Protein 7YQO (pdb70)

Organism: Xanthomonas campestris pv. campestris (strain 8004) (NCBI:txid314565)

Structure (mmCIF, N/CA/C/O backbone):
data_7YQO
#
_entry.id   7YQO
#
_cell.length_a   91.610
_cell.length_b   151.480
_cell.length_c   70.810
_cell.angle_alpha   90.000
_cell.angle_beta   90.000
_cell.angle_gamma   90.000
#
_symmetry.space_group_name_H-M   'P 21 21 2'
#
loop_
_entity.id
_entity.type
_entity.pdbx_description
1 polymer 'Pre-B cell enhancing factor related protein'
2 non-polymer GLYCEROL
3 water water
#
loop_
_atom_site.group_PDB
_atom_site.id
_atom_site.type_symbol
_atom_site.label_atom_id
_atom_site.label_alt_id
_atom_site.label_comp_id
_atom_site.label_asym_id
_atom_site.label_entity_id
_atom_site.label_seq_id
_atom_site.pdbx_PDB_ins_code
_atom_site.Cartn_x
_atom_site.Cartn_y
_atom_site.Cartn_z
_atom_site.occupancy
_atom_site.B_iso_or_equiv
_atom_site.auth_seq_id
_atom_site.auth_comp_id
_atom_site.auth_asym_id
_atom_site.auth_atom_id
_atom_site.pdbx_PDB_model_num
ATOM 1 N N . MET A 1 15 ? 10.820 38.928 11.944 1.00 39.84 1 MET A N 1
ATOM 2 C CA . MET A 1 15 ? 11.649 40.101 12.219 1.00 39.58 1 MET A CA 1
ATOM 3 C C . MET A 1 15 ? 13.119 39.729 12.151 1.00 38.29 1 MET A C 1
ATOM 4 O O . MET A 1 15 ? 13.987 40.540 12.503 1.00 35.15 1 MET A O 1
ATOM 9 N N . HIS A 1 16 ? 13.401 38.502 11.685 1.00 35.96 2 HIS A N 1
ATOM 10 C CA . HIS A 1 16 ? 14.775 38.017 11.677 1.00 35.71 2 HIS A CA 1
ATOM 11 C C . HIS A 1 16 ? 15.690 38.908 10.842 1.00 28.78 2 HIS A C 1
ATOM 12 O O . HIS A 1 16 ? 16.883 38.991 11.132 1.00 25.83 2 HIS A O 1
ATOM 19 N N . TYR A 1 17 ? 15.161 39.597 9.821 1.00 26.20 3 TYR A N 1
ATOM 20 C CA . TYR A 1 17 ? 16.016 40.504 9.051 1.00 28.40 3 TYR A CA 1
ATOM 21 C C . TYR A 1 17 ? 16.580 41.642 9.900 1.00 26.34 3 TYR A C 1
ATOM 22 O O . TYR A 1 17 ? 17.581 42.257 9.514 1.00 26.38 3 TYR A O 1
ATOM 31 N N . LEU A 1 18 ? 15.964 41.941 11.039 1.00 21.95 4 LEU A N 1
ATOM 32 C CA . LEU A 1 18 ? 16.430 42.995 11.929 1.00 23.84 4 LEU A CA 1
ATOM 33 C C . LEU A 1 18 ? 17.218 42.443 13.116 1.00 24.11 4 LEU A C 1
ATOM 34 O O . LEU A 1 18 ? 17.521 43.187 14.053 1.00 22.79 4 LEU A O 1
ATOM 39 N N . ASP A 1 19 ? 17.553 41.154 13.093 1.00 21.51 5 ASP A N 1
ATOM 40 C CA . ASP A 1 19 ? 18.200 40.478 14.229 1.00 25.38 5 ASP A CA 1
ATOM 41 C C . ASP A 1 19 ? 19.718 40.636 14.127 1.00 28.20 5 ASP A C 1
ATOM 42 O O . ASP A 1 19 ? 20.469 39.691 13.863 1.00 29.66 5 ASP A O 1
ATOM 47 N N . ASN A 1 20 ? 20.163 41.879 14.308 1.00 25.21 6 ASN A N 1
ATOM 48 C CA . ASN A 1 20 ? 21.594 42.184 14.404 1.00 22.08 6 ASN A CA 1
ATOM 49 C C . ASN A 1 20 ? 21.695 43.470 15.209 1.00 18.49 6 ASN A C 1
ATOM 50 O O . ASN A 1 20 ? 21.458 44.554 14.674 1.00 19.86 6 ASN A O 1
ATOM 55 N N . LEU A 1 21 ? 22.063 43.340 16.482 1.00 20.33 7 LEU A N 1
ATOM 56 C CA . LEU A 1 21 ? 22.173 44.507 17.355 1.00 22.64 7 LEU A CA 1
ATOM 57 C C . LEU A 1 21 ? 23.176 45.534 16.835 1.00 23.87 7 LEU A C 1
ATOM 58 O O . LEU A 1 21 ? 22.996 46.733 17.065 1.00 22.25 7 LEU A O 1
ATOM 63 N N . LEU A 1 22 ? 24.237 45.103 16.135 1.00 20.48 8 LEU A N 1
ATOM 64 C CA . LEU A 1 22 ? 25.222 46.070 15.657 1.00 20.75 8 LEU A CA 1
ATOM 65 C C . LEU A 1 22 ? 24.642 47.028 14.624 1.00 22.83 8 LEU A C 1
ATOM 66 O O . LEU A 1 22 ? 25.237 48.083 14.371 1.00 22.78 8 LEU A O 1
ATOM 71 N N . LEU A 1 23 ? 23.505 46.692 14.014 1.00 20.65 9 LEU A N 1
ATOM 72 C CA . LEU A 1 23 ? 22.907 47.568 13.016 1.00 18.06 9 LEU A CA 1
ATOM 73 C C . LEU A 1 23 ? 21.691 48.299 13.561 1.00 20.95 9 LEU A C 1
ATOM 74 O O . LEU A 1 23 ? 21.020 49.022 12.819 1.00 20.96 9 LEU A O 1
ATOM 79 N N . ASN A 1 24 ? 21.411 48.144 14.851 1.00 21.02 10 ASN A N 1
ATOM 80 C CA . ASN A 1 24 ? 20.309 48.837 15.502 1.00 19.64 10 ASN A CA 1
ATOM 81 C C . ASN A 1 24 ? 20.832 50.129 16.126 1.00 21.95 10 ASN A C 1
ATOM 82 O O . ASN A 1 24 ? 20.868 50.309 17.346 1.00 22.51 10 ASN A O 1
ATOM 87 N N . THR A 1 25 ? 21.238 51.042 15.247 1.00 21.74 11 THR A N 1
ATOM 88 C CA . THR A 1 25 ? 21.876 52.288 15.660 1.00 22.73 11 THR A CA 1
ATOM 89 C C . THR A 1 25 ? 21.882 53.217 14.454 1.00 23.39 11 THR A C 1
ATOM 90 O O . THR A 1 25 ? 21.543 52.811 13.340 1.00 21.89 11 THR A O 1
ATOM 94 N N . ASP A 1 26 ? 22.242 54.479 14.694 1.00 22.05 12 ASP A N 1
ATOM 95 C CA . ASP A 1 26 ? 22.481 55.433 13.617 1.00 27.97 12 ASP A CA 1
ATOM 96 C C . ASP A 1 26 ? 23.822 55.161 12.958 1.00 24.82 12 ASP A C 1
ATOM 97 O O . ASP A 1 26 ? 24.788 54.769 13.620 1.00 26.60 12 ASP A O 1
ATOM 102 N N . SER A 1 27 ? 23.892 55.441 11.653 1.00 22.67 13 SER A N 1
ATOM 103 C CA . SER A 1 27 ? 25.097 55.136 10.882 1.00 26.99 13 SER A CA 1
ATOM 104 C C . SER A 1 27 ? 26.342 55.741 11.512 1.00 32.33 13 SER A C 1
ATOM 105 O O . SER A 1 27 ? 27.378 55.074 11.630 1.00 31.67 13 SER A O 1
ATOM 108 N N . TYR A 1 28 ? 26.269 57.010 11.910 1.00 26.84 14 TYR A N 1
ATOM 109 C CA . TYR A 1 28 ? 27.503 57.649 12.362 1.00 33.64 14 TYR A CA 1
ATOM 110 C C . TYR A 1 28 ? 28.035 57.061 13.667 1.00 36.18 14 TYR A C 1
ATOM 111 O O . TYR A 1 28 ? 29.201 57.312 14.008 1.00 34.91 14 TYR A O 1
ATOM 120 N N . LYS A 1 29 ? 27.236 56.271 14.390 1.00 32.56 15 LYS A N 1
ATOM 121 C CA . LYS A 1 29 ? 27.746 55.615 15.589 1.00 30.38 15 LYS A CA 1
ATOM 122 C C . LYS A 1 29 ? 28.737 54.504 15.265 1.00 34.15 15 LYS A C 1
ATOM 123 O O . LYS A 1 29 ? 29.552 54.152 16.124 1.00 32.83 15 LYS A O 1
ATOM 129 N N . ALA A 1 30 ? 28.695 53.958 14.047 1.00 31.10 16 ALA A N 1
ATOM 130 C CA . ALA A 1 30 ? 29.639 52.907 13.671 1.00 35.42 16 ALA A CA 1
ATOM 131 C C . ALA A 1 30 ? 31.080 53.395 13.726 1.00 38.56 16 ALA A C 1
ATOM 132 O O . ALA A 1 30 ? 31.996 52.603 13.993 1.00 38.65 16 ALA A O 1
ATOM 134 N N . SER A 1 31 ? 31.307 54.686 13.478 1.00 35.80 17 SER A N 1
ATOM 135 C CA . SER A 1 31 ? 32.651 55.251 13.488 1.00 36.90 17 SER A CA 1
ATOM 136 C C . SER A 1 31 ? 32.868 56.228 14.638 1.00 35.98 17 SER A C 1
ATOM 137 O O . SER A 1 31 ? 33.861 56.961 14.639 1.00 36.52 17 SER A O 1
ATOM 140 N N . HIS A 1 32 ? 31.981 56.228 15.632 1.00 33.44 18 HIS A N 1
ATOM 141 C CA . HIS A 1 32 ? 32.006 57.247 16.674 1.00 33.54 18 HIS A CA 1
ATOM 142 C C . HIS A 1 32 ? 33.125 57.045 17.695 1.00 35.95 18 HIS A C 1
ATOM 143 O O . HIS A 1 32 ? 33.585 58.023 18.299 1.00 34.62 18 HIS A O 1
ATOM 150 N N . TRP A 1 33 ? 33.559 55.801 17.925 1.00 30.42 19 TRP A N 1
ATOM 151 C CA . TRP A 1 33 ? 34.548 55.553 18.969 1.00 34.24 19 TRP A CA 1
ATOM 152 C C . TRP A 1 33 ? 35.840 56.318 18.712 1.00 35.37 19 TRP A C 1
ATOM 153 O O . TRP A 1 33 ? 36.527 56.705 19.664 1.00 35.25 19 TRP A O 1
ATOM 164 N N . LEU A 1 34 ? 36.162 56.581 17.442 1.00 34.06 20 LEU A N 1
ATOM 165 C CA . LEU A 1 34 ? 37.388 57.290 17.080 1.00 37.34 20 LEU A CA 1
ATOM 166 C C . LEU A 1 34 ? 37.377 58.759 17.486 1.00 41.28 20 LEU A C 1
ATOM 167 O O . LEU A 1 34 ? 38.405 59.433 17.339 1.00 37.92 20 LEU A O 1
ATOM 172 N N . GLN A 1 35 ? 36.256 59.264 17.997 1.00 35.08 21 GLN A N 1
ATOM 173 C CA . GLN A 1 35 ? 36.109 60.676 18.306 1.00 37.99 21 GLN A CA 1
ATOM 174 C C . GLN A 1 35 ? 36.434 61.011 19.757 1.00 41.49 21 GLN A C 1
ATOM 175 O O . GLN A 1 35 ? 36.512 62.198 20.098 1.00 41.97 21 GLN A O 1
ATOM 181 N N . TYR A 1 36 ? 36.627 60.002 20.619 1.00 35.25 22 TYR A N 1
ATOM 182 C CA . TYR A 1 36 ? 36.889 60.243 22.028 1.00 37.57 22 TYR A CA 1
ATOM 183 C C . TYR A 1 36 ? 38.330 60.709 22.231 1.00 37.28 22 TYR A C 1
ATOM 184 O O . TYR A 1 36 ? 39.208 60.387 21.428 1.00 36.79 22 TYR A O 1
ATOM 193 N N . PRO A 1 37 ? 38.593 61.459 23.301 1.00 37.02 23 PRO A N 1
ATOM 194 C CA . PRO A 1 37 ? 39.968 61.881 23.577 1.00 43.53 23 PRO A CA 1
ATOM 195 C C . PRO A 1 37 ? 40.881 60.681 23.737 1.00 44.22 23 PRO A C 1
ATOM 196 O O . PRO A 1 37 ? 40.436 59.589 24.139 1.00 37.74 23 PRO A O 1
ATOM 200 N N . PRO A 1 38 ? 42.174 60.839 23.443 1.00 46.12 24 PRO A N 1
ATOM 201 C CA . PRO A 1 38 ? 43.131 59.766 23.758 1.00 41.82 24 PRO A CA 1
ATOM 202 C C . PRO A 1 38 ? 43.117 59.466 25.249 1.00 38.58 24 PRO A C 1
ATOM 203 O O . PRO A 1 38 ? 42.968 60.363 26.082 1.00 36.27 24 PRO A O 1
ATOM 207 N N . GLY A 1 39 ? 43.225 58.185 25.580 1.00 37.82 25 GLY A N 1
ATOM 208 C CA . GLY A 1 39 ? 43.212 57.780 26.968 1.00 36.56 25 GLY A CA 1
ATOM 209 C C . GLY A 1 39 ? 41.847 57.690 27.608 1.00 38.35 25 GLY A C 1
ATOM 210 O O . GLY A 1 39 ? 41.766 57.538 28.831 1.00 36.92 25 GLY A O 1
ATOM 211 N N . THR A 1 40 ? 40.768 57.783 26.837 1.00 36.16 26 THR A N 1
ATOM 212 C CA . THR A 1 40 ? 39.449 57.621 27.430 1.00 34.79 26 THR A CA 1
ATOM 213 C C . THR A 1 40 ? 39.234 56.171 27.841 1.00 32.68 26 THR A C 1
ATOM 214 O O . THR A 1 40 ? 39.521 55.244 27.076 1.00 33.14 26 THR A O 1
ATOM 218 N N . ASP A 1 41 ? 38.685 56.002 29.052 1.00 34.37 27 ASP A N 1
ATOM 219 C CA . ASP A 1 41 ? 38.603 54.760 29.813 1.00 40.06 27 ASP A CA 1
ATOM 220 C C . ASP A 1 41 ? 37.187 54.344 30.184 1.00 32.77 27 ASP A C 1
ATOM 221 O O . ASP A 1 41 ? 36.979 53.183 30.565 1.00 29.65 27 ASP A O 1
ATOM 226 N N . ALA A 1 42 ? 36.241 55.270 30.182 1.00 33.70 28 ALA A N 1
ATOM 227 C CA . ALA A 1 42 ? 34.896 55.007 30.669 1.00 30.03 28 ALA A CA 1
ATOM 228 C C . ALA A 1 42 ? 34.009 56.145 30.202 1.00 29.94 28 ALA A C 1
ATOM 229 O O . ALA A 1 42 ? 34.495 57.216 29.823 1.00 28.66 28 ALA A O 1
ATOM 231 N N . SER A 1 43 ? 32.700 55.900 30.231 1.00 25.69 29 SER A N 1
ATOM 232 C CA . SER A 1 43 ? 31.732 56.916 29.843 1.00 28.34 29 SER A CA 1
ATOM 233 C C . SER A 1 43 ? 30.461 56.709 30.656 1.00 27.76 29 SER A C 1
ATOM 234 O O . SER A 1 43 ? 30.148 55.586 31.060 1.00 26.44 29 SER A O 1
ATOM 237 N N . PHE A 1 44 ? 29.741 57.807 30.895 1.00 27.77 30 PHE A N 1
ATOM 238 C CA . PHE A 1 44 ? 28.550 57.820 31.741 1.00 26.06 30 PHE A CA 1
ATOM 239 C C . PHE A 1 44 ? 27.499 58.687 31.071 1.00 28.11 30 PHE A C 1
ATOM 240 O O . PHE A 1 44 ? 27.798 59.815 30.665 1.00 28.12 30 PHE A O 1
ATOM 248 N N . PHE A 1 45 ? 26.270 58.164 30.969 1.00 27.66 31 PHE A N 1
ATOM 249 C CA . PHE A 1 45 ? 25.167 58.837 30.300 1.00 27.14 31 PHE A CA 1
ATOM 250 C C . PHE A 1 45 ? 23.935 58.811 31.195 1.00 23.63 31 PHE A C 1
ATOM 251 O O . PHE A 1 45 ? 23.774 57.911 32.019 1.00 25.96 31 PHE A O 1
ATOM 259 N N . TYR A 1 46 ? 23.045 59.783 31.000 1.00 26.40 32 TYR A N 1
ATOM 260 C CA . TYR A 1 46 ? 21.752 59.769 31.678 1.00 24.61 32 TYR A CA 1
ATOM 261 C C . TYR A 1 46 ? 20.651 60.154 30.700 1.00 26.18 32 TYR A C 1
ATOM 262 O O . TYR A 1 46 ? 20.892 60.823 29.691 1.00 26.37 32 TYR A O 1
ATOM 271 N N . VAL A 1 47 ? 19.433 59.720 31.022 1.00 23.80 33 VAL A N 1
ATOM 272 C CA . VAL A 1 47 ? 18.225 60.053 30.270 1.00 23.22 33 VAL A CA 1
ATOM 273 C C . VAL A 1 47 ? 17.345 60.934 31.146 1.00 25.52 33 VAL A C 1
ATOM 274 O O . VAL A 1 47 ? 17.209 60.682 32.349 1.00 25.84 33 VAL A O 1
ATOM 278 N N . GLU A 1 48 ? 16.739 61.956 30.544 1.00 24.08 34 GLU A N 1
ATOM 279 C CA . GLU A 1 48 ? 15.795 62.802 31.259 1.00 25.88 34 GLU A CA 1
ATOM 280 C C . GLU A 1 48 ? 14.784 63.381 30.280 1.00 27.89 34 GLU A C 1
ATOM 281 O O . GLU A 1 48 ? 15.031 63.457 29.073 1.00 25.84 34 GLU A O 1
ATOM 287 N N . SER A 1 49 ? 13.644 63.810 30.822 1.00 27.87 35 SER A N 1
ATOM 288 C CA . SER A 1 49 ? 12.728 64.692 30.110 1.00 24.24 35 SER A CA 1
ATOM 289 C C . SER A 1 49 ? 13.127 66.131 30.423 1.00 28.93 35 SER A C 1
ATOM 290 O O . SER A 1 49 ? 13.281 66.491 31.595 1.00 29.18 35 SER A O 1
ATOM 293 N N . ARG A 1 50 ? 13.333 66.944 29.382 1.00 27.23 36 ARG A N 1
ATOM 294 C CA . ARG A 1 50 ? 13.697 68.344 29.588 1.00 26.89 36 ARG A CA 1
ATOM 295 C C . ARG A 1 50 ? 12.491 69.279 29.551 1.00 30.06 36 ARG A C 1
ATOM 296 O O . ARG A 1 50 ? 12.627 70.467 29.220 1.00 32.64 36 ARG A O 1
ATOM 304 N N . GLY A 1 51 ? 11.314 68.786 29.930 1.00 27.36 37 GLY A N 1
ATOM 305 C CA . GLY A 1 51 ? 10.100 69.571 29.910 1.00 31.25 37 GLY A CA 1
ATOM 306 C C . GLY A 1 51 ? 9.131 69.030 28.879 1.00 30.25 37 GLY A C 1
ATOM 307 O O . GLY A 1 51 ? 9.184 67.849 28.519 1.00 32.75 37 GLY A O 1
ATOM 308 N N . GLY A 1 52 ? 8.272 69.914 28.381 1.00 30.79 38 GLY A N 1
ATOM 309 C CA . GLY A 1 52 ? 7.319 69.552 27.352 1.00 27.33 38 GLY A CA 1
ATOM 310 C C . GLY A 1 52 ? 5.891 69.776 27.810 1.00 32.79 38 GLY A C 1
ATOM 311 O O . GLY A 1 52 ? 5.598 70.726 28.545 1.00 31.71 38 GLY A O 1
ATOM 312 N N . VAL A 1 53 ? 4.997 68.888 27.369 1.00 25.12 39 VAL A N 1
ATOM 313 C CA . VAL A 1 53 ? 3.572 69.130 27.574 1.00 29.48 39 VAL A CA 1
ATOM 314 C C . VAL A 1 53 ? 3.207 68.997 29.048 1.00 30.43 39 VAL A C 1
ATOM 315 O O . VAL A 1 53 ? 2.485 69.835 29.605 1.00 32.56 39 VAL A O 1
ATOM 319 N N . TYR A 1 54 ? 3.682 67.944 29.698 1.00 27.13 40 TYR A N 1
ATOM 320 C CA . TYR A 1 54 ? 3.312 67.656 31.075 1.00 29.60 40 TYR A CA 1
ATOM 321 C C . TYR A 1 54 ? 4.486 67.868 32.021 1.00 32.75 40 TYR A C 1
ATOM 322 O O . TYR A 1 54 ? 5.654 67.762 31.632 1.00 25.31 40 TYR A O 1
ATOM 331 N N . ASP A 1 55 ? 4.151 68.150 33.282 1.00 31.76 41 ASP A N 1
ATOM 332 C CA . ASP A 1 55 ? 5.138 68.451 34.308 1.00 31.12 41 ASP A CA 1
ATOM 333 C C . ASP A 1 55 ? 5.801 67.214 34.882 1.00 28.77 41 ASP A C 1
ATOM 334 O O . ASP A 1 55 ? 6.791 67.345 35.606 1.00 29.43 41 ASP A O 1
ATOM 339 N N . GLN A 1 56 ? 5.278 66.027 34.594 1.00 28.52 42 GLN A N 1
ATOM 340 C CA . GLN A 1 56 ? 5.807 64.787 35.141 1.00 26.12 42 GLN A CA 1
ATOM 341 C C . GLN A 1 56 ? 5.561 63.672 34.132 1.00 29.47 42 GLN A C 1
ATOM 342 O O . GLN A 1 56 ? 4.617 63.741 33.338 1.00 28.42 42 GLN A O 1
ATOM 348 N N . THR A 1 57 ? 6.419 62.650 34.163 1.00 25.17 43 THR A N 1
ATOM 349 C CA . THR A 1 57 ? 6.317 61.512 33.254 1.00 24.22 43 THR A CA 1
ATOM 350 C C . THR A 1 57 ? 6.225 60.195 34.015 1.00 26.87 43 THR A C 1
ATOM 351 O O . THR A 1 57 ? 6.915 59.995 35.017 1.00 26.48 43 THR A O 1
ATOM 355 N N . ALA A 1 58 ? 5.393 59.284 33.509 1.00 24.02 44 ALA A N 1
ATOM 356 C CA . ALA A 1 58 ? 5.318 57.910 34.006 1.00 25.14 44 ALA A CA 1
ATOM 357 C C . ALA A 1 58 ? 6.362 57.059 33.285 1.00 29.07 44 ALA A C 1
ATOM 358 O O . ALA A 1 58 ? 6.238 56.801 32.082 1.00 25.17 44 ALA A O 1
ATOM 360 N N . PHE A 1 59 ? 7.386 56.611 34.015 1.00 23.62 45 PHE A N 1
ATOM 361 C CA . PHE A 1 59 ? 8.484 55.875 33.395 1.00 23.03 45 PHE A CA 1
ATOM 362 C C . PHE A 1 59 ? 8.074 54.431 33.108 1.00 27.26 45 PHE A C 1
ATOM 363 O O . PHE A 1 59 ? 7.748 53.674 34.030 1.00 28.03 45 PHE A O 1
ATOM 371 N N . PHE A 1 60 ? 8.124 54.030 31.837 1.00 22.63 46 PHE A N 1
ATOM 372 C CA . PHE A 1 60 ? 7.722 52.676 31.461 1.00 20.91 46 PHE A CA 1
ATOM 373 C C . PHE A 1 60 ? 8.403 52.281 30.159 1.00 22.11 46 PHE A C 1
ATOM 374 O O . PHE A 1 60 ? 8.659 53.133 29.302 1.00 25.16 46 PHE A O 1
ATOM 382 N N . GLY A 1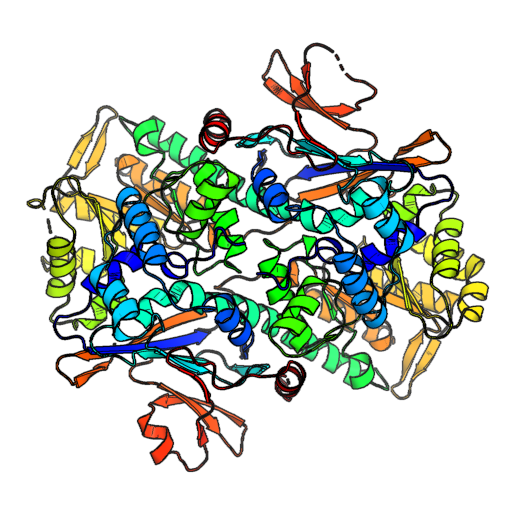 61 ? 8.694 50.979 30.021 1.00 21.79 47 GLY A N 1
ATOM 383 C CA . GLY A 1 61 ? 9.012 50.367 28.740 1.00 20.66 47 GLY A CA 1
ATOM 384 C C . GLY A 1 61 ? 10.445 49.937 28.572 1.00 23.11 47 GLY A C 1
ATOM 385 O O . GLY A 1 61 ? 10.747 49.192 27.630 1.00 21.43 47 GLY A O 1
ATOM 386 N N . LEU A 1 62 ? 11.342 50.378 29.453 1.00 23.81 48 LEU A N 1
ATOM 387 C CA . LEU A 1 62 ? 12.749 50.021 29.307 1.00 23.17 48 LEU A CA 1
ATOM 388 C C . LEU A 1 62 ? 12.961 48.507 29.384 1.00 20.79 48 LEU A C 1
ATOM 389 O O . LEU A 1 62 ? 13.784 47.952 28.651 1.00 22.31 48 LEU A O 1
ATOM 394 N N . GLN A 1 63 ? 12.202 47.819 30.244 1.00 22.61 49 GLN A N 1
ATOM 395 C CA . GLN A 1 63 ? 12.327 46.368 30.374 1.00 22.61 49 GLN A CA 1
ATOM 396 C C . GLN A 1 63 ? 12.023 45.667 29.060 1.00 22.17 49 GLN A C 1
ATOM 397 O O . GLN A 1 63 ? 12.752 44.762 28.639 1.00 21.34 49 GLN A O 1
ATOM 403 N N . SER A 1 64 ? 10.971 46.103 28.373 1.00 23.13 50 SER A N 1
ATOM 404 C CA . SER A 1 64 ? 10.640 45.488 27.094 1.00 19.96 50 SER A CA 1
ATOM 405 C C . SER A 1 64 ? 11.713 45.801 26.049 1.00 19.38 50 SER A C 1
ATOM 406 O O . SER A 1 64 ? 12.120 44.920 25.284 1.00 20.89 50 SER A O 1
ATOM 409 N N . ILE A 1 65 ? 12.199 47.048 26.023 1.00 19.79 51 ILE A N 1
ATOM 410 C CA . ILE A 1 65 ? 13.247 47.432 25.077 1.00 21.21 51 ILE A CA 1
ATOM 411 C C . ILE A 1 65 ? 14.475 46.558 25.260 1.00 22.05 51 ILE A C 1
ATOM 412 O O . ILE A 1 65 ? 15.053 46.051 24.290 1.00 21.68 51 ILE A O 1
ATOM 417 N N . LEU A 1 66 ? 14.912 46.386 26.509 1.00 20.92 52 LEU A N 1
ATOM 418 C CA . LEU A 1 66 ? 16.128 45.608 26.743 1.00 23.07 52 LEU A CA 1
ATOM 419 C C . LEU A 1 66 ? 15.928 44.142 26.370 1.00 23.15 52 LEU A C 1
ATOM 420 O O . LEU A 1 66 ? 16.798 43.534 25.732 1.00 24.21 52 LEU A O 1
ATOM 425 N N . LYS A 1 67 ? 14.779 43.564 26.736 1.00 22.98 53 LYS A N 1
ATOM 426 C CA . LYS A 1 67 ? 14.525 42.159 26.418 1.00 22.65 53 LYS A CA 1
ATOM 427 C C . LYS A 1 67 ? 14.498 41.919 24.920 1.00 26.38 53 LYS A C 1
ATOM 428 O O . LYS A 1 67 ? 14.994 40.895 24.435 1.00 27.16 53 LYS A O 1
ATOM 434 N N . GLU A 1 68 ? 13.900 42.836 24.172 1.00 23.55 54 GLU A N 1
ATOM 435 C CA . GLU A 1 68 ? 13.770 42.613 22.743 1.00 23.89 54 GLU A CA 1
ATOM 436 C C . GLU A 1 68 ? 15.010 43.030 21.957 1.00 23.61 54 GLU A C 1
ATOM 437 O O . GLU A 1 68 ? 15.394 42.333 21.015 1.00 25.18 54 GLU A O 1
ATOM 443 N N . ALA A 1 69 ? 15.665 44.136 22.325 1.00 22.59 55 ALA A N 1
ATOM 444 C CA . ALA A 1 69 ? 16.771 44.630 21.503 1.00 23.35 55 ALA A CA 1
ATOM 445 C C . ALA A 1 69 ? 18.105 43.956 21.827 1.00 28.73 55 ALA A C 1
ATOM 446 O O . ALA A 1 69 ? 18.972 43.840 20.944 1.00 25.52 55 ALA A O 1
ATOM 448 N N . ILE A 1 70 ? 18.302 43.528 23.073 1.00 24.71 56 ILE A N 1
ATOM 449 C CA . ILE A 1 70 ? 19.534 42.847 23.464 1.00 26.15 56 ILE A CA 1
ATOM 450 C C . ILE A 1 70 ? 19.161 41.443 23.917 1.00 28.21 56 ILE A C 1
ATOM 451 O O . ILE A 1 70 ? 19.055 41.165 25.118 1.00 25.92 56 ILE A O 1
ATOM 456 N N . ASN A 1 71 ? 18.923 40.549 22.964 1.00 25.27 57 ASN A N 1
ATOM 457 C CA . ASN A 1 71 ? 18.302 39.280 23.298 1.00 27.29 57 ASN A CA 1
ATOM 458 C C . ASN A 1 71 ? 19.247 38.102 23.160 1.00 29.33 57 ASN A C 1
ATOM 459 O O . ASN A 1 71 ? 18.834 36.970 23.425 1.00 29.37 57 ASN A O 1
ATOM 464 N N . ARG A 1 72 ? 20.493 38.333 22.758 1.00 27.55 58 ARG A N 1
ATOM 465 C CA . ARG A 1 72 ? 21.450 37.256 22.564 1.00 26.88 58 ARG A CA 1
ATOM 466 C C . ARG A 1 72 ? 22.843 37.859 22.499 1.00 28.26 58 ARG A C 1
ATOM 467 O O . ARG A 1 72 ? 22.995 39.070 22.284 1.00 27.03 58 ARG A O 1
ATOM 475 N N . PRO A 1 73 ? 23.877 37.052 22.697 1.00 27.31 59 PRO A N 1
ATOM 476 C CA . PRO A 1 73 ? 25.235 37.543 22.471 1.00 26.14 59 PRO A CA 1
ATOM 477 C C . PRO A 1 73 ? 25.447 37.967 21.023 1.00 26.28 59 PRO A C 1
ATOM 478 O O . PRO A 1 73 ? 24.881 37.390 20.094 1.00 25.55 59 PRO A O 1
ATOM 482 N N . VAL A 1 74 ? 26.298 38.978 20.850 1.00 24.14 60 VAL A N 1
ATOM 483 C CA . VAL A 1 74 ? 26.815 39.339 19.536 1.00 25.39 60 VAL A CA 1
ATOM 484 C C . VAL A 1 74 ? 27.733 38.231 19.035 1.00 26.68 60 VAL A C 1
ATOM 485 O O . VAL A 1 74 ? 28.446 37.588 19.819 1.00 26.07 60 VAL A O 1
ATOM 489 N N . THR A 1 75 ? 27.720 38.001 17.720 1.00 26.16 61 THR A N 1
ATOM 490 C CA . THR A 1 75 ? 28.481 36.928 17.090 1.00 28.43 61 THR A CA 1
ATOM 491 C C . THR A 1 75 ? 29.420 37.467 16.021 1.00 25.57 61 THR A C 1
ATOM 492 O O . THR A 1 75 ? 29.266 38.587 15.531 1.00 21.66 61 THR A O 1
ATOM 496 N N . HIS A 1 76 ? 30.374 36.624 15.617 1.00 24.89 62 HIS A N 1
ATOM 497 C CA . HIS A 1 76 ? 31.240 36.984 14.499 1.00 25.59 62 HIS A CA 1
ATOM 498 C C . HIS A 1 76 ? 30.464 37.158 13.200 1.00 26.62 62 HIS A C 1
ATOM 499 O O . HIS A 1 76 ? 30.845 37.986 12.361 1.00 25.03 62 HIS A O 1
ATOM 506 N N . ALA A 1 77 ? 29.391 36.391 13.000 1.00 24.83 63 ALA A N 1
ATOM 507 C CA . ALA A 1 77 ? 28.590 36.584 11.792 1.00 25.43 63 ALA A CA 1
ATOM 508 C C . ALA A 1 77 ? 27.899 37.947 11.803 1.00 23.75 63 ALA A C 1
ATOM 509 O O . ALA A 1 77 ? 27.812 38.607 10.758 1.00 27.71 63 ALA A O 1
ATOM 511 N N . ASP A 1 78 ? 27.410 38.385 12.973 1.00 25.31 64 ASP A N 1
ATOM 512 C CA . ASP A 1 78 ? 26.893 39.754 13.126 1.00 25.41 64 ASP A CA 1
ATOM 513 C C . ASP A 1 78 ? 27.912 40.789 12.655 1.00 23.99 64 ASP A C 1
ATOM 514 O O . ASP A 1 78 ? 27.572 41.776 11.982 1.00 21.98 64 ASP A O 1
ATOM 519 N N . ILE A 1 79 ? 29.168 40.611 13.071 1.00 23.63 65 ILE A N 1
ATOM 520 C CA . ILE A 1 79 ? 30.209 41.571 12.733 1.00 19.17 65 ILE A CA 1
ATOM 521 C C . ILE A 1 79 ? 30.503 41.543 11.244 1.00 20.88 65 ILE A C 1
ATOM 522 O O . ILE A 1 79 ? 30.684 42.593 10.618 1.00 22.48 65 ILE A O 1
ATOM 527 N N . ASP A 1 80 ? 30.579 40.344 10.657 1.00 23.23 66 ASP A N 1
ATOM 528 C CA . ASP A 1 80 ? 30.839 40.225 9.224 1.00 25.75 66 ASP A CA 1
ATOM 529 C C . ASP A 1 80 ? 29.809 40.993 8.413 1.00 24.52 66 ASP A C 1
ATOM 530 O O . ASP A 1 80 ? 30.153 41.736 7.479 1.00 24.45 66 ASP A O 1
ATOM 535 N N . ASP A 1 81 ? 28.531 40.783 8.726 1.00 23.29 67 ASP A N 1
ATOM 536 C CA . ASP A 1 81 ? 27.470 41.431 7.965 1.00 24.74 67 ASP A CA 1
ATOM 537 C C . ASP A 1 81 ? 27.516 42.937 8.174 1.00 22.74 67 ASP A C 1
ATOM 538 O O . ASP A 1 81 ? 27.464 43.713 7.215 1.00 23.90 67 ASP A O 1
ATOM 543 N N . ALA A 1 82 ? 27.670 43.369 9.429 1.00 22.03 68 ALA A N 1
ATOM 544 C CA . ALA A 1 82 ? 27.713 44.802 9.701 1.00 23.45 68 ALA A CA 1
ATOM 545 C C . ALA A 1 82 ? 28.927 45.459 9.051 1.00 24.89 68 ALA A C 1
ATOM 546 O O . ALA A 1 82 ? 28.826 46.564 8.506 1.00 24.87 68 ALA A O 1
ATOM 548 N N . LYS A 1 83 ? 30.091 44.809 9.105 1.00 24.52 69 LYS A N 1
ATOM 549 C CA . LYS A 1 83 ? 31.277 45.432 8.521 1.00 26.05 69 LYS A CA 1
ATOM 550 C C . LYS A 1 83 ? 31.088 45.650 7.029 1.00 27.93 69 LYS A C 1
ATOM 551 O O . LYS A 1 83 ? 31.363 46.741 6.511 1.00 31.35 69 LYS A O 1
ATOM 557 N N . ALA A 1 84 ? 30.577 44.629 6.327 1.00 27.78 70 ALA A N 1
ATOM 558 C CA . ALA A 1 84 ? 30.389 44.732 4.885 1.00 31.89 70 ALA A CA 1
ATOM 559 C C . ALA A 1 84 ? 29.344 45.786 4.540 1.00 29.28 70 ALA A C 1
ATOM 560 O O . ALA A 1 84 ? 29.552 46.619 3.647 1.00 30.23 70 ALA A O 1
ATOM 562 N N . LEU A 1 85 ? 28.210 45.779 5.243 1.00 25.70 71 LEU A N 1
ATOM 563 C CA . LEU A 1 85 ? 27.166 46.748 4.924 1.00 26.56 71 LEU A CA 1
ATOM 564 C C . LEU A 1 85 ? 27.635 48.177 5.197 1.00 26.12 71 LEU A C 1
ATOM 565 O O . LEU A 1 85 ? 27.463 49.069 4.364 1.00 26.71 71 LEU A O 1
ATOM 570 N N . LEU A 1 86 ? 28.256 48.406 6.353 1.00 24.82 72 LEU A N 1
ATOM 571 C CA . LEU A 1 86 ? 28.702 49.755 6.697 1.00 28.74 72 LEU A CA 1
ATOM 572 C C . LEU A 1 86 ? 29.773 50.259 5.735 1.00 29.82 72 LEU A C 1
ATOM 573 O O . LEU A 1 86 ? 29.810 51.454 5.408 1.00 28.86 72 LEU A O 1
ATOM 578 N N . ALA A 1 87 ? 30.649 49.368 5.266 1.00 28.24 73 ALA A N 1
ATOM 579 C CA . ALA A 1 87 ? 31.686 49.785 4.323 1.00 30.99 73 ALA A CA 1
ATOM 580 C C . ALA A 1 87 ? 31.075 50.301 3.026 1.00 30.59 73 ALA A C 1
ATOM 581 O O . ALA A 1 87 ? 31.446 51.376 2.534 1.00 29.99 73 ALA A O 1
ATOM 583 N N . ALA A 1 88 ? 30.128 49.548 2.456 1.00 27.68 74 ALA A N 1
ATOM 584 C CA . ALA A 1 88 ? 29.488 49.994 1.221 1.00 28.43 74 ALA A CA 1
ATOM 585 C C . ALA A 1 88 ? 28.588 51.195 1.471 1.00 27.23 74 ALA A C 1
ATOM 586 O O . ALA A 1 88 ? 28.437 52.052 0.596 1.00 25.46 74 ALA A O 1
ATOM 588 N N . HIS A 1 89 ? 28.023 51.283 2.673 1.00 25.81 75 HIS A N 1
ATOM 589 C CA . HIS A 1 89 ? 27.172 52.406 3.066 1.00 25.62 75 HIS A CA 1
ATOM 590 C C . HIS A 1 89 ? 27.986 53.678 3.285 1.00 28.02 75 HIS A C 1
ATOM 591 O O . HIS A 1 89 ? 27.464 54.787 3.103 1.00 26.31 75 HIS A O 1
ATOM 598 N N . GLY A 1 90 ? 29.262 53.545 3.635 1.00 28.71 76 GLY A N 1
ATOM 599 C CA . GLY A 1 90 ? 30.145 54.678 3.784 1.00 27.86 76 GLY A CA 1
ATOM 600 C C . GLY A 1 90 ? 30.653 54.961 5.186 1.00 35.77 76 GLY A C 1
ATOM 601 O O . GLY A 1 90 ? 31.174 56.066 5.423 1.00 34.93 76 GLY A O 1
ATOM 602 N N . GLU A 1 91 ? 30.533 54.015 6.115 1.00 29.10 77 GLU A N 1
ATOM 603 C CA . GLU A 1 91 ? 30.959 54.234 7.485 1.00 32.39 77 GLU A CA 1
ATOM 604 C C . GLU A 1 91 ? 32.118 53.318 7.847 1.00 33.26 77 GLU A C 1
ATOM 605 O O . GLU A 1 91 ? 32.055 52.102 7.591 1.00 33.37 77 GLU A O 1
ATOM 611 N N . PRO A 1 92 ? 33.174 53.845 8.458 1.00 36.27 78 PRO A N 1
ATOM 612 C CA . PRO A 1 92 ? 34.125 52.978 9.154 1.00 34.89 78 PRO A CA 1
ATOM 613 C C . PRO A 1 92 ? 33.445 52.273 10.320 1.00 33.49 78 PRO A C 1
ATOM 614 O O . PRO A 1 92 ? 32.403 52.695 10.822 1.00 36.84 78 PRO A O 1
ATOM 618 N N . PHE A 1 93 ? 34.072 51.196 10.770 1.00 32.65 79 PHE A N 1
ATOM 619 C CA . PHE A 1 93 ? 33.448 50.299 11.727 1.00 30.29 79 PHE A CA 1
ATOM 620 C C . PHE A 1 93 ? 34.544 49.682 12.580 1.00 32.33 79 PHE A C 1
ATOM 621 O O . PHE A 1 93 ? 35.613 49.338 12.074 1.00 30.29 79 PHE A O 1
ATOM 629 N N . ASN A 1 94 ? 34.282 49.560 13.877 1.00 31.63 80 ASN A N 1
ATOM 630 C CA . ASN A 1 94 ? 35.293 49.080 14.815 1.00 28.37 80 ASN A CA 1
ATOM 631 C C . ASN A 1 94 ? 35.252 47.554 14.862 1.00 29.37 80 ASN A C 1
ATOM 632 O O . ASN A 1 94 ? 34.841 46.932 15.845 1.00 29.93 80 ASN A O 1
ATOM 637 N N . GLU A 1 95 ? 35.708 46.948 13.760 1.00 28.47 81 GLU A N 1
ATOM 638 C CA . GLU A 1 95 ? 35.693 45.495 13.680 1.00 27.46 81 GLU A CA 1
ATOM 639 C C . GLU A 1 95 ? 36.496 44.883 14.816 1.00 30.53 81 GLU A C 1
ATOM 640 O O . GLU A 1 95 ? 36.022 43.970 15.499 1.00 28.72 81 GLU A O 1
ATOM 646 N N . ALA A 1 96 ? 37.705 45.404 15.062 1.00 27.73 82 ALA A N 1
ATOM 647 C CA . ALA A 1 96 ? 38.549 44.817 16.099 1.00 32.23 82 ALA A CA 1
ATOM 648 C C . ALA A 1 96 ? 37.914 44.966 17.476 1.00 28.86 82 ALA A C 1
ATOM 649 O O . ALA A 1 96 ? 37.972 44.043 18.299 1.00 29.49 82 ALA A O 1
ATOM 651 N N . GLY A 1 97 ? 37.319 46.126 17.748 1.00 27.38 83 GLY A N 1
ATOM 652 C CA . GLY A 1 97 ? 36.648 46.320 19.022 1.00 28.49 83 GLY A CA 1
ATOM 653 C C . GLY A 1 97 ? 35.491 45.358 19.226 1.00 28.29 83 GLY A C 1
ATOM 654 O O . GLY A 1 97 ? 35.307 44.809 20.317 1.00 24.48 83 GLY A O 1
ATOM 655 N N . TRP A 1 98 ? 34.679 45.148 18.189 1.00 23.51 84 TRP A N 1
ATOM 656 C CA . TRP A 1 98 ? 33.560 44.225 18.356 1.00 23.19 84 TRP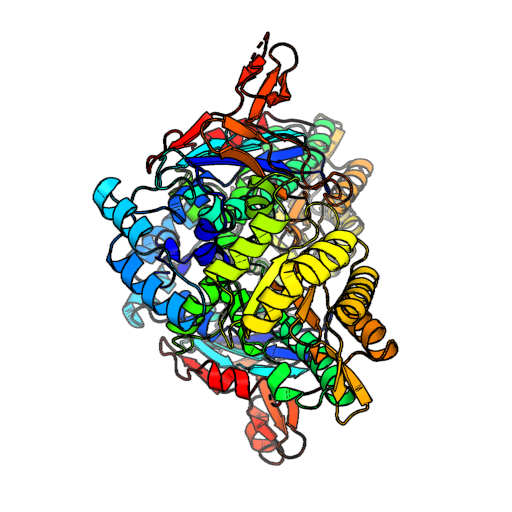 A CA 1
ATOM 657 C C . TRP A 1 98 ? 34.044 42.777 18.451 1.00 24.27 84 TRP A C 1
ATOM 658 O O . TRP A 1 98 ? 33.496 41.992 19.235 1.00 25.49 84 TRP A O 1
ATOM 669 N N . ARG A 1 99 ? 35.064 42.401 17.666 1.00 26.81 85 ARG A N 1
ATOM 670 C CA . ARG A 1 99 ? 35.595 41.040 17.770 1.00 27.96 85 ARG A CA 1
ATOM 671 C C . ARG A 1 99 ? 36.113 40.771 19.175 1.00 27.30 85 ARG A C 1
ATOM 672 O O . ARG A 1 99 ? 35.927 39.675 19.717 1.00 25.64 85 ARG A O 1
ATOM 680 N N . ASP A 1 100 ? 36.741 41.779 19.785 1.00 28.56 86 ASP A N 1
ATOM 681 C CA . ASP A 1 100 ? 37.195 41.657 21.163 1.00 25.99 86 ASP A CA 1
ATOM 682 C C . ASP A 1 100 ? 36.024 41.439 22.113 1.00 28.09 86 ASP A C 1
ATOM 683 O O . ASP A 1 100 ? 36.116 40.632 23.049 1.00 28.12 86 ASP A O 1
ATOM 688 N N . ILE A 1 101 ? 34.903 42.135 21.887 1.00 26.53 87 ILE A N 1
ATOM 689 C CA . ILE A 1 101 ? 33.724 41.904 22.720 1.00 24.86 87 ILE A CA 1
ATOM 690 C C . ILE A 1 101 ? 33.228 40.470 22.548 1.00 24.94 87 ILE A C 1
ATOM 691 O O . ILE A 1 101 ? 32.859 39.805 23.523 1.00 27.62 87 ILE A O 1
ATOM 696 N N . VAL A 1 102 ? 33.242 39.954 21.316 1.00 25.71 88 VAL A N 1
ATOM 697 C CA . VAL A 1 102 ? 32.814 38.572 21.105 1.00 26.57 88 VAL A CA 1
ATOM 698 C C . VAL A 1 102 ? 33.807 37.599 21.734 1.00 29.84 88 VAL A C 1
ATOM 699 O O . VAL A 1 102 ? 33.417 36.661 22.440 1.00 31.09 88 VAL A O 1
ATOM 703 N N . ASP A 1 103 ? 35.101 37.802 21.480 1.00 27.41 89 ASP A N 1
ATOM 704 C CA . ASP A 1 103 ? 36.107 36.805 21.857 1.00 32.03 89 ASP A CA 1
ATOM 705 C C . ASP A 1 103 ? 36.415 36.839 23.349 1.00 35.22 89 ASP A C 1
ATOM 706 O O . ASP A 1 103 ? 36.601 35.788 23.973 1.00 34.78 89 ASP A O 1
ATOM 711 N N . ARG A 1 104 ? 36.455 38.027 23.942 1.00 28.91 90 ARG A N 1
ATOM 712 C CA . ARG A 1 104 ? 36.860 38.172 25.337 1.00 30.64 90 ARG A CA 1
ATOM 713 C C . ARG A 1 104 ? 35.692 38.313 26.301 1.00 34.94 90 ARG A C 1
ATOM 714 O O . ARG A 1 104 ? 35.789 37.845 27.440 1.00 31.44 90 ARG A O 1
ATOM 722 N N . LEU A 1 105 ? 34.578 38.925 25.885 1.00 29.78 91 LEU A N 1
ATOM 723 C CA . LEU A 1 105 ? 33.465 39.169 26.797 1.00 29.40 91 LEU A CA 1
ATOM 724 C C . LEU A 1 105 ? 32.234 38.334 26.449 1.00 28.65 91 LEU A C 1
ATOM 725 O O . LEU A 1 105 ? 31.127 38.631 26.923 1.00 30.19 91 LEU A O 1
ATOM 730 N N . GLY A 1 106 ? 32.400 37.300 25.627 1.00 27.14 92 GLY A N 1
ATOM 731 C CA . GLY A 1 106 ? 31.303 36.399 25.325 1.00 27.83 92 GLY A CA 1
ATOM 732 C C . GLY A 1 106 ? 30.208 37.008 24.480 1.00 27.84 92 GLY A C 1
ATOM 733 O O . GLY A 1 106 ? 29.098 36.471 24.433 1.00 29.79 92 GLY A O 1
ATOM 734 N N . GLY A 1 107 ? 30.496 38.107 23.793 1.00 27.04 93 GLY A N 1
ATOM 735 C CA . GLY A 1 107 ? 29.454 38.794 23.051 1.00 28.63 93 GLY A CA 1
ATOM 736 C C . GLY A 1 107 ? 28.449 39.523 23.907 1.00 27.18 93 GLY A C 1
ATOM 737 O O . GLY A 1 107 ? 27.426 39.966 23.381 1.00 27.41 93 GLY A O 1
ATOM 738 N N . GLN A 1 108 ? 28.701 39.651 25.213 1.00 24.75 94 GLN A N 1
ATOM 739 C CA . GLN A 1 108 ? 27.830 40.399 26.109 1.00 25.42 94 GLN A CA 1
ATOM 740 C C . GLN A 1 108 ? 28.306 41.841 26.214 1.00 31.28 94 GLN A C 1
ATOM 741 O O . GLN A 1 108 ? 29.512 42.101 26.265 1.00 29.95 94 GLN A O 1
ATOM 747 N N . LEU A 1 109 ? 27.354 42.780 26.245 1.00 25.79 95 LEU A N 1
ATOM 748 C CA . LEU A 1 109 ? 27.695 44.202 26.219 1.00 26.58 95 LEU A CA 1
ATOM 749 C C . LEU A 1 109 ? 28.166 44.661 27.593 1.00 27.17 95 LEU A C 1
ATOM 750 O O . LEU A 1 109 ? 27.427 44.505 28.573 1.00 26.15 95 LEU A O 1
ATOM 755 N N . PRO A 1 110 ? 29.373 45.232 27.712 1.00 27.51 96 PRO A N 1
ATOM 756 C CA . PRO A 1 110 ? 29.865 45.729 29.021 1.00 26.31 96 PRO A CA 1
ATOM 757 C C . PRO A 1 110 ? 29.263 47.079 29.415 1.00 28.12 96 PRO A C 1
ATOM 758 O O . PRO A 1 110 ? 29.867 48.154 29.328 1.00 27.67 96 PRO A O 1
ATOM 762 N N . ILE A 1 111 ? 28.007 47.049 29.865 1.00 24.74 97 ILE A N 1
ATOM 763 C CA . ILE A 1 111 ? 27.319 48.252 30.314 1.00 25.20 97 ILE A CA 1
ATOM 764 C C . ILE A 1 111 ? 26.527 47.927 31.572 1.00 24.75 97 ILE A C 1
ATOM 765 O O . ILE A 1 111 ? 26.173 46.775 31.832 1.00 25.99 97 ILE A O 1
ATOM 770 N N . ARG A 1 112 ? 26.274 48.966 32.363 1.00 24.75 98 ARG A N 1
ATOM 771 C CA . ARG A 1 112 ? 25.403 48.903 33.533 1.00 25.62 98 ARG A CA 1
ATOM 772 C C . ARG A 1 112 ? 24.295 49.923 33.343 1.00 22.98 98 ARG A C 1
ATOM 773 O O . ARG A 1 112 ? 24.578 51.104 33.133 1.00 24.02 98 ARG A O 1
ATOM 781 N N . ILE A 1 113 ? 23.039 49.480 33.422 1.00 24.94 99 ILE A N 1
ATOM 782 C CA . ILE A 1 113 ? 21.892 50.375 33.291 1.00 21.71 99 ILE A CA 1
ATOM 783 C C . ILE A 1 113 ? 21.141 50.425 34.612 1.00 21.02 99 ILE A C 1
ATOM 784 O O . ILE A 1 113 ? 20.815 49.382 35.197 1.00 24.23 99 ILE A O 1
ATOM 789 N N . ARG A 1 114 ? 20.875 51.632 35.078 1.00 22.76 100 ARG A N 1
ATOM 790 C CA . ARG A 1 114 ? 20.094 51.864 36.279 1.00 23.88 100 ARG A CA 1
ATOM 791 C C . ARG A 1 114 ? 18.891 52.720 35.907 1.00 22.30 100 ARG A C 1
ATOM 792 O O . ARG A 1 114 ? 18.968 53.545 34.997 1.00 26.75 100 ARG A O 1
ATOM 800 N N . ALA A 1 115 ? 17.769 52.504 36.586 1.00 24.03 101 ALA A N 1
ATOM 801 C CA . ALA A 1 115 ? 16.542 53.179 36.188 1.00 23.20 101 ALA A CA 1
ATOM 802 C C . ALA A 1 115 ? 15.602 53.275 37.377 1.00 26.52 101 ALA A C 1
ATOM 803 O O . ALA A 1 115 ? 15.682 52.474 38.308 1.00 27.47 101 ALA A O 1
ATOM 805 N N . VAL A 1 116 ? 14.724 54.274 37.340 1.00 23.79 102 VAL A N 1
ATOM 806 C CA . VAL A 1 116 ? 13.644 54.358 38.333 1.00 25.05 102 VAL A CA 1
ATOM 807 C C . VAL A 1 116 ? 12.686 53.191 38.116 1.00 29.13 102 VAL A C 1
ATOM 808 O O . VAL A 1 116 ? 12.518 52.742 36.968 1.00 25.96 102 VAL A O 1
ATOM 812 N N . PRO A 1 117 ? 12.112 52.604 39.165 1.00 31.80 103 PRO A N 1
ATOM 813 C CA . PRO A 1 117 ? 11.175 51.488 38.961 1.00 28.65 103 PRO A CA 1
ATOM 814 C C . PRO A 1 117 ? 10.041 51.861 38.015 1.00 26.93 103 PRO A C 1
ATOM 815 O O . PRO A 1 117 ? 9.438 52.931 38.126 1.00 25.18 103 PRO A O 1
ATOM 819 N N . GLU A 1 118 ? 9.765 50.969 37.063 1.00 29.04 104 GLU A N 1
ATOM 820 C CA . GLU A 1 118 ? 8.767 51.276 36.047 1.00 28.19 104 GLU A CA 1
ATOM 821 C C . GLU A 1 118 ? 7.414 51.487 36.704 1.00 27.80 104 GLU A C 1
ATOM 822 O O . GLU A 1 118 ? 7.051 50.784 37.655 1.00 27.01 104 GLU A O 1
ATOM 828 N N . GLY A 1 119 ? 6.688 52.492 36.219 1.00 24.33 105 GLY A N 1
ATOM 829 C CA . GLY A 1 119 ? 5.432 52.902 36.805 1.00 29.14 105 GLY A CA 1
ATOM 830 C C . GLY A 1 119 ? 5.537 54.107 37.712 1.00 28.75 105 GLY A C 1
ATOM 831 O O . GLY A 1 119 ? 4.527 54.784 37.942 1.00 29.76 105 GLY A O 1
ATOM 832 N N . CYS A 1 120 ? 6.734 54.399 38.223 1.00 26.19 106 CYS A N 1
ATOM 833 C CA . CYS A 1 120 ? 6.939 55.616 38.994 1.00 28.60 106 CYS A CA 1
ATOM 834 C C . CYS A 1 120 ? 6.706 56.833 38.113 1.00 28.91 106 CYS A C 1
ATOM 835 O O . CYS A 1 120 ? 7.089 56.852 36.941 1.00 28.34 106 CYS A O 1
ATOM 838 N N . VAL A 1 121 ? 6.097 57.865 38.684 1.00 25.53 107 VAL A N 1
ATOM 839 C CA . VAL A 1 121 ? 5.847 59.114 37.978 1.00 26.90 107 VAL A CA 1
ATOM 840 C C . VAL A 1 121 ? 6.775 60.164 38.569 1.00 32.67 107 VAL A C 1
ATOM 841 O O . VAL A 1 121 ? 6.745 60.419 39.778 1.00 30.15 107 VAL A O 1
ATOM 845 N N . VAL A 1 122 ? 7.605 60.769 37.726 1.00 25.94 108 VAL A N 1
ATOM 846 C CA . VAL A 1 122 ? 8.733 61.586 38.162 1.00 27.77 108 VAL A CA 1
ATOM 847 C C . VAL A 1 122 ? 8.626 62.949 37.496 1.00 28.59 108 VAL A C 1
ATOM 848 O O . VAL A 1 122 ? 8.403 63.019 36.285 1.00 27.76 108 VAL A O 1
ATOM 852 N N . PRO A 1 123 ? 8.795 64.055 38.231 1.00 28.27 109 PRO A N 1
ATOM 853 C CA . PRO A 1 123 ? 8.767 65.378 37.594 1.00 27.81 109 PRO A CA 1
ATOM 854 C C . PRO A 1 123 ? 9.856 65.507 36.537 1.00 28.01 109 PRO A C 1
ATOM 855 O O . PRO A 1 123 ? 10.907 64.868 36.611 1.00 29.48 109 PRO A O 1
ATOM 859 N N . THR A 1 124 ? 9.602 66.363 35.553 1.00 28.33 110 THR A N 1
ATOM 860 C CA . THR A 1 124 ? 10.568 66.561 34.481 1.00 24.45 110 THR A CA 1
ATOM 861 C C . THR A 1 124 ? 11.860 67.192 35.013 1.00 29.97 110 THR A C 1
ATOM 862 O O . THR A 1 124 ? 11.930 67.672 36.145 1.00 27.81 110 THR A O 1
ATOM 866 N N . HIS A 1 125 ? 12.888 67.183 34.157 1.00 26.84 111 HIS A N 1
ATOM 867 C CA . HIS A 1 125 ? 14.238 67.689 34.446 1.00 32.50 111 HIS A CA 1
ATOM 868 C C . HIS A 1 125 ? 14.983 66.834 35.468 1.00 32.90 111 HIS A C 1
ATOM 869 O O . HIS A 1 125 ? 15.843 67.340 36.196 1.00 32.37 111 HIS A O 1
ATOM 876 N N . ASN A 1 126 ? 14.700 65.524 35.485 1.00 27.46 112 ASN A N 1
ATOM 877 C CA . ASN A 1 126 ? 15.238 64.587 36.462 1.00 28.24 112 ASN A CA 1
ATOM 878 C C . ASN A 1 126 ? 15.822 63.360 35.770 1.00 31.57 112 ASN A C 1
ATOM 879 O O . ASN A 1 126 ? 15.283 62.886 34.761 1.00 27.84 112 ASN A O 1
ATOM 884 N N . VAL A 1 127 ? 16.922 62.846 36.324 1.00 24.43 113 VAL A N 1
ATOM 885 C CA . VAL A 1 127 ? 17.521 61.606 35.839 1.00 28.76 113 VAL A CA 1
ATOM 886 C C . VAL A 1 127 ? 16.517 60.469 35.975 1.00 32.10 113 VAL A C 1
ATOM 887 O O . VAL A 1 127 ? 16.035 60.178 37.077 1.00 29.62 113 VAL A O 1
ATOM 891 N N . LEU A 1 128 ? 16.204 59.804 34.853 1.00 26.79 114 LEU A N 1
ATOM 892 C CA . LEU A 1 128 ? 15.321 58.643 34.869 1.00 25.48 114 LEU A CA 1
ATOM 893 C C . LEU A 1 128 ? 16.059 57.324 34.674 1.00 28.08 114 LEU A C 1
ATOM 894 O O . LEU A 1 128 ? 15.577 56.279 35.135 1.00 26.24 114 LEU A O 1
ATOM 899 N N . MET A 1 129 ? 17.209 57.356 33.997 1.00 25.77 115 MET A N 1
ATOM 900 C CA . MET A 1 129 ? 18.052 56.207 33.705 1.00 25.57 115 MET A CA 1
ATOM 901 C C . MET A 1 129 ? 19.491 56.685 33.648 1.00 23.13 115 MET A C 1
ATOM 902 O O . MET A 1 129 ? 19.753 57.831 33.280 1.00 24.95 115 MET A O 1
ATOM 907 N N . THR A 1 130 ? 20.422 55.801 33.992 1.00 22.56 116 THR A N 1
ATOM 908 C CA . THR A 1 130 ? 21.830 56.036 33.696 1.00 23.48 116 THR A CA 1
ATOM 909 C C . THR A 1 130 ? 22.414 54.809 33.009 1.00 25.25 116 THR A C 1
ATOM 910 O O . THR A 1 130 ? 21.964 53.679 33.219 1.00 24.72 116 THR A O 1
ATOM 914 N N . ILE A 1 131 ? 23.401 55.042 32.148 1.00 24.74 117 ILE A N 1
ATOM 915 C CA . ILE A 1 131 ? 24.106 53.967 31.463 1.00 25.11 117 ILE A CA 1
ATOM 916 C C . ILE A 1 131 ? 25.593 54.234 31.618 1.00 23.26 117 ILE A C 1
ATOM 917 O O . ILE A 1 131 ? 26.048 55.347 31.337 1.00 27.01 117 ILE A O 1
ATOM 922 N N . GLU A 1 132 ? 26.335 53.231 32.062 1.00 24.63 118 GLU A N 1
ATOM 923 C CA . GLU A 1 132 ? 27.766 53.381 32.323 1.00 26.85 118 GLU A CA 1
ATOM 924 C C . GLU A 1 132 ? 28.541 52.212 31.732 1.00 25.54 118 GLU A C 1
ATOM 925 O O . GLU A 1 132 ? 28.066 51.076 31.756 1.00 27.70 118 GLU A O 1
ATOM 931 N N . SER A 1 133 ? 29.738 52.498 31.211 1.00 25.36 119 SER A N 1
ATOM 932 C CA . SER A 1 133 ? 30.635 51.454 30.734 1.00 25.13 119 SER A CA 1
ATOM 933 C C . SER A 1 133 ? 31.173 50.637 31.910 1.00 29.54 119 SER A C 1
ATOM 934 O O . SER A 1 133 ? 31.395 51.156 33.005 1.00 29.58 119 SER A O 1
ATOM 937 N N . THR A 1 134 ? 31.381 49.344 31.676 1.00 27.59 120 THR A N 1
ATOM 938 C CA . THR A 1 134 ? 31.984 48.489 32.689 1.00 29.74 120 THR A CA 1
ATOM 939 C C . THR A 1 134 ? 33.298 47.857 32.246 1.00 30.78 120 THR A C 1
ATOM 940 O O . THR A 1 134 ? 33.877 47.074 33.009 1.00 32.86 120 THR A O 1
ATOM 944 N N . ASP A 1 135 ? 33.786 48.151 31.045 1.00 28.62 121 ASP A N 1
ATOM 945 C CA . ASP A 1 135 ? 35.036 47.581 30.554 1.00 30.89 121 ASP A CA 1
ATOM 946 C C . ASP A 1 135 ? 35.882 48.689 29.941 1.00 32.64 121 ASP A C 1
ATOM 947 O O . ASP A 1 135 ? 35.376 49.499 29.157 1.00 29.75 121 ASP A O 1
ATOM 952 N N . ALA A 1 136 ? 37.172 48.718 30.298 1.00 30.85 122 ALA A N 1
ATOM 953 C CA . ALA A 1 136 ? 38.030 49.838 29.909 1.00 29.27 122 ALA A CA 1
ATOM 954 C C . ALA A 1 136 ? 38.294 49.859 28.409 1.00 32.03 122 ALA A C 1
ATOM 955 O O . ALA A 1 136 ? 38.313 50.929 27.791 1.00 33.12 122 ALA A O 1
ATOM 957 N N . LYS A 1 137 ? 38.534 48.696 27.807 1.00 29.99 123 LYS A N 1
ATOM 958 C CA . LYS A 1 137 ? 38.843 48.683 26.383 1.00 33.00 123 LYS A CA 1
ATOM 959 C C . LYS A 1 137 ? 37.603 48.970 25.546 1.00 35.02 123 LYS A C 1
ATOM 960 O O . LYS A 1 137 ? 37.688 49.636 24.504 1.00 34.07 123 LYS A O 1
ATOM 966 N N . ALA A 1 138 ? 36.449 48.469 25.980 1.00 31.46 124 ALA A N 1
ATOM 967 C CA . ALA A 1 138 ? 35.177 48.655 25.278 1.00 31.94 124 ALA A CA 1
ATOM 968 C C . ALA A 1 138 ? 34.328 49.755 25.909 1.00 31.85 124 ALA A C 1
ATOM 969 O O . ALA A 1 138 ? 33.110 49.607 26.041 1.00 31.43 124 ALA A O 1
ATOM 971 N N . PHE A 1 139 ? 34.943 50.881 26.280 1.00 27.74 125 PHE A N 1
ATOM 972 C CA . PHE A 1 139 ? 34.256 51.949 27.011 1.00 27.49 125 PHE A CA 1
ATOM 973 C C . PHE A 1 139 ? 33.206 52.673 26.170 1.00 28.29 125 PHE A C 1
ATOM 974 O O . PHE A 1 139 ? 32.371 53.394 26.727 1.00 31.08 125 PHE A O 1
ATOM 982 N N . TRP A 1 140 ? 33.275 52.549 24.848 1.00 25.70 126 TRP A N 1
ATOM 983 C CA . TRP A 1 140 ? 32.442 53.288 23.906 1.00 24.44 126 TRP A CA 1
ATOM 984 C C . TRP A 1 140 ? 31.068 52.658 23.675 1.00 28.60 126 TRP A C 1
ATOM 985 O O . TRP A 1 140 ? 30.262 53.235 22.932 1.00 26.11 126 TRP A O 1
ATOM 996 N N . VAL A 1 141 ? 30.773 51.498 24.273 1.00 27.20 127 VAL A N 1
ATOM 997 C CA . VAL A 1 141 ? 29.517 50.798 23.965 1.00 27.95 127 VAL A CA 1
ATOM 998 C C . VAL A 1 141 ? 28.282 51.615 24.331 1.00 28.06 127 VAL A C 1
ATOM 999 O O . VAL A 1 141 ? 27.314 51.615 23.548 1.00 28.08 127 VAL A O 1
ATOM 1003 N N . PRO A 1 142 ? 28.219 52.311 25.479 1.00 28.49 128 PRO A N 1
ATOM 1004 C CA . PRO A 1 142 ? 27.011 53.106 25.776 1.00 28.29 128 PRO A CA 1
ATOM 1005 C C . PRO A 1 142 ? 26.598 54.046 24.661 1.00 27.25 128 PRO A C 1
ATOM 1006 O O . PRO A 1 142 ? 25.408 54.121 24.328 1.00 24.07 128 PRO A O 1
ATOM 1010 N N . SER A 1 143 ? 27.550 54.776 24.077 1.00 26.31 129 SER A N 1
ATOM 1011 C CA . SER A 1 143 ? 27.194 55.697 23.002 1.00 29.32 129 SER A CA 1
ATOM 1012 C C . SER A 1 143 ? 26.629 54.952 21.798 1.00 25.47 129 SER A C 1
ATOM 1013 O O . SER A 1 143 ? 25.707 55.451 21.136 1.00 24.96 129 SER A O 1
ATOM 1016 N N . TYR A 1 144 ? 27.154 53.758 21.512 1.00 23.45 130 TYR A N 1
ATOM 1017 C CA . TYR A 1 144 ? 26.634 52.944 20.413 1.00 23.18 130 TYR A CA 1
ATOM 1018 C C . TYR A 1 144 ? 25.152 52.617 20.601 1.00 26.16 130 TYR A C 1
ATOM 1019 O O . TYR A 1 144 ? 24.409 52.519 19.617 1.00 23.94 130 TYR A O 1
ATOM 1028 N N . LEU A 1 145 ? 24.703 52.457 21.848 1.00 22.59 131 LEU A N 1
ATOM 1029 C CA . LEU A 1 145 ? 23.324 52.097 22.163 1.00 22.94 131 LEU A CA 1
ATOM 1030 C C . LEU A 1 145 ? 22.386 53.296 22.298 1.00 25.28 131 LEU A C 1
ATOM 1031 O O . LEU A 1 145 ? 21.195 53.103 22.589 1.00 25.73 131 LEU A O 1
ATOM 1036 N N . GLU A 1 146 ? 22.866 54.518 22.065 1.00 23.72 132 GLU A N 1
ATOM 1037 C CA . GLU A 1 146 ? 22.021 55.695 22.297 1.00 24.17 132 GLU A CA 1
ATOM 1038 C C . GLU A 1 146 ? 20.709 55.613 21.521 1.00 26.27 132 GLU A C 1
ATOM 1039 O O . GLU A 1 146 ? 19.639 55.900 22.066 1.00 24.18 132 GLU A O 1
ATOM 1045 N N . THR A 1 147 ? 20.778 55.213 20.249 1.00 22.45 133 THR A N 1
ATOM 1046 C CA . THR A 1 147 ? 19.603 55.223 19.375 1.00 23.45 133 THR A CA 1
ATOM 1047 C C . THR A 1 147 ? 18.503 54.315 19.914 1.00 24.99 133 THR A C 1
ATOM 1048 O O . THR A 1 147 ? 17.349 54.731 20.058 1.00 25.67 133 THR A O 1
ATOM 1052 N N . LEU A 1 148 ? 18.838 53.067 20.219 1.00 21.74 134 LEU A N 1
ATOM 1053 C CA . LEU A 1 148 ? 17.786 52.154 20.634 1.00 22.64 134 LEU A CA 1
ATOM 1054 C C . LEU A 1 148 ? 17.314 52.459 22.053 1.00 25.66 134 LEU A C 1
ATOM 1055 O O . LEU A 1 148 ? 16.136 52.256 22.364 1.00 24.74 134 LEU A O 1
ATOM 1060 N N . LEU A 1 149 ? 18.196 52.981 22.914 1.00 23.19 135 LEU A N 1
ATOM 1061 C CA . LEU A 1 149 ? 17.765 53.293 24.274 1.00 20.62 135 LEU A CA 1
ATOM 1062 C C . LEU A 1 149 ? 16.923 54.564 24.322 1.00 21.37 135 LEU A C 1
ATOM 1063 O O . LEU A 1 149 ? 15.984 54.655 25.120 1.00 23.86 135 LEU A O 1
ATOM 1068 N N . LEU A 1 150 ? 17.233 55.556 23.483 1.00 21.01 136 LEU A N 1
ATOM 1069 C CA . LEU A 1 150 ? 16.477 56.802 23.521 1.00 23.27 136 LEU A CA 1
ATOM 1070 C C . LEU A 1 150 ? 15.032 56.605 23.057 1.00 20.59 136 LEU A C 1
ATOM 1071 O O . LEU A 1 150 ? 14.164 57.405 23.428 1.00 19.25 136 LEU A O 1
ATOM 1076 N N . ARG A 1 151 ? 14.741 55.523 22.320 1.00 19.95 137 ARG A N 1
ATOM 1077 C CA . ARG A 1 151 ? 13.350 55.245 21.944 1.00 17.13 137 ARG A CA 1
ATOM 1078 C C . ARG A 1 151 ? 12.465 54.878 23.142 1.00 19.33 137 ARG A C 1
ATOM 1079 O O . ARG A 1 151 ? 11.246 54.753 22.978 1.00 18.98 137 ARG A O 1
ATOM 1087 N N . VAL A 1 152 ? 13.031 54.743 24.341 1.00 18.09 138 VAL A N 1
ATOM 1088 C CA . VAL A 1 152 ? 12.242 54.707 25.575 1.00 19.11 138 VAL A CA 1
ATOM 1089 C C . VAL A 1 152 ? 11.338 55.932 25.697 1.00 20.74 138 VAL A C 1
ATOM 1090 O O . VAL A 1 152 ? 10.338 55.883 26.423 1.00 21.59 138 VAL A O 1
ATOM 1094 N N . TRP A 1 153 ? 11.641 57.028 24.973 1.00 19.30 139 TRP A N 1
ATOM 1095 C CA . TRP A 1 153 ? 10.739 58.182 24.993 1.00 19.00 139 TRP A CA 1
ATOM 1096 C C . TRP A 1 153 ? 9.309 57.771 24.670 1.00 19.67 139 TRP A C 1
ATOM 1097 O O . TRP A 1 153 ? 8.362 58.310 25.251 1.00 18.62 139 TRP A O 1
ATOM 1108 N N . TYR A 1 154 ? 9.140 56.769 23.789 1.00 18.16 140 TYR A N 1
ATOM 1109 C CA . TYR A 1 154 ? 7.804 56.431 23.300 1.00 17.54 140 TYR A CA 1
ATOM 1110 C C . TYR A 1 154 ? 6.953 55.777 24.387 1.00 18.02 140 TYR A C 1
ATOM 1111 O O . TYR A 1 154 ? 5.897 56.328 24.730 1.00 17.96 140 TYR A O 1
ATOM 1120 N N . PRO A 1 155 ? 7.342 54.639 24.982 1.00 20.31 141 PRO A N 1
ATOM 1121 C CA . PRO A 1 155 ? 6.490 54.077 26.049 1.00 20.95 141 PRO A CA 1
ATOM 1122 C C . PRO A 1 155 ? 6.311 55.021 27.236 1.00 21.41 141 PRO A C 1
ATOM 1123 O O . PRO A 1 155 ? 5.221 55.056 27.825 1.00 20.41 141 PRO A O 1
ATOM 1127 N N . VAL A 1 156 ? 7.337 55.795 27.596 1.00 20.90 142 VAL A N 1
ATOM 1128 C CA . VAL A 1 156 ? 7.188 56.793 28.660 1.00 19.61 142 VAL A CA 1
ATOM 1129 C C . VAL A 1 156 ? 6.110 57.811 28.302 1.00 19.62 142 VAL A C 1
ATOM 1130 O O . VAL A 1 156 ? 5.258 58.163 29.130 1.00 20.86 142 VAL A O 1
ATOM 1134 N N . THR A 1 157 ? 6.155 58.338 27.077 1.00 21.46 143 THR A N 1
ATOM 1135 C CA . THR A 1 157 ? 5.216 59.398 26.707 1.00 19.77 143 THR A CA 1
ATOM 1136 C C . THR A 1 157 ? 3.789 58.870 26.610 1.00 22.56 143 THR A C 1
ATOM 1137 O O . THR A 1 157 ? 2.850 59.532 27.072 1.00 21.59 143 THR A O 1
ATOM 1141 N N . VAL A 1 158 ? 3.597 57.680 26.031 1.00 20.74 144 VAL A N 1
ATOM 1142 C CA . VAL A 1 158 ? 2.250 57.111 25.983 1.00 20.45 144 VAL A CA 1
ATOM 1143 C C . VAL A 1 158 ? 1.751 56.826 27.391 1.00 22.60 144 VAL A C 1
ATOM 1144 O O . VAL A 1 158 ? 0.596 57.113 27.722 1.00 23.03 144 VAL A O 1
ATOM 1148 N N . ALA A 1 159 ? 2.599 56.224 28.227 1.00 20.91 145 ALA A N 1
ATOM 1149 C CA . ALA A 1 159 ? 2.186 55.954 29.602 1.00 22.52 145 ALA A CA 1
ATOM 1150 C C . ALA A 1 159 ? 1.823 57.248 30.320 1.00 22.53 145 ALA A C 1
ATOM 1151 O O . ALA A 1 159 ? 0.890 57.279 31.131 1.00 24.14 145 ALA A O 1
ATOM 1153 N N . THR A 1 160 ? 2.551 58.326 30.027 1.00 22.90 146 THR A N 1
ATOM 1154 C CA . THR A 1 160 ? 2.278 59.623 30.644 1.00 21.70 146 THR A CA 1
ATOM 1155 C C . THR A 1 160 ? 0.941 60.201 30.174 1.00 25.20 146 THR A C 1
ATOM 1156 O O . THR A 1 160 ? 0.139 60.680 30.989 1.00 24.88 146 THR A O 1
ATOM 1160 N N . VAL A 1 161 ? 0.677 60.183 28.865 1.00 21.84 147 VAL A N 1
ATOM 1161 C CA . VAL A 1 161 ? -0.617 60.668 28.377 1.00 22.72 147 VAL A CA 1
ATOM 1162 C C . VAL A 1 161 ? -1.751 59.892 29.027 1.00 23.12 147 VAL A C 1
ATOM 1163 O O . VAL A 1 161 ? -2.717 60.475 29.540 1.00 25.24 147 VAL A O 1
ATOM 1167 N N . SER A 1 162 ? -1.645 58.566 29.010 1.00 22.31 148 SER A N 1
ATOM 1168 C CA . SER A 1 162 ? -2.658 57.725 29.633 1.00 24.50 148 SER A CA 1
ATOM 1169 C C . SER A 1 162 ? -2.810 58.040 31.126 1.00 25.23 148 SER A C 1
ATOM 1170 O O . SER A 1 162 ? -3.940 58.143 31.631 1.00 25.81 148 SER A O 1
ATOM 1173 N N . TRP A 1 163 ? -1.688 58.189 31.847 1.00 23.84 149 TRP A N 1
ATOM 1174 C CA . TRP A 1 163 ? -1.731 58.533 33.273 1.00 21.84 149 TRP A CA 1
ATOM 1175 C C . TRP A 1 163 ? -2.395 59.889 33.505 1.00 25.73 149 TRP A C 1
ATOM 1176 O O . TRP A 1 163 ? -3.206 60.042 34.432 1.00 25.84 149 TRP A O 1
ATOM 1187 N N . GLN A 1 164 ? -2.082 60.884 32.674 1.00 25.17 150 GLN A N 1
ATOM 1188 C CA . GLN A 1 164 ? -2.709 62.198 32.821 1.00 26.77 150 GLN A CA 1
ATOM 1189 C C . GLN A 1 164 ? -4.221 62.118 32.649 1.00 29.91 150 GLN A C 1
ATOM 1190 O O . GLN A 1 164 ? -4.973 62.765 33.389 1.00 30.31 150 GLN A O 1
ATOM 1196 N N . VAL A 1 165 ? -4.687 61.342 31.668 1.00 27.76 151 VAL A N 1
ATOM 1197 C CA . VAL A 1 165 ? -6.129 61.164 31.479 1.00 28.68 151 VAL A CA 1
ATOM 1198 C C . VAL A 1 165 ? -6.743 60.492 32.700 1.00 27.20 151 VAL A C 1
ATOM 1199 O O . VAL A 1 165 ? -7.825 60.877 33.161 1.00 32.34 151 VAL A O 1
ATOM 1203 N N . LYS A 1 166 ? -6.061 59.484 33.247 1.00 25.50 152 LYS A N 1
ATOM 1204 C CA . LYS A 1 166 ? -6.593 58.779 34.405 1.00 31.20 152 LYS A CA 1
ATOM 1205 C C . LYS A 1 166 ? -6.849 59.730 35.565 1.00 35.39 152 LYS A C 1
ATOM 1206 O O . LYS A 1 166 ? -7.855 59.593 36.269 1.00 31.77 152 LYS A O 1
ATOM 1212 N N . GLN A 1 167 ? -5.955 60.706 35.780 1.00 32.70 153 GLN A N 1
ATOM 1213 C CA . GLN A 1 167 ? -6.171 61.659 36.870 1.00 34.83 153 GLN A CA 1
ATOM 1214 C C . GLN A 1 167 ? -7.403 62.523 36.616 1.00 34.77 153 GLN A C 1
ATOM 1215 O O . GLN A 1 167 ? -8.150 62.837 37.553 1.00 38.59 153 GLN A O 1
ATOM 1221 N N . ILE A 1 168 ? -7.640 62.911 35.359 1.00 32.03 154 ILE A N 1
ATOM 1222 C CA . ILE A 1 168 ? -8.820 63.713 35.030 1.00 37.77 154 ILE A CA 1
ATOM 1223 C C . ILE A 1 168 ? -10.096 62.932 35.323 1.00 39.45 154 ILE A C 1
ATOM 1224 O O . ILE A 1 168 ? -11.017 63.434 35.982 1.00 39.65 154 ILE A O 1
ATOM 1229 N N . VAL A 1 169 ? -10.179 61.700 34.812 1.00 36.28 155 VAL A N 1
ATOM 1230 C CA . VAL A 1 169 ? -11.382 60.894 35.012 1.00 35.71 155 VAL A CA 1
ATOM 1231 C C . VAL A 1 169 ? -11.592 60.616 36.492 1.00 38.73 155 VAL A C 1
ATOM 1232 O O . VAL A 1 169 ? -12.720 60.700 37.001 1.00 34.07 155 VAL A O 1
ATOM 1236 N N . ARG A 1 170 ? -10.511 60.280 37.203 1.00 37.71 156 ARG A N 1
ATOM 1237 C CA . ARG A 1 170 ? -10.612 59.996 38.630 1.00 40.38 156 ARG A CA 1
ATOM 1238 C C . ARG A 1 170 ? -11.249 61.161 39.378 1.00 39.41 156 ARG A C 1
ATOM 1239 O O . ARG A 1 170 ? -12.106 60.956 40.247 1.00 40.74 156 ARG A O 1
ATOM 1247 N N . ASP A 1 171 ? -10.867 62.390 39.028 1.00 40.82 157 ASP A N 1
ATOM 1248 C CA . ASP A 1 171 ? -11.440 63.571 39.671 1.00 42.01 157 ASP A CA 1
ATOM 1249 C C . ASP A 1 171 ? -12.962 63.609 39.517 1.00 44.31 157 ASP A C 1
ATOM 1250 O O . ASP A 1 171 ? -13.696 63.793 40.498 1.00 40.97 157 ASP A O 1
ATOM 1255 N N . PHE A 1 172 ? -13.457 63.427 38.290 1.00 39.79 158 PHE A N 1
ATOM 1256 C CA . PHE A 1 172 ? -14.897 63.507 38.060 1.00 38.18 158 PHE A CA 1
ATOM 1257 C C . PHE A 1 172 ? -15.634 62.313 38.643 1.00 39.21 158 PHE A C 1
ATOM 1258 O O . PHE A 1 172 ? -16.805 62.440 39.030 1.00 40.17 158 PHE A O 1
ATOM 1266 N N . LEU A 1 173 ? -14.986 61.147 38.698 1.00 34.01 159 LEU A N 1
ATOM 1267 C CA . LEU A 1 173 ? -15.613 59.994 39.331 1.00 36.45 159 LEU A CA 1
ATOM 1268 C C . LEU A 1 173 ? -15.683 60.179 40.844 1.00 43.21 159 LEU A C 1
ATOM 1269 O O . LEU A 1 173 ? -16.668 59.780 41.484 1.00 37.31 159 LEU A O 1
ATOM 1274 N N . GLN A 1 174 ? -14.636 60.771 41.429 1.00 41.35 160 GLN A N 1
ATOM 1275 C CA . GLN A 1 174 ? -14.657 61.097 42.853 1.00 46.51 160 GLN A CA 1
ATOM 1276 C C . GLN A 1 174 ? -15.872 61.947 43.196 1.00 41.56 160 GLN A C 1
ATOM 1277 O O . GLN A 1 174 ? -16.581 61.674 44.171 1.00 48.58 160 GLN A O 1
ATOM 1283 N N . ARG A 1 175 ? -16.135 62.976 42.387 1.00 42.61 161 ARG A N 1
ATOM 1284 C CA . ARG A 1 175 ? -17.226 63.901 42.673 1.00 45.08 161 ARG A CA 1
ATOM 1285 C C . ARG A 1 175 ? -18.593 63.254 42.478 1.00 47.43 161 ARG A C 1
ATOM 1286 O O . ARG A 1 175 ? -19.529 63.544 43.232 1.00 45.24 161 ARG A O 1
ATOM 1294 N N . THR A 1 176 ? -18.745 62.401 41.458 1.00 36.64 162 THR A N 1
ATOM 1295 C CA . THR A 1 176 ? -20.077 62.070 40.966 1.00 37.87 162 THR A CA 1
ATOM 1296 C C . THR A 1 176 ? -20.469 60.603 41.048 1.00 34.67 162 THR A C 1
ATOM 1297 O O . THR A 1 176 ? -21.623 60.282 40.740 1.00 40.37 162 THR A O 1
ATOM 1301 N N . SER A 1 177 ? -19.577 59.704 41.452 1.00 36.76 163 SER A N 1
ATOM 1302 C CA . SER A 1 177 ? -19.870 58.279 41.388 1.00 39.61 163 SER A CA 1
ATOM 1303 C C . SER A 1 177 ? -19.796 57.636 42.764 1.00 43.45 163 SER A C 1
ATOM 1304 O O . SER A 1 177 ? -18.971 58.018 43.599 1.00 44.80 163 SER A O 1
ATOM 1307 N N . ASP A 1 178 ? -20.642 56.623 42.976 1.00 40.12 164 ASP A N 1
ATOM 1308 C CA . ASP A 1 178 ? -20.613 55.844 44.208 1.00 44.28 164 ASP A CA 1
ATOM 1309 C C . ASP A 1 178 ? -19.499 54.802 44.232 1.00 49.31 164 ASP A C 1
ATOM 1310 O O . ASP A 1 178 ? -19.266 54.201 45.285 1.00 46.17 164 ASP A O 1
ATOM 1315 N N . ASP A 1 179 ? -18.813 54.557 43.115 1.00 42.61 165 ASP A N 1
ATOM 1316 C CA . ASP A 1 179 ? -17.729 53.572 43.062 1.00 43.89 165 ASP A CA 1
ATOM 1317 C C . ASP A 1 179 ? -16.639 54.068 42.123 1.00 44.67 165 ASP A C 1
ATOM 1318 O O . ASP A 1 179 ? -16.405 53.492 41.053 1.00 42.41 165 ASP A O 1
ATOM 1323 N N . PRO A 1 180 ? -15.934 55.136 42.509 1.00 44.67 166 PRO A N 1
ATOM 1324 C CA . PRO A 1 180 ? -14.928 55.719 41.600 1.00 44.70 166 PRO A CA 1
ATOM 1325 C C . PRO A 1 180 ? -13.839 54.749 41.169 1.00 44.10 166 PRO A C 1
ATOM 1326 O O . PRO A 1 180 ? -13.503 54.686 39.977 1.00 40.50 166 PRO A O 1
ATOM 1330 N N . GLU A 1 181 ? -13.278 53.983 42.099 1.00 43.60 167 GLU A N 1
ATOM 1331 C CA . GLU A 1 181 ? -12.137 53.153 41.745 1.00 46.29 167 GLU A CA 1
ATOM 1332 C C . GLU A 1 181 ? -12.546 51.846 41.078 1.00 45.42 167 GLU A C 1
ATOM 1333 O O . GLU A 1 181 ? -11.740 51.263 40.347 1.00 40.01 167 GLU A O 1
ATOM 1339 N N . GLY A 1 182 ? -13.779 51.381 41.284 1.00 39.18 168 GLY A N 1
ATOM 1340 C CA . GLY A 1 182 ? -14.261 50.258 40.498 1.00 37.81 168 GLY A CA 1
ATOM 1341 C C . GLY A 1 182 ? -14.528 50.627 39.048 1.00 38.36 168 GLY A C 1
ATOM 1342 O O . GLY A 1 182 ? -14.329 49.806 38.149 1.00 37.16 168 GLY A O 1
ATOM 1343 N N . GLN A 1 183 ? -14.958 51.866 38.802 1.00 37.25 169 GLN A N 1
ATOM 1344 C CA . GLN A 1 183 ? -15.291 52.323 37.454 1.00 36.20 169 GLN A CA 1
ATOM 1345 C C . GLN A 1 183 ? -14.055 52.744 36.669 1.00 36.38 169 GLN A C 1
ATOM 1346 O O . GLN A 1 183 ? -13.988 52.525 35.452 1.00 33.42 169 GLN A O 1
ATOM 1352 N N . LEU A 1 184 ? -13.079 53.326 37.360 1.00 31.04 170 LEU A N 1
ATOM 1353 C CA . LEU A 1 184 ? -11.977 54.031 36.704 1.00 35.18 170 LEU A CA 1
ATOM 1354 C C . LEU A 1 184 ? -11.158 53.195 35.720 1.00 31.69 170 LEU A C 1
ATOM 1355 O O . LEU A 1 184 ? -10.783 53.744 34.668 1.00 28.67 170 LEU A O 1
ATOM 1360 N N . PRO A 1 185 ? -10.832 51.920 35.973 1.00 30.13 171 PRO A N 1
ATOM 1361 C CA . PRO A 1 185 ? -9.928 51.206 35.050 1.00 32.33 171 PRO A CA 1
ATOM 1362 C C . PRO A 1 185 ? -10.508 50.940 33.670 1.00 29.15 171 PRO A C 1
ATOM 1363 O O . PRO A 1 185 ? -9.764 50.504 32.781 1.00 26.76 171 PRO A O 1
ATOM 1367 N N . PHE A 1 186 ? -11.795 51.174 33.451 1.00 33.60 172 PHE A N 1
ATOM 1368 C CA . PHE A 1 186 ? -12.417 50.853 32.175 1.00 27.70 172 PHE A CA 1
ATOM 1369 C C . PHE A 1 186 ? -12.839 52.089 31.402 1.00 30.04 172 PHE A C 1
ATOM 1370 O O . PHE A 1 186 ? -13.568 51.962 30.415 1.00 29.97 172 PHE A O 1
ATOM 1378 N N . LYS A 1 187 ? -12.391 53.277 31.813 1.00 24.21 173 LYS A N 1
ATOM 1379 C CA . LYS A 1 187 ? -12.916 54.517 31.264 1.00 22.83 173 LYS A CA 1
ATOM 1380 C C . LYS A 1 187 ? -12.129 55.060 30.074 1.00 22.84 173 LYS A C 1
ATOM 1381 O O . LYS A 1 187 ? -12.636 55.948 29.383 1.00 23.83 173 LYS A O 1
ATOM 1387 N N . LEU A 1 188 ? -10.930 54.548 29.813 1.00 22.86 174 LEU A N 1
ATOM 1388 C CA . LEU A 1 188 ? -10.163 54.921 28.625 1.00 23.38 174 LEU A CA 1
ATOM 1389 C C . LEU A 1 188 ? -9.750 53.631 27.927 1.00 26.13 174 LEU A C 1
ATOM 1390 O O . LEU A 1 188 ? -8.986 52.839 28.484 1.00 25.86 174 LEU A O 1
ATOM 1395 N N . HIS A 1 189 ? -10.276 53.415 26.723 1.00 23.02 175 HIS A N 1
ATOM 1396 C CA . HIS A 1 189 ? -10.062 52.196 25.955 1.00 25.02 175 HIS A CA 1
ATOM 1397 C C . HIS A 1 189 ? -9.151 52.510 24.770 1.00 22.61 175 HIS A C 1
ATOM 1398 O O . HIS A 1 189 ? -9.400 53.473 24.039 1.00 24.75 175 HIS A O 1
ATOM 1405 N N . ASP A 1 190 ? -8.094 51.720 24.592 1.00 22.52 176 ASP A N 1
ATOM 1406 C CA . ASP A 1 190 ? -7.146 51.949 23.496 1.00 23.63 176 ASP A CA 1
ATOM 1407 C C . ASP A 1 190 ? -7.670 51.267 22.238 1.00 24.26 176 ASP A C 1
ATOM 1408 O O . ASP A 1 190 ? -7.868 50.050 22.236 1.00 22.95 176 ASP A O 1
ATOM 1413 N N . PHE A 1 191 ? -7.910 52.062 21.180 1.00 24.79 177 PHE A N 1
ATOM 1414 C CA . PHE A 1 191 ? -8.342 51.581 19.866 1.00 26.49 177 PHE A CA 1
ATOM 1415 C C . PHE A 1 191 ? -7.32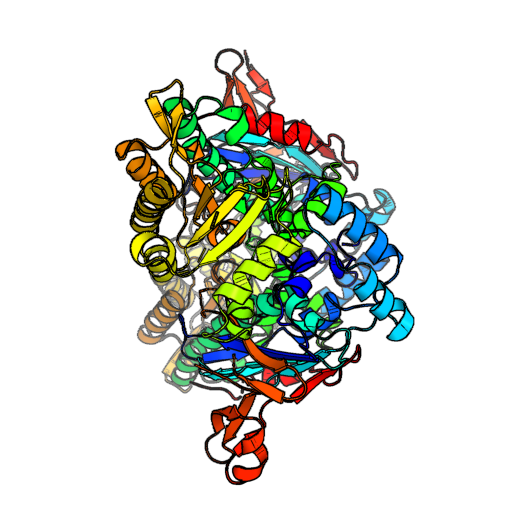3 51.899 18.767 1.00 23.49 177 PHE A C 1
ATOM 1416 O O . PHE A 1 191 ? -7.694 51.961 17.589 1.00 25.39 177 PHE A O 1
ATOM 1424 N N . GLY A 1 192 ? -6.061 52.112 19.111 1.00 19.61 178 GLY A N 1
ATOM 1425 C CA . GLY A 1 192 ? -5.134 52.740 18.185 1.00 24.39 178 GLY A CA 1
ATOM 1426 C C . GLY A 1 192 ? -4.293 51.840 17.305 1.00 23.55 178 GLY A C 1
ATOM 1427 O O . GLY A 1 192 ? -3.395 52.347 16.617 1.00 22.38 178 GLY A O 1
ATOM 1428 N N . ALA A 1 193 ? -4.535 50.528 17.289 1.00 20.65 179 ALA A N 1
ATOM 1429 C CA . ALA A 1 193 ? -3.630 49.658 16.543 1.00 19.81 179 ALA A CA 1
ATOM 1430 C C . ALA A 1 193 ? -3.632 49.974 15.045 1.00 20.34 179 ALA A C 1
ATOM 1431 O O . ALA A 1 193 ? -2.601 49.812 14.384 1.00 20.75 179 ALA A O 1
ATOM 1433 N N . ARG A 1 194 ? -4.767 50.411 14.483 1.00 18.80 180 ARG A N 1
ATOM 1434 C CA . ARG A 1 194 ? -4.769 50.751 13.057 1.00 20.73 180 ARG A CA 1
ATOM 1435 C C . ARG A 1 194 ? -4.144 52.115 12.770 1.00 23.55 180 ARG A C 1
ATOM 1436 O O . ARG A 1 194 ? -3.747 52.375 11.620 1.00 20.42 180 ARG A O 1
ATOM 1444 N N . GLY A 1 195 ? -4.049 52.986 13.773 1.00 19.31 181 GLY A N 1
ATOM 1445 C CA . GLY A 1 195 ? -3.541 54.336 13.623 1.00 20.04 181 GLY A CA 1
ATOM 1446 C C . GLY A 1 195 ? -2.088 54.546 14.013 1.00 17.87 181 GLY A C 1
ATOM 1447 O O . GLY A 1 195 ? -1.628 55.690 14.004 1.00 20.21 181 GLY A O 1
ATOM 1448 N N . VAL A 1 196 ? -1.359 53.496 14.366 1.00 18.50 182 VAL A N 1
ATOM 1449 C CA . VAL A 1 196 ? 0.031 53.612 14.784 1.00 15.86 182 VAL A CA 1
ATOM 1450 C C . VAL A 1 196 ? 0.920 53.091 13.647 1.00 17.68 182 VAL A C 1
ATOM 1451 O O . VAL A 1 196 ? 0.452 52.451 12.714 1.00 17.58 182 VAL A O 1
ATOM 1455 N N . SER A 1 197 ? 2.228 53.380 13.727 1.00 16.35 183 SER A N 1
ATOM 1456 C CA . SER A 1 197 ? 3.079 53.228 12.546 1.00 14.88 183 SER A CA 1
ATOM 1457 C C . SER A 1 197 ? 3.589 51.803 12.322 1.00 16.98 183 SER A C 1
ATOM 1458 O O . SER A 1 197 ? 4.010 51.491 11.199 1.00 18.73 183 SER A O 1
ATOM 1461 N N . SER A 1 198 ? 3.563 50.940 13.338 1.00 16.71 184 SER A N 1
ATOM 1462 C CA . SER A 1 198 ? 4.112 49.587 13.253 1.00 20.31 184 SER A CA 1
ATOM 1463 C C . SER A 1 198 ? 3.406 48.692 14.256 1.00 16.72 184 SER A C 1
ATOM 1464 O O . SER A 1 198 ? 2.913 49.153 15.287 1.00 18.09 184 SER A O 1
ATOM 1466 N N . LEU A 1 199 ? 3.428 47.385 13.963 1.00 17.97 185 LEU A N 1
ATOM 1467 C CA . LEU A 1 199 ? 3.020 46.367 14.937 1.00 18.28 185 LEU A CA 1
ATOM 1468 C C . LEU A 1 199 ? 3.799 46.499 16.252 1.00 18.16 185 LEU A C 1
ATOM 1469 O O . LEU A 1 199 ? 3.226 46.436 17.345 1.00 16.65 185 LEU A O 1
ATOM 1474 N N . GLY A 1 200 ? 5.119 46.677 16.162 1.00 17.80 186 GLY A N 1
ATOM 1475 C CA . GLY A 1 200 ? 5.918 46.798 17.377 1.00 20.24 186 GLY A CA 1
ATOM 1476 C C . GLY A 1 200 ? 5.558 48.033 18.174 1.00 21.01 186 GLY A C 1
ATOM 1477 O O . GLY A 1 200 ? 5.558 48.014 19.410 1.00 18.83 186 GLY A O 1
ATOM 1478 N N . SER A 1 201 ? 5.227 49.122 17.478 1.00 18.97 187 SER A N 1
ATOM 1479 C CA . SER A 1 201 ? 4.759 50.316 18.170 1.00 19.35 187 SER A CA 1
ATOM 1480 C C . SER A 1 201 ? 3.389 50.090 18.799 1.00 18.04 187 SER A C 1
ATOM 1481 O O . SER A 1 201 ? 3.114 50.587 19.901 1.00 18.36 187 SER A O 1
ATOM 1484 N N . ALA A 1 202 ? 2.495 49.382 18.101 1.00 17.17 188 ALA A N 1
ATOM 1485 C CA . ALA A 1 202 ? 1.199 49.059 18.703 1.00 16.55 188 ALA A CA 1
ATOM 1486 C C . ALA A 1 202 ? 1.379 48.253 19.987 1.00 21.77 188 ALA A C 1
ATOM 1487 O O . ALA A 1 202 ? 0.699 48.504 20.991 1.00 18.29 188 ALA A O 1
ATOM 1489 N N . ALA A 1 203 ? 2.301 47.293 19.977 1.00 18.63 189 ALA A N 1
ATOM 1490 C CA . ALA A 1 203 ? 2.480 46.429 21.141 1.00 19.51 189 ALA A CA 1
ATOM 1491 C C . ALA A 1 203 ? 3.031 47.217 22.329 1.00 21.79 189 ALA A C 1
ATOM 1492 O O . ALA A 1 203 ? 2.517 47.119 23.446 1.00 20.27 189 ALA A O 1
ATOM 1494 N N . LEU A 1 204 ? 4.082 48.008 22.102 1.00 18.70 190 LEU A N 1
ATOM 1495 C CA . LEU A 1 204 ? 4.717 48.726 23.205 1.00 17.82 190 LEU A CA 1
ATOM 1496 C C . LEU A 1 204 ? 3.884 49.923 23.648 1.00 21.25 190 LEU A C 1
ATOM 1497 O O . LEU A 1 204 ? 3.707 50.156 24.852 1.00 19.94 190 LEU A O 1
ATOM 1502 N N . GLY A 1 205 ? 3.379 50.709 22.691 1.00 21.06 191 GLY A N 1
ATOM 1503 C CA . GLY A 1 205 ? 2.498 51.812 23.047 1.00 18.34 191 GLY A CA 1
ATOM 1504 C C . GLY A 1 205 ? 1.229 51.331 23.725 1.00 19.98 191 GLY A C 1
ATOM 1505 O O . GLY A 1 205 ? 0.780 51.914 24.709 1.00 21.38 191 GLY A O 1
ATOM 1506 N N . GLY A 1 206 ? 0.641 50.245 23.219 1.00 19.46 192 GLY A N 1
ATOM 1507 C CA . GLY A 1 206 ? -0.557 49.723 23.857 1.00 20.09 192 GLY A CA 1
ATOM 1508 C C . GLY A 1 206 ? -0.280 49.208 25.261 1.00 20.66 192 GLY A C 1
ATOM 1509 O O . GLY A 1 206 ? -1.122 49.342 26.153 1.00 21.34 192 GLY A O 1
ATOM 1510 N N . ALA A 1 207 ? 0.895 48.594 25.473 1.00 18.98 193 ALA A N 1
ATOM 1511 C CA . ALA A 1 207 ? 1.220 48.135 26.827 1.00 18.56 193 ALA A CA 1
ATOM 1512 C C . ALA A 1 207 ? 1.426 49.320 27.762 1.00 21.16 193 ALA A C 1
ATOM 1513 O O . ALA A 1 207 ? 1.102 49.241 28.956 1.00 23.46 193 ALA A O 1
ATOM 1515 N N . ALA A 1 208 ? 1.896 50.444 27.224 1.00 20.29 194 ALA A N 1
ATOM 1516 C CA . ALA A 1 208 ? 2.059 51.644 28.034 1.00 19.63 194 ALA A CA 1
ATOM 1517 C C . ALA A 1 208 ? 0.716 52.170 28.518 1.00 21.70 194 ALA A C 1
ATOM 1518 O O . ALA A 1 208 ? 0.619 52.710 29.620 1.00 23.84 194 ALA A O 1
ATOM 1520 N N . HIS A 1 209 ? -0.332 52.040 27.707 1.00 21.69 195 HIS A N 1
ATOM 1521 C CA . HIS A 1 209 ? -1.662 52.442 28.169 1.00 19.33 195 HIS A CA 1
ATOM 1522 C C . HIS A 1 209 ? -2.139 51.538 29.302 1.00 21.61 195 HIS A C 1
ATOM 1523 O O . HIS A 1 209 ? -2.794 52.000 30.246 1.00 23.60 195 HIS A O 1
ATOM 1530 N N . LEU A 1 210 ? -1.794 50.254 29.231 1.00 22.60 196 LEU A N 1
ATOM 1531 C CA . LEU A 1 210 ? -2.218 49.258 30.215 1.00 24.37 196 LEU A CA 1
ATOM 1532 C C . LEU A 1 210 ? -1.563 49.443 31.583 1.00 26.25 196 LEU A C 1
ATOM 1533 O O . LEU A 1 210 ? -2.022 48.830 32.551 1.00 23.90 196 LEU A O 1
ATOM 1538 N N . VAL A 1 211 ? -0.504 50.246 31.681 1.00 23.53 197 VAL A N 1
ATOM 1539 C CA . VAL A 1 211 ? -0.003 50.709 32.979 1.00 24.57 197 VAL A CA 1
ATOM 1540 C C . VAL A 1 211 ? -1.115 51.363 33.795 1.00 26.52 197 VAL A C 1
ATOM 1541 O O . VAL A 1 211 ? -1.121 51.284 35.031 1.00 27.05 197 VAL A O 1
ATOM 1545 N N . ASN A 1 212 ? -2.069 52.014 33.126 1.00 25.06 198 ASN A N 1
ATOM 1546 C CA . ASN A 1 212 ? -3.065 52.847 33.794 1.00 23.09 198 ASN A CA 1
ATOM 1547 C C . ASN A 1 212 ? -4.488 52.328 33.696 1.00 27.97 198 ASN A C 1
ATOM 1548 O O . ASN A 1 212 ? -5.315 52.634 34.571 1.00 26.98 198 ASN A O 1
ATOM 1553 N N . PHE A 1 213 ? -4.807 51.570 32.657 1.00 23.42 199 PHE A N 1
ATOM 1554 C CA . PHE A 1 213 ? -6.174 51.143 32.417 1.00 24.77 199 PHE A CA 1
ATOM 1555 C C . PHE A 1 213 ? -6.166 49.669 32.051 1.00 24.35 199 PHE A C 1
ATOM 1556 O O . PHE A 1 213 ? -5.116 49.085 31.747 1.00 25.82 199 PHE A O 1
ATOM 1564 N N . LEU A 1 214 ? -7.354 49.060 32.099 1.00 22.67 200 LEU A N 1
ATOM 1565 C CA . LEU A 1 214 ? -7.531 47.653 31.768 1.00 23.73 200 LEU A CA 1
ATOM 1566 C C . LEU A 1 214 ? -8.163 47.431 30.403 1.00 22.65 200 LEU A C 1
ATOM 1567 O O . LEU A 1 214 ? -8.134 46.305 29.913 1.00 27.92 200 LEU A O 1
ATOM 1572 N N . GLY A 1 215 ? -8.760 48.452 29.793 1.00 23.30 201 GLY A N 1
ATOM 1573 C CA . GLY A 1 215 ? -9.509 48.254 28.563 1.00 26.76 201 GLY A CA 1
ATOM 1574 C C . GLY A 1 215 ? -8.647 48.509 27.341 1.00 24.35 201 GLY A C 1
ATOM 1575 O O . GLY A 1 215 ? -8.047 49.577 27.206 1.00 24.67 201 GLY A O 1
ATOM 1576 N N . THR A 1 216 ? -8.615 47.535 26.434 1.00 22.95 202 THR A N 1
ATOM 1577 C CA . THR A 1 216 ? -7.827 47.693 25.217 1.00 24.56 202 THR A CA 1
ATOM 1578 C C . THR A 1 216 ? -8.372 46.801 24.117 1.00 25.06 202 THR A C 1
ATOM 1579 O O . THR A 1 216 ? -8.816 45.678 24.377 1.00 22.30 202 THR A O 1
ATOM 1583 N N . ASP A 1 217 ? -8.333 47.312 22.886 1.00 21.73 203 ASP A N 1
ATOM 1584 C CA . ASP A 1 217 ? -8.524 46.494 21.699 1.00 20.98 203 ASP A CA 1
ATOM 1585 C C . ASP A 1 217 ? -7.211 46.153 21.009 1.00 21.41 203 ASP A C 1
ATOM 1586 O O . ASP A 1 217 ? -7.223 45.487 19.968 1.00 21.73 203 ASP A O 1
ATOM 1591 N N . THR A 1 218 ? -6.075 46.560 21.571 1.00 17.54 204 THR A N 1
ATOM 1592 C CA . THR A 1 218 ? -4.786 46.274 20.945 1.00 17.18 204 THR A CA 1
ATOM 1593 C C . THR A 1 218 ? -4.282 44.931 21.457 1.00 22.18 204 THR A C 1
ATOM 1594 O O . THR A 1 218 ? -3.562 44.852 22.454 1.00 20.45 204 THR A O 1
ATOM 1598 N N . LEU A 1 219 ? -4.665 43.860 20.758 1.00 19.27 205 LEU A N 1
ATOM 1599 C CA . LEU A 1 219 ? -4.223 42.528 21.146 1.00 22.05 205 LEU A CA 1
ATOM 1600 C C . LEU A 1 219 ? -2.697 42.440 21.235 1.00 21.94 205 LEU A C 1
ATOM 1601 O O . LEU A 1 219 ? -2.163 41.716 22.089 1.00 20.27 205 LEU A O 1
ATOM 1606 N N . SER A 1 220 ? -1.974 43.176 20.382 1.00 20.30 206 SER A N 1
ATOM 1607 C CA . SER A 1 220 ? -0.508 43.139 20.466 1.00 20.00 206 SER A CA 1
ATOM 1608 C C . SER A 1 220 ? 0.006 43.558 21.841 1.00 18.71 206 SER A C 1
ATOM 1609 O O . SER A 1 220 ? 1.065 43.087 22.269 1.00 21.50 206 SER A O 1
ATOM 1612 N N . ALA A 1 221 ? -0.711 44.440 22.542 1.00 20.08 207 ALA A N 1
ATOM 1613 C CA . ALA A 1 221 ? -0.275 44.856 23.879 1.00 19.90 207 ALA A CA 1
ATOM 1614 C C . ALA A 1 221 ? -0.385 43.710 24.885 1.00 23.69 207 ALA A C 1
ATOM 1615 O O . ALA A 1 221 ? 0.434 43.608 25.813 1.00 20.83 207 ALA A O 1
ATOM 1617 N N . LEU A 1 222 ? -1.408 42.859 24.744 1.00 22.70 208 LEU A N 1
ATOM 1618 C CA . LEU A 1 222 ? -1.501 41.678 25.604 1.00 22.22 208 LEU A CA 1
ATOM 1619 C C . LEU A 1 222 ? -0.328 40.738 25.363 1.00 24.14 208 LEU A C 1
ATOM 1620 O O . LEU A 1 222 ? 0.202 40.134 26.306 1.00 24.67 208 LEU A O 1
ATOM 1625 N N . LEU A 1 223 ? 0.071 40.573 24.097 1.00 20.11 209 LEU A N 1
ATOM 1626 C CA . LEU A 1 223 ? 1.193 39.694 23.792 1.00 20.77 209 LEU A CA 1
ATOM 1627 C C . LEU A 1 223 ? 2.494 40.243 24.370 1.00 22.69 209 LEU A C 1
ATOM 1628 O O . LEU A 1 223 ? 3.292 39.484 24.934 1.00 23.76 209 LEU A O 1
ATOM 1633 N N . LEU A 1 224 ? 2.717 41.557 24.270 1.00 22.70 210 LEU A N 1
ATOM 1634 C CA . LEU A 1 224 ? 3.924 42.133 24.862 1.00 23.19 210 LEU A CA 1
ATOM 1635 C C . LEU A 1 224 ? 3.878 42.054 26.385 1.00 24.38 210 LEU A C 1
ATOM 1636 O O . LEU A 1 224 ? 4.890 41.737 27.025 1.00 24.60 210 LEU A O 1
ATOM 1641 N N . ALA A 1 225 ? 2.720 42.339 26.994 1.00 22.62 211 ALA A N 1
ATOM 1642 C CA . ALA A 1 225 ? 2.643 42.254 28.452 1.00 22.89 211 ALA A CA 1
ATOM 1643 C C . ALA A 1 225 ? 2.906 40.830 28.928 1.00 26.25 211 ALA A C 1
ATOM 1644 O O . ALA A 1 225 ? 3.557 40.612 29.963 1.00 25.65 211 ALA A O 1
ATOM 1646 N N . ARG A 1 226 ? 2.443 39.845 28.159 1.00 24.72 212 ARG A N 1
ATOM 1647 C CA . ARG A 1 226 ? 2.672 38.445 28.510 1.00 27.01 212 ARG A CA 1
ATOM 1648 C C . ARG A 1 226 ? 4.140 38.051 28.354 1.00 28.59 212 ARG A C 1
ATOM 1649 O O . ARG A 1 226 ? 4.682 37.306 29.179 1.00 26.80 212 ARG A O 1
ATOM 1657 N N . ALA A 1 227 ? 4.802 38.546 27.312 1.00 24.98 213 ALA A N 1
ATOM 1658 C CA . ALA A 1 227 ? 6.161 38.120 27.015 1.00 26.40 213 ALA A CA 1
ATOM 1659 C C . ALA A 1 227 ? 7.210 38.887 27.814 1.00 27.54 213 ALA A C 1
ATOM 1660 O O . ALA A 1 227 ? 8.300 38.350 28.077 1.00 25.61 213 ALA A O 1
ATOM 1662 N N . HIS A 1 228 ? 6.925 40.129 28.197 1.00 22.52 214 HIS A N 1
ATOM 1663 C CA . HIS A 1 228 ? 7.944 40.982 28.790 1.00 24.48 214 HIS A CA 1
ATOM 1664 C C . HIS A 1 228 ? 7.613 41.445 30.203 1.00 25.59 214 HIS A C 1
ATOM 1665 O O . HIS A 1 228 ? 8.522 41.891 30.915 1.00 24.95 214 HIS A O 1
ATOM 1672 N N . TYR A 1 229 ? 6.344 41.380 30.624 1.00 24.70 215 TYR A N 1
ATOM 1673 C CA . TYR A 1 229 ? 5.952 41.879 31.934 1.00 23.33 215 TYR A CA 1
ATOM 1674 C C . TYR A 1 229 ? 5.189 40.831 32.734 1.00 24.15 215 TYR A C 1
ATOM 1675 O O . TYR A 1 229 ? 4.434 41.190 33.642 1.00 26.63 215 TYR A O 1
ATOM 1684 N N . HIS A 1 230 ? 5.356 39.554 32.385 1.00 25.05 216 HIS A N 1
ATOM 1685 C CA . HIS A 1 230 ? 4.944 38.423 33.221 1.00 26.94 216 HIS A CA 1
ATOM 1686 C C . HIS A 1 230 ? 3.452 38.417 33.504 1.00 32.78 216 HIS A C 1
ATOM 1687 O O . HIS A 1 230 ? 3.024 37.969 34.574 1.00 29.89 216 HIS A O 1
ATOM 1694 N N . THR A 1 231 ? 2.643 38.880 32.550 1.00 27.20 217 THR A N 1
ATOM 1695 C CA . THR A 1 231 ? 1.206 39.047 32.771 1.00 29.42 217 THR A CA 1
ATOM 1696 C C . THR A 1 231 ? 0.417 38.303 31.701 1.00 31.03 217 THR A C 1
ATOM 1697 O O . THR A 1 231 ? 0.333 38.770 30.552 1.00 28.42 217 THR A O 1
ATOM 1701 N N . PRO A 1 232 ? -0.168 37.147 32.041 1.00 31.14 218 PRO A N 1
ATOM 1702 C CA . PRO A 1 232 ? -0.859 36.336 31.020 1.00 31.39 218 PRO A CA 1
ATOM 1703 C C . PRO A 1 232 ? -2.022 37.045 30.335 1.00 27.98 218 PRO A C 1
ATOM 1704 O O . PRO A 1 232 ? -2.201 36.880 29.124 1.00 30.96 218 PRO A O 1
ATOM 1708 N N . VAL A 1 233 ? -2.834 37.802 31.070 1.00 28.90 219 VAL A N 1
ATOM 1709 C CA . VAL A 1 233 ? -3.950 38.527 30.471 1.00 27.87 219 VAL A CA 1
ATOM 1710 C C . VAL A 1 233 ? -3.962 39.933 31.046 1.00 31.20 219 VAL A C 1
ATOM 1711 O O . VAL A 1 233 ? -4.507 40.167 32.134 1.00 29.33 219 VAL A O 1
ATOM 1715 N N . ALA A 1 234 ? -3.366 40.880 30.323 1.00 25.07 220 ALA A N 1
ATOM 1716 C CA . ALA A 1 234 ? -3.160 42.210 30.878 1.00 27.42 220 ALA A CA 1
ATOM 1717 C C . ALA A 1 234 ? -4.337 43.147 30.673 1.00 29.03 220 ALA A C 1
ATOM 1718 O O . ALA A 1 234 ? -4.350 44.228 31.267 1.00 28.35 220 ALA A O 1
ATOM 1720 N N . GLY A 1 235 ? -5.321 42.781 29.853 1.00 26.80 221 GLY A N 1
ATOM 1721 C CA . GLY A 1 235 ? -6.424 43.693 29.621 1.00 24.51 221 GLY A CA 1
ATOM 1722 C C . GLY A 1 235 ? -7.607 42.963 29.026 1.00 22.73 221 GLY A C 1
ATOM 1723 O O . GLY A 1 235 ? -7.525 41.782 28.675 1.00 23.58 221 GLY A O 1
ATOM 1724 N N . TYR A 1 236 ? -8.701 43.704 28.877 1.00 22.82 222 TYR A N 1
ATOM 1725 C CA . TYR A 1 236 ? -10.001 43.126 28.548 1.00 22.41 222 TYR A CA 1
ATOM 1726 C C . TYR A 1 236 ? -1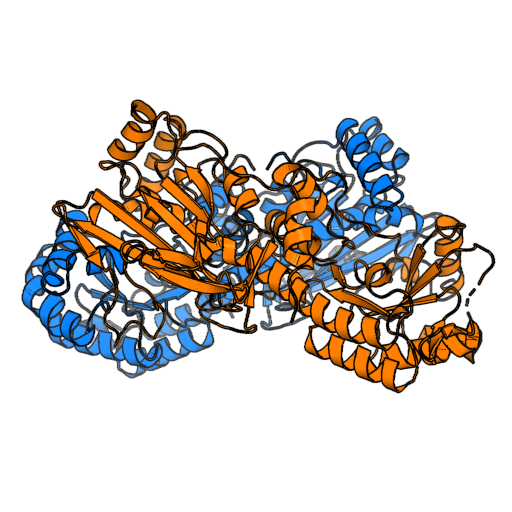0.715 43.990 27.527 1.00 21.72 222 TYR A C 1
ATOM 1727 O O . TYR A 1 236 ? -10.511 45.204 27.471 1.00 22.87 222 TYR A O 1
ATOM 1736 N N . SER A 1 237 ? -11.607 43.366 26.763 1.00 22.26 223 SER A N 1
ATOM 1737 C CA . SER A 1 237 ? -12.464 44.125 25.865 1.00 22.61 223 SER A CA 1
ATOM 1738 C C . SER A 1 237 ? -13.820 43.436 25.761 1.00 23.93 223 SER A C 1
ATOM 1739 O O . SER A 1 237 ? -14.116 42.496 26.506 1.00 25.78 223 SER A O 1
ATOM 1742 N N . ILE A 1 238 ? -14.637 43.907 24.820 1.00 23.25 224 ILE A N 1
ATOM 1743 C CA . ILE A 1 238 ? -16.024 43.461 24.663 1.00 23.03 224 ILE A CA 1
ATOM 1744 C C . ILE A 1 238 ? -16.335 43.320 23.180 1.00 28.46 224 ILE A C 1
ATOM 1745 O O . ILE A 1 238 ? -15.672 43.932 22.331 1.00 24.59 224 ILE A O 1
ATOM 1750 N N . PRO A 1 239 ? -17.353 42.523 22.837 1.00 24.41 225 PRO A N 1
ATOM 1751 C CA . PRO A 1 239 ? -17.840 42.530 21.450 1.00 21.63 225 PRO A CA 1
ATOM 1752 C C . PRO A 1 239 ? -18.361 43.910 21.091 1.00 22.98 225 PRO A C 1
ATOM 1753 O O . PRO A 1 239 ? -18.908 44.630 21.930 1.00 21.70 225 PRO A O 1
ATOM 1757 N N . ALA A 1 240 ? -18.174 44.287 19.830 1.00 21.45 226 ALA A N 1
ATOM 1758 C CA . ALA A 1 240 ? -18.513 45.638 19.411 1.00 17.90 226 ALA A CA 1
ATOM 1759 C C . ALA A 1 240 ? -18.857 45.612 17.928 1.00 23.01 226 ALA A C 1
ATOM 1760 O O . ALA A 1 240 ? -18.165 44.958 17.146 1.00 22.00 226 ALA A O 1
ATOM 1762 N N . ALA A 1 241 ? -19.923 46.321 17.552 1.00 22.11 227 ALA A N 1
ATOM 1763 C CA . ALA A 1 241 ? -20.314 46.395 16.149 1.00 22.17 227 ALA A CA 1
ATOM 1764 C C . ALA A 1 241 ? -19.552 47.491 15.413 1.00 29.04 227 ALA A C 1
ATOM 1765 O O . ALA A 1 241 ? -19.195 48.527 15.975 1.00 35.44 227 ALA A O 1
ATOM 1767 N N . GLU A 1 242 ? -19.343 47.252 14.130 1.00 26.39 228 GLU A N 1
ATOM 1768 C CA . GLU A 1 242 ? -18.737 48.160 13.178 1.00 28.54 228 GLU A CA 1
ATOM 1769 C C . GLU A 1 242 ? -19.827 48.694 12.266 1.00 26.43 228 GLU A C 1
ATOM 1770 O O . GLU A 1 242 ? -20.829 48.024 12.033 1.00 26.33 228 GLU A O 1
ATOM 1776 N N . HIS A 1 243 ? -19.597 49.865 11.662 1.00 24.77 229 HIS A N 1
ATOM 1777 C CA . HIS A 1 243 ? -20.564 50.336 10.673 1.00 27.35 229 HIS A CA 1
ATOM 1778 C C . HIS A 1 243 ? -20.811 49.310 9.580 1.00 24.23 229 HIS A C 1
ATOM 1779 O O . HIS A 1 243 ? -21.957 49.101 9.171 1.00 24.63 229 HIS A O 1
ATOM 1786 N N . SER A 1 244 ? -19.754 48.666 9.078 1.00 22.53 230 SER A N 1
ATOM 1787 C CA . SER A 1 244 ? -19.953 47.839 7.889 1.00 26.04 230 SER A CA 1
ATOM 1788 C C . SER A 1 244 ? -20.807 46.611 8.183 1.00 26.74 230 SER A C 1
ATOM 1789 O O . SER A 1 244 ? -21.549 46.149 7.302 1.00 28.44 230 SER A O 1
ATOM 1792 N N . THR A 1 245 ? -20.766 46.071 9.399 1.00 23.92 231 THR A N 1
ATOM 1793 C CA . THR A 1 245 ? -21.676 44.950 9.635 1.00 22.86 231 THR A CA 1
ATOM 1794 C C . THR A 1 245 ? -23.119 45.429 9.767 1.00 27.09 231 THR A C 1
ATOM 1795 O O . THR A 1 245 ? -24.030 44.781 9.238 1.00 32.97 231 THR A O 1
ATOM 1799 N N . ILE A 1 246 ? -23.349 46.594 10.384 1.00 20.93 232 ILE A N 1
ATOM 1800 C CA . ILE A 1 246 ? -24.713 47.115 10.504 1.00 20.62 232 ILE A CA 1
ATOM 1801 C C . ILE A 1 246 ? -25.282 47.446 9.127 1.00 21.52 232 ILE A C 1
ATOM 1802 O O . ILE A 1 246 ? -26.397 47.041 8.774 1.00 19.97 232 ILE A O 1
ATOM 1807 N N . THR A 1 247 ? -24.540 48.234 8.347 1.00 23.61 233 THR A N 1
ATOM 1808 C CA . THR A 1 247 ? -25.080 48.725 7.084 1.00 21.68 233 THR A CA 1
ATOM 1809 C C . THR A 1 247 ? -25.162 47.635 6.023 1.00 22.06 233 THR A C 1
ATOM 1810 O O . THR A 1 247 ? -25.922 47.792 5.060 1.00 22.93 233 THR A O 1
ATOM 1814 N N . SER A 1 248 ? -24.441 46.515 6.179 1.00 20.65 234 SER A N 1
ATOM 1815 C CA . SER A 1 248 ? -24.634 45.406 5.241 1.00 21.49 234 SER A CA 1
ATOM 1816 C C . SER A 1 248 ? -26.033 44.787 5.326 1.00 21.79 234 SER A C 1
ATOM 1817 O O . SER A 1 248 ? -26.424 44.041 4.418 1.00 23.68 234 SER A O 1
ATOM 1820 N N . TRP A 1 249 ? -26.790 45.064 6.394 1.00 20.63 235 TRP A N 1
ATOM 1821 C CA . TRP A 1 249 ? -28.168 44.590 6.481 1.00 22.91 235 TRP A CA 1
ATOM 1822 C C . TRP A 1 249 ? -29.132 45.447 5.676 1.00 26.12 235 TRP A C 1
ATOM 1823 O O . TRP A 1 249 ? -30.274 45.021 5.437 1.00 22.79 235 TRP A O 1
ATOM 1834 N N . GLY A 1 250 ? -28.715 46.633 5.265 1.00 25.11 236 GLY A N 1
ATOM 1835 C CA . GLY A 1 250 ? -29.654 47.544 4.626 1.00 26.29 236 GLY A CA 1
ATOM 1836 C C . GLY A 1 250 ? -30.364 48.428 5.629 1.00 27.10 236 GLY A C 1
ATOM 1837 O O . GLY A 1 250 ? -30.640 48.044 6.766 1.00 23.93 236 GLY A O 1
ATOM 1838 N N . ARG A 1 251 ? -30.654 49.655 5.189 1.00 27.35 237 ARG A N 1
ATOM 1839 C CA . ARG A 1 251 ? -31.310 50.647 6.041 1.00 30.58 237 ARG A CA 1
ATOM 1840 C C . ARG A 1 251 ? -32.589 50.105 6.684 1.00 28.27 237 ARG A C 1
ATOM 1841 O O . ARG A 1 251 ? -32.866 50.355 7.865 1.00 30.77 237 ARG A O 1
ATOM 1849 N N . GLU A 1 252 ? -33.385 49.363 5.916 1.00 25.21 238 GLU A N 1
ATOM 1850 C CA . GLU A 1 252 ? -34.661 48.854 6.404 1.00 30.78 238 GLU A CA 1
ATOM 1851 C C . GLU A 1 252 ? -34.502 47.807 7.503 1.00 32.93 238 GLU A C 1
ATOM 1852 O O . GLU A 1 252 ? -35.454 47.562 8.252 1.00 29.34 238 GLU A O 1
ATOM 1858 N N . ARG A 1 253 ? -33.323 47.198 7.638 1.00 27.06 239 ARG A N 1
ATOM 1859 C CA . ARG A 1 253 ? -33.100 46.162 8.637 1.00 25.01 239 ARG A CA 1
ATOM 1860 C C . ARG A 1 253 ? -32.207 46.637 9.782 1.00 26.01 239 ARG A C 1
ATOM 1861 O O . ARG A 1 253 ? -31.590 45.809 10.463 1.00 23.65 239 ARG A O 1
ATOM 1869 N N . GLU A 1 254 ? -32.110 47.957 9.996 1.00 24.56 240 GLU A N 1
ATOM 1870 C CA . GLU A 1 254 ? -31.266 48.471 11.067 1.00 24.80 240 GLU A CA 1
ATOM 1871 C C . GLU A 1 254 ? -31.647 47.845 12.405 1.00 23.99 240 GLU A C 1
ATOM 1872 O O . GLU A 1 254 ? -30.768 47.445 13.181 1.00 24.06 240 GLU A O 1
ATOM 1878 N N . VAL A 1 255 ? -32.951 47.697 12.671 1.00 25.23 241 VAL A N 1
ATOM 1879 C CA . VAL A 1 255 ? -33.353 47.118 13.957 1.00 26.59 241 VAL A CA 1
ATOM 1880 C C . VAL A 1 255 ? -33.023 45.628 14.019 1.00 23.36 241 VAL A C 1
ATOM 1881 O O . VAL A 1 255 ? -32.766 45.094 15.103 1.00 23.68 241 VAL A O 1
ATOM 1885 N N . ASP A 1 256 ? -33.005 44.935 12.873 1.00 22.60 242 ASP A N 1
ATOM 1886 C CA . ASP A 1 256 ? -32.616 43.523 12.866 1.00 23.84 242 ASP A CA 1
ATOM 1887 C C . ASP A 1 256 ? -31.124 43.345 13.111 1.00 23.98 242 ASP A C 1
ATOM 1888 O O . ASP A 1 256 ? -30.704 42.374 13.768 1.00 20.65 242 ASP A O 1
ATOM 1893 N N . ALA A 1 257 ? -30.309 44.241 12.541 1.00 20.37 243 ALA A N 1
ATOM 1894 C CA . ALA A 1 257 ? -28.881 44.253 12.845 1.00 21.40 243 ALA A CA 1
ATOM 1895 C C . ALA A 1 257 ? -28.643 44.468 14.332 1.00 22.32 243 ALA A C 1
ATOM 1896 O O . ALA A 1 257 ? -27.795 43.798 14.938 1.00 23.12 243 ALA A O 1
ATOM 1898 N N . TYR A 1 258 ? -29.383 45.395 14.946 1.00 21.05 244 TYR A N 1
ATOM 1899 C CA . TYR A 1 258 ? -29.212 45.607 16.380 1.00 21.30 244 TYR A CA 1
ATOM 1900 C C . TYR A 1 258 ? -29.696 44.401 17.175 1.00 22.21 244 TYR A C 1
ATOM 1901 O O . TYR A 1 258 ? -29.040 43.975 18.138 1.00 20.69 244 TYR A O 1
ATOM 1910 N N . ARG A 1 259 ? -30.851 43.844 16.805 1.00 23.87 245 ARG A N 1
ATOM 1911 C CA . ARG A 1 259 ? -31.335 42.676 17.537 1.00 20.97 245 ARG A CA 1
ATOM 1912 C C . ARG A 1 259 ? -30.340 41.522 17.445 1.00 21.45 245 ARG A C 1
ATOM 1913 O O . ARG A 1 259 ? -30.149 40.787 18.418 1.00 24.57 245 ARG A O 1
ATOM 1921 N N . ASN A 1 260 ? -29.689 41.354 16.290 1.00 22.95 246 ASN A N 1
ATOM 1922 C CA . ASN A 1 260 ? -28.680 40.300 16.165 1.00 24.11 246 ASN A CA 1
ATOM 1923 C C . ASN A 1 260 ? -27.515 40.512 17.132 1.00 21.61 246 ASN A C 1
ATOM 1924 O O . ASN A 1 260 ? -26.979 39.542 17.681 1.00 20.85 246 ASN A O 1
ATOM 1929 N N . MET A 1 261 ? -27.104 41.763 17.358 1.00 21.50 247 MET A N 1
ATOM 1930 C CA . MET A 1 261 ? -26.070 42.005 18.366 1.00 21.24 247 MET A CA 1
ATOM 1931 C C . MET A 1 261 ? -26.514 41.499 19.732 1.00 24.28 247 MET A C 1
ATOM 1932 O O . MET A 1 261 ? -25.709 40.945 20.486 1.00 24.57 247 MET A O 1
ATOM 1937 N N . LEU A 1 262 ? -27.788 41.707 20.081 1.00 20.43 248 LEU A N 1
ATOM 1938 C CA . LEU A 1 262 ? -28.298 41.204 21.353 1.00 21.75 248 LEU A CA 1
ATOM 1939 C C . LEU A 1 262 ? -28.340 39.681 21.361 1.00 24.64 248 LEU A C 1
ATOM 1940 O O . LEU A 1 262 ? -27.916 39.040 22.333 1.00 24.50 248 LEU A O 1
ATOM 1945 N N . THR A 1 263 ? -28.850 39.085 20.281 1.00 24.14 249 THR A N 1
ATOM 1946 C CA . THR A 1 263 ? -28.934 37.633 20.190 1.00 24.48 249 THR A CA 1
ATOM 1947 C C . THR A 1 263 ? -27.565 36.976 20.360 1.00 28.28 249 THR A C 1
ATOM 1948 O O . THR A 1 263 ? -27.436 35.963 21.059 1.00 24.58 249 THR A O 1
ATOM 1952 N N . GLN A 1 264 ? -26.528 37.545 19.741 1.00 23.60 250 GLN A N 1
ATOM 1953 C CA . GLN A 1 264 ? -25.214 36.911 19.796 1.00 20.99 250 GLN A CA 1
ATOM 1954 C C . GLN A 1 264 ? -24.515 37.168 21.115 1.00 23.22 250 GLN A C 1
ATOM 1955 O O . GLN A 1 264 ? -23.781 36.300 21.596 1.00 26.34 250 GLN A O 1
ATOM 1961 N N . PHE A 1 265 ? -24.689 38.359 21.700 1.00 22.90 251 PHE A N 1
ATOM 1962 C CA . PHE A 1 265 ? -23.786 38.810 22.757 1.00 25.67 251 PHE A CA 1
ATOM 1963 C C . PHE A 1 265 ? -24.461 39.246 24.045 1.00 30.77 251 PHE A C 1
ATOM 1964 O O . PHE A 1 265 ? -23.765 39.354 25.058 1.00 30.76 251 PHE A O 1
ATOM 1972 N N . ALA A 1 266 ? -25.762 39.531 24.050 1.00 25.29 252 ALA A N 1
ATOM 1973 C CA . ALA A 1 266 ? -26.404 40.055 25.254 1.00 27.89 252 ALA A CA 1
ATOM 1974 C C . ALA A 1 266 ? -26.787 38.889 26.165 1.00 34.48 252 ALA A C 1
ATOM 1975 O O . ALA A 1 266 ? -27.686 38.107 25.842 1.00 34.73 252 ALA A O 1
ATOM 1977 N N . ARG A 1 267 ? -26.096 38.769 27.290 1.00 33.44 253 ARG A N 1
ATOM 1978 C CA . ARG A 1 267 ? -26.374 37.799 28.337 1.00 32.20 253 ARG A CA 1
ATOM 1979 C C . ARG A 1 267 ? -26.243 38.530 29.661 1.00 32.19 253 ARG A C 1
ATOM 1980 O O . ARG A 1 267 ? -25.632 39.603 29.720 1.00 30.87 253 ARG A O 1
ATOM 1988 N N . PRO A 1 268 ? -26.789 37.980 30.745 1.00 30.49 254 PRO A N 1
ATOM 1989 C CA . PRO A 1 268 ? -26.690 38.691 32.029 1.00 30.57 254 PRO A CA 1
ATOM 1990 C C . PRO A 1 268 ? -25.236 38.931 32.417 1.00 26.87 254 PRO A C 1
ATOM 1991 O O . PRO A 1 268 ? -24.403 38.021 32.380 1.00 30.56 254 PRO A O 1
ATOM 1995 N N . GLY A 1 269 ? -24.933 40.182 32.784 1.00 29.76 255 GLY A N 1
ATOM 1996 C CA . GLY A 1 269 ? -23.583 40.575 33.135 1.00 29.23 255 GLY A CA 1
ATOM 1997 C C . GLY A 1 269 ? -22.691 40.924 31.960 1.00 30.27 255 GLY A C 1
ATOM 1998 O O . GLY A 1 269 ? -21.603 41.476 32.171 1.00 31.41 255 GLY A O 1
ATOM 1999 N N . ALA A 1 270 ? -23.109 40.621 30.736 1.00 28.73 256 ALA A N 1
ATOM 2000 C CA . ALA A 1 270 ? -22.325 40.934 29.547 1.00 28.02 256 ALA A CA 1
ATOM 2001 C C . ALA A 1 270 ? -22.423 42.417 29.199 1.00 30.27 256 ALA A C 1
ATOM 2002 O O . ALA A 1 270 ? -23.329 43.135 29.627 1.00 25.56 256 ALA A O 1
ATOM 2004 N N . ILE A 1 271 ? -21.453 42.881 28.414 1.00 26.77 257 ILE A N 1
ATOM 2005 C CA . ILE A 1 271 ? -21.404 44.263 27.953 1.00 27.82 257 ILE A CA 1
ATOM 2006 C C . ILE A 1 271 ? -21.174 44.214 26.449 1.00 27.54 257 ILE A C 1
ATOM 2007 O O . ILE A 1 271 ? -20.326 43.448 25.978 1.00 24.42 257 ILE A O 1
ATOM 2012 N N . VAL A 1 272 ? -21.958 44.985 25.699 1.00 23.22 258 VAL A N 1
ATOM 2013 C CA . VAL A 1 272 ? -21.941 44.930 24.240 1.00 24.71 258 VAL A CA 1
ATOM 2014 C C . VAL A 1 272 ? -21.986 46.352 23.713 1.00 23.09 258 VAL A C 1
ATOM 2015 O O . VAL A 1 272 ? -22.872 47.117 24.090 1.00 22.89 258 VAL A O 1
ATOM 2019 N N . ALA A 1 273 ? -21.071 46.692 22.799 1.00 20.26 259 ALA A N 1
ATOM 2020 C CA . ALA A 1 273 ? -21.023 48.042 22.247 1.00 21.95 259 ALA A CA 1
ATOM 2021 C C . ALA A 1 273 ? -21.590 48.040 20.834 1.00 20.62 259 ALA A C 1
ATOM 2022 O O . ALA A 1 273 ? -21.305 47.136 20.042 1.00 22.14 259 ALA A O 1
ATOM 2024 N N . VAL A 1 274 ? -22.425 49.034 20.519 1.00 19.40 260 VAL A N 1
ATOM 2025 C CA . VAL A 1 274 ? -23.031 49.111 19.192 1.00 20.93 260 VAL A CA 1
ATOM 2026 C C . VAL A 1 274 ? -22.928 50.547 18.701 1.00 21.27 260 VAL A C 1
ATOM 2027 O O . VAL A 1 274 ? -23.568 51.446 19.255 1.00 24.30 260 VAL A O 1
ATOM 2031 N N . VAL A 1 275 ? -22.126 50.764 17.657 1.00 23.87 261 VAL A N 1
ATOM 2032 C CA . VAL A 1 275 ? -22.126 52.066 17.005 1.00 23.98 261 VAL A CA 1
ATOM 2033 C C . VAL A 1 275 ? -23.508 52.315 16.413 1.00 24.59 261 VAL A C 1
ATOM 2034 O O . VAL A 1 275 ? -24.077 51.451 15.738 1.00 24.21 261 VAL A O 1
ATOM 2038 N N . SER A 1 276 ? -24.093 53.480 16.711 1.00 21.30 262 SER A N 1
ATOM 2039 C CA . SER A 1 276 ? -25.517 53.643 16.451 1.00 22.03 262 SER A CA 1
ATOM 2040 C C . SER A 1 276 ? -25.841 54.784 15.493 1.00 23.39 262 SER A C 1
ATOM 2041 O O . SER A 1 276 ? -27.015 55.148 15.365 1.00 24.51 262 SER A O 1
ATOM 2044 N N . ASP A 1 277 ? -24.852 55.337 14.789 1.00 21.36 263 ASP A N 1
ATOM 2045 C CA . ASP A 1 277 ? -25.087 56.460 13.882 1.00 24.58 263 ASP A CA 1
ATOM 2046 C C . ASP A 1 277 ? -24.945 56.069 12.413 1.00 25.42 263 ASP A C 1
ATOM 2047 O O . ASP A 1 277 ? -24.564 56.906 11.585 1.00 22.30 263 ASP A O 1
ATOM 2052 N N . SER A 1 278 ? -25.224 54.807 12.058 1.00 20.80 264 SER A N 1
ATOM 2053 C CA . SER A 1 278 ? -25.140 54.438 10.645 1.00 20.97 264 SER A CA 1
ATOM 2054 C C . SER A 1 278 ? -26.067 55.293 9.798 1.00 22.92 264 SER A C 1
ATOM 2055 O O . SER A 1 278 ? -25.711 55.682 8.676 1.00 23.09 264 SER A O 1
ATOM 2058 N N . TYR A 1 279 ? -27.266 55.604 10.326 1.00 21.99 265 TYR A N 1
ATOM 2059 C CA . TYR A 1 279 ? -28.276 56.339 9.570 1.00 22.46 265 TYR A CA 1
ATOM 2060 C C . TYR A 1 279 ? -28.795 57.563 10.309 1.00 27.46 265 TYR A C 1
ATOM 2061 O O . TYR A 1 279 ? -28.993 58.612 9.683 1.00 26.08 265 TYR A O 1
ATOM 2070 N N . ASP A 1 280 ? -29.021 57.452 11.614 1.00 22.99 266 ASP A N 1
ATOM 2071 C CA . ASP A 1 280 ? -29.613 58.516 12.423 1.00 26.80 266 ASP A CA 1
ATOM 2072 C C . ASP A 1 280 ? -29.587 58.064 13.872 1.00 24.84 266 ASP A C 1
ATOM 2073 O O . ASP A 1 280 ? -30.422 57.251 14.287 1.00 26.24 266 ASP A O 1
ATOM 2078 N N . ILE A 1 281 ? -28.659 58.607 14.662 1.00 23.08 267 ILE A N 1
ATOM 2079 C CA . ILE A 1 281 ? -28.497 58.100 16.020 1.00 24.21 267 ILE A CA 1
ATOM 2080 C C . ILE A 1 281 ? -29.648 58.540 16.923 1.00 28.68 267 ILE A C 1
ATOM 2081 O O . ILE A 1 281 ? -29.991 57.835 17.881 1.00 27.20 267 ILE A O 1
ATOM 2086 N N . TYR A 1 282 ? -30.259 59.697 16.652 1.00 25.78 268 TYR A N 1
ATOM 2087 C CA . TYR A 1 282 ? -31.383 60.124 17.479 1.00 31.13 268 TYR A CA 1
ATOM 2088 C C . TYR A 1 282 ? -32.567 59.180 17.305 1.00 30.19 268 TYR A C 1
ATOM 2089 O O . TYR A 1 282 ? -33.205 58.772 18.287 1.00 31.53 268 TYR A O 1
ATOM 2098 N N . ARG A 1 283 ? -32.853 58.793 16.061 1.00 29.47 269 ARG A N 1
ATOM 2099 C CA . ARG A 1 283 ? -33.926 57.837 15.822 1.00 28.57 269 ARG A CA 1
ATOM 2100 C C . ARG A 1 283 ? -33.552 56.449 16.328 1.00 32.20 269 ARG A C 1
ATOM 2101 O O . ARG A 1 283 ? -34.401 55.720 16.859 1.00 29.07 269 ARG A O 1
ATOM 2109 N N . ALA A 1 284 ? -32.284 56.069 16.163 1.00 26.41 270 ALA A N 1
ATOM 2110 C CA . ALA A 1 284 ? -31.816 54.783 16.675 1.00 28.12 270 ALA A CA 1
ATOM 2111 C C . ALA A 1 284 ? -32.070 54.656 18.172 1.00 28.47 270 ALA A C 1
ATOM 2112 O O . ALA A 1 284 ? -32.518 53.604 18.648 1.00 29.02 270 ALA A O 1
ATOM 2114 N N . ILE A 1 285 ? -31.773 55.706 18.936 1.00 26.25 271 ILE A N 1
ATOM 2115 C CA . ILE A 1 285 ? -31.972 55.631 20.379 1.00 27.30 271 ILE A CA 1
ATOM 2116 C C . ILE A 1 285 ? -33.455 55.664 20.701 1.00 29.57 271 ILE A C 1
ATOM 2117 O O . ILE A 1 285 ? -33.959 54.842 21.473 1.00 29.60 271 ILE A O 1
ATOM 2122 N N . ARG A 1 286 ? -34.179 56.602 20.093 1.00 28.52 272 ARG A N 1
ATOM 2123 C CA . ARG A 1 286 ? -35.557 56.839 20.513 1.00 33.40 272 ARG A CA 1
ATOM 2124 C C . ARG A 1 286 ? -36.475 55.693 20.096 1.00 33.45 272 ARG A C 1
ATOM 2125 O O . ARG A 1 286 ? -37.353 55.286 20.865 1.00 34.19 272 ARG A O 1
ATOM 2133 N N . GLU A 1 287 ? -36.272 55.145 18.897 1.00 31.87 273 GLU A N 1
ATOM 2134 C CA . GLU A 1 287 ? -37.178 54.162 18.318 1.00 31.45 273 GLU A CA 1
ATOM 2135 C C . GLU A 1 287 ? -36.627 52.744 18.320 1.00 33.07 273 GLU A C 1
ATOM 2136 O O . GLU A 1 287 ? -37.344 51.805 18.682 1.00 31.17 273 GLU A O 1
ATOM 2142 N N . HIS A 1 288 ? -35.376 52.541 17.902 1.00 30.10 274 HIS A N 1
ATOM 2143 C CA . HIS A 1 288 ? -34.902 51.167 17.766 1.00 26.58 274 HIS A CA 1
ATOM 2144 C C . HIS A 1 288 ? -34.509 50.592 19.121 1.00 28.79 274 HIS A C 1
ATOM 2145 O O . HIS A 1 288 ? -35.093 49.606 19.585 1.00 29.59 274 HIS A O 1
ATOM 2152 N N . TRP A 1 289 ? -33.526 51.207 19.775 1.00 27.82 275 TRP A N 1
ATOM 2153 C CA . TRP A 1 289 ? -33.122 50.751 21.099 1.00 26.43 275 TRP A CA 1
ATOM 2154 C C . TRP A 1 289 ? -34.199 51.042 22.136 1.00 30.96 275 TRP A C 1
ATOM 2155 O O . TRP A 1 289 ? -34.501 50.198 22.988 1.00 30.03 275 TRP A O 1
ATOM 2166 N N . GLY A 1 290 ? -34.751 52.254 22.107 1.00 28.09 276 GLY A N 1
ATOM 2167 C CA . GLY A 1 290 ? -35.535 52.756 23.221 1.00 29.52 276 GLY A CA 1
ATOM 2168 C C . GLY A 1 290 ? -36.988 52.346 23.200 1.00 34.06 276 GLY A C 1
ATOM 2169 O O . GLY A 1 290 ? -37.675 52.438 24.224 1.00 33.44 276 GLY A O 1
ATOM 2170 N N . THR A 1 291 ? -37.474 51.889 22.045 1.00 28.76 277 THR A N 1
ATOM 2171 C CA . THR A 1 291 ? -38.848 51.410 21.946 1.00 31.00 277 THR A CA 1
ATOM 2172 C C . THR A 1 291 ? -38.904 49.961 21.487 1.00 30.33 277 THR A C 1
ATOM 2173 O O . THR A 1 291 ? -39.341 49.096 22.252 1.00 31.56 277 THR A O 1
ATOM 2177 N N . THR A 1 292 ? -38.442 49.662 20.275 1.00 25.98 278 THR A N 1
ATOM 2178 C CA . THR A 1 292 ? -38.589 48.312 19.737 1.00 28.25 278 THR A CA 1
ATOM 2179 C C . THR A 1 292 ? -37.808 47.281 20.550 1.00 34.18 278 THR A C 1
ATOM 2180 O O . THR A 1 292 ? -38.321 46.188 20.833 1.00 30.76 278 THR A O 1
ATOM 2184 N N . LEU A 1 293 ? -36.561 47.593 20.919 1.00 26.75 279 LEU A N 1
ATOM 2185 C CA . LEU A 1 293 ? -35.696 46.611 21.569 1.00 28.91 279 LEU A CA 1
ATOM 2186 C C . LEU A 1 293 ? -35.608 46.783 23.075 1.00 29.24 279 LEU A C 1
ATOM 2187 O O . LEU A 1 293 ? -34.877 46.029 23.727 1.00 27.21 279 LEU A O 1
ATOM 2192 N N . ARG A 1 294 ? -36.329 47.750 23.645 1.00 31.70 280 ARG A N 1
ATOM 2193 C CA . ARG A 1 294 ? -36.155 48.075 25.058 1.00 31.59 280 ARG A CA 1
ATOM 2194 C C . ARG A 1 294 ? -36.401 46.863 25.954 1.00 32.78 280 ARG A C 1
ATOM 2195 O O . ARG A 1 294 ? -35.605 46.573 26.854 1.00 30.28 280 ARG A O 1
ATOM 2203 N N . GLU A 1 295 ? -37.517 46.155 25.751 1.00 33.99 281 GLU A N 1
ATOM 2204 C CA . GLU A 1 295 ? -37.823 45.055 26.664 1.00 36.25 281 GLU A CA 1
ATOM 2205 C C . GLU A 1 295 ? -36.830 43.908 26.510 1.00 31.54 281 GLU A C 1
ATOM 2206 O O . GLU A 1 295 ? -36.456 43.274 27.501 1.00 32.58 281 GLU A O 1
ATOM 2212 N N . GLU A 1 296 ? -36.385 43.638 25.276 1.00 34.53 282 GLU A N 1
ATOM 2213 C CA . GLU A 1 296 ? -35.350 42.628 25.048 1.00 33.68 282 GLU A CA 1
ATOM 2214 C C . GLU A 1 296 ? -34.051 42.982 25.768 1.00 31.91 282 GLU A C 1
ATOM 2215 O O . GLU A 1 296 ? -33.373 42.100 26.310 1.00 31.44 282 GLU A O 1
ATOM 2221 N N . ILE A 1 297 ? -33.664 44.259 25.752 1.00 32.15 283 ILE A N 1
ATOM 2222 C CA . ILE A 1 297 ? -32.470 44.678 26.485 1.00 28.63 283 ILE A CA 1
ATOM 2223 C C . ILE A 1 297 ? -32.664 44.462 27.979 1.00 34.12 283 ILE A C 1
ATOM 2224 O O . ILE A 1 297 ? -31.813 43.876 28.659 1.00 31.33 283 ILE A O 1
ATOM 2229 N N . ILE A 1 298 ? -33.795 44.935 28.513 1.00 30.18 284 ILE A N 1
ATOM 2230 C CA . ILE A 1 298 ? -34.063 44.774 29.938 1.00 33.13 284 ILE A CA 1
ATOM 2231 C C . ILE A 1 298 ? -34.045 43.300 30.321 1.00 30.44 284 ILE A C 1
ATOM 2232 O O . ILE A 1 298 ? -33.445 42.921 31.331 1.00 34.96 284 ILE A O 1
ATOM 2237 N N . ALA A 1 299 ? -34.653 42.438 29.496 1.00 30.68 285 ALA A N 1
ATOM 2238 C CA . ALA A 1 299 ? -34.688 41.014 29.807 1.00 33.77 285 ALA A CA 1
ATOM 2239 C C . ALA A 1 299 ? -33.336 40.338 29.635 1.00 31.85 285 ALA A C 1
ATOM 2240 O O . ALA A 1 299 ? -33.096 39.296 30.250 1.00 30.22 285 ALA A O 1
ATOM 2242 N N . SER A 1 300 ? -32.448 40.902 28.816 1.00 30.80 286 SER A N 1
ATOM 2243 C CA . SER A 1 300 ? -31.128 40.304 28.614 1.00 31.14 286 SER A CA 1
ATOM 2244 C C . SER A 1 300 ? -30.284 40.299 29.885 1.00 27.64 286 SER A C 1
ATOM 2245 O O . SER A 1 300 ? -29.454 39.400 30.075 1.00 31.93 286 SER A O 1
ATOM 2248 N N . GLY A 1 301 ? -30.459 41.284 30.759 1.00 25.93 287 GLY A N 1
ATOM 2249 C CA . GLY A 1 301 ? -29.523 41.448 31.850 1.00 31.23 287 GLY A CA 1
ATOM 2250 C C . GLY A 1 301 ? -28.190 42.052 31.453 1.00 34.11 287 GLY A C 1
ATOM 2251 O O . GLY A 1 301 ? -27.308 42.193 32.311 1.00 29.14 287 GLY A O 1
ATOM 2252 N N . ALA A 1 302 ? -28.011 42.407 30.186 1.00 29.39 288 ALA A N 1
ATOM 2253 C CA . ALA A 1 302 ? -26.745 42.936 29.706 1.00 27.98 288 ALA A CA 1
ATOM 2254 C C . ALA A 1 302 ? -26.726 44.460 29.790 1.00 31.81 288 ALA A C 1
ATOM 2255 O O . ALA A 1 302 ? -27.741 45.112 30.052 1.00 26.82 288 ALA A O 1
ATOM 2257 N N . THR A 1 303 ? -25.537 45.030 29.579 1.00 26.97 289 THR A N 1
ATOM 2258 C CA . THR A 1 303 ? -25.362 46.467 29.402 1.00 25.13 289 THR A CA 1
ATOM 2259 C C . THR A 1 303 ? -25.072 46.732 27.928 1.00 31.13 289 THR A C 1
ATOM 2260 O O . THR A 1 303 ? -24.170 46.109 27.350 1.00 27.03 289 THR A O 1
ATOM 2264 N N . VAL A 1 304 ? -25.850 47.620 27.316 1.00 27.09 290 VAL A N 1
ATOM 2265 C CA . VAL A 1 304 ? -25.646 48.022 25.926 1.00 24.59 290 VAL A CA 1
ATOM 2266 C C . VAL A 1 304 ? -24.940 49.373 25.930 1.00 26.15 290 VAL A C 1
ATOM 2267 O O . VAL A 1 304 ? -25.436 50.335 26.525 1.00 24.24 290 VAL A O 1
ATOM 2271 N N . VAL A 1 305 ? -23.787 49.453 25.263 1.00 23.52 291 VAL A N 1
ATOM 2272 C CA . VAL A 1 305 ? -22.988 50.672 25.215 1.00 24.61 291 VAL A CA 1
ATOM 2273 C C . VAL A 1 305 ? -23.203 51.300 23.847 1.00 25.78 291 VAL A C 1
ATOM 2274 O O . VAL A 1 305 ? -22.805 50.740 22.821 1.00 25.04 291 VAL A O 1
ATOM 2278 N N . ILE A 1 306 ? -23.839 52.462 23.837 1.00 25.62 292 ILE A N 1
ATOM 2279 C CA . ILE A 1 306 ? -24.136 53.175 22.602 1.00 25.41 292 ILE A CA 1
ATOM 2280 C C . ILE A 1 306 ? -22.906 53.966 22.194 1.00 22.91 292 ILE A C 1
ATOM 2281 O O . ILE A 1 306 ? -22.329 54.687 23.011 1.00 24.73 292 ILE A O 1
ATOM 2286 N N . ARG A 1 307 ? -22.526 53.874 20.923 1.00 23.84 293 ARG A N 1
ATOM 2287 C CA . ARG A 1 307 ? -21.387 54.645 20.427 1.00 22.15 293 ARG A CA 1
ATOM 2288 C C . ARG A 1 307 ? -21.822 55.623 19.342 1.00 25.11 293 ARG A C 1
ATOM 2289 O O . ARG A 1 307 ? -22.246 55.193 18.249 1.00 23.03 293 ARG A O 1
ATOM 2297 N N . PRO A 1 308 ? -21.758 56.924 19.581 1.00 25.42 294 PRO A N 1
ATOM 2298 C CA . PRO A 1 308 ? -21.848 57.875 18.475 1.00 26.10 294 PRO A CA 1
ATOM 2299 C C . PRO A 1 308 ? -20.532 57.906 17.713 1.00 26.35 294 PRO A C 1
ATOM 2300 O O . PRO A 1 308 ? -19.473 57.556 18.228 1.00 29.77 294 PRO A O 1
ATOM 2304 N N . ASP A 1 309 ? -20.618 58.304 16.450 1.00 27.55 295 ASP A N 1
ATOM 2305 C CA . ASP A 1 309 ? -19.401 58.395 15.648 1.00 29.70 295 ASP A CA 1
ATOM 2306 C C . ASP A 1 309 ? -19.498 59.538 14.648 1.00 35.13 295 ASP A C 1
ATOM 2307 O O . ASP A 1 309 ? -18.918 59.467 13.557 1.00 31.99 295 ASP A O 1
ATOM 2312 N N . SER A 1 310 ? -20.240 60.581 14.998 1.00 30.19 296 SER A N 1
ATOM 2313 C CA . SER A 1 310 ? -20.392 61.761 14.160 1.00 29.60 296 SER A CA 1
ATOM 2314 C C . SER A 1 310 ? -21.027 62.832 15.034 1.00 34.86 296 SER A C 1
ATOM 2315 O O . SER A 1 310 ? -21.464 62.558 16.154 1.00 30.19 296 SER A O 1
ATOM 2318 N N . GLY A 1 311 ? -21.073 64.056 14.507 1.00 35.37 297 GLY A N 1
ATOM 2319 C CA . GLY A 1 311 ? -21.555 65.198 15.256 1.00 35.36 297 GLY A CA 1
ATOM 2320 C C . GLY A 1 311 ? -20.493 65.746 16.194 1.00 35.75 297 GLY A C 1
ATOM 2321 O O . GLY A 1 311 ? -19.408 65.188 16.360 1.00 32.72 297 GLY A O 1
ATOM 2322 N N . ASP A 1 312 ? -20.819 66.864 16.833 1.00 39.35 298 ASP A N 1
ATOM 2323 C CA . ASP A 1 312 ? -19.878 67.462 17.772 1.00 37.97 298 ASP A CA 1
ATOM 2324 C C . ASP A 1 312 ? -19.616 66.495 18.924 1.00 34.49 298 ASP A C 1
ATOM 2325 O O . ASP A 1 312 ? -20.567 66.026 19.559 1.00 35.93 298 ASP A O 1
ATOM 2330 N N . PRO A 1 313 ? -18.355 66.184 19.233 1.00 34.41 299 PRO A N 1
ATOM 2331 C CA . PRO A 1 313 ? -18.089 65.140 20.240 1.00 36.21 299 PRO 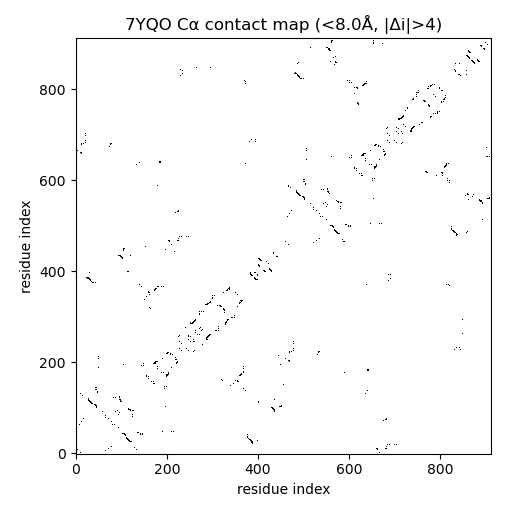A CA 1
ATOM 2332 C C . PRO A 1 313 ? -18.695 65.423 21.610 1.00 39.88 299 PRO A C 1
ATOM 2333 O O . PRO A 1 313 ? -19.212 64.499 22.248 1.00 41.21 299 PRO A O 1
ATOM 2337 N N . VAL A 1 314 ? -18.650 66.667 22.087 1.00 37.21 300 VAL A N 1
ATOM 2338 C CA . VAL A 1 314 ? -19.232 66.970 23.392 1.00 37.08 300 VAL A CA 1
ATOM 2339 C C . VAL A 1 314 ? -20.753 66.961 23.317 1.00 36.96 300 VAL A C 1
ATOM 2340 O O . VAL A 1 314 ? -21.425 66.294 24.116 1.00 41.29 300 VAL A O 1
ATOM 2344 N N . ASP A 1 315 ? -21.324 67.703 22.361 1.00 36.97 301 ASP A N 1
ATOM 2345 C CA . ASP A 1 315 ? -22.777 67.826 22.296 1.00 38.25 301 ASP A CA 1
ATOM 2346 C C . ASP A 1 315 ? -23.448 66.466 22.153 1.00 39.54 301 ASP A C 1
ATOM 2347 O O . ASP A 1 315 ? -24.453 66.188 22.819 1.00 34.31 301 ASP A O 1
ATOM 2352 N N . VAL A 1 316 ? -22.907 65.601 21.290 1.00 34.05 302 VAL A N 1
ATOM 2353 C CA . VAL A 1 316 ? -23.634 64.379 20.962 1.00 34.18 302 VAL A CA 1
ATOM 2354 C C . VAL A 1 316 ? -23.647 63.414 22.141 1.00 31.20 302 VAL A C 1
ATOM 2355 O O . VAL A 1 316 ? -24.579 62.610 22.281 1.00 31.90 302 VAL A O 1
ATOM 2359 N N . VAL A 1 317 ? -22.637 63.469 23.009 1.00 28.85 303 VAL A N 1
ATOM 2360 C CA . VAL A 1 317 ? -22.660 62.601 24.183 1.00 30.55 303 VAL A CA 1
ATOM 2361 C C . VAL A 1 317 ? -23.793 63.007 25.123 1.00 32.98 303 VAL A C 1
ATOM 2362 O O . VAL A 1 317 ? -24.528 62.154 25.635 1.00 31.67 303 VAL A O 1
ATOM 2366 N N . GLU A 1 318 ? -23.958 64.310 25.362 1.00 34.60 304 GLU A N 1
ATOM 2367 C CA . GLU A 1 318 ? -25.048 64.768 26.221 1.00 34.05 304 GLU A CA 1
ATOM 2368 C C . GLU A 1 318 ? -26.408 64.441 25.609 1.00 32.34 304 GLU A C 1
ATOM 2369 O O . GLU A 1 318 ? -27.308 63.950 26.300 1.00 36.36 304 GLU A O 1
ATOM 2375 N N . GLN A 1 319 ? -26.578 64.706 24.307 1.00 29.47 305 GLN A N 1
ATOM 2376 C CA . GLN A 1 319 ? -27.813 64.336 23.625 1.00 33.72 305 GLN A CA 1
ATOM 2377 C C . GLN A 1 319 ? -28.106 62.848 23.779 1.00 34.35 305 GLN A C 1
ATOM 2378 O O . GLN A 1 319 ? -29.260 62.454 24.000 1.00 28.55 305 GLN A O 1
ATOM 2384 N N . CYS A 1 320 ? -27.070 62.006 23.684 1.00 32.76 306 CYS A N 1
ATOM 2385 C CA . CYS A 1 320 ? -27.285 60.566 23.802 1.00 30.35 306 CYS A CA 1
ATOM 2386 C C . CYS A 1 320 ? -27.761 60.191 25.199 1.00 29.64 306 CYS A C 1
ATOM 2387 O O . CYS A 1 320 ? -28.687 59.383 25.350 1.00 30.56 306 CYS A O 1
ATOM 2390 N N . LEU A 1 321 ? -27.136 60.761 26.235 1.00 28.77 307 LEU A N 1
ATOM 2391 C CA . LEU A 1 321 ? -27.559 60.462 27.604 1.00 28.88 307 LEU A CA 1
ATOM 2392 C C . LEU A 1 321 ? -29.005 60.897 27.850 1.00 28.72 307 LEU A C 1
ATOM 2393 O O . LEU A 1 321 ? -29.770 60.179 28.511 1.00 29.85 307 LEU A O 1
ATOM 2398 N N . LEU A 1 322 ? -29.395 62.063 27.317 1.00 30.92 308 LEU A N 1
ATOM 2399 C CA . LEU A 1 322 ? -30.758 62.569 27.500 1.00 32.10 308 LEU A CA 1
ATOM 2400 C C . LEU A 1 322 ? -31.790 61.653 26.851 1.00 32.27 308 LEU A C 1
ATOM 2401 O O . LEU A 1 322 ? -32.822 61.332 27.456 1.00 33.70 308 LEU A O 1
ATOM 2406 N N . LEU A 1 323 ? -31.541 61.251 25.601 1.00 31.43 309 LEU A N 1
ATOM 2407 C CA . LEU A 1 323 ? -32.445 60.345 24.899 1.00 31.44 309 LEU A CA 1
ATOM 2408 C C . LEU A 1 323 ? -32.453 58.958 25.524 1.00 29.69 309 LEU A C 1
ATOM 2409 O O . LEU A 1 323 ? -33.492 58.288 25.540 1.00 28.21 309 LEU A O 1
ATOM 2414 N N . LEU A 1 324 ? -31.303 58.489 26.021 1.00 27.97 310 LEU A N 1
ATOM 2415 C CA . LEU A 1 324 ? -31.287 57.193 26.694 1.00 28.76 310 LEU A CA 1
ATOM 2416 C C . LEU A 1 324 ? -32.025 57.262 28.026 1.00 29.27 310 LEU A C 1
ATOM 2417 O O . LEU A 1 324 ? -32.734 56.317 28.396 1.00 28.48 310 LEU A O 1
ATOM 2422 N N . ASP A 1 325 ? -31.863 58.372 28.755 1.00 30.75 311 ASP A N 1
ATOM 2423 C CA . ASP A 1 325 ? -32.613 58.583 29.993 1.00 31.30 311 ASP A CA 1
ATOM 2424 C C . ASP A 1 325 ? -34.113 58.512 29.738 1.00 31.65 311 ASP A C 1
ATOM 2425 O O . ASP A 1 325 ? -34.846 57.812 30.446 1.00 34.05 311 ASP A O 1
ATOM 2430 N N . GLU A 1 326 ? -34.579 59.218 28.704 1.00 34.44 312 GLU A N 1
ATOM 2431 C CA . GLU A 1 326 ? -35.999 59.232 28.366 1.00 35.83 312 GLU A CA 1
ATOM 2432 C C . GLU A 1 326 ? -36.528 57.836 28.071 1.00 39.12 312 GLU A C 1
ATOM 2433 O O . GLU A 1 326 ? -37.669 57.517 28.426 1.00 35.01 312 GLU A O 1
ATOM 2439 N N . ALA A 1 327 ? -35.718 56.985 27.444 1.00 32.98 313 ALA A N 1
ATOM 2440 C CA . ALA A 1 327 ? -36.169 55.640 27.106 1.00 31.14 313 ALA A CA 1
ATOM 2441 C C . ALA A 1 327 ? -36.006 54.642 28.248 1.00 30.79 313 ALA A C 1
ATOM 2442 O O . ALA A 1 327 ? -36.922 53.855 28.503 1.00 31.95 313 ALA A O 1
ATOM 2444 N N . PHE A 1 328 ? -34.878 54.667 28.963 1.00 30.42 314 PHE A N 1
ATOM 2445 C CA . PHE A 1 328 ? -34.540 53.618 29.921 1.00 28.74 314 PHE A CA 1
ATOM 2446 C C . PHE A 1 328 ? -34.626 54.044 31.379 1.00 29.69 314 PHE A C 1
ATOM 2447 O O . PHE A 1 328 ? -34.594 53.173 32.258 1.00 31.66 314 PHE A O 1
ATOM 2455 N N . GLY A 1 329 ? -34.706 55.339 31.665 1.00 32.45 315 GLY A N 1
ATOM 2456 C CA . GLY A 1 329 ? -34.733 55.801 33.038 1.00 36.15 315 GLY A CA 1
ATOM 2457 C C . GLY A 1 329 ? -33.359 55.827 33.691 1.00 39.63 315 GLY A C 1
ATOM 2458 O O . GLY A 1 329 ? -32.326 55.490 33.099 1.00 33.19 315 GLY A O 1
ATOM 2459 N N . HIS A 1 330 ? -33.358 56.231 34.961 1.00 40.07 316 HIS A N 1
ATOM 2460 C CA . HIS A 1 330 ? -32.127 56.356 35.726 1.00 33.05 316 HIS A CA 1
ATOM 2461 C C . HIS A 1 330 ? -32.416 56.102 37.197 1.00 41.28 316 HIS A C 1
ATOM 2462 O O . HIS A 1 330 ? -33.570 56.072 37.631 1.00 36.96 316 HIS A O 1
ATOM 2469 N N . GLN A 1 331 ? -31.344 55.896 37.955 1.00 38.37 317 GLN A N 1
ATOM 2470 C CA . GLN A 1 331 ? -31.347 56.005 39.405 1.00 41.69 317 GLN A CA 1
ATOM 2471 C C . GLN A 1 331 ? -30.494 57.198 39.812 1.00 44.59 317 GLN A C 1
ATOM 2472 O O . GLN A 1 331 ? -29.609 57.639 39.070 1.00 42.81 317 GLN A O 1
ATOM 2478 N N . VAL A 1 332 ? -30.762 57.728 40.999 1.00 37.82 318 VAL A N 1
ATOM 2479 C CA . VAL A 1 332 ? -29.919 58.764 41.578 1.00 37.89 318 VAL A CA 1
ATOM 2480 C C . VAL A 1 332 ? -29.019 58.094 42.600 1.00 45.57 318 VAL A C 1
ATOM 2481 O O . VAL A 1 332 ? -29.490 57.290 43.417 1.00 40.30 318 VAL A O 1
ATOM 2485 N N . ASN A 1 333 ? -27.714 58.379 42.524 1.00 41.07 319 ASN A N 1
ATOM 2486 C CA . ASN A 1 333 ? -26.762 57.692 43.379 1.00 42.75 319 ASN A CA 1
ATOM 2487 C C . ASN A 1 333 ? -26.556 58.479 44.673 1.00 41.90 319 ASN A C 1
ATOM 2488 O O . ASN A 1 333 ? -27.116 59.561 44.870 1.00 43.60 319 ASN A O 1
ATOM 2493 N N . GLY A 1 334 ? -25.715 57.929 45.554 1.00 45.66 320 GLY A N 1
ATOM 2494 C CA . GLY A 1 334 ? -25.489 58.541 46.855 1.00 44.42 320 GLY A CA 1
ATOM 2495 C C . GLY A 1 334 ? -25.034 59.983 46.786 1.00 48.11 320 GLY A C 1
ATOM 2496 O O . GLY A 1 334 ? -25.270 60.754 47.716 1.00 49.63 320 GLY A O 1
ATOM 2497 N N . LYS A 1 335 ? -24.387 60.377 45.688 1.00 43.51 321 LYS A N 1
ATOM 2498 C CA . LYS A 1 335 ? -23.878 61.734 45.552 1.00 41.25 321 LYS A CA 1
ATOM 2499 C C . LYS A 1 335 ? -24.807 62.647 44.766 1.00 41.86 321 LYS A C 1
ATOM 2500 O O . LYS A 1 335 ? -24.459 63.807 44.525 1.00 43.26 321 LYS A O 1
ATOM 2506 N N . GLY A 1 336 ? -25.986 62.163 44.381 1.00 40.35 322 GLY A N 1
ATOM 2507 C CA . GLY A 1 336 ? -26.984 63.008 43.763 1.00 37.98 322 GLY A CA 1
ATOM 2508 C C . GLY A 1 336 ? -26.976 63.033 42.253 1.00 41.79 322 GLY A C 1
ATOM 2509 O O . GLY A 1 336 ? -27.648 63.888 41.663 1.00 39.80 322 GLY A O 1
ATOM 2510 N N . TYR A 1 337 ? -26.253 62.120 41.607 1.00 40.97 323 TYR A N 1
ATOM 2511 C CA . TYR A 1 337 ? -26.083 62.127 40.161 1.00 35.82 323 TYR A CA 1
ATOM 2512 C C . TYR A 1 337 ? -26.838 60.963 39.531 1.00 29.64 323 TYR A C 1
ATOM 2513 O O . TYR A 1 337 ? -26.998 59.900 40.139 1.00 34.50 323 TYR A O 1
ATOM 2522 N N . LYS A 1 338 ? -27.290 61.167 38.300 1.00 31.32 324 LYS A N 1
ATOM 2523 C CA . LYS A 1 338 ? -28.106 60.170 37.618 1.00 36.43 324 LYS A CA 1
ATOM 2524 C C . LYS A 1 338 ? -27.238 59.064 37.028 1.00 35.54 324 LYS A C 1
ATOM 2525 O O . LYS A 1 338 ? -26.198 59.331 36.421 1.00 32.45 324 LYS A O 1
ATOM 2531 N N . VAL A 1 339 ? -27.666 57.818 37.220 1.00 33.51 325 VAL A N 1
ATOM 2532 C CA . VAL A 1 339 ? -27.025 56.654 36.621 1.00 33.69 325 VAL A CA 1
ATOM 2533 C C . VAL A 1 339 ? -28.057 55.971 35.733 1.00 39.30 325 VAL A C 1
ATOM 2534 O O . VAL A 1 339 ? -29.099 55.519 36.223 1.00 35.06 325 VAL A O 1
ATOM 2538 N N . LEU A 1 340 ? -27.773 55.908 34.429 1.00 31.44 326 LEU A N 1
ATOM 2539 C CA . LEU A 1 340 ? -28.715 55.320 33.486 1.00 28.59 326 LEU A CA 1
ATOM 2540 C C . LEU A 1 340 ? -28.921 53.836 33.766 1.00 31.97 326 LEU A C 1
ATOM 2541 O O . LEU A 1 340 ? -28.004 53.120 34.180 1.00 32.56 326 LEU A O 1
ATOM 2546 N N . ASN A 1 341 ? -30.152 53.376 33.529 1.00 32.54 327 ASN A N 1
ATOM 2547 C CA . ASN A 1 341 ? -30.493 51.961 33.629 1.00 30.47 327 ASN A CA 1
ATOM 2548 C C . ASN A 1 341 ? -30.111 51.250 32.338 1.00 31.85 327 ASN A C 1
ATOM 2549 O O . ASN A 1 341 ? -30.639 51.591 31.274 1.00 28.31 327 ASN A O 1
ATOM 2554 N N . HIS A 1 342 ? -29.224 50.256 32.436 1.00 29.55 328 HIS A N 1
ATOM 2555 C CA . HIS A 1 342 ? -28.959 49.222 31.438 1.00 30.53 328 HIS A CA 1
ATOM 2556 C C . HIS A 1 342 ? -28.125 49.716 30.258 1.00 30.54 328 HIS A C 1
ATOM 2557 O O . HIS A 1 342 ? -27.777 48.903 29.400 1.00 28.02 328 HIS A O 1
ATOM 2564 N N . VAL A 1 343 ? -27.839 51.008 30.143 1.00 27.93 329 VAL A N 1
ATOM 2565 C CA . VAL A 1 343 ? -27.204 51.530 28.934 1.00 27.92 329 VAL A CA 1
ATOM 2566 C C . VAL A 1 343 ? -26.106 52.501 29.320 1.00 28.04 329 VAL A C 1
ATOM 2567 O O . VAL A 1 343 ? -26.191 53.189 30.341 1.00 26.42 329 VAL A O 1
ATOM 2571 N N . ARG A 1 344 ? -25.078 52.574 28.468 1.00 23.84 330 ARG A N 1
ATOM 2572 C CA . ARG A 1 344 ? -23.942 53.462 28.667 1.00 25.28 330 ARG A CA 1
ATOM 2573 C C . ARG A 1 344 ? -23.595 54.083 27.319 1.00 24.56 330 ARG A C 1
ATOM 2574 O O . ARG A 1 344 ? -24.153 53.710 26.281 1.00 25.58 330 ARG A O 1
ATOM 2582 N N . VAL A 1 345 ? -22.703 55.068 27.343 1.00 24.28 331 VAL A N 1
ATOM 2583 C CA . VAL A 1 345 ? -22.215 55.719 26.127 1.00 22.16 331 VAL A CA 1
ATOM 2584 C C . VAL A 1 345 ? -20.693 55.640 26.106 1.00 25.53 331 VAL A C 1
ATOM 2585 O O . VAL A 1 345 ? -20.041 55.890 27.126 1.00 26.74 331 VAL A O 1
ATOM 2589 N N . ILE A 1 346 ? -20.115 55.300 24.950 1.00 25.31 332 ILE A N 1
ATOM 2590 C CA . ILE A 1 346 ? -18.670 55.427 24.751 1.00 22.58 332 ILE A CA 1
ATOM 2591 C C . ILE A 1 346 ? -18.429 56.367 23.578 1.00 24.53 332 ILE A C 1
ATOM 2592 O O . ILE A 1 346 ? -19.065 56.239 22.524 1.00 25.43 332 ILE A O 1
ATOM 2597 N N . GLN A 1 347 ? -17.525 57.325 23.771 1.00 25.00 333 GLN A N 1
ATOM 2598 C CA . GLN A 1 347 ? -17.171 58.278 22.732 1.00 27.44 333 GLN A CA 1
ATOM 2599 C C . GLN A 1 347 ? -15.720 58.031 22.346 1.00 27.60 333 GLN A C 1
ATOM 2600 O O . GLN A 1 347 ? -14.825 58.156 23.191 1.00 25.74 333 GLN A O 1
ATOM 2606 N N . GLY A 1 348 ? -15.495 57.655 21.088 1.00 29.85 334 GLY A N 1
ATOM 2607 C CA . GLY A 1 348 ? -14.140 57.491 20.592 1.00 31.41 334 GLY A CA 1
ATOM 2608 C C . GLY A 1 348 ? -13.742 58.565 19.598 1.00 37.40 334 GLY A C 1
ATOM 2609 O O . GLY A 1 348 ? -12.564 58.699 19.253 1.00 41.40 334 GLY A O 1
ATOM 2610 N N . ASP A 1 349 ? -14.711 59.355 19.147 1.00 34.04 335 ASP A N 1
ATOM 2611 C CA . ASP A 1 349 ? -14.482 60.326 18.080 1.00 39.29 335 ASP A CA 1
ATOM 2612 C C . ASP A 1 349 ? -14.006 61.650 18.672 1.00 37.93 335 ASP A C 1
ATOM 2613 O O . ASP A 1 349 ? -14.674 62.221 19.540 1.00 40.00 335 ASP A O 1
ATOM 2618 N N . GLY A 1 350 ? -12.854 62.132 18.204 1.00 37.91 336 GLY A N 1
ATOM 2619 C CA . GLY A 1 350 ? -12.357 63.439 18.594 1.00 35.01 336 GLY A CA 1
ATOM 2620 C C . GLY A 1 350 ? -11.885 63.560 20.026 1.00 35.58 336 GLY A C 1
ATOM 2621 O O . GLY A 1 350 ? -11.946 64.656 20.603 1.00 39.57 336 GLY A O 1
ATOM 2622 N N . ILE A 1 351 ? -11.398 62.476 20.619 1.00 30.01 337 ILE A N 1
ATOM 2623 C CA . ILE A 1 351 ? -11.060 62.467 22.040 1.00 30.39 337 ILE A CA 1
ATOM 2624 C C . ILE A 1 351 ? -9.582 62.783 22.232 1.00 37.67 337 ILE A C 1
ATOM 2625 O O . ILE A 1 351 ? -8.711 62.091 21.694 1.00 33.04 337 ILE A O 1
ATOM 2630 N N . ASN A 1 352 ? -9.303 63.806 23.029 1.00 35.22 338 ASN A N 1
ATOM 2631 C CA . ASN A 1 352 ? -7.978 64.084 23.568 1.00 36.62 338 ASN A CA 1
ATOM 2632 C C . ASN A 1 352 ? -8.207 64.470 25.025 1.00 40.52 338 ASN A C 1
ATOM 2633 O O . ASN A 1 352 ? -9.371 64.556 25.441 1.00 36.82 338 ASN A O 1
ATOM 2638 N N . PRO A 1 353 ? -7.164 64.699 25.834 1.00 37.86 339 PRO A N 1
ATOM 2639 C CA . PRO A 1 353 ? -7.415 65.110 27.227 1.00 38.88 339 PRO A CA 1
ATOM 2640 C C . PRO A 1 353 ? -8.286 66.351 27.359 1.00 42.33 339 PRO A C 1
ATOM 2641 O O . PRO A 1 353 ? -9.072 66.434 28.312 1.00 43.64 339 PRO A O 1
ATOM 2645 N N . GLN A 1 354 ? -8.203 67.303 26.421 1.00 41.45 340 GLN A N 1
ATOM 2646 C CA . GLN A 1 354 ? -9.029 68.505 26.520 1.00 43.70 340 GLN A CA 1
ATOM 2647 C C . GLN A 1 354 ? -10.492 68.226 26.181 1.00 43.37 340 GLN A C 1
ATOM 2648 O O . GLN A 1 354 ? -11.395 68.731 26.857 1.00 40.52 340 GLN A O 1
ATOM 2654 N N . SER A 1 355 ? -10.757 67.465 25.119 1.00 38.06 341 SER A N 1
ATOM 2655 C CA . SER A 1 355 ? -12.148 67.168 24.791 1.00 38.32 341 SER A CA 1
ATOM 2656 C C . SER A 1 355 ? -12.754 66.201 25.804 1.00 33.34 341 SER A C 1
ATOM 2657 O O . SER A 1 355 ? -13.955 66.277 26.106 1.00 35.55 341 SER A O 1
ATOM 2660 N N . LEU A 1 356 ? -11.939 65.283 26.334 1.00 33.37 342 LEU A N 1
ATOM 2661 C CA . LEU A 1 356 ? -12.416 64.354 27.353 1.00 34.69 342 LEU A CA 1
ATOM 2662 C C . LEU A 1 356 ? -12.874 65.107 28.598 1.00 39.43 342 LEU A C 1
ATOM 2663 O O . LEU A 1 356 ? -13.950 64.833 29.150 1.00 34.28 342 LEU A O 1
ATOM 2668 N N . ARG A 1 357 ? -12.062 66.059 29.062 1.00 37.41 343 ARG A N 1
ATOM 2669 C CA . ARG A 1 357 ? -12.462 66.857 30.214 1.00 38.56 343 ARG A CA 1
ATOM 2670 C C . ARG A 1 357 ? -13.705 67.675 29.903 1.00 37.35 343 ARG A C 1
ATOM 2671 O O . ARG A 1 357 ? -14.577 67.839 30.764 1.00 41.27 343 ARG A O 1
ATOM 2679 N N . ALA A 1 358 ? -13.819 68.172 28.668 1.00 36.58 344 ALA A N 1
ATOM 2680 C CA . ALA A 1 358 ? -14.984 68.969 28.288 1.00 38.12 344 ALA A CA 1
ATOM 2681 C C . ALA A 1 358 ? -16.269 68.147 28.346 1.00 40.25 344 ALA A C 1
ATOM 2682 O O . ALA A 1 358 ? -17.318 68.647 28.778 1.00 37.23 344 ALA A O 1
ATOM 2684 N N . ILE A 1 359 ? -16.209 66.883 27.910 1.00 37.15 345 ILE A N 1
ATOM 2685 C CA . ILE A 1 359 ? -17.386 66.019 27.959 1.00 37.49 345 ILE A CA 1
ATOM 2686 C C . ILE A 1 359 ? -17.773 65.744 29.404 1.00 36.78 345 ILE A C 1
ATOM 2687 O O . ILE A 1 359 ? -18.954 65.804 29.775 1.00 35.87 345 ILE A O 1
ATOM 2692 N N . LEU A 1 360 ? -16.781 65.422 30.238 1.00 33.01 346 LEU A N 1
ATOM 2693 C CA . LEU A 1 360 ? -17.055 65.150 31.640 1.00 35.24 346 LEU A CA 1
ATOM 2694 C C . LEU A 1 360 ? -17.639 66.377 32.330 1.00 39.31 346 LEU A C 1
ATOM 2695 O O . LEU A 1 360 ? -18.547 66.254 33.157 1.00 38.52 346 LEU A O 1
ATOM 2700 N N . GLU A 1 361 ? -17.138 67.570 31.992 1.00 36.41 347 GLU A N 1
ATOM 2701 C CA . GLU A 1 361 ? -17.694 68.795 32.563 1.00 40.92 347 GLU A CA 1
ATOM 2702 C C . GLU A 1 361 ? -19.141 68.983 32.138 1.00 41.39 347 GLU A C 1
ATOM 2703 O O . GLU A 1 361 ? -20.007 69.292 32.967 1.00 41.95 347 GLU A O 1
ATOM 2709 N N . ARG A 1 362 ? -19.426 68.763 30.852 1.00 37.66 348 ARG A N 1
ATOM 2710 C CA . ARG A 1 362 ? -20.770 68.966 30.331 1.00 36.72 348 ARG A CA 1
ATOM 2711 C C . ARG A 1 362 ? -21.778 68.007 30.962 1.00 39.56 348 ARG A C 1
ATOM 2712 O O . ARG A 1 362 ? -22.874 68.423 31.355 1.00 39.54 348 ARG A O 1
ATOM 2720 N N . ILE A 1 363 ? -21.441 66.715 31.048 1.00 34.54 349 ILE A N 1
ATOM 2721 C CA . ILE A 1 363 ? -22.445 65.743 31.478 1.00 38.29 349 ILE A CA 1
ATOM 2722 C C . ILE A 1 363 ? -22.668 65.794 32.985 1.00 39.89 349 ILE A C 1
ATOM 2723 O O . ILE A 1 363 ? -23.797 65.602 33.445 1.00 40.22 349 ILE A O 1
ATOM 2728 N N . THR A 1 364 ? -21.629 66.055 33.783 1.00 36.79 350 THR A N 1
ATOM 2729 C CA . THR A 1 364 ? -21.858 66.145 35.225 1.00 40.66 350 THR A CA 1
ATOM 2730 C C . THR A 1 364 ? -22.618 67.419 35.583 1.00 42.65 350 THR A C 1
ATOM 2731 O O . THR A 1 364 ? -23.429 67.411 36.516 1.00 43.06 350 THR A O 1
ATOM 2735 N N . ALA A 1 365 ? -22.394 68.508 34.838 1.00 40.14 351 ALA A N 1
ATOM 2736 C CA . ALA A 1 365 ? -23.194 69.717 35.015 1.00 44.05 351 ALA A CA 1
ATOM 2737 C C . ALA A 1 365 ? -24.657 69.488 34.648 1.00 45.15 351 ALA A C 1
ATOM 2738 O O . ALA A 1 365 ? -25.548 70.151 35.194 1.00 44.57 351 ALA A O 1
ATOM 2740 N N . ALA A 1 366 ? -24.930 68.569 33.723 1.00 44.26 352 ALA A N 1
ATOM 2741 C CA . ALA A 1 366 ? -26.306 68.194 33.421 1.00 39.95 352 ALA A CA 1
ATOM 2742 C C . ALA A 1 366 ? -26.874 67.192 34.419 1.00 39.90 352 ALA A C 1
ATOM 2743 O O . ALA A 1 366 ? -28.015 66.754 34.250 1.00 44.80 352 ALA A O 1
ATOM 2745 N N . GLY A 1 367 ? -26.111 66.815 35.441 1.00 36.92 353 GLY A N 1
ATOM 2746 C CA . GLY A 1 367 ? -26.594 65.940 36.487 1.00 36.75 353 GLY A CA 1
ATOM 2747 C C . GLY A 1 367 ? -26.335 64.461 36.299 1.00 38.73 353 GLY A C 1
ATOM 2748 O O . GLY A 1 367 ? -26.904 63.654 37.043 1.00 36.84 353 GLY A O 1
ATOM 2749 N N . TYR A 1 368 ? -25.499 64.073 35.339 1.00 34.88 354 TYR A N 1
ATOM 2750 C CA . TYR A 1 368 ? -25.231 62.669 35.060 1.00 33.28 354 TYR A CA 1
ATOM 2751 C C . TYR A 1 368 ? -23.910 62.261 35.693 1.00 33.44 354 TYR A C 1
ATOM 2752 O O . TYR A 1 368 ? -22.926 63.007 35.640 1.00 32.78 354 TYR A O 1
ATOM 2761 N N . ALA A 1 369 ? -23.901 61.089 36.319 1.00 31.97 355 ALA A N 1
ATOM 2762 C CA . ALA A 1 369 ? -22.674 60.578 36.904 1.00 34.68 355 ALA A CA 1
ATOM 2763 C C . ALA A 1 369 ? -21.679 60.225 35.801 1.00 34.03 355 ALA A C 1
ATOM 2764 O O . ALA A 1 369 ? -22.060 59.803 34.704 1.00 28.92 355 ALA A O 1
ATOM 2766 N N . ALA A 1 370 ? -20.391 60.401 36.100 1.00 33.87 356 ALA A N 1
ATOM 2767 C CA . ALA A 1 370 ? -19.355 59.990 35.155 1.00 34.30 356 ALA A CA 1
ATOM 2768 C C . ALA A 1 370 ? -19.363 58.486 34.894 1.00 34.80 356 ALA A C 1
ATOM 2769 O O . ALA A 1 370 ? -18.726 58.047 33.928 1.00 33.93 356 ALA A O 1
ATOM 2771 N N . ASP A 1 371 ? -20.071 57.692 35.718 1.00 30.70 357 ASP A N 1
ATOM 2772 C CA . ASP A 1 371 ? -20.258 56.265 35.442 1.00 32.78 357 ASP A CA 1
ATOM 2773 C C . ASP A 1 371 ? -20.839 56.020 34.060 1.00 29.69 357 ASP A C 1
ATOM 2774 O O . ASP A 1 371 ? -20.673 54.933 33.492 1.00 29.94 357 ASP A O 1
ATOM 2779 N N . ASN A 1 372 ? -21.580 56.988 33.537 1.00 28.21 358 ASN A N 1
ATOM 2780 C CA . ASN A 1 372 ? -22.416 56.747 32.373 1.00 29.23 358 ASN A CA 1
ATOM 2781 C C . ASN A 1 372 ? -21.632 56.701 31.078 1.00 27.93 358 ASN A C 1
ATOM 2782 O O . ASN A 1 372 ? -22.178 56.238 30.071 1.00 25.85 358 ASN A O 1
ATOM 2787 N N . VAL A 1 373 ? -20.395 57.201 31.075 1.00 27.07 359 VAL A N 1
ATOM 2788 C CA . VAL A 1 373 ? -19.655 57.428 29.841 1.00 26.78 359 VAL A CA 1
ATOM 2789 C C . VAL A 1 373 ? -18.264 56.827 29.968 1.00 29.59 359 VAL A C 1
ATOM 2790 O O . VAL A 1 373 ? -17.710 56.700 31.066 1.00 29.65 359 VAL A O 1
ATOM 2794 N N . ALA A 1 374 ? -17.712 56.426 28.823 1.00 27.38 360 ALA A N 1
ATOM 2795 C CA . ALA A 1 374 ? -16.341 55.961 28.725 1.00 22.93 360 ALA A CA 1
ATOM 2796 C C . ALA A 1 374 ? -15.776 56.541 27.441 1.00 25.68 360 ALA A C 1
ATOM 2797 O O . ALA A 1 374 ? -16.497 57.128 26.627 1.00 22.31 360 ALA A O 1
ATOM 2799 N N . PHE A 1 375 ? -14.477 56.375 27.257 1.00 24.13 361 PHE A N 1
ATOM 2800 C CA . PHE A 1 375 ? -13.775 57.108 26.218 1.00 25.53 361 PHE A CA 1
ATOM 2801 C C . PHE A 1 375 ? -12.831 56.172 25.493 1.00 25.04 361 PHE A C 1
ATOM 2802 O O . PHE A 1 375 ? -12.289 55.241 26.082 1.00 24.98 361 PHE A O 1
ATOM 2810 N N . GLY A 1 376 ? -12.671 56.418 24.203 1.00 23.49 362 GLY A N 1
ATOM 2811 C CA . GLY A 1 376 ? -11.720 55.682 23.383 1.00 25.71 362 GLY A CA 1
ATOM 2812 C C . GLY A 1 376 ? -10.751 56.669 22.766 1.00 25.85 362 GLY A C 1
ATOM 2813 O O . GLY A 1 376 ? -11.143 57.775 22.380 1.00 25.83 362 GLY A O 1
ATOM 2814 N N . MET A 1 377 ? -9.486 56.269 22.680 1.00 24.66 363 MET A N 1
ATOM 2815 C CA . MET A 1 377 ? -8.489 57.034 21.946 1.00 26.89 363 MET A CA 1
ATOM 2816 C C . MET A 1 377 ? -7.746 56.078 21.037 1.00 30.16 363 MET A C 1
ATOM 2817 O O . MET A 1 377 ? -7.408 54.966 21.453 1.00 26.46 363 MET A O 1
ATOM 2822 N N . GLY A 1 378 ? -7.463 56.522 19.814 1.00 27.71 364 GLY A N 1
ATOM 2823 C CA . GLY A 1 378 ? -6.725 55.676 18.902 1.00 27.88 364 GLY A CA 1
ATOM 2824 C C . GLY A 1 378 ? -5.364 56.247 18.585 1.00 27.45 364 GLY A C 1
ATOM 2825 O O . GLY A 1 378 ? -4.433 56.130 19.384 1.00 24.51 364 GLY A O 1
ATOM 2826 N N . GLY A 1 379 ? -5.240 56.870 17.408 1.00 29.82 365 GLY A N 1
ATOM 2827 C CA . GLY A 1 379 ? -3.981 57.501 17.044 1.00 28.81 365 GLY A CA 1
ATOM 2828 C C . GLY A 1 379 ? -3.597 58.642 17.964 1.00 26.18 365 GLY A C 1
ATOM 2829 O O . GLY A 1 379 ? -2.409 58.929 18.149 1.00 23.79 365 GLY A O 1
ATOM 2830 N N . ALA A 1 380 ? -4.586 59.317 18.552 1.00 26.58 366 ALA A N 1
ATOM 2831 C CA . ALA A 1 380 ? -4.261 60.407 19.464 1.00 28.64 366 ALA A CA 1
ATOM 2832 C C . ALA A 1 380 ? -3.461 59.920 20.664 1.00 30.32 366 ALA A C 1
ATOM 2833 O O . ALA A 1 380 ? -2.740 60.715 21.286 1.00 32.65 366 ALA A O 1
ATOM 2835 N N . LEU A 1 381 ? -3.560 58.633 20.990 1.00 23.60 367 LEU A N 1
ATOM 2836 C CA . LEU A 1 381 ? -2.823 58.032 22.095 1.00 23.65 367 LEU A CA 1
ATOM 2837 C C . LEU A 1 381 ? -1.501 57.403 21.646 1.00 24.81 367 LEU A C 1
ATOM 2838 O O . LEU A 1 381 ? -0.458 57.633 22.262 1.00 26.65 367 LEU A O 1
ATOM 2843 N N . LEU A 1 382 ? -1.527 56.606 20.576 1.00 19.67 368 LEU A N 1
ATOM 2844 C CA . LEU A 1 382 ? -0.368 55.807 20.205 1.00 17.47 368 LEU A CA 1
ATOM 2845 C C . LEU A 1 382 ? 0.530 56.459 19.175 1.00 17.10 368 LEU A C 1
ATOM 2846 O O . LEU A 1 382 ? 1.677 56.016 19.025 1.00 17.79 368 LEU A O 1
ATOM 2851 N N . GLN A 1 383 ? 0.033 57.449 18.428 1.00 19.46 369 GLN A N 1
ATOM 2852 C CA . GLN A 1 383 ? 0.790 57.970 17.293 1.00 16.43 369 GLN A CA 1
ATOM 2853 C C . GLN A 1 383 ? 1.050 59.466 17.342 1.00 18.47 369 GLN A C 1
ATOM 2854 O O . GLN A 1 383 ? 2.121 59.898 16.896 1.00 20.20 369 GLN A O 1
ATOM 2860 N N . LYS A 1 384 ? 0.143 60.263 17.910 1.00 18.31 370 LYS A N 1
ATOM 2861 C CA . LYS A 1 384 ? 0.325 61.713 17.953 1.00 20.18 370 LYS A CA 1
ATOM 2862 C C . LYS A 1 384 ? 1.157 62.109 19.164 1.00 23.90 370 LYS A C 1
ATOM 2863 O O . LYS A 1 384 ? 0.766 62.972 19.960 1.00 23.75 370 LYS A O 1
ATOM 2869 N N . VAL A 1 385 ? 2.301 61.459 19.298 1.00 19.05 371 VAL A N 1
ATOM 2870 C CA . VAL A 1 385 ? 3.295 61.752 20.316 1.00 20.19 371 VAL A CA 1
ATOM 2871 C C . VAL A 1 385 ? 4.626 61.720 19.588 1.00 20.67 371 VAL A C 1
ATOM 2872 O O . VAL A 1 385 ? 4.769 61.046 18.563 1.00 21.35 371 VAL A O 1
ATOM 2876 N N . ASP A 1 386 ? 5.610 62.447 20.105 1.00 21.18 372 ASP A N 1
ATOM 2877 C CA . ASP A 1 386 ? 6.928 62.411 19.485 1.00 19.48 372 ASP A CA 1
ATOM 2878 C C . ASP A 1 386 ? 7.978 62.655 20.558 1.00 19.43 372 ASP A C 1
ATOM 2879 O O . ASP A 1 386 ? 7.664 62.886 21.724 1.00 21.50 372 ASP A O 1
ATOM 2884 N N . ARG A 1 387 ? 9.244 62.554 20.164 1.00 19.80 373 ARG A N 1
ATOM 2885 C CA . ARG A 1 387 ? 10.322 62.720 21.134 1.00 18.78 373 ARG A CA 1
ATOM 2886 C C . ARG A 1 387 ? 10.313 64.113 21.764 1.00 20.54 373 ARG A C 1
ATOM 2887 O O . ARG A 1 387 ? 10.845 64.294 22.863 1.00 24.67 373 ARG A O 1
ATOM 2895 N N . ASP A 1 388 ? 9.708 65.098 21.114 1.00 22.12 374 ASP A N 1
ATOM 2896 C CA . ASP A 1 388 ? 9.667 66.439 21.681 1.00 24.24 374 ASP A CA 1
ATOM 2897 C C . ASP A 1 388 ? 8.483 66.663 22.605 1.00 24.94 374 ASP A C 1
ATOM 2898 O O . ASP A 1 388 ? 8.465 67.681 23.310 1.00 26.57 374 ASP A O 1
ATOM 2903 N N . THR A 1 389 ? 7.494 65.756 22.616 1.00 20.60 375 THR A N 1
ATOM 2904 C CA . THR A 1 389 ? 6.358 65.921 23.519 1.00 23.51 375 THR A CA 1
ATOM 2905 C C . THR A 1 389 ? 6.837 66.138 24.951 1.00 25.64 375 THR A C 1
ATOM 2906 O O . THR A 1 389 ? 6.375 67.058 25.645 1.00 25.78 375 THR A O 1
ATOM 2910 N N . GLN A 1 390 ? 7.778 65.304 25.404 1.00 22.35 376 GLN A N 1
ATOM 2911 C CA . GLN A 1 390 ? 8.396 65.458 26.719 1.00 23.03 376 GLN A CA 1
ATOM 2912 C C . GLN A 1 390 ? 9.893 65.732 26.601 1.00 21.62 376 GLN A C 1
ATOM 2913 O O . GLN A 1 390 ? 10.668 65.397 27.509 1.00 25.07 376 GLN A O 1
ATOM 2919 N N . LYS A 1 391 ? 10.298 66.318 25.476 1.00 22.92 377 LYS A N 1
ATOM 2920 C CA . LYS A 1 391 ? 11.662 66.806 25.239 1.00 25.48 377 LYS A CA 1
ATOM 2921 C C . LYS A 1 391 ? 12.715 65.815 25.733 1.00 27.42 377 LYS A C 1
ATOM 2922 O O . LYS A 1 391 ? 13.603 66.151 26.520 1.00 25.82 377 LYS A O 1
ATOM 2928 N N . PHE A 1 392 ? 12.616 64.574 25.255 1.00 23.06 378 PHE A N 1
ATOM 2929 C CA . PHE A 1 392 ? 13.443 63.505 25.797 1.00 22.95 378 PHE A CA 1
ATOM 2930 C C . PHE A 1 392 ? 14.873 63.606 25.292 1.00 28.50 378 PHE A C 1
ATOM 2931 O O . PHE A 1 392 ? 15.116 63.888 24.116 1.00 29.29 378 PHE A O 1
ATOM 2939 N N . ALA A 1 393 ? 15.822 63.344 26.184 1.00 24.76 379 ALA A N 1
ATOM 2940 C CA . ALA A 1 393 ? 17.229 63.505 25.849 1.00 28.53 379 ALA A CA 1
ATOM 2941 C C . ALA A 1 393 ? 18.057 62.431 26.535 1.00 27.80 379 ALA A C 1
ATOM 2942 O O . ALA A 1 393 ? 17.750 61.995 27.646 1.00 25.78 379 ALA A O 1
ATOM 2944 N N . LEU A 1 394 ? 19.112 62.002 25.853 1.00 25.41 380 LEU A N 1
ATOM 2945 C CA . LEU A 1 394 ? 20.099 61.098 26.422 1.00 25.16 380 LEU A CA 1
ATOM 2946 C C . LEU A 1 394 ? 21.437 61.794 26.251 1.00 29.35 380 LEU A C 1
ATOM 2947 O O . LEU A 1 394 ? 21.830 62.102 25.125 1.00 29.55 380 LEU A O 1
ATOM 2952 N N . LYS A 1 395 ? 22.126 62.066 27.355 1.00 26.29 381 LYS A N 1
ATOM 2953 C CA . LYS A 1 395 ? 23.301 62.927 27.306 1.00 27.27 381 LYS A CA 1
ATOM 2954 C C . LYS A 1 395 ? 24.469 62.284 28.031 1.00 28.52 381 LYS A C 1
ATOM 2955 O O . LYS A 1 395 ? 24.295 61.579 29.023 1.00 24.96 381 LYS A O 1
ATOM 2961 N N . CYS A 1 396 ? 25.667 62.526 27.515 1.00 26.32 382 CYS A N 1
ATOM 2962 C CA . CYS A 1 396 ? 26.873 62.101 28.208 1.00 30.92 382 CYS A CA 1
ATOM 2963 C C . CYS A 1 396 ? 27.210 63.131 29.279 1.00 30.81 382 CYS A C 1
ATOM 2964 O O . CYS A 1 396 ? 27.326 64.325 28.980 1.00 35.20 382 CYS A O 1
ATOM 2967 N N . SER A 1 397 ? 27.345 62.683 30.530 1.00 30.83 383 SER A N 1
ATOM 2968 C CA . SER A 1 397 ? 27.619 63.591 31.637 1.00 34.37 383 SER A CA 1
ATOM 2969 C C . SER A 1 397 ? 29.041 63.486 32.181 1.00 36.89 383 SER A C 1
ATOM 2970 O O . SER A 1 397 ? 29.483 64.401 32.889 1.00 35.41 383 SER A O 1
ATOM 2973 N N . ALA A 1 398 ? 29.764 62.409 31.868 1.00 29.55 384 ALA A N 1
ATOM 2974 C CA . ALA A 1 398 ? 31.119 62.233 32.382 1.00 32.91 384 ALA A CA 1
ATOM 2975 C C . ALA A 1 398 ? 31.854 61.183 31.565 1.00 36.01 384 ALA A C 1
ATOM 2976 O O . ALA A 1 398 ? 31.254 60.221 31.082 1.00 30.87 384 ALA A O 1
ATOM 2978 N N . VAL A 1 399 ? 33.170 61.372 31.439 1.00 30.42 385 VAL A N 1
ATOM 2979 C CA . VAL A 1 399 ? 34.064 60.370 30.881 1.00 30.67 385 VAL A CA 1
ATOM 2980 C C . VAL A 1 399 ? 35.259 60.246 31.821 1.00 37.92 385 VAL A C 1
ATOM 2981 O O . VAL A 1 399 ? 35.560 61.156 32.598 1.00 34.98 385 VAL A O 1
ATOM 2985 N N . ARG A 1 400 ? 35.937 59.100 31.756 1.00 31.79 386 ARG A N 1
ATOM 2986 C CA . ARG A 1 400 ? 37.174 58.895 32.504 1.00 36.56 386 ARG A CA 1
ATOM 2987 C C . ARG A 1 400 ? 38.329 58.929 31.520 1.00 39.51 386 ARG A C 1
ATOM 2988 O O . ARG A 1 400 ? 38.366 58.134 30.572 1.00 38.09 386 ARG A O 1
ATOM 2996 N N . VAL A 1 401 ? 39.263 59.854 31.746 1.00 41.95 387 VAL A N 1
ATOM 2997 C CA . VAL A 1 401 ? 40.391 60.092 30.855 1.00 41.56 387 VAL A CA 1
ATOM 2998 C C . VAL A 1 401 ? 41.656 60.103 31.704 1.00 52.95 387 VAL A C 1
ATOM 2999 O O . VAL A 1 401 ? 41.709 60.786 32.734 1.00 47.71 387 VAL A O 1
ATOM 3003 N N . ASP A 1 402 ? 42.658 59.324 31.285 1.00 52.41 388 ASP A N 1
ATOM 3004 C CA . ASP A 1 402 ? 43.913 59.171 32.031 1.00 60.00 388 ASP A CA 1
ATOM 3005 C C . ASP A 1 402 ? 43.670 58.727 33.474 1.00 58.26 388 ASP A C 1
ATOM 3006 O O . ASP A 1 402 ? 44.450 59.053 34.373 1.00 61.20 388 ASP A O 1
ATOM 3011 N N . GLY A 1 403 ? 42.586 57.990 33.710 1.00 51.93 389 GLY A N 1
ATOM 3012 C CA . GLY A 1 403 ? 42.246 57.510 35.032 1.00 54.65 389 GLY A CA 1
ATOM 3013 C C . GLY A 1 403 ? 41.364 58.428 35.856 1.00 49.17 389 GLY A C 1
ATOM 3014 O O . GLY A 1 403 ? 40.853 57.995 36.898 1.00 49.93 389 GLY A O 1
ATOM 3015 N N . ALA A 1 404 ? 41.162 59.669 35.430 1.00 47.92 390 ALA A N 1
ATOM 3016 C CA . ALA A 1 404 ? 40.381 60.635 36.188 1.00 45.00 390 ALA A CA 1
ATOM 3017 C C . ALA A 1 404 ? 39.016 60.852 35.546 1.00 41.22 390 ALA A C 1
ATOM 3018 O O . ALA A 1 404 ? 38.913 61.006 34.325 1.00 40.76 390 ALA A O 1
ATOM 3020 N N . TRP A 1 405 ? 37.973 60.895 36.375 1.00 40.06 391 TRP A N 1
ATOM 3021 C CA . TRP A 1 405 ? 36.638 61.237 35.899 1.00 39.12 391 TRP A CA 1
ATOM 3022 C C . TRP A 1 405 ? 36.544 62.733 35.636 1.00 40.21 391 TRP A C 1
ATOM 3023 O O . TRP A 1 405 ? 36.888 63.546 36.498 1.00 49.57 391 TRP A O 1
ATOM 3034 N N . ILE A 1 406 ? 36.064 63.093 34.449 1.00 37.48 392 ILE A N 1
ATOM 3035 C CA . ILE A 1 406 ? 35.911 64.479 34.029 1.00 41.89 392 ILE A CA 1
ATOM 3036 C C . ILE A 1 406 ? 34.456 64.727 33.659 1.00 43.43 392 ILE A C 1
ATOM 3037 O O . ILE A 1 406 ? 33.841 63.915 32.960 1.00 38.03 392 ILE A O 1
ATOM 3042 N N . ASP A 1 407 ? 33.907 65.847 34.131 1.00 43.06 393 ASP A N 1
ATOM 3043 C CA . ASP A 1 407 ? 32.546 66.227 33.761 1.00 46.81 393 ASP A CA 1
ATOM 3044 C C . ASP A 1 407 ? 32.486 66.620 32.291 1.00 47.53 393 ASP A C 1
ATOM 3045 O O . ASP A 1 407 ? 33.437 67.183 31.738 1.00 44.89 393 ASP A O 1
ATOM 3050 N N . VAL A 1 408 ? 31.351 66.319 31.653 1.00 49.44 394 VAL A N 1
ATOM 3051 C CA . VAL A 1 408 ? 31.142 66.708 30.252 1.00 51.05 394 VAL A CA 1
ATOM 3052 C C . VAL A 1 408 ? 30.061 67.775 30.183 1.00 59.48 394 VAL A C 1
ATOM 3053 O O . VAL A 1 408 ? 28.898 67.516 30.546 1.00 68.17 394 VAL A O 1
ATOM 3057 N N . SER A 1 420 ? 24.012 71.162 31.875 1.00 88.81 406 SER A N 1
ATOM 3058 C CA . SER A 1 420 ? 24.365 71.651 33.203 1.00 87.17 406 SER A CA 1
ATOM 3059 C C . SER A 1 420 ? 24.388 70.510 34.218 1.00 79.30 406 SER A C 1
ATOM 3060 O O . SER A 1 420 ? 25.060 70.602 35.248 1.00 80.35 406 SER A O 1
ATOM 3063 N N . LYS A 1 421 ? 23.642 69.441 33.936 1.00 67.15 407 LYS A N 1
ATOM 3064 C CA . LYS A 1 421 ? 23.792 68.212 34.705 1.00 58.89 407 LYS A CA 1
ATOM 3065 C C . LYS A 1 421 ? 25.109 67.556 34.313 1.00 52.14 407 LYS A C 1
ATOM 3066 O O . LYS A 1 421 ? 25.348 67.290 33.131 1.00 54.22 407 LYS A O 1
ATOM 3072 N N . ARG A 1 422 ? 25.973 67.311 35.293 1.00 48.99 408 ARG A N 1
ATOM 3073 C CA . ARG A 1 422 ? 27.326 66.857 35.009 1.00 50.19 408 ARG A CA 1
ATOM 3074 C C . ARG A 1 422 ? 27.751 65.837 36.051 1.00 43.45 408 ARG A C 1
ATOM 3075 O O . ARG A 1 422 ? 27.225 65.808 37.166 1.00 44.54 408 ARG A O 1
ATOM 3083 N N . GLY A 1 423 ? 28.709 65.004 35.675 1.00 40.08 409 GLY A N 1
ATOM 3084 C CA . GLY A 1 423 ? 29.203 63.981 36.571 1.00 39.46 409 GLY A CA 1
ATOM 3085 C C . GLY A 1 423 ? 28.379 62.711 36.536 1.00 39.78 409 GLY A C 1
ATOM 3086 O O . GLY A 1 423 ? 27.465 62.525 35.722 1.00 37.35 409 GLY A O 1
ATOM 3087 N N . ARG A 1 424 ? 28.730 61.808 37.452 1.00 34.90 410 ARG A N 1
ATOM 3088 C CA . ARG A 1 424 ? 28.031 60.537 37.611 1.00 37.98 410 ARG A CA 1
ATOM 3089 C C . ARG A 1 424 ? 26.837 60.761 38.539 1.00 42.33 410 ARG A C 1
ATOM 3090 O O . ARG A 1 424 ? 27.002 61.038 39.733 1.00 41.29 410 ARG A O 1
ATOM 3098 N N . LEU A 1 425 ? 25.636 60.632 37.985 1.00 36.80 411 LEU A N 1
ATOM 3099 C CA . LEU A 1 425 ? 24.408 61.108 38.597 1.00 34.37 411 LEU A CA 1
ATOM 3100 C C . LEU A 1 425 ? 23.518 59.953 39.027 1.00 32.49 411 LEU A C 1
ATOM 3101 O O . LEU A 1 425 ? 23.673 58.813 38.582 1.00 31.76 411 LEU A O 1
ATOM 3106 N N . THR A 1 426 ? 22.557 60.274 39.889 1.00 32.93 412 THR A N 1
ATOM 3107 C CA . THR A 1 426 ? 21.473 59.355 40.197 1.00 32.47 412 THR A CA 1
ATOM 3108 C C . THR A 1 426 ? 20.240 60.177 40.550 1.00 29.88 412 THR A C 1
ATOM 3109 O O . THR A 1 426 ? 20.253 61.408 40.492 1.00 30.82 412 THR A O 1
ATOM 3113 N N . LEU A 1 427 ? 19.158 59.478 40.874 1.00 31.91 413 LEU A N 1
ATOM 3114 C CA . LEU A 1 427 ? 17.901 60.085 41.289 1.00 28.18 413 LEU A CA 1
ATOM 3115 C C . LEU A 1 427 ? 17.680 59.780 42.762 1.00 29.88 413 LEU A C 1
ATOM 3116 O O . LEU A 1 427 ? 17.834 58.631 43.188 1.00 31.66 413 LEU A O 1
ATOM 3121 N N . LEU A 1 428 ? 17.316 60.802 43.533 1.00 33.58 414 LEU A N 1
ATOM 3122 C CA . LEU A 1 428 ? 17.020 60.643 44.947 1.00 36.51 414 LEU A CA 1
ATOM 3123 C C . LEU A 1 428 ? 15.528 60.822 45.184 1.00 34.50 414 LEU A C 1
ATOM 3124 O O . LEU A 1 428 ? 14.865 61.591 44.484 1.00 31.38 414 LEU A O 1
ATOM 3129 N N . ARG A 1 429 ? 15.004 60.108 46.181 1.00 34.90 415 ARG A N 1
ATOM 3130 C CA . ARG A 1 429 ? 13.626 60.290 46.624 1.00 37.42 415 ARG A CA 1
ATOM 3131 C C . ARG A 1 429 ? 13.618 60.578 48.118 1.00 42.80 415 ARG A C 1
ATOM 3132 O O . ARG A 1 429 ? 14.233 59.845 48.900 1.00 38.12 415 ARG A O 1
ATOM 3140 N N . ASP A 1 430 ? 12.921 61.639 48.508 1.00 44.71 416 ASP A N 1
ATOM 3141 C CA . ASP A 1 430 ? 12.830 62.014 49.913 1.00 45.88 416 ASP A CA 1
ATOM 3142 C C . ASP A 1 430 ? 11.862 61.085 50.635 1.00 46.44 416 ASP A C 1
ATOM 3143 O O . ASP A 1 430 ? 10.728 60.888 50.190 1.00 42.87 416 ASP A O 1
ATOM 3148 N N . ARG A 1 431 ? 12.303 60.527 51.767 1.00 49.08 417 ARG A N 1
ATOM 3149 C CA . ARG A 1 431 ? 11.496 59.527 52.462 1.00 45.50 417 ARG A CA 1
ATOM 3150 C C . ARG A 1 431 ? 10.241 60.122 53.101 1.00 44.48 417 ARG A C 1
ATOM 3151 O O . ARG A 1 431 ? 9.220 59.433 53.213 1.00 40.04 417 ARG A O 1
ATOM 3159 N N . ALA A 1 432 ? 10.287 61.385 53.523 1.00 40.17 418 ALA A N 1
ATOM 3160 C CA . ALA A 1 432 ? 9.135 61.966 54.209 1.00 41.24 418 ALA A CA 1
ATOM 3161 C C . ALA A 1 432 ? 8.109 62.517 53.227 1.00 46.84 418 ALA A C 1
ATOM 3162 O O . ALA A 1 432 ? 6.901 62.352 53.427 1.00 44.12 418 ALA A O 1
ATOM 3164 N N . THR A 1 433 ? 8.575 63.174 52.165 1.00 46.42 419 THR A N 1
ATOM 3165 C CA . THR A 1 433 ? 7.704 63.885 51.237 1.00 46.50 419 THR A CA 1
ATOM 3166 C C . THR A 1 433 ? 7.468 63.146 49.924 1.00 45.71 419 THR A C 1
ATOM 3167 O O . THR A 1 433 ? 6.518 63.481 49.207 1.00 46.81 419 THR A O 1
ATOM 3171 N N . GLY A 1 434 ? 8.300 62.161 49.589 1.00 46.24 420 GLY A N 1
ATOM 3172 C CA . GLY A 1 434 ? 8.239 61.522 48.289 1.00 45.58 420 GLY A CA 1
ATOM 3173 C C . GLY A 1 434 ? 8.825 62.320 47.143 1.00 45.53 420 GLY A C 1
ATOM 3174 O O . GLY A 1 434 ? 8.854 61.811 46.015 1.00 46.48 420 GLY A O 1
ATOM 3175 N N . GLN A 1 435 ? 9.297 63.541 47.395 1.00 45.09 421 GLN A N 1
ATOM 3176 C CA . GLN A 1 435 ? 9.816 64.393 46.333 1.00 44.56 421 GLN A CA 1
ATOM 3177 C C . GLN A 1 435 ? 11.084 63.804 45.730 1.00 45.84 421 GLN A C 1
ATOM 3178 O O . GLN A 1 435 ? 11.920 63.236 46.436 1.00 35.90 421 GLN A O 1
ATOM 3184 N N . TYR A 1 436 ? 11.223 63.959 44.415 1.00 42.60 422 TYR A N 1
ATOM 3185 C CA . TYR A 1 436 ? 12.397 63.516 43.678 1.00 35.29 422 TYR A CA 1
ATOM 3186 C C . TYR A 1 436 ? 13.343 64.679 43.417 1.00 38.16 422 TYR A C 1
ATOM 3187 O O . TYR A 1 436 ? 12.926 65.833 43.305 1.00 42.79 422 TYR A O 1
ATOM 3196 N N . ARG A 1 437 ? 14.629 64.359 43.308 1.00 35.38 423 ARG A N 1
ATOM 3197 C CA . ARG A 1 437 ? 15.600 65.302 42.769 1.00 37.71 423 ARG A CA 1
ATOM 3198 C C . ARG A 1 437 ? 16.824 64.525 42.317 1.00 34.56 423 ARG A C 1
ATOM 3199 O O . ARG A 1 437 ? 17.092 63.421 42.793 1.00 34.07 423 ARG A O 1
ATOM 3207 N N . SER A 1 438 ? 17.555 65.111 41.385 1.00 30.50 424 SER A N 1
ATOM 3208 C CA . SER A 1 438 ? 18.735 64.483 40.816 1.00 32.51 424 SER A CA 1
ATOM 3209 C C . SER A 1 438 ? 19.969 64.945 41.583 1.00 36.06 424 SER A C 1
ATOM 3210 O O . SER A 1 438 ? 20.015 66.071 42.083 1.00 34.03 424 SER A O 1
ATOM 3213 N N . ALA A 1 439 ? 20.971 64.074 41.660 1.00 32.87 425 ALA A N 1
ATOM 3214 C CA . ALA A 1 439 ? 22.134 64.340 42.499 1.00 38.83 425 ALA A CA 1
ATOM 3215 C C . ALA A 1 439 ? 23.342 63.572 41.980 1.00 45.17 425 ALA A C 1
ATOM 3216 O O . ALA A 1 439 ? 23.214 62.614 41.214 1.00 40.06 425 ALA A O 1
ATOM 3218 N N . LEU A 1 440 ? 24.524 63.998 42.423 1.00 44.32 426 LEU A N 1
ATOM 3219 C CA . LEU A 1 440 ? 25.723 63.205 42.194 1.00 46.96 426 LEU A CA 1
ATOM 3220 C C . LEU A 1 440 ? 25.682 61.930 43.028 1.00 52.56 426 LEU A C 1
ATOM 3221 O O . LEU A 1 440 ? 25.064 61.879 44.093 1.00 54.65 426 LEU A O 1
ATOM 3226 N N . LEU A 1 441 ? 26.342 60.884 42.523 1.00 51.17 427 LEU A N 1
ATOM 3227 C CA . LEU A 1 441 ? 26.361 59.611 43.239 1.00 54.82 427 LEU A CA 1
ATOM 3228 C C . LEU A 1 441 ? 27.026 59.736 44.602 1.00 64.20 427 LEU A C 1
ATOM 3229 O O . LEU A 1 441 ? 26.695 58.979 45.523 1.00 66.76 427 LEU A O 1
ATOM 3234 N N . ASP A 1 442 ? 27.963 60.680 44.747 1.00 68.00 428 ASP A N 1
ATOM 3235 C CA . ASP A 1 442 ? 28.644 60.885 46.023 1.00 73.10 428 ASP A CA 1
ATOM 3236 C C . ASP A 1 442 ? 27.668 61.231 47.141 1.00 74.79 428 ASP A C 1
ATOM 3237 O O . ASP A 1 442 ? 27.934 60.932 48.310 1.00 75.68 428 ASP A O 1
ATOM 3242 N N . GLU A 1 443 ? 26.541 61.855 46.807 1.00 73.64 429 GLU A N 1
ATOM 3243 C CA . GLU A 1 443 ? 25.617 62.378 47.802 1.00 76.98 429 GLU A CA 1
ATOM 3244 C C . GLU A 1 443 ? 24.565 61.369 48.249 1.00 75.52 429 GLU A C 1
ATOM 3245 O O . GLU A 1 443 ? 23.734 61.708 49.094 1.00 76.52 429 GLU A O 1
ATOM 3251 N N . VAL A 1 444 ? 24.570 60.146 47.710 1.00 71.38 430 VAL A N 1
ATOM 3252 C CA . VAL A 1 444 ? 23.722 59.104 48.285 1.00 69.84 430 VAL A CA 1
ATOM 3253 C C . VAL A 1 444 ? 24.134 58.835 49.726 1.00 74.27 430 VAL A C 1
ATOM 3254 O O . VAL A 1 444 ? 23.286 58.567 50.588 1.00 73.99 430 VAL A O 1
ATOM 3258 N N . ALA A 1 445 ? 25.433 58.931 50.020 1.00 73.86 431 ALA A N 1
ATOM 3259 C CA . ALA A 1 445 ? 25.918 58.698 51.375 1.00 76.26 431 ALA A CA 1
ATOM 3260 C C . ALA A 1 445 ? 25.735 59.930 52.256 1.00 78.62 431 ALA A C 1
ATOM 3261 O O . ALA A 1 445 ? 25.166 59.838 53.349 1.00 80.09 431 ALA A O 1
ATOM 3263 N N . THR A 1 446 ? 26.209 61.093 51.796 1.00 81.06 432 THR A N 1
ATOM 3264 C CA . THR A 1 446 ? 26.096 62.308 52.602 1.00 79.26 432 THR A CA 1
ATOM 3265 C C . THR A 1 446 ? 24.642 62.704 52.833 1.00 79.41 432 THR A C 1
ATOM 3266 O O . THR A 1 446 ? 24.337 63.382 53.821 1.00 78.24 432 THR A O 1
ATOM 3270 N N . HIS A 1 447 ? 23.735 62.301 51.941 1.00 79.65 433 HIS A N 1
ATOM 3271 C CA . HIS A 1 447 ? 22.311 62.557 52.113 1.00 78.70 433 HIS A CA 1
ATOM 3272 C C . HIS A 1 447 ? 21.537 61.291 52.452 1.00 77.23 433 HIS A C 1
ATOM 3273 O O . HIS A 1 447 ? 20.331 61.223 52.193 1.00 76.99 433 HIS A O 1
ATOM 3280 N N . ALA A 1 448 ? 22.206 60.284 53.026 1.00 75.98 434 ALA A N 1
ATOM 3281 C CA . ALA A 1 448 ? 21.502 59.098 53.501 1.00 75.06 434 ALA A CA 1
ATOM 3282 C C . ALA A 1 448 ? 20.395 59.460 54.480 1.00 78.82 434 ALA A C 1
ATOM 3283 O O . ALA A 1 448 ? 19.457 58.676 54.665 1.00 77.27 434 ALA A O 1
ATOM 3285 N N . GLY A 1 449 ? 20.490 60.630 55.112 1.00 80.79 435 GLY A N 1
ATOM 3286 C CA . GLY A 1 449 ? 19.371 61.174 55.858 1.00 76.75 435 GLY A CA 1
ATOM 3287 C C . GLY A 1 449 ? 18.396 61.877 54.926 1.00 72.53 435 GLY A C 1
ATOM 3288 O O . GLY A 1 449 ? 18.798 62.666 54.063 1.00 70.31 435 GLY A O 1
ATOM 3289 N N . ASP A 1 450 ? 17.111 61.561 55.088 1.00 70.51 436 ASP A N 1
ATOM 3290 C CA . ASP A 1 450 ? 15.979 62.167 54.391 1.00 69.62 436 ASP A CA 1
ATOM 3291 C C . ASP A 1 450 ? 15.776 61.649 52.966 1.00 63.12 436 ASP A C 1
ATOM 3292 O O . ASP A 1 450 ? 14.656 61.727 52.453 1.00 60.33 436 ASP A O 1
ATOM 3297 N N . SER A 1 451 ? 16.809 61.099 52.316 1.00 66.48 437 SER A N 1
ATOM 3298 C CA . SER A 1 451 ? 16.678 60.729 50.908 1.00 55.20 437 SER A CA 1
ATOM 3299 C C . SER A 1 451 ? 17.324 59.382 50.607 1.00 57.79 437 SER A C 1
ATOM 3300 O O . SER A 1 451 ? 18.422 59.085 51.089 1.00 60.69 437 SER A O 1
ATOM 3303 N N . ASP A 1 452 ? 16.637 58.579 49.791 1.00 47.68 438 ASP A N 1
ATOM 3304 C CA . ASP A 1 452 ? 17.132 57.306 49.283 1.00 47.03 438 ASP A CA 1
ATOM 3305 C C . ASP A 1 452 ? 17.467 57.421 47.800 1.00 42.18 438 ASP A C 1
ATOM 3306 O O . ASP A 1 452 ? 16.864 58.213 47.073 1.00 37.93 438 ASP A O 1
ATOM 3311 N N . ASP A 1 453 ? 18.426 56.611 47.356 1.00 43.71 439 ASP A N 1
ATOM 3312 C CA . ASP A 1 453 ? 18.651 56.438 45.925 1.00 39.24 439 ASP A CA 1
ATOM 3313 C C . ASP A 1 453 ? 17.424 55.798 45.292 1.00 34.65 439 ASP A C 1
ATOM 3314 O O . ASP A 1 453 ? 17.016 54.702 45.682 1.00 38.21 439 ASP A O 1
ATOM 3319 N N . ALA A 1 454 ? 16.845 56.475 44.303 1.00 36.30 440 ALA A N 1
ATOM 3320 C CA . ALA A 1 454 ? 15.597 56.028 43.690 1.00 33.85 440 ALA A CA 1
ATOM 3321 C C . ALA A 1 454 ? 15.799 55.170 42.447 1.00 33.79 440 ALA A C 1
ATOM 3322 O O . ALA A 1 454 ? 14.830 54.572 41.964 1.00 32.91 440 ALA A O 1
ATOM 3324 N N . LEU A 1 455 ? 17.008 55.104 41.908 1.00 30.12 441 LEU A N 1
ATOM 3325 C CA . LEU A 1 455 ? 17.284 54.212 40.795 1.00 30.75 441 LEU A CA 1
ATOM 3326 C C . LEU A 1 455 ? 17.675 52.839 41.315 1.00 36.43 441 LEU A C 1
ATOM 3327 O O . LEU A 1 455 ? 18.249 52.709 42.399 1.00 36.81 441 LEU A O 1
ATOM 3332 N N . VAL A 1 456 ? 17.363 51.809 40.530 1.00 29.47 442 VAL A N 1
ATOM 3333 C CA . VAL A 1 456 ? 17.830 50.455 40.799 1.00 29.78 442 VAL A CA 1
ATOM 3334 C C . VAL A 1 456 ? 18.600 49.980 39.575 1.00 35.63 442 VAL A C 1
ATOM 3335 O O . VAL A 1 456 ? 18.323 50.398 38.446 1.00 27.61 442 VAL A O 1
ATOM 3339 N N . THR A 1 457 ? 19.582 49.118 39.801 1.00 33.40 443 THR A N 1
ATOM 3340 C CA . THR A 1 457 ? 20.320 48.532 38.686 1.00 32.61 443 THR A CA 1
ATOM 3341 C C . THR A 1 457 ? 19.452 47.478 38.005 1.00 26.91 443 THR A C 1
ATOM 3342 O O . THR A 1 457 ? 19.096 46.470 38.616 1.00 31.38 443 THR A O 1
ATOM 3346 N N . VAL A 1 458 ? 19.088 47.713 36.743 1.00 27.15 444 VAL A N 1
ATOM 3347 C CA . VAL A 1 458 ? 18.176 46.808 36.050 1.00 28.65 444 VAL A CA 1
ATOM 3348 C C . VAL A 1 458 ? 18.883 45.893 35.063 1.00 25.14 444 VAL A C 1
ATOM 3349 O O . VAL A 1 458 ? 18.287 44.900 34.624 1.00 26.75 444 VAL A O 1
ATOM 3353 N N . TRP A 1 459 ? 20.135 46.173 34.713 1.00 25.70 445 TRP A N 1
ATOM 3354 C CA . TRP A 1 459 ? 20.780 45.412 33.653 1.00 27.83 445 TRP A CA 1
ATOM 3355 C C . TRP A 1 459 ? 22.277 45.633 33.766 1.00 25.48 445 TRP A C 1
ATOM 3356 O O . TRP A 1 459 ? 22.715 46.778 33.882 1.00 26.78 445 TRP A O 1
ATOM 3367 N N . GLU A 1 460 ? 23.055 44.551 33.724 1.00 25.52 446 GLU A N 1
ATOM 3368 C CA . GLU A 1 460 ? 24.505 44.693 33.771 1.00 27.12 446 GLU A CA 1
ATOM 3369 C C . GLU A 1 460 ? 25.183 43.527 33.071 1.00 27.25 446 GLU A C 1
ATOM 3370 O O . GLU A 1 460 ? 24.922 42.374 33.410 1.00 28.86 446 GLU A O 1
ATOM 3376 N N . ASN A 1 461 ? 26.050 43.842 32.102 1.00 28.12 447 ASN A N 1
ATOM 3377 C CA . ASN A 1 461 ? 26.907 42.859 31.421 1.00 28.18 447 ASN A CA 1
ATOM 3378 C C . ASN A 1 461 ? 26.125 41.651 30.899 1.00 30.52 447 ASN A C 1
ATOM 3379 O O . ASN A 1 461 ? 26.566 40.506 30.999 1.00 29.87 447 ASN A O 1
ATOM 3384 N N . GLY A 1 462 ? 24.963 41.904 30.306 1.00 30.41 448 GLY A N 1
ATOM 3385 C CA . GLY A 1 462 ? 24.175 40.846 29.712 1.00 30.42 448 GLY A CA 1
ATOM 3386 C C . GLY A 1 462 ? 23.112 40.269 30.613 1.00 28.27 448 GLY A C 1
ATOM 3387 O O . GLY A 1 462 ? 22.267 39.499 30.142 1.00 30.73 448 GLY A O 1
ATOM 3388 N N . GLN A 1 463 ? 23.105 40.630 31.882 1.00 28.68 449 GLN A N 1
ATOM 3389 C CA . GLN A 1 463 ? 22.169 40.068 32.843 1.00 32.33 449 GLN A CA 1
ATOM 3390 C C . GLN A 1 463 ? 21.116 41.108 33.196 1.00 26.85 449 GLN A C 1
ATOM 3391 O O . GLN A 1 463 ? 21.450 42.178 33.713 1.00 27.30 449 GLN A O 1
ATOM 3397 N N . MET A 1 464 ? 19.848 40.793 32.930 1.00 29.10 450 MET A N 1
ATOM 3398 C CA . MET A 1 464 ? 18.777 41.614 33.469 1.00 29.93 450 MET A CA 1
ATOM 3399 C C . MET A 1 464 ? 18.650 41.307 34.952 1.00 29.03 450 MET A C 1
ATOM 3400 O O . MET A 1 464 ? 18.470 40.145 35.336 1.00 29.46 450 MET A O 1
ATOM 3405 N N . LEU A 1 465 ? 18.766 42.342 35.780 1.00 29.08 451 LEU A N 1
ATOM 3406 C CA . LEU A 1 465 ? 18.898 42.162 37.221 1.00 32.61 451 LEU A CA 1
ATOM 3407 C C . LEU A 1 465 ? 17.633 42.493 37.999 1.00 39.28 451 LEU A C 1
ATOM 3408 O O . LEU A 1 465 ? 17.469 42.012 39.124 1.00 36.85 451 LEU A O 1
ATOM 3413 N N . ARG A 1 466 ? 16.743 43.309 37.455 1.00 32.03 452 ARG A N 1
ATOM 3414 C CA . ARG A 1 466 ? 15.487 43.594 38.128 1.00 39.22 452 ARG A CA 1
ATOM 3415 C C . ARG A 1 466 ? 14.405 43.560 37.073 1.00 40.01 452 ARG A C 1
ATOM 3416 O O . ARG A 1 466 ? 14.500 44.272 36.070 1.00 39.96 452 ARG A O 1
ATOM 3424 N N . GLU A 1 467 ? 13.420 42.696 37.277 1.00 35.76 453 GLU A N 1
ATOM 3425 C CA . GLU A 1 467 ? 12.279 42.571 36.390 1.00 33.88 453 GLU A CA 1
ATOM 3426 C C . GLU A 1 467 ? 11.039 42.985 37.162 1.00 40.38 453 GLU A C 1
ATOM 3427 O O . GLU A 1 467 ? 10.917 42.705 38.362 1.00 38.94 453 GLU A O 1
ATOM 3433 N N . TRP A 1 468 ? 10.143 43.685 36.487 1.00 29.74 454 TRP A N 1
ATOM 3434 C CA . TRP A 1 468 ? 8.867 44.056 37.062 1.00 30.37 454 TRP A CA 1
ATOM 3435 C C . TRP A 1 468 ? 7.752 43.247 36.414 1.00 35.84 454 TRP A C 1
ATOM 3436 O O . TRP A 1 468 ? 7.829 42.884 35.233 1.00 28.91 454 TRP A O 1
ATOM 3447 N N . THR A 1 469 ? 6.719 42.953 37.201 1.00 31.08 455 THR A N 1
ATOM 3448 C CA . THR A 1 469 ? 5.458 42.495 36.634 1.00 28.12 455 THR A CA 1
ATOM 3449 C C . THR A 1 469 ? 4.585 43.703 36.327 1.00 26.70 455 THR A C 1
ATOM 3450 O O . THR A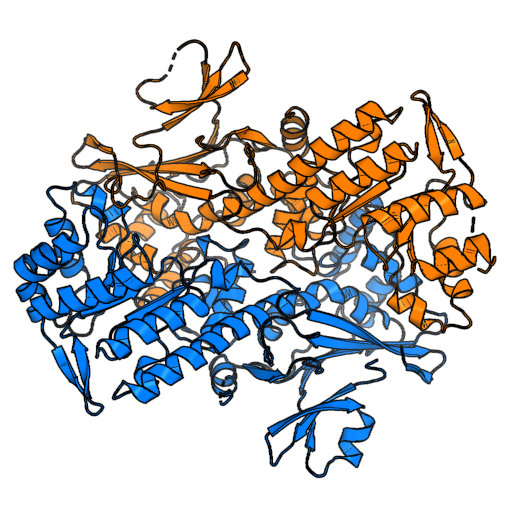 1 469 ? 4.724 44.771 36.930 1.00 26.16 455 THR A O 1
ATOM 3454 N N . LEU A 1 470 ? 3.648 43.523 35.396 1.00 26.32 456 LEU A N 1
ATOM 3455 C CA . LEU A 1 470 ? 2.746 44.632 35.119 1.00 26.39 456 LEU A CA 1
ATOM 3456 C C . LEU A 1 470 ? 1.957 45.020 36.366 1.00 26.52 456 LEU A C 1
ATOM 3457 O O . LEU A 1 470 ? 1.648 46.200 36.562 1.00 28.13 456 LEU A O 1
ATOM 3462 N N . GLU A 1 471 ? 1.668 44.054 37.245 1.00 28.12 457 GLU A N 1
ATOM 3463 C CA . GLU A 1 471 ? 0.993 44.387 38.499 1.00 31.34 457 GLU A CA 1
ATOM 3464 C C . GLU A 1 471 ? 1.812 45.374 39.325 1.00 27.85 457 GLU A C 1
ATOM 3465 O O . GLU A 1 471 ? 1.269 46.347 39.861 1.00 29.05 457 GLU A O 1
ATOM 3471 N N . GLN A 1 472 ? 3.127 45.156 39.415 1.00 29.30 458 GLN A N 1
ATOM 3472 C CA . GLN A 1 472 ? 3.981 46.072 40.165 1.00 28.58 458 GLN A CA 1
ATOM 3473 C C . GLN A 1 472 ? 4.036 47.444 39.510 1.00 30.58 458 GLN A C 1
ATOM 3474 O O . GLN A 1 472 ? 3.940 48.469 40.194 1.00 28.40 458 GLN A O 1
ATOM 3480 N N . VAL A 1 473 ? 4.202 47.481 38.182 1.00 28.21 459 VAL A N 1
ATOM 3481 C CA . VAL A 1 473 ? 4.183 48.753 37.458 1.00 28.36 459 VAL A CA 1
ATOM 3482 C C . VAL A 1 473 ? 2.873 49.491 37.719 1.00 24.51 459 VAL A C 1
ATOM 3483 O O . VAL A 1 473 ? 2.853 50.699 37.985 1.00 27.45 459 VAL A O 1
ATOM 3487 N N . ARG A 1 474 ? 1.753 48.772 37.653 1.00 28.37 460 ARG A N 1
ATOM 3488 C CA . ARG A 1 474 ? 0.462 49.417 37.871 1.00 26.86 460 ARG A CA 1
ATOM 3489 C C . ARG A 1 474 ? 0.343 49.969 39.291 1.00 26.80 460 ARG A C 1
ATOM 3490 O O . ARG A 1 474 ? -0.230 51.046 39.502 1.00 28.64 460 ARG A O 1
ATOM 3498 N N . ALA A 1 475 ? 0.884 49.248 40.275 1.00 29.50 461 ALA A N 1
ATOM 3499 C CA . ALA A 1 475 ? 0.861 49.742 41.651 1.00 32.21 461 ALA A CA 1
ATOM 3500 C C . ALA A 1 475 ? 1.636 51.048 41.787 1.00 31.85 461 ALA A C 1
ATOM 3501 O O . ALA A 1 475 ? 1.152 52.001 42.410 1.00 32.35 461 ALA A O 1
ATOM 3503 N N . HIS A 1 476 ? 2.835 51.119 41.198 1.00 28.11 462 HIS A N 1
ATOM 3504 C CA . HIS A 1 476 ? 3.609 52.356 41.257 1.00 29.73 462 HIS A CA 1
ATOM 3505 C C . HIS A 1 476 ? 2.847 53.509 40.620 1.00 30.22 462 HIS A C 1
ATOM 3506 O O . HIS A 1 476 ? 2.813 54.621 41.158 1.00 30.66 462 HIS A O 1
ATOM 3513 N N . ALA A 1 477 ? 2.250 53.275 39.454 1.00 28.95 463 ALA A N 1
ATOM 3514 C CA . ALA A 1 477 ? 1.531 54.344 38.764 1.00 25.79 463 ALA A CA 1
ATOM 3515 C C . ALA A 1 477 ? 0.254 54.768 39.518 1.00 26.88 463 ALA A C 1
ATOM 3516 O O . ALA A 1 477 ? -0.097 55.956 39.495 1.00 29.02 463 ALA A O 1
ATOM 3518 N N . ALA A 1 479 ? -0.219 54.733 42.613 1.00 37.85 465 ALA A N 1
ATOM 3519 C CA . ALA A 1 479 ? 0.189 55.421 43.841 1.00 41.69 465 ALA A CA 1
ATOM 3520 C C . ALA A 1 479 ? 0.466 56.891 43.567 1.00 44.48 465 ALA A C 1
ATOM 3521 O O . ALA A 1 479 ? 0.321 57.739 44.450 1.00 47.92 465 ALA A O 1
ATOM 3523 N N . ALA A 1 480 ? 0.863 57.205 42.338 1.00 39.80 466 ALA A N 1
ATOM 3524 C CA . ALA A 1 480 ? 1.172 58.585 41.990 1.00 39.28 466 ALA A CA 1
ATOM 3525 C C . ALA A 1 480 ? -0.105 59.342 41.672 1.00 38.50 466 ALA A C 1
ATOM 3526 O O . ALA A 1 480 ? -0.945 58.868 40.905 1.00 37.58 466 ALA A O 1
ATOM 3528 N N . ARG A 1 481 ? -0.248 60.523 42.262 1.00 40.20 467 ARG A N 1
ATOM 3529 C CA . ARG A 1 481 ? -1.399 61.385 42.029 1.00 45.23 467 ARG A CA 1
ATOM 3530 C C . ARG A 1 481 ? -0.885 62.797 41.839 1.00 48.64 467 ARG A C 1
ATOM 3531 O O . ARG A 1 481 ? 0.195 63.135 42.320 1.00 55.03 467 ARG A O 1
ATOM 3539 N N . LEU A 1 482 ? -1.682 63.610 41.142 1.00 51.62 468 LEU A N 1
ATOM 3540 C CA . LEU A 1 482 ? -1.398 65.028 40.861 1.00 61.99 468 LEU A CA 1
ATOM 3541 C C . LEU A 1 482 ? -2.487 65.587 39.956 1.00 56.27 468 LEU A C 1
ATOM 3542 O O . LEU A 1 482 ? -2.507 65.311 38.755 1.00 55.34 468 LEU A O 1
ATOM 3547 N N . MET B 1 15 ? 9.478 40.235 18.428 1.00 48.91 1 MET B N 1
ATOM 3548 C CA . MET B 1 15 ? 10.011 39.034 17.792 1.00 49.56 1 MET B CA 1
ATOM 3549 C C . MET B 1 15 ? 8.964 37.930 17.766 1.00 49.16 1 MET B C 1
ATOM 3550 O O . MET B 1 15 ? 7.813 38.151 17.342 1.00 40.95 1 MET B O 1
ATOM 3555 N N . HIS B 1 16 ? 9.359 36.745 18.259 1.00 47.63 2 HIS B N 1
ATOM 3556 C CA . HIS B 1 16 ? 8.489 35.579 18.174 1.00 41.06 2 HIS B CA 1
ATOM 3557 C C . HIS B 1 16 ? 7.212 35.755 18.981 1.00 32.11 2 HIS B C 1
ATOM 3558 O O . HIS B 1 16 ? 6.201 35.145 18.646 1.00 29.76 2 HIS B O 1
ATOM 3565 N N . TYR B 1 17 ? 7.220 36.588 20.028 1.00 29.43 3 TYR B N 1
ATOM 3566 C CA . TYR B 1 17 ? 6.006 36.733 20.827 1.00 29.33 3 TYR B CA 1
ATOM 3567 C C . TYR B 1 17 ? 4.854 37.369 20.051 1.00 28.28 3 TYR B C 1
ATOM 3568 O O . TYR B 1 17 ? 3.707 37.275 20.500 1.00 26.92 3 TYR B O 1
ATOM 3577 N N . LEU B 1 18 ? 5.131 38.013 18.913 1.00 25.67 4 LEU B N 1
ATOM 3578 C CA . LEU B 1 18 ? 4.106 38.597 18.055 1.00 27.63 4 LEU B CA 1
ATOM 3579 C C . LEU B 1 18 ? 3.771 37.718 16.857 1.00 26.94 4 LEU B C 1
ATOM 3580 O O . LEU B 1 18 ? 3.022 38.155 15.973 1.00 23.74 4 LEU B O 1
ATOM 3585 N N . ASP B 1 19 ? 4.293 36.490 16.815 1.00 24.66 5 ASP B N 1
ATOM 3586 C CA . ASP B 1 19 ? 4.189 35.618 15.639 1.00 29.84 5 ASP B CA 1
ATOM 3587 C C . ASP B 1 19 ? 2.894 34.800 15.697 1.00 33.51 5 ASP B C 1
ATOM 3588 O O . ASP B 1 19 ? 2.891 33.573 15.839 1.00 35.98 5 ASP B O 1
ATOM 3593 N N . ASN B 1 20 ? 1.772 35.510 15.606 1.00 27.82 6 ASN B N 1
ATOM 3594 C CA . ASN B 1 20 ? 0.461 34.864 15.469 1.00 23.68 6 ASN B CA 1
ATOM 3595 C C . ASN B 1 20 ? -0.437 35.875 14.760 1.00 21.61 6 ASN B C 1
ATOM 3596 O O . ASN B 1 20 ? -0.914 36.838 15.375 1.00 22.27 6 ASN B O 1
ATOM 3601 N N . LEU B 1 21 ? -0.645 35.646 13.469 1.00 19.80 7 LEU B N 1
ATOM 3602 C CA . LEU B 1 21 ? -1.457 36.546 12.661 1.00 21.51 7 LEU B CA 1
ATOM 3603 C C . LEU B 1 21 ? -2.869 36.702 13.216 1.00 23.72 7 LEU B C 1
ATOM 3604 O O . LEU B 1 21 ? -3.478 37.773 13.079 1.00 21.42 7 LEU B O 1
ATOM 3609 N N . LEU B 1 22 ? -3.407 35.658 13.858 1.00 21.16 8 LEU B N 1
ATOM 3610 C CA . LEU B 1 22 ? -4.767 35.728 14.377 1.00 19.51 8 LEU B CA 1
ATOM 3611 C C . LEU B 1 22 ? -4.911 36.778 15.458 1.00 21.49 8 LEU B C 1
ATOM 3612 O O . LEU B 1 22 ? -6.037 37.219 15.734 1.00 20.60 8 LEU B O 1
ATOM 3617 N N . LEU B 1 23 ? -3.811 37.158 16.101 1.00 19.20 9 LEU B N 1
ATOM 3618 C CA . LEU B 1 23 ? -3.857 38.169 17.141 1.00 20.72 9 LEU B CA 1
ATOM 3619 C C . LEU B 1 23 ? -3.337 39.524 16.670 1.00 20.72 9 LEU B C 1
ATOM 3620 O O . LEU B 1 23 ? -3.275 40.463 17.470 1.00 21.92 9 LEU B O 1
ATOM 3625 N N . ASN B 1 24 ? -3.010 39.657 15.385 1.00 19.14 10 ASN B N 1
ATOM 3626 C CA . ASN B 1 24 ? -2.575 40.935 14.808 1.00 18.43 10 ASN B CA 1
ATOM 3627 C C . ASN B 1 24 ? -3.796 41.662 14.240 1.00 17.64 10 ASN B C 1
ATOM 3628 O O . ASN B 1 24 ? -3.954 41.830 13.029 1.00 19.41 10 ASN B O 1
ATOM 3633 N N . THR B 1 25 ? -4.673 42.078 15.150 1.00 18.86 11 THR B N 1
ATOM 3634 C CA . THR B 1 25 ? -5.942 42.712 14.793 1.00 18.61 11 THR B CA 1
ATOM 3635 C C . THR B 1 25 ? -6.482 43.392 16.047 1.00 21.15 11 THR B C 1
ATOM 3636 O O . THR B 1 25 ? -5.890 43.298 17.127 1.00 20.37 11 THR B O 1
ATOM 3640 N N . ASP B 1 26 ? -7.600 44.106 15.890 1.00 20.12 12 ASP B N 1
ATOM 3641 C CA . ASP B 1 26 ? -8.302 44.687 17.033 1.00 22.72 12 ASP B CA 1
ATOM 3642 C C . ASP B 1 26 ? -9.171 43.622 17.695 1.00 21.11 12 ASP B C 1
ATOM 3643 O O . ASP B 1 26 ? -9.762 42.785 17.011 1.00 19.34 12 ASP B O 1
ATOM 3648 N N . SER B 1 27 ? -9.285 43.686 19.030 1.00 20.75 13 SER B N 1
ATOM 3649 C CA . SER B 1 27 ? -10.042 42.664 19.759 1.00 21.33 13 SER B CA 1
ATOM 3650 C C . SER B 1 27 ? -11.434 42.448 19.184 1.00 22.14 13 SER B C 1
ATOM 3651 O O . SER B 1 27 ? -11.883 41.299 19.053 1.00 21.95 13 SER B O 1
ATOM 3654 N N . TYR B 1 28 ? -12.138 43.531 18.840 1.00 18.63 14 TYR B N 1
ATOM 3655 C CA . TYR B 1 28 ? -13.523 43.359 18.418 1.00 20.11 14 TYR B CA 1
ATOM 3656 C C . TYR B 1 28 ? -13.621 42.636 17.078 1.00 21.04 14 TYR B C 1
ATOM 3657 O O . TYR B 1 28 ? -14.684 42.096 16.750 1.00 22.15 14 TYR B O 1
ATOM 3666 N N . LYS B 1 29 ? -12.534 42.597 16.297 1.00 19.76 15 LYS B N 1
ATOM 3667 C CA . LYS B 1 29 ? -12.589 41.831 15.062 1.00 20.20 15 LYS B CA 1
ATOM 3668 C C . LYS B 1 29 ? -12.783 40.343 15.320 1.00 22.00 15 LYS B C 1
ATOM 3669 O O . LYS B 1 29 ? -13.223 39.620 14.417 1.00 23.31 15 LYS B O 1
ATOM 3675 N N . ALA B 1 30 ? -12.473 39.861 16.527 1.00 21.72 16 ALA B N 1
ATOM 3676 C CA . ALA B 1 30 ? -12.738 38.454 16.816 1.00 22.40 16 ALA B CA 1
ATOM 3677 C C . ALA B 1 30 ? -14.234 38.175 16.856 1.00 23.85 16 ALA B C 1
ATOM 3678 O O . ALA B 1 30 ? -14.656 37.060 16.541 1.00 30.83 16 ALA B O 1
ATOM 3680 N N . SER B 1 31 ? -15.036 39.169 17.244 1.00 25.23 17 SER B N 1
ATOM 3681 C CA . SER B 1 31 ? -16.496 39.058 17.385 1.00 26.35 17 SER B CA 1
ATOM 3682 C C . SER B 1 31 ? -17.239 39.316 16.079 1.00 23.67 17 SER B C 1
ATOM 3683 O O . SER B 1 31 ? -18.454 39.110 16.006 1.00 23.81 17 SER B O 1
ATOM 3686 N N . HIS B 1 32 ? -16.524 39.695 15.026 1.00 20.71 18 HIS B N 1
ATOM 3687 C CA . HIS B 1 32 ? -17.117 40.479 13.952 1.00 21.79 18 HIS B CA 1
ATOM 3688 C C . HIS B 1 32 ? -17.935 39.621 12.977 1.00 21.10 18 HIS B C 1
ATOM 3689 O O . HIS B 1 32 ? -18.994 40.058 12.496 1.00 21.57 18 HIS B O 1
ATOM 3696 N N . TRP B 1 33 ? -17.509 38.382 12.707 1.00 20.04 19 TRP B N 1
ATOM 3697 C CA . TRP B 1 33 ? -18.177 37.599 11.670 1.00 18.65 19 TRP B CA 1
ATOM 3698 C C . TRP B 1 33 ? -19.613 37.267 12.039 1.00 21.31 19 TRP B C 1
ATOM 3699 O O . TRP B 1 33 ? -20.438 37.067 11.135 1.00 22.34 19 TRP B O 1
ATOM 3710 N N . LEU B 1 34 ? -19.933 37.243 13.340 1.00 19.53 20 LEU B N 1
ATOM 3711 C CA . LEU B 1 34 ? -21.285 36.971 13.824 1.00 22.48 20 LEU B CA 1
ATOM 3712 C C . LEU B 1 34 ? -22.270 38.097 13.517 1.00 23.88 20 LEU B C 1
ATOM 3713 O O . LEU B 1 34 ? -23.480 37.905 13.694 1.00 23.32 20 LEU B O 1
ATOM 3718 N N . GLN B 1 35 ? -21.790 39.246 13.047 1.00 20.49 21 GLN B N 1
ATOM 3719 C CA . GLN B 1 35 ? -22.605 40.447 12.923 1.00 22.03 21 GLN B CA 1
ATOM 3720 C C . GLN B 1 35 ? -23.168 40.676 11.530 1.00 22.10 21 GLN B C 1
ATOM 3721 O O . GLN B 1 35 ? -24.030 41.552 11.376 1.00 21.48 21 GLN B O 1
ATOM 3727 N N . TYR B 1 36 ? -22.687 39.949 10.519 1.00 21.16 22 TYR B N 1
ATOM 3728 C CA . TYR B 1 36 ? -23.192 40.107 9.166 1.00 19.05 22 TYR B CA 1
ATOM 3729 C C . TYR B 1 36 ? -24.574 39.479 9.040 1.00 21.90 22 TYR B C 1
ATOM 3730 O O . TYR B 1 36 ? -24.925 38.577 9.809 1.00 22.79 22 TYR B O 1
ATOM 3739 N N . PRO B 1 37 ? -25.365 39.905 8.054 1.00 20.45 23 PRO B N 1
ATOM 3740 C CA . PRO B 1 37 ? -26.692 39.313 7.879 1.00 22.80 23 PRO B CA 1
ATOM 3741 C C . PRO B 1 37 ? -26.591 37.880 7.383 1.00 25.34 23 PRO B C 1
ATOM 3742 O O . PRO B 1 37 ? -25.562 37.460 6.829 1.00 22.88 23 PRO B O 1
ATOM 3746 N N . PRO B 1 38 ? -27.636 37.085 7.593 1.00 22.85 24 PRO B N 1
ATOM 3747 C CA . PRO B 1 38 ? -27.679 35.757 6.974 1.00 22.02 24 PRO B CA 1
ATOM 3748 C C . PRO B 1 38 ? -27.551 35.888 5.463 1.00 21.10 24 PRO B C 1
ATOM 3749 O O . PRO B 1 38 ? -28.085 36.821 4.856 1.00 21.73 24 PRO B O 1
ATOM 3753 N N . GLY B 1 39 ? -26.814 34.967 4.857 1.00 18.03 25 GLY B N 1
ATOM 3754 C CA . GLY B 1 39 ? -26.665 34.987 3.415 1.00 19.72 25 GLY B CA 1
ATOM 3755 C C . GLY B 1 39 ? -25.506 35.810 2.885 1.00 18.51 25 GLY B C 1
ATOM 3756 O O . GLY B 1 39 ? -25.378 35.947 1.661 1.00 20.53 25 GLY B O 1
ATOM 3757 N N . THR B 1 40 ? -24.657 36.362 3.756 1.00 19.16 26 THR B N 1
ATOM 3758 C CA . THR B 1 40 ? -23.485 37.098 3.281 1.00 18.95 26 THR B CA 1
ATOM 3759 C C . THR B 1 40 ? -22.415 36.127 2.810 1.00 18.13 26 THR B C 1
ATOM 3760 O O . THR B 1 40 ? -22.135 35.125 3.476 1.00 19.63 26 THR B O 1
ATOM 3764 N N . ASP B 1 41 ? -21.793 36.423 1.664 1.00 18.26 27 ASP B N 1
ATOM 3765 C CA . ASP B 1 41 ? -20.683 35.560 1.268 1.00 21.28 27 ASP B CA 1
ATOM 3766 C C . ASP B 1 41 ? -19.581 36.258 0.465 1.00 22.20 27 ASP B C 1
ATOM 3767 O O . ASP B 1 41 ? -18.764 35.567 -0.162 1.00 20.08 27 ASP B O 1
ATOM 3772 N N . ALA B 1 42 ? -19.480 37.588 0.517 1.00 19.62 28 ALA B N 1
ATOM 3773 C CA . ALA B 1 42 ? -18.314 38.246 -0.068 1.00 18.00 28 ALA B CA 1
ATOM 3774 C C . ALA B 1 42 ? -18.224 39.656 0.487 1.00 20.24 28 ALA B C 1
ATOM 3775 O O . ALA B 1 42 ? -19.240 40.243 0.868 1.00 17.79 28 ALA B O 1
ATOM 3777 N N . SER B 1 43 ? -17.010 40.205 0.504 1.00 18.86 29 SER B N 1
ATOM 3778 C CA . SER B 1 43 ? -16.835 41.588 0.942 1.00 17.12 29 SER B CA 1
ATOM 3779 C C . SER B 1 43 ? -15.751 42.234 0.088 1.00 17.89 29 SER B C 1
ATOM 3780 O O . SER B 1 43 ? -14.841 41.551 -0.405 1.00 19.25 29 SER B O 1
ATOM 3783 N N . PHE B 1 44 ? -15.836 43.567 -0.052 1.00 17.30 30 PHE B N 1
ATOM 3784 C CA . PHE B 1 44 ? -14.942 44.344 -0.908 1.00 17.83 30 PHE B CA 1
ATOM 3785 C C . PHE B 1 44 ? -14.575 45.631 -0.182 1.00 17.95 30 PHE B C 1
ATOM 3786 O O . PHE B 1 44 ? -15.452 46.288 0.399 1.00 17.76 30 PHE B O 1
ATOM 3794 N N . PHE B 1 45 ? -13.292 45.990 -0.236 1.00 16.65 31 PHE B N 1
ATOM 3795 C CA . PHE B 1 45 ? -12.754 47.146 0.481 1.00 16.27 31 PHE B CA 1
ATOM 3796 C C . PHE B 1 45 ? -11.838 47.945 -0.426 1.00 14.70 31 PHE B C 1
ATOM 3797 O O . PHE B 1 45 ? -11.154 47.381 -1.278 1.00 17.46 31 PHE B O 1
ATOM 3805 N N . TYR B 1 46 ? -11.794 49.270 -0.221 1.00 16.00 32 TYR B N 1
ATOM 3806 C CA . TYR B 1 46 ? -10.808 50.085 -0.914 1.00 16.77 32 TYR B CA 1
ATOM 3807 C C . TYR B 1 46 ? -10.065 50.971 0.092 1.00 18.51 32 TYR B C 1
ATOM 3808 O O . TYR B 1 46 ? -10.534 51.225 1.209 1.00 16.73 32 TYR B O 1
ATOM 3817 N N . VAL B 1 47 ? -8.890 51.434 -0.325 1.00 16.47 33 VAL B N 1
ATOM 3818 C CA . VAL B 1 47 ? -8.063 52.356 0.453 1.00 16.45 33 VAL B CA 1
ATOM 3819 C C . VAL B 1 47 ? -7.926 53.638 -0.353 1.00 18.07 33 VAL B C 1
ATOM 3820 O O . VAL B 1 47 ? -7.737 53.581 -1.572 1.00 18.29 33 VAL B O 1
ATOM 3824 N N . GLU B 1 48 ? -8.020 54.794 0.309 1.00 18.12 34 GLU B N 1
ATOM 3825 C CA . GLU B 1 48 ? -7.671 56.032 -0.384 1.00 19.19 34 GLU B CA 1
ATOM 3826 C C . GLU B 1 48 ? -7.133 57.037 0.616 1.00 19.45 34 GLU B C 1
ATOM 3827 O O . GLU B 1 48 ? -7.303 56.880 1.825 1.00 19.65 34 GLU B O 1
ATOM 3833 N N . SER B 1 49 ? -6.483 58.091 0.102 1.00 19.05 35 SER B N 1
ATOM 3834 C CA . SER B 1 49 ? -6.236 59.282 0.920 1.00 16.93 35 SER B CA 1
ATOM 3835 C C . SER B 1 49 ? -7.368 60.269 0.640 1.00 21.13 35 SER B C 1
ATOM 3836 O O . SER B 1 49 ? -7.662 60.565 -0.520 1.00 22.17 35 SER B O 1
ATOM 3839 N N . ARG B 1 50 ? -8.029 60.755 1.695 1.00 19.40 36 ARG B N 1
ATOM 3840 C CA . ARG B 1 50 ? -9.159 61.651 1.521 1.00 22.78 36 ARG B CA 1
ATOM 3841 C C . ARG B 1 50 ? -8.737 63.116 1.490 1.00 27.99 36 ARG B C 1
ATOM 3842 O O . ARG B 1 50 ? -9.581 63.999 1.673 1.00 29.97 36 ARG B O 1
ATOM 3850 N N . GLY B 1 51 ? -7.456 63.399 1.253 1.00 20.63 37 GLY B N 1
ATOM 3851 C CA . GLY B 1 51 ? -6.957 64.756 1.323 1.00 24.28 37 GLY B CA 1
ATOM 3852 C C . GLY B 1 51 ? -5.892 64.869 2.392 1.00 22.82 37 GLY B C 1
ATOM 3853 O O . GLY B 1 51 ? -5.202 63.888 2.695 1.00 23.62 37 GLY B O 1
ATOM 3854 N N . GLY B 1 52 ? -5.792 66.057 2.987 1.00 25.42 38 GLY B N 1
ATOM 3855 C CA . GLY B 1 52 ? -4.828 66.322 4.037 1.00 23.76 38 GLY B CA 1
ATOM 3856 C C . GLY B 1 52 ? -3.798 67.343 3.589 1.00 24.26 38 GLY B C 1
ATOM 3857 O O . GLY B 1 52 ? -4.127 68.309 2.887 1.00 22.83 38 GLY B O 1
ATOM 3858 N N . VAL B 1 53 ? -2.555 67.136 4.014 1.00 19.35 39 VAL B N 1
ATOM 3859 C CA . VAL B 1 53 ? -1.517 68.142 3.782 1.00 21.70 39 VAL B CA 1
ATOM 3860 C C . VAL B 1 53 ? -1.223 68.300 2.294 1.00 22.70 39 VAL B C 1
ATOM 3861 O O . VAL B 1 53 ? -1.113 69.427 1.787 1.00 23.84 39 VAL B O 1
ATOM 3865 N N . TYR B 1 54 ? -1.095 67.190 1.567 1.00 20.71 40 TYR B N 1
ATOM 3866 C CA . TYR B 1 54 ? -0.648 67.211 0.180 1.00 20.35 40 TYR B CA 1
ATOM 3867 C C . TYR B 1 54 ? -1.721 66.678 -0.754 1.00 20.32 40 TYR B C 1
ATOM 3868 O O . TYR B 1 54 ? -2.575 65.883 -0.366 1.00 21.03 40 TYR B O 1
ATOM 3877 N N . ASP B 1 55 ? -1.633 67.091 -2.018 1.00 20.77 41 ASP B N 1
ATOM 3878 C CA . ASP B 1 55 ? -2.650 66.753 -3.007 1.00 21.25 41 ASP B CA 1
ATOM 3879 C C . ASP B 1 55 ? -2.354 65.464 -3.758 1.00 21.65 41 ASP B C 1
ATOM 3880 O O . ASP B 1 55 ? -3.157 65.063 -4.616 1.00 22.36 41 ASP B O 1
ATOM 3885 N N . GLN B 1 56 ? -1.225 64.821 -3.479 1.00 24.72 42 GLN B N 1
ATOM 3886 C CA . GLN B 1 56 ? -0.942 63.523 -4.075 1.00 18.94 42 GLN B CA 1
ATOM 3887 C C . GLN B 1 56 ? -0.071 62.726 -3.116 1.00 20.15 42 GLN B C 1
ATOM 3888 O O . GLN B 1 56 ? 0.647 63.293 -2.290 1.00 19.35 42 GLN B O 1
ATOM 3894 N N . THR B 1 57 ? -0.128 61.394 -3.230 1.00 17.30 43 THR B N 1
ATOM 3895 C CA . THR B 1 57 ? 0.640 60.536 -2.326 1.00 16.23 43 THR B CA 1
ATOM 3896 C C . THR B 1 57 ? 1.460 59.516 -3.116 1.00 16.56 43 THR B C 1
ATOM 3897 O O . THR B 1 57 ? 1.000 58.992 -4.130 1.00 18.09 43 THR B O 1
ATOM 3901 N N . ALA B 1 58 ? 2.680 59.245 -2.649 1.00 17.97 44 ALA B N 1
ATOM 3902 C CA . ALA B 1 58 ? 3.524 58.190 -3.206 1.00 17.81 44 ALA B CA 1
ATOM 3903 C C . ALA B 1 58 ? 3.178 56.876 -2.518 1.00 21.33 44 ALA B C 1
ATOM 3904 O O . ALA B 1 58 ? 3.350 56.756 -1.300 1.00 23.23 44 ALA B O 1
ATOM 3906 N N . PHE B 1 59 ? 2.712 55.891 -3.286 1.00 19.64 45 PHE B N 1
ATOM 3907 C CA . PHE B 1 59 ? 2.275 54.632 -2.693 1.00 19.00 45 PHE B CA 1
ATOM 3908 C C . PHE B 1 59 ? 3.469 53.714 -2.449 1.00 19.51 45 PHE B C 1
ATOM 3909 O O . PHE B 1 59 ? 4.171 53.324 -3.390 1.00 19.77 45 PHE B O 1
ATOM 3917 N N . PHE B 1 60 ? 3.697 53.354 -1.192 1.00 18.12 46 PHE B N 1
ATOM 3918 C CA . PHE B 1 60 ? 4.843 52.529 -0.856 1.00 17.31 46 PHE B CA 1
ATOM 3919 C C . PHE B 1 60 ? 4.565 51.761 0.425 1.00 18.36 46 PHE B C 1
ATOM 3920 O O . PHE B 1 60 ? 3.877 52.262 1.315 1.00 18.67 46 PHE B O 1
ATOM 3928 N N . GLY B 1 61 ? 5.103 50.535 0.513 1.00 15.38 47 GLY B N 1
ATOM 3929 C CA . GLY B 1 61 ? 5.209 49.830 1.784 1.00 17.89 47 GLY B CA 1
ATOM 3930 C C . GLY B 1 61 ? 4.329 48.603 1.924 1.00 19.79 47 GLY B C 1
ATOM 3931 O O . GLY B 1 61 ? 4.546 47.801 2.841 1.00 17.06 47 GLY B O 1
ATOM 3932 N N . LEU B 1 62 ? 3.341 48.434 1.057 1.00 16.93 48 LEU B N 1
ATOM 3933 C CA . LEU B 1 62 ? 2.454 47.282 1.165 1.00 16.31 48 LEU B CA 1
ATOM 3934 C C . LEU B 1 62 ? 3.232 45.976 1.038 1.00 17.74 48 LEU B C 1
ATOM 3935 O O . LEU B 1 62 ? 2.938 44.989 1.727 1.00 16.92 48 LEU B O 1
ATOM 3940 N N . GLN B 1 63 ? 4.230 45.959 0.158 1.00 15.75 49 GLN B N 1
ATOM 3941 C CA . GLN B 1 63 ? 5.012 44.748 -0.055 1.00 16.24 49 GLN B CA 1
ATOM 3942 C C . GLN B 1 63 ? 5.722 44.319 1.217 1.00 17.90 49 GLN B C 1
ATOM 3943 O O . GLN B 1 63 ? 5.758 43.129 1.545 1.00 18.61 49 GLN B O 1
ATOM 3949 N N . SER B 1 64 ? 6.285 45.277 1.961 1.00 17.52 50 SER B N 1
ATOM 3950 C CA . SER B 1 64 ? 6.922 44.941 3.234 1.00 18.28 50 SER B CA 1
ATOM 3951 C C . SER B 1 64 ? 5.892 44.485 4.265 1.00 17.38 50 SER B C 1
ATOM 3952 O O . SER B 1 64 ? 6.121 43.510 4.986 1.00 18.30 50 SER B O 1
ATOM 3955 N N . ILE B 1 65 ? 4.742 45.160 4.337 1.00 16.28 51 ILE B N 1
ATOM 3956 C CA . ILE B 1 65 ? 3.699 44.744 5.276 1.00 18.06 51 ILE B CA 1
ATOM 3957 C C . ILE B 1 65 ? 3.281 43.306 4.998 1.00 19.68 51 ILE B C 1
ATOM 3958 O O . ILE B 1 65 ? 3.187 42.487 5.922 1.00 19.96 51 ILE B O 1
ATOM 3963 N N . LEU B 1 66 ? 3.046 42.965 3.719 1.00 18.26 52 LEU B N 1
ATOM 3964 C CA . LEU B 1 66 ? 2.579 41.615 3.404 1.00 18.86 52 LEU B CA 1
ATOM 3965 C C . LEU B 1 66 ? 3.648 40.566 3.701 1.00 22.41 52 LEU B C 1
ATOM 3966 O O . LEU B 1 66 ? 3.336 39.499 4.241 1.00 23.23 52 LEU B O 1
ATOM 3971 N N . LYS B 1 67 ? 4.911 40.845 3.349 1.00 19.86 53 LYS B N 1
ATOM 3972 C CA . LYS B 1 67 ? 5.972 39.868 3.580 1.00 22.16 53 LYS B CA 1
ATOM 3973 C C . LYS B 1 67 ? 6.168 39.602 5.069 1.00 24.07 53 LYS B C 1
ATOM 3974 O O . LYS B 1 67 ? 6.451 38.468 5.473 1.00 23.13 53 LYS B O 1
ATOM 3980 N N . GLU B 1 68 ? 6.025 40.633 5.899 1.00 19.71 54 GLU B N 1
ATOM 3981 C CA . GLU B 1 68 ? 6.349 40.489 7.313 1.00 20.52 54 GLU B CA 1
ATOM 3982 C C . GLU B 1 68 ? 5.146 40.059 8.138 1.00 22.40 54 GLU B C 1
ATOM 3983 O O . GLU B 1 68 ? 5.296 39.261 9.068 1.00 26.59 54 GLU B O 1
ATOM 3989 N N . ALA B 1 69 ? 3.949 40.570 7.816 1.00 20.22 55 ALA B N 1
ATOM 3990 C CA . ALA B 1 69 ? 2.774 40.260 8.622 1.00 21.28 55 ALA B CA 1
ATOM 3991 C C . ALA B 1 69 ? 2.131 38.941 8.227 1.00 24.17 55 ALA B C 1
ATOM 3992 O O . ALA B 1 69 ? 1.531 38.275 9.077 1.00 23.98 55 ALA B O 1
ATOM 3994 N N . ILE B 1 70 ? 2.214 38.556 6.953 1.00 20.70 56 ILE B N 1
ATOM 3995 C CA . ILE B 1 70 ? 1.666 37.273 6.524 1.00 22.61 56 ILE B CA 1
ATOM 3996 C C . ILE B 1 70 ? 2.815 36.429 5.978 1.00 26.54 56 ILE B C 1
ATOM 3997 O O . ILE B 1 70 ? 2.965 36.257 4.763 1.00 24.27 56 ILE B O 1
ATOM 4002 N N . ASN B 1 71 ? 3.643 35.913 6.873 1.00 23.05 57 ASN B N 1
ATOM 4003 C CA . ASN B 1 71 ? 4.890 35.284 6.471 1.00 26.97 57 ASN B CA 1
ATOM 4004 C C . ASN B 1 71 ? 4.812 33.763 6.447 1.00 31.65 57 ASN B C 1
ATOM 4005 O O . ASN B 1 71 ? 5.779 33.114 6.028 1.00 28.75 57 ASN B O 1
ATOM 4010 N N . ARG B 1 72 ? 3.694 33.178 6.873 1.00 29.38 58 ARG B N 1
ATOM 4011 C CA . ARG B 1 72 ? 3.575 31.731 6.932 1.00 30.02 58 ARG B CA 1
ATOM 4012 C C . ARG B 1 72 ? 2.101 31.369 6.964 1.00 28.60 58 ARG B C 1
ATOM 4013 O O . ARG B 1 72 ? 1.249 32.225 7.255 1.00 27.04 58 ARG B O 1
ATOM 4021 N N . PRO B 1 73 ? 1.764 30.115 6.668 1.00 29.11 59 PRO B N 1
ATOM 4022 C CA . PRO B 1 73 ? 0.372 29.671 6.823 1.00 28.92 59 PRO B CA 1
ATOM 4023 C C . PRO B 1 73 ? -0.060 29.706 8.282 1.00 27.82 59 PRO B C 1
ATOM 4024 O O . PRO B 1 73 ? 0.736 29.482 9.199 1.00 26.69 59 PRO B O 1
ATOM 4028 N N . VAL B 1 74 ? -1.349 29.992 8.502 1.00 23.43 60 VAL B N 1
ATOM 4029 C CA . VAL B 1 74 ? -1.897 29.852 9.844 1.00 23.01 60 VAL B CA 1
ATOM 4030 C C . VAL B 1 74 ? -1.875 28.372 10.231 1.00 25.19 60 VAL B C 1
ATOM 4031 O O . VAL B 1 74 ? -2.002 27.485 9.379 1.00 24.61 60 VAL B O 1
ATOM 4035 N N . THR B 1 75 ? -1.708 28.099 11.525 1.00 23.68 61 THR B N 1
ATOM 4036 C CA . THR B 1 75 ? -1.625 26.730 12.022 1.00 26.07 61 THR B CA 1
ATOM 4037 C C . THR B 1 75 ? -2.635 26.482 13.136 1.00 26.94 61 THR B C 1
ATOM 4038 O O . THR B 1 75 ? -3.228 27.403 13.705 1.00 26.72 61 THR B O 1
ATOM 4042 N N . HIS B 1 76 ? -2.789 25.201 13.484 1.00 25.63 62 HIS B N 1
ATOM 4043 C CA . HIS B 1 76 ? -3.652 24.844 14.605 1.00 25.43 62 HIS B CA 1
ATOM 4044 C C . HIS B 1 76 ? -3.118 25.377 15.921 1.00 27.23 62 HIS B C 1
ATOM 4045 O O . HIS B 1 76 ? -3.900 25.727 16.810 1.00 28.43 62 HIS B O 1
ATOM 4052 N N . ALA B 1 77 ? -1.789 25.436 16.072 1.00 26.12 63 ALA B N 1
ATOM 4053 C CA . ALA B 1 77 ? -1.212 26.032 17.268 1.00 27.66 63 ALA B CA 1
ATOM 4054 C C . ALA B 1 77 ? -1.598 27.502 17.387 1.00 24.35 63 ALA B C 1
ATOM 4055 O O . ALA B 1 77 ? -1.887 27.983 18.487 1.00 26.99 63 ALA B O 1
ATOM 4057 N N . ASP B 1 78 ? -1.607 28.229 16.264 1.00 24.64 64 ASP B N 1
ATOM 4058 C CA . ASP B 1 78 ? -2.062 29.621 16.289 1.00 25.30 64 ASP B CA 1
ATOM 4059 C C . ASP B 1 78 ? -3.485 29.706 16.830 1.00 23.73 64 ASP B C 1
ATOM 4060 O O . ASP B 1 78 ? -3.807 30.582 17.641 1.00 23.22 64 ASP B O 1
ATOM 4065 N N . ILE B 1 79 ? -4.345 28.785 16.394 1.00 25.57 65 ILE B N 1
ATOM 4066 C CA . ILE B 1 79 ? -5.748 28.805 16.801 1.00 24.48 65 ILE B CA 1
ATOM 4067 C C . ILE B 1 79 ? -5.876 28.519 18.290 1.00 24.71 65 ILE B C 1
ATOM 4068 O O . ILE B 1 79 ? -6.603 29.216 19.006 1.00 25.82 65 ILE B O 1
ATOM 4073 N N . ASP B 1 80 ? -5.153 27.502 18.789 1.00 26.99 66 ASP B N 1
ATOM 4074 C CA . ASP B 1 80 ? -5.211 27.178 20.217 1.00 28.17 66 ASP B CA 1
ATOM 4075 C C . ASP B 1 80 ? -4.814 28.380 21.070 1.00 28.19 66 ASP B C 1
ATOM 4076 O O . ASP B 1 80 ? -5.472 28.695 22.071 1.00 27.24 66 ASP B O 1
ATOM 4081 N N . ASP B 1 81 ? -3.709 29.041 20.705 1.00 23.99 67 ASP B N 1
ATOM 4082 C CA . ASP B 1 81 ? -3.237 30.195 21.466 1.00 28.56 67 ASP B CA 1
ATOM 4083 C C . ASP B 1 81 ? -4.260 31.322 21.425 1.00 26.97 67 ASP B C 1
ATOM 4084 O O . ASP B 1 81 ? -4.610 31.906 22.460 1.00 26.20 67 ASP B O 1
ATOM 4089 N N . ALA B 1 82 ? -4.749 31.645 20.227 1.00 25.42 68 ALA B N 1
ATOM 4090 C CA . ALA B 1 82 ? -5.740 32.710 20.094 1.00 23.25 68 ALA B CA 1
ATOM 4091 C C . ALA B 1 82 ? -7.030 32.370 20.834 1.00 25.58 68 ALA B C 1
ATOM 4092 O O . ALA B 1 82 ? -7.603 33.223 21.519 1.00 25.87 68 ALA B O 1
ATOM 4094 N N . LYS B 1 83 ? -7.493 31.122 20.720 1.00 26.40 69 LYS B N 1
ATOM 4095 C CA . LYS B 1 83 ? -8.718 30.709 21.406 1.00 27.83 69 LYS B CA 1
ATOM 4096 C C . LYS B 1 83 ? -8.639 30.984 22.903 1.00 28.01 69 LYS B C 1
ATOM 4097 O O . LYS B 1 83 ? -9.564 31.563 23.496 1.00 28.83 69 LYS B O 1
ATOM 4103 N N . ALA B 1 84 ? -7.524 30.605 23.534 1.00 26.39 70 ALA B N 1
ATOM 4104 C CA . ALA B 1 84 ? -7.425 30.715 24.984 1.00 28.94 70 ALA B CA 1
ATOM 4105 C C . ALA B 1 84 ? -7.303 32.168 25.430 1.00 26.82 70 ALA B C 1
ATOM 4106 O O . ALA B 1 84 ? -7.928 32.578 26.415 1.00 26.21 70 ALA B O 1
ATOM 4108 N N . LEU B 1 85 ? -6.477 32.957 24.739 1.00 26.31 71 LEU B N 1
ATOM 4109 C CA . LEU B 1 85 ? -6.296 34.350 25.127 1.00 25.79 71 LEU B CA 1
ATOM 4110 C C . LEU B 1 85 ? -7.575 35.154 24.918 1.00 23.27 71 LEU B C 1
ATOM 4111 O O . LEU B 1 85 ? -7.966 35.950 25.777 1.00 25.48 71 LEU B O 1
ATOM 4116 N N . LEU B 1 86 ? -8.236 34.966 23.775 1.00 22.06 72 LEU B N 1
ATOM 4117 C CA . LEU B 1 86 ? -9.407 35.784 23.484 1.00 23.21 72 LEU B CA 1
ATOM 4118 C C . LEU B 1 86 ? -10.552 35.444 24.420 1.00 24.82 72 LEU B C 1
ATOM 4119 O O . LEU B 1 86 ? -11.310 36.332 24.821 1.00 24.38 72 LEU B O 1
ATOM 4124 N N . ALA B 1 87 ? -10.672 34.177 24.815 1.00 25.19 73 ALA B N 1
ATOM 4125 C CA . ALA B 1 87 ? -11.692 33.819 25.796 1.00 26.68 73 ALA B CA 1
ATOM 4126 C C . ALA B 1 87 ? -11.464 34.559 27.114 1.00 27.58 73 ALA B C 1
ATOM 4127 O O . ALA B 1 87 ? -12.395 35.159 27.675 1.00 27.24 73 ALA B O 1
ATOM 4129 N N . ALA B 1 88 ? -10.222 34.545 27.615 1.00 24.23 74 ALA B N 1
ATOM 4130 C CA . ALA B 1 88 ? -9.906 35.261 28.853 1.00 25.99 74 ALA B CA 1
ATOM 4131 C C . ALA B 1 88 ? -10.043 36.764 28.684 1.00 27.94 74 ALA B C 1
ATOM 4132 O O . ALA B 1 88 ? -10.408 37.468 29.636 1.00 26.72 74 ALA B O 1
ATOM 4134 N N . HIS B 1 89 ? -9.751 37.263 27.477 1.00 23.65 75 HIS B N 1
ATOM 4135 C CA . HIS B 1 89 ? -9.781 38.698 27.196 1.00 25.13 75 HIS B CA 1
ATOM 4136 C C . HIS B 1 89 ? -11.213 39.222 27.097 1.00 25.41 75 HIS B C 1
ATOM 4137 O O . HIS B 1 89 ? -11.464 40.401 27.374 1.00 24.73 75 HIS B O 1
ATOM 4144 N N . GLY B 1 90 ? -12.161 38.374 26.709 1.00 24.10 76 GLY B N 1
ATOM 4145 C CA . GLY B 1 90 ? -13.547 38.804 26.687 1.00 27.46 76 GLY B CA 1
ATOM 4146 C C . GLY B 1 90 ? -14.205 38.778 25.323 1.00 28.84 76 GLY B C 1
ATOM 4147 O O . GLY B 1 90 ? -15.312 39.309 25.165 1.00 26.66 76 GLY B O 1
ATOM 4148 N N . GLU B 1 91 ? -13.545 38.148 24.321 1.00 25.20 77 GLU B N 1
ATOM 4149 C CA . GLU B 1 91 ? -14.086 38.090 22.966 1.00 27.48 77 GLU B CA 1
ATOM 4150 C C . GLU B 1 91 ? -14.471 36.668 22.587 1.00 27.86 77 GLU B C 1
ATOM 4151 O O . GLU B 1 91 ? -13.736 35.723 22.890 1.00 29.43 77 GLU B O 1
ATOM 4157 N N . PRO B 1 92 ? -15.586 36.489 21.887 1.00 25.51 78 PRO B N 1
ATOM 4158 C CA . PRO B 1 92 ? -15.823 35.218 21.200 1.00 25.31 78 PRO B CA 1
ATOM 4159 C C . PRO B 1 92 ? -14.775 35.031 20.119 1.00 28.58 78 PRO B C 1
ATOM 4160 O O . PRO B 1 92 ? -14.036 35.957 19.773 1.00 30.62 78 PRO B O 1
ATOM 4164 N N . PHE B 1 93 ? -14.709 33.813 19.581 1.00 23.84 79 PHE B N 1
ATOM 4165 C CA . PHE B 1 93 ? -13.653 33.458 18.644 1.00 23.82 79 PHE B CA 1
ATOM 4166 C C . PHE B 1 93 ? -14.145 32.375 17.699 1.00 26.70 79 PHE B C 1
ATOM 4167 O O . PHE B 1 93 ? -14.691 31.362 18.146 1.00 27.42 79 PHE B O 1
ATOM 4175 N N . ASN B 1 94 ? -13.917 32.576 16.401 1.00 24.57 80 ASN B N 1
ATOM 4176 C CA . ASN B 1 94 ? -14.475 31.709 15.360 1.00 23.51 80 ASN B CA 1
ATOM 4177 C C . ASN B 1 94 ? -13.548 30.511 15.147 1.00 23.97 80 ASN B C 1
ATOM 4178 O O . ASN B 1 94 ? -12.879 30.368 14.126 1.00 22.35 80 ASN B O 1
ATOM 4183 N N . GLU B 1 95 ? -13.518 29.636 16.159 1.00 25.27 81 GLU B N 1
ATOM 4184 C CA . GLU B 1 95 ? -12.616 28.490 16.103 1.00 25.52 81 GLU B CA 1
ATOM 4185 C C . GLU B 1 95 ? -12.888 27.642 14.865 1.00 24.20 81 GLU B C 1
ATOM 4186 O O . GLU B 1 95 ? -11.963 27.296 14.119 1.00 23.42 81 GLU B O 1
ATOM 4192 N N . ALA B 1 96 ? -14.167 27.346 14.593 1.00 26.23 82 ALA B N 1
ATOM 4193 C CA . ALA B 1 96 ? -14.497 26.487 13.457 1.00 28.10 82 ALA B CA 1
ATOM 4194 C C . ALA B 1 96 ? -14.103 27.136 12.137 1.00 26.46 82 ALA B C 1
ATOM 4195 O O . ALA B 1 96 ? -13.599 26.462 11.226 1.00 23.50 82 ALA B O 1
ATOM 4197 N N . GLY B 1 97 ? -14.330 28.446 12.010 1.00 23.24 83 GLY B N 1
ATOM 4198 C CA . GLY B 1 97 ? -13.952 29.129 10.783 1.00 21.95 83 GLY B CA 1
ATOM 4199 C C . GLY B 1 97 ? -12.450 29.107 10.551 1.00 20.84 83 GLY B C 1
ATOM 4200 O O . GLY B 1 97 ? -11.989 28.874 9.434 1.00 22.43 83 GLY B O 1
ATOM 4201 N N . TRP B 1 98 ? -11.664 29.316 11.610 1.00 20.41 84 TRP B N 1
ATOM 4202 C CA . TRP B 1 98 ? -10.214 29.283 11.434 1.00 20.21 84 TRP B CA 1
ATOM 4203 C C . TRP B 1 98 ? -9.706 27.860 11.203 1.00 22.88 84 TRP B C 1
ATOM 4204 O O . TRP B 1 98 ? -8.797 27.649 10.392 1.00 21.85 84 TRP B O 1
ATOM 4215 N N . ARG B 1 99 ? -10.284 26.864 11.885 1.00 24.51 85 ARG B N 1
ATOM 4216 C CA . ARG B 1 99 ? -9.871 25.480 11.637 1.00 25.39 85 ARG B CA 1
ATOM 4217 C C . ARG B 1 99 ? -10.134 25.085 10.191 1.00 25.40 85 ARG B C 1
ATOM 4218 O O . ARG B 1 99 ? -9.334 24.372 9.574 1.00 25.91 85 ARG B O 1
ATOM 4226 N N . ASP B 1 100 ? -11.242 25.567 9.627 1.00 23.66 86 ASP B N 1
ATOM 4227 C CA . ASP B 1 100 ? -11.549 25.332 8.220 1.00 22.34 86 ASP B CA 1
ATOM 4228 C C . ASP B 1 100 ? -10.517 25.982 7.303 1.00 25.41 86 ASP B C 1
ATOM 4229 O O . ASP B 1 100 ? -10.127 25.410 6.275 1.00 25.17 86 ASP B O 1
ATOM 4234 N N . ILE B 1 101 ? -10.071 27.191 7.638 1.00 24.58 87 ILE B N 1
ATOM 4235 C CA . ILE B 1 101 ? -9.031 27.819 6.830 1.00 23.01 87 ILE B CA 1
ATOM 4236 C C . ILE B 1 101 ? -7.755 26.987 6.869 1.00 22.12 87 ILE B C 1
ATOM 4237 O O . ILE B 1 101 ? -7.101 26.785 5.843 1.00 23.21 87 ILE B O 1
ATOM 4242 N N . VAL B 1 102 ? -7.402 26.463 8.041 1.00 23.25 88 VAL B N 1
ATOM 4243 C CA . VAL B 1 102 ? -6.187 25.661 8.147 1.00 24.05 88 VAL B CA 1
ATOM 4244 C C . VAL B 1 102 ? -6.362 24.333 7.419 1.00 28.12 88 VAL B C 1
ATOM 4245 O O . VAL B 1 102 ? -5.512 23.932 6.613 1.00 27.13 88 VAL B O 1
ATOM 4249 N N . ASP B 1 103 ? -7.485 23.650 7.670 1.00 28.43 89 ASP B N 1
ATOM 4250 C CA . ASP B 1 103 ? -7.695 22.300 7.145 1.00 27.78 89 ASP B CA 1
ATOM 4251 C C . ASP B 1 103 ? -8.015 22.304 5.657 1.00 29.41 89 ASP B C 1
ATOM 4252 O O . ASP B 1 103 ? -7.491 21.475 4.907 1.00 33.42 89 ASP B O 1
ATOM 4257 N N . ARG B 1 104 ? -8.879 23.213 5.211 1.00 26.26 90 ARG B N 1
ATOM 4258 C CA . ARG B 1 104 ? -9.326 23.210 3.824 1.00 24.14 90 ARG B CA 1
ATOM 4259 C C . ARG B 1 104 ? -8.480 24.102 2.924 1.00 26.66 90 ARG B C 1
ATOM 4260 O O . ARG B 1 104 ? -8.289 23.781 1.746 1.00 25.50 90 ARG B O 1
ATOM 4268 N N . LEU B 1 105 ? -7.977 25.224 3.431 1.00 24.41 91 LEU B N 1
ATOM 4269 C CA . LEU B 1 105 ? -7.247 26.168 2.594 1.00 26.21 91 LEU B CA 1
ATOM 4270 C C . LEU B 1 105 ? -5.752 26.169 2.888 1.00 28.65 91 LEU B C 1
ATOM 4271 O O . LEU B 1 105 ? -5.042 27.063 2.424 1.00 25.07 91 LEU B O 1
ATOM 4276 N N . GLY B 1 106 ? -5.255 25.176 3.620 1.00 27.12 92 GLY B N 1
ATOM 4277 C CA . GLY B 1 106 ? -3.833 25.128 3.904 1.00 28.61 92 GLY B CA 1
ATOM 4278 C C . GLY B 1 106 ? -3.326 26.263 4.765 1.00 26.54 92 GLY B C 1
ATOM 4279 O O . GLY B 1 106 ? -2.125 26.553 4.752 1.00 25.69 92 GLY B O 1
ATOM 4280 N N . GLY B 1 107 ? -4.209 26.915 5.520 1.00 24.88 93 GLY B N 1
ATOM 4281 C CA . GLY B 1 107 ? -3.798 28.048 6.330 1.00 24.60 93 GLY B CA 1
ATOM 4282 C C . GLY B 1 107 ? -3.451 29.289 5.542 1.00 24.62 93 GLY B C 1
ATOM 4283 O O . GLY B 1 107 ? -2.897 30.233 6.119 1.00 24.36 93 GLY B O 1
ATOM 4284 N N . GLN B 1 108 ? -3.748 29.306 4.242 1.00 21.66 94 GLN B N 1
ATOM 4285 C CA . GLN B 1 108 ? -3.529 30.466 3.391 1.00 24.56 94 GLN B CA 1
ATOM 4286 C C . GLN B 1 108 ? -4.751 31.378 3.432 1.00 26.44 94 GLN B C 1
ATOM 4287 O O . GLN B 1 108 ? -5.893 30.914 3.359 1.00 27.28 94 GLN B O 1
ATOM 4293 N N . LEU B 1 109 ? -4.509 32.676 3.531 1.00 25.33 95 LEU B N 1
ATOM 4294 C CA . LEU B 1 109 ? -5.646 33.569 3.726 1.00 24.27 95 LEU B CA 1
ATOM 4295 C C . LEU B 1 109 ? -6.391 33.772 2.415 1.00 23.74 95 LEU B C 1
ATOM 4296 O O . LEU B 1 109 ? -5.781 34.160 1.410 1.00 22.55 95 LEU B O 1
ATOM 4301 N N . PRO B 1 110 ? -7.699 33.544 2.389 1.00 24.57 96 PRO B N 1
ATOM 4302 C CA . PRO B 1 110 ? -8.471 33.719 1.149 1.00 19.79 96 PRO B CA 1
ATOM 4303 C C . PRO B 1 110 ? -8.844 35.176 0.866 1.00 26.05 96 PRO B C 1
ATOM 4304 O O . PRO B 1 110 ? -9.965 35.630 1.073 1.00 22.89 96 PRO B O 1
ATOM 4308 N N . ILE B 1 111 ? -7.876 35.939 0.360 1.00 21.71 97 ILE B N 1
ATOM 4309 C CA . ILE B 1 111 ? -8.067 37.338 -0.012 1.00 20.09 97 ILE B CA 1
ATOM 4310 C C . ILE B 1 111 ? -7.299 37.627 -1.294 1.00 22.42 97 ILE B C 1
ATOM 4311 O O . ILE B 1 111 ? -6.297 36.971 -1.601 1.00 21.98 97 ILE B O 1
ATOM 4316 N N . ARG B 1 112 ? -7.761 38.640 -2.027 1.00 19.19 98 ARG B N 1
ATOM 4317 C CA . ARG B 1 112 ? -7.078 39.167 -3.200 1.00 20.61 98 ARG B CA 1
ATOM 4318 C C . ARG B 1 112 ? -6.836 40.654 -2.972 1.00 19.20 98 ARG B C 1
ATOM 4319 O O . ARG B 1 112 ? -7.786 41.409 -2.722 1.00 17.35 98 ARG B O 1
ATOM 4327 N N . ILE B 1 113 ? -5.577 41.069 -3.058 1.00 18.30 99 ILE B N 1
ATOM 4328 C CA . ILE B 1 113 ? -5.187 42.464 -2.864 1.00 17.16 99 ILE B CA 1
ATOM 4329 C C . ILE B 1 113 ? -4.652 42.998 -4.178 1.00 19.77 99 ILE B C 1
ATOM 4330 O O . ILE B 1 113 ? -3.748 42.398 -4.773 1.00 20.30 99 ILE B O 1
ATOM 4335 N N . ARG B 1 114 ? -5.195 44.127 -4.620 1.00 16.87 100 ARG B N 1
ATOM 4336 C CA . ARG B 1 114 ? -4.723 44.811 -5.811 1.00 18.69 100 ARG B CA 1
ATOM 4337 C C . ARG B 1 114 ? -4.247 46.197 -5.401 1.00 22.04 100 ARG B C 1
ATOM 4338 O O . ARG B 1 114 ? -4.829 46.818 -4.507 1.00 19.34 100 ARG B O 1
ATOM 4346 N N . ALA B 1 115 ? -3.173 46.670 -6.026 1.00 19.26 101 ALA B N 1
ATOM 4347 C CA . ALA B 1 115 ? -2.562 47.919 -5.600 1.00 19.97 101 ALA B CA 1
ATOM 4348 C C . ALA B 1 115 ? -1.913 48.608 -6.792 1.00 20.86 101 ALA B C 1
ATOM 4349 O O . ALA B 1 115 ? -1.518 47.964 -7.768 1.00 19.00 101 ALA B O 1
ATOM 4351 N N . VAL B 1 116 ? -1.816 49.926 -6.710 1.00 18.27 102 VAL B N 1
ATOM 4352 C CA . VAL B 1 116 ? -1.018 50.626 -7.720 1.00 20.72 102 VAL B CA 1
ATOM 4353 C C . VAL B 1 116 ? 0.445 50.229 -7.527 1.00 18.05 102 VAL B C 1
ATOM 4354 O O . VAL B 1 116 ? 0.841 49.895 -6.394 1.00 16.82 102 VAL B O 1
ATOM 4358 N N . PRO B 1 117 ? 1.246 50.093 -8.586 1.00 18.98 103 PRO B N 1
ATOM 4359 C CA . PRO B 1 117 ? 2.655 49.710 -8.390 1.00 20.33 103 PRO B CA 1
ATOM 4360 C C . PRO B 1 117 ? 3.347 50.659 -7.425 1.00 19.47 103 PRO B C 1
ATOM 4361 O O . PRO B 1 117 ? 3.167 51.876 -7.493 1.00 19.33 103 PRO B O 1
ATOM 4365 N N . GLU B 1 118 ? 4.149 50.102 -6.517 1.00 19.13 104 GLU B N 1
ATOM 4366 C CA . GLU B 1 118 ? 4.759 50.947 -5.499 1.00 18.51 104 GLU B CA 1
ATOM 4367 C C . GLU B 1 118 ? 5.736 51.932 -6.121 1.00 20.93 104 GLU B C 1
ATOM 4368 O O . GLU B 1 118 ? 6.467 51.607 -7.062 1.00 21.32 104 GLU B O 1
ATOM 4374 N N . GLY B 1 119 ? 5.743 53.142 -5.577 1.00 18.64 105 GLY B N 1
ATOM 4375 C CA . GLY B 1 119 ? 6.466 54.255 -6.138 1.00 20.36 105 GLY B CA 1
ATOM 4376 C C . GLY B 1 119 ? 5.622 55.146 -7.017 1.00 19.95 105 GLY B C 1
ATOM 4377 O O . GLY B 1 119 ? 5.988 56.304 -7.233 1.00 21.36 105 GLY B O 1
ATOM 4378 N N . CYS B 1 120 ? 4.488 54.653 -7.516 1.00 18.13 106 CYS B N 1
ATOM 4379 C CA . CYS B 1 120 ? 3.606 55.525 -8.274 1.00 18.80 106 CYS B CA 1
ATOM 4380 C C . CYS B 1 120 ? 3.034 56.602 -7.368 1.00 22.74 106 CYS B C 1
ATOM 4381 O O . CYS B 1 120 ? 2.784 56.372 -6.185 1.00 21.95 106 CYS B O 1
ATOM 4384 N N . VAL B 1 121 ? 2.842 57.794 -7.931 1.00 18.95 107 VAL B N 1
ATOM 4385 C CA . VAL B 1 121 ? 2.347 58.937 -7.176 1.00 19.25 107 VAL B CA 1
ATOM 4386 C C . VAL B 1 121 ? 0.971 59.272 -7.732 1.00 22.04 107 VAL B C 1
ATOM 4387 O O . VAL B 1 121 ? 0.821 59.488 -8.942 1.00 21.95 107 VAL B O 1
ATOM 4391 N N . VAL B 1 122 ? -0.034 59.279 -6.860 1.00 20.55 108 VAL B N 1
ATOM 4392 C CA . VAL B 1 122 ? -1.439 59.325 -7.278 1.00 19.72 108 VAL B CA 1
ATOM 4393 C C . VAL B 1 122 ? -2.123 60.486 -6.572 1.00 17.90 108 VAL B C 1
ATOM 4394 O O . VAL B 1 122 ? -1.940 60.660 -5.357 1.00 18.88 108 VAL B O 1
ATOM 4398 N N . PRO B 1 123 ? -2.923 61.292 -7.275 1.00 20.78 109 PRO B N 1
ATOM 4399 C CA . PRO B 1 123 ? -3.680 62.350 -6.598 1.00 20.80 109 PRO B CA 1
ATOM 4400 C C . PRO B 1 123 ? -4.606 61.783 -5.531 1.00 19.88 109 PRO B C 1
ATOM 4401 O O . PRO B 1 123 ? -5.081 60.650 -5.625 1.00 20.96 109 PRO B O 1
ATOM 4405 N N . THR B 1 124 ? -4.853 62.589 -4.501 1.00 19.18 110 THR B N 1
ATOM 4406 C CA . THR B 1 124 ? -5.755 62.175 -3.441 1.00 18.52 110 THR B CA 1
ATOM 4407 C C . THR B 1 124 ? -7.169 61.939 -3.997 1.00 21.36 110 THR B C 1
ATOM 4408 O O . THR B 1 124 ? -7.503 62.310 -5.139 1.00 21.91 110 THR B O 1
ATOM 4412 N N . HIS B 1 125 ? -7.993 61.281 -3.172 1.00 18.88 111 HIS B N 1
ATOM 4413 C CA . HIS B 1 125 ? -9.374 60.905 -3.494 1.00 23.07 111 HIS B CA 1
ATOM 4414 C C . HIS B 1 125 ? -9.439 59.798 -4.544 1.00 22.81 111 HIS B C 1
ATOM 4415 O O . HIS B 1 125 ? -10.420 59.690 -5.280 1.00 23.33 111 HIS B O 1
ATOM 4422 N N . ASN B 1 126 ? -8.407 58.958 -4.610 1.00 20.50 112 ASN B N 1
ATOM 4423 C CA . ASN B 1 126 ? -8.344 57.875 -5.580 1.00 19.57 112 ASN B CA 1
ATOM 4424 C C . ASN B 1 126 ? -8.078 56.553 -4.881 1.00 19.09 112 ASN B C 1
ATOM 4425 O O . ASN B 1 126 ? -7.309 56.487 -3.918 1.00 20.40 112 ASN B O 1
ATOM 4430 N N . VAL B 1 127 ? -8.680 55.496 -5.427 1.00 19.22 113 VAL B N 1
ATOM 4431 C CA . VAL B 1 127 ? -8.404 54.127 -4.987 1.00 18.04 113 VAL B CA 1
ATOM 4432 C C . VAL B 1 127 ? -6.922 53.818 -5.175 1.00 19.92 113 VAL B C 1
ATOM 4433 O O . VAL B 1 127 ? -6.402 53.868 -6.299 1.00 21.21 113 VAL B O 1
ATOM 4437 N N . LEU B 1 128 ? -6.233 53.475 -4.076 1.00 17.53 114 LEU B N 1
ATOM 4438 C CA . LEU B 1 128 ? -4.830 53.057 -4.114 1.00 18.61 114 LEU B CA 1
ATOM 4439 C C . LEU B 1 128 ? -4.655 51.540 -3.996 1.00 18.15 114 LEU B C 1
ATOM 4440 O O . LEU B 1 128 ? -3.660 50.990 -4.489 1.00 18.10 114 LEU B O 1
ATOM 4445 N N . MET B 1 129 ? -5.596 50.876 -3.331 1.00 16.55 115 MET B N 1
ATOM 4446 C CA . MET B 1 129 ? -5.578 49.448 -3.048 1.00 18.37 115 MET B CA 1
ATOM 4447 C C . MET B 1 129 ? -7.012 48.976 -2.943 1.00 16.89 115 MET B C 1
ATOM 4448 O O . MET B 1 129 ? -7.887 49.726 -2.488 1.00 17.38 115 MET B O 1
ATOM 4453 N N . THR B 1 130 ? -7.248 47.713 -3.302 1.00 17.76 116 THR B N 1
ATOM 4454 C CA . THR B 1 130 ? -8.514 47.063 -2.984 1.00 18.25 116 THR B CA 1
ATOM 4455 C C . THR B 1 130 ? -8.217 45.703 -2.375 1.00 17.97 116 THR B C 1
ATOM 4456 O O . THR B 1 130 ? -7.157 45.118 -2.608 1.00 17.12 116 THR B O 1
ATOM 4460 N N . ILE B 1 131 ? -9.140 45.244 -1.540 1.00 16.88 117 ILE B N 1
ATOM 4461 C CA . ILE B 1 131 ? -9.065 43.943 -0.888 1.00 15.82 117 ILE B CA 1
ATOM 4462 C C . ILE B 1 131 ? -10.423 43.286 -1.063 1.00 16.58 117 ILE B C 1
ATOM 4463 O O . ILE B 1 131 ? -11.450 43.916 -0.788 1.00 17.23 117 ILE B O 1
ATOM 4468 N N . GLU B 1 132 ? -10.435 42.038 -1.544 1.00 18.97 118 GLU B N 1
ATOM 4469 C CA . GLU B 1 132 ? -11.692 41.334 -1.794 1.00 17.28 118 GLU B CA 1
ATOM 4470 C C . GLU B 1 132 ? -11.595 39.911 -1.265 1.00 20.30 118 GLU B C 1
ATOM 4471 O O . GLU B 1 132 ? -10.526 39.300 -1.308 1.00 19.58 118 GLU B O 1
ATOM 4477 N N . SER B 1 133 ? -12.703 39.392 -0.742 1.00 16.28 119 SER B N 1
ATOM 4478 C CA . SER B 1 133 ? -12.740 37.995 -0.333 1.00 18.08 119 SER B CA 1
ATOM 4479 C C . SER B 1 133 ? -12.706 37.072 -1.546 1.00 20.62 119 SER B C 1
ATOM 4480 O O . SER B 1 133 ? -13.200 37.400 -2.632 1.00 21.18 119 SER B O 1
ATOM 4483 N N . THR B 1 134 ? -12.088 35.901 -1.361 1.00 22.67 120 THR B N 1
ATOM 4484 C CA . THR B 1 134 ? -12.022 34.903 -2.421 1.00 22.59 120 THR B CA 1
ATOM 4485 C C . THR B 1 134 ? -12.659 33.571 -2.037 1.00 24.86 120 THR B C 1
ATOM 4486 O O . THR B 1 134 ? -12.710 32.666 -2.881 1.00 25.51 120 THR B O 1
ATOM 4490 N N . ASP B 1 135 ? -13.148 33.419 -0.808 1.00 23.47 121 ASP B N 1
ATOM 4491 C CA . ASP B 1 135 ? -13.783 32.175 -0.379 1.00 24.64 121 ASP B CA 1
ATOM 4492 C C . ASP B 1 135 ? -15.163 32.478 0.193 1.00 23.42 121 ASP B C 1
ATOM 4493 O O . ASP B 1 135 ? -15.315 33.369 1.037 1.00 25.11 121 ASP B O 1
ATOM 4498 N N . ALA B 1 136 ? -16.166 31.719 -0.246 1.00 24.42 122 ALA B N 1
ATOM 4499 C CA . ALA B 1 136 ? -17.538 32.028 0.151 1.00 24.61 122 ALA B CA 1
ATOM 4500 C C . ALA B 1 136 ? -17.792 31.732 1.623 1.00 26.70 122 ALA B C 1
ATOM 4501 O O . ALA B 1 136 ? -18.631 32.391 2.253 1.00 26.64 122 ALA B O 1
ATOM 4503 N N . LYS B 1 137 ? -17.107 30.740 2.189 1.00 23.65 123 LYS B N 1
ATOM 4504 C CA . LYS B 1 137 ? -17.323 30.431 3.595 1.00 27.11 123 LYS B CA 1
ATOM 4505 C C . LYS B 1 137 ? -16.534 31.371 4.493 1.00 27.99 123 LYS B C 1
ATOM 4506 O O . LYS B 1 137 ? -17.039 31.806 5.531 1.00 26.34 123 LYS B O 1
ATOM 4512 N N . ALA B 1 138 ? -15.292 31.671 4.117 1.00 25.59 124 ALA B N 1
ATOM 4513 C CA . ALA B 1 138 ? -14.411 32.553 4.884 1.00 25.05 124 ALA B CA 1
ATOM 4514 C C . ALA B 1 138 ? -14.438 33.981 4.348 1.00 23.09 124 ALA B C 1
ATOM 4515 O O . ALA B 1 138 ? -13.397 34.633 4.215 1.00 23.96 124 ALA B O 1
ATOM 4517 N N . PHE B 1 139 ? -15.629 34.487 4.025 1.00 21.45 125 PHE B N 1
ATOM 4518 C CA . PHE B 1 139 ? -15.754 35.788 3.382 1.00 21.46 125 PHE B CA 1
ATOM 4519 C C . PHE B 1 139 ? -15.374 36.930 4.314 1.00 21.96 125 PHE B C 1
ATOM 4520 O O . PHE B 1 139 ? -15.237 38.060 3.849 1.00 20.81 125 PHE B O 1
ATOM 4528 N N . TRP B 1 140 ? -15.288 36.669 5.617 1.00 20.20 126 TRP B N 1
ATOM 4529 C CA . TRP B 1 140 ? -15.066 37.679 6.648 1.00 20.05 126 TRP B CA 1
ATOM 4530 C C . TRP B 1 140 ? -13.583 37.966 6.880 1.00 20.91 126 TRP B C 1
ATOM 4531 O O . TRP B 1 140 ? -13.244 38.795 7.734 1.00 20.08 126 TRP B O 1
ATOM 4542 N N . VAL B 1 141 ? -12.699 37.311 6.140 1.00 20.30 127 VAL B N 1
ATOM 4543 C CA . VAL B 1 141 ? -11.263 37.431 6.397 1.00 20.56 127 VAL B CA 1
ATOM 4544 C C . VAL B 1 141 ? -10.750 38.832 6.058 1.00 20.73 127 VAL B C 1
ATOM 4545 O O . VAL B 1 141 ? -9.950 39.377 6.838 1.00 21.21 127 VAL B O 1
ATOM 4549 N N . PRO B 1 142 ? -11.161 39.468 4.943 1.00 22.52 128 PRO B N 1
ATOM 4550 C CA . PRO B 1 142 ? -10.666 40.833 4.681 1.00 23.25 128 PRO B CA 1
ATOM 4551 C C . PRO B 1 142 ? -10.883 41.795 5.839 1.00 21.45 128 PRO B C 1
ATOM 4552 O O . PRO B 1 142 ? -9.965 42.547 6.187 1.00 21.72 128 PRO B O 1
ATOM 4556 N N . SER B 1 143 ? -12.075 41.797 6.454 1.00 20.71 129 SER B N 1
ATOM 4557 C CA . SER B 1 143 ? -12.302 42.720 7.566 1.00 18.38 129 SER B CA 1
ATOM 4558 C C . SER B 1 143 ? -11.384 42.405 8.741 1.00 21.25 129 SER B C 1
ATOM 4559 O O . SER B 1 143 ? -10.924 43.316 9.438 1.00 19.64 129 SER B O 1
ATOM 4562 N N . TYR B 1 144 ? -11.072 41.125 8.945 1.00 20.30 130 TYR B N 1
ATOM 4563 C CA . TYR B 1 144 ? -10.192 40.733 10.040 1.00 20.39 130 TYR B CA 1
ATOM 4564 C C . TYR B 1 144 ? -8.810 41.343 9.897 1.00 20.61 130 TYR B C 1
ATOM 4565 O O . TYR B 1 144 ? -8.151 41.637 10.905 1.00 21.86 130 TYR B O 1
ATOM 4574 N N . LEU B 1 145 ? -8.364 41.548 8.658 1.00 19.89 131 LEU B N 1
ATOM 4575 C CA . LEU B 1 145 ? -7.044 42.086 8.347 1.00 21.51 131 LEU B CA 1
ATOM 4576 C C . LEU B 1 145 ? -7.007 43.610 8.244 1.00 21.49 131 LEU B C 1
ATOM 4577 O O . LEU B 1 145 ? -5.945 44.172 7.927 1.00 19.86 131 LEU B O 1
ATOM 4582 N N . GLU B 1 146 ? -8.124 44.298 8.504 1.00 20.21 132 GLU B N 1
ATOM 4583 C CA . GLU B 1 146 ? -8.172 45.743 8.302 1.00 21.32 132 GLU B CA 1
ATOM 4584 C C . GLU B 1 146 ? -7.113 46.451 9.137 1.00 21.72 132 GLU B C 1
ATOM 4585 O O . GLU B 1 146 ? -6.480 47.402 8.675 1.00 23.76 132 GLU B O 1
ATOM 4591 N N . THR B 1 147 ? -6.897 45.986 10.363 1.00 19.70 133 THR B N 1
ATOM 4592 C CA . THR B 1 147 ? -6.001 46.677 11.280 1.00 21.01 133 THR B CA 1
ATOM 4593 C C . THR B 1 147 ? -4.577 46.672 10.751 1.00 22.44 133 THR B C 1
ATOM 4594 O O . THR B 1 147 ? -3.911 47.716 10.693 1.00 21.50 133 THR B O 1
ATOM 4598 N N . LEU B 1 148 ? -4.084 45.498 10.357 1.00 20.11 134 LEU B N 1
ATOM 4599 C CA . LEU B 1 148 ? -2.702 45.445 9.912 1.00 22.74 134 LEU B CA 1
ATOM 4600 C C . LEU B 1 148 ? -2.547 46.055 8.527 1.00 19.73 134 LEU B C 1
ATOM 4601 O O . LEU B 1 148 ? -1.495 46.614 8.216 1.00 20.13 134 LEU B O 1
ATOM 4606 N N . LEU B 1 149 ? -3.587 45.994 7.688 1.00 19.38 135 LEU B N 1
ATOM 4607 C CA . LEU B 1 149 ? -3.455 46.594 6.359 1.00 18.90 135 LEU B CA 1
ATOM 4608 C C . LEU B 1 149 ? -3.522 48.121 6.403 1.00 19.54 135 LEU B C 1
ATOM 4609 O O . LEU B 1 149 ? -2.816 48.792 5.641 1.00 20.99 135 LEU B O 1
ATOM 4614 N N . LEU B 1 150 ? -4.359 48.689 7.277 1.00 18.25 136 LEU B N 1
ATOM 4615 C CA . LEU B 1 150 ? -4.493 50.146 7.337 1.00 20.22 136 LEU B CA 1
ATOM 4616 C C . LEU B 1 150 ? -3.197 50.829 7.757 1.00 19.28 136 LEU B C 1
ATOM 4617 O O . LEU B 1 150 ? -2.985 51.993 7.406 1.00 19.36 136 LEU B O 1
ATOM 4622 N N . ARG B 1 151 ? -2.313 50.126 8.465 1.00 16.16 137 ARG B N 1
ATOM 4623 C CA . ARG B 1 151 ? -1.017 50.706 8.821 1.00 15.22 137 ARG B CA 1
ATOM 4624 C C . ARG B 1 151 ? -0.139 50.982 7.602 1.00 15.77 137 ARG B C 1
ATOM 4625 O O . ARG B 1 151 ? 0.921 51.599 7.761 1.00 16.75 137 ARG B O 1
ATOM 4633 N N . VAL B 1 152 ? -0.577 50.597 6.395 1.00 16.06 138 VAL B N 1
ATOM 4634 C CA . VAL B 1 152 ? 0.062 51.100 5.174 1.00 16.41 138 VAL B CA 1
ATOM 4635 C C . VAL B 1 152 ? 0.031 52.630 5.110 1.00 16.91 138 VAL B C 1
ATOM 4636 O O . VAL B 1 152 ? 0.827 53.224 4.366 1.00 14.36 138 VAL B O 1
ATOM 4640 N N . TRP B 1 153 ? -0.849 53.291 5.886 1.00 17.08 139 TRP B N 1
ATOM 4641 C CA . TRP B 1 153 ? -0.841 54.757 5.919 1.00 13.25 139 TRP B CA 1
ATOM 4642 C C . TRP B 1 153 ? 0.557 55.282 6.202 1.00 14.31 139 TRP B C 1
ATOM 4643 O O . TRP B 1 153 ? 0.963 56.312 5.652 1.00 18.27 139 TRP B O 1
ATOM 4654 N N . TYR B 1 154 ? 1.326 54.563 7.036 1.00 14.97 140 TYR B N 1
ATOM 4655 C CA . TYR B 1 154 ? 2.599 55.110 7.507 1.00 16.61 140 TYR B CA 1
ATOM 4656 C C . TYR B 1 154 ? 3.647 55.178 6.401 1.00 15.30 140 TYR B C 1
ATOM 4657 O O . TYR B 1 154 ? 4.139 56.285 6.108 1.00 17.27 140 TYR B O 1
ATOM 4666 N N . PRO B 1 155 ? 4.047 54.071 5.757 1.00 17.08 141 PRO B N 1
ATOM 4667 C CA . PRO B 1 155 ? 5.049 54.205 4.685 1.00 15.65 141 PRO B CA 1
ATOM 4668 C C . PRO B 1 155 ? 4.560 55.075 3.535 1.00 15.50 141 PRO B C 1
ATOM 4669 O O . PRO B 1 155 ? 5.369 55.798 2.940 1.00 17.95 141 PRO B O 1
ATOM 4673 N N . VAL B 1 156 ? 3.259 55.063 3.234 1.00 15.95 142 VAL B N 1
ATOM 4674 C CA . VAL B 1 156 ? 2.746 55.961 2.198 1.00 16.30 142 VAL B CA 1
ATOM 4675 C C . VAL B 1 156 ? 2.967 57.407 2.605 1.00 16.53 142 VAL B C 1
ATOM 4676 O O . VAL B 1 156 ? 3.400 58.238 1.797 1.00 17.15 142 VAL B O 1
ATOM 4680 N N . THR B 1 157 ? 2.683 57.732 3.866 1.00 14.55 143 THR B N 1
ATOM 4681 C CA . THR B 1 157 ? 2.792 59.126 4.302 1.00 16.20 143 THR B CA 1
ATOM 4682 C C . THR B 1 157 ? 4.252 59.591 4.352 1.00 16.19 143 THR B C 1
ATOM 4683 O O . THR B 1 157 ? 4.564 60.700 3.894 1.00 16.57 143 THR B O 1
ATOM 4687 N N . VAL B 1 158 ? 5.162 58.767 4.891 1.00 14.59 144 VAL B N 1
ATOM 4688 C CA . VAL B 1 158 ? 6.586 59.130 4.908 1.00 14.92 144 VAL B CA 1
ATOM 4689 C C . VAL B 1 158 ? 7.121 59.247 3.481 1.00 17.18 144 VAL B C 1
ATOM 4690 O O . VAL B 1 158 ? 7.875 60.179 3.156 1.00 17.41 144 VAL B O 1
ATOM 4694 N N . ALA B 1 159 ? 6.775 58.291 2.608 1.00 15.64 145 ALA B N 1
ATOM 4695 C CA . ALA B 1 159 ? 7.249 58.391 1.230 1.00 17.79 145 ALA B CA 1
ATOM 4696 C C . ALA B 1 159 ? 6.747 59.670 0.586 1.00 17.02 145 ALA B C 1
ATOM 4697 O O . ALA B 1 159 ? 7.447 60.273 -0.238 1.00 18.36 145 ALA B O 1
ATOM 4699 N N . THR B 1 160 ? 5.512 60.072 0.926 1.00 14.94 146 THR B N 1
ATOM 4700 C CA . THR B 1 160 ? 4.915 61.277 0.352 1.00 17.83 146 THR B CA 1
ATOM 4701 C C . THR B 1 160 ? 5.626 62.535 0.844 1.00 18.49 146 THR B C 1
ATOM 4702 O O . THR B 1 160 ? 5.932 63.437 0.052 1.00 19.09 146 THR B O 1
ATOM 4706 N N . VAL B 1 161 ? 5.876 62.632 2.150 1.00 16.02 147 VAL B N 1
ATOM 4707 C CA . VAL B 1 161 ? 6.592 63.801 2.674 1.00 18.15 147 VAL B CA 1
ATOM 4708 C C . VAL B 1 161 ? 7.941 63.931 1.986 1.00 18.71 147 VAL B C 1
ATOM 4709 O O . VAL B 1 161 ? 8.346 65.016 1.531 1.00 19.74 147 VAL B O 1
ATOM 4713 N N . SER B 1 162 ? 8.657 62.813 1.893 1.00 17.73 148 SER B N 1
ATOM 4714 C CA . SER B 1 162 ? 9.981 62.818 1.284 1.00 17.37 148 SER B CA 1
ATOM 4715 C C . SER B 1 162 ? 9.896 63.172 -0.203 1.00 18.48 148 SER B C 1
ATOM 4716 O O . SER B 1 162 ? 10.712 63.960 -0.713 1.00 18.77 148 SER B O 1
ATOM 4719 N N . TRP B 1 163 ? 8.897 62.631 -0.909 1.00 16.89 149 TRP B N 1
ATOM 4720 C CA . TRP B 1 163 ? 8.719 62.963 -2.324 1.00 16.87 149 TRP B CA 1
ATOM 4721 C C . TRP B 1 163 ? 8.399 64.444 -2.503 1.00 18.56 149 TRP B C 1
ATOM 4722 O O . TRP B 1 163 ? 8.888 65.080 -3.446 1.00 19.99 149 TRP B O 1
ATOM 4733 N N . GLN B 1 164 ? 7.586 65.014 -1.608 1.00 18.06 150 GLN B N 1
ATOM 4734 C CA . GLN B 1 164 ? 7.269 66.445 -1.729 1.00 20.86 150 GLN B CA 1
ATOM 4735 C C . GLN B 1 164 ? 8.514 67.306 -1.506 1.00 22.84 150 GLN B C 1
ATOM 4736 O O . GLN B 1 164 ? 8.714 68.313 -2.200 1.00 22.76 150 GLN B O 1
ATOM 4742 N N . VAL B 1 165 ? 9.373 66.931 -0.557 1.00 20.53 151 VAL B N 1
ATOM 4743 C CA . VAL B 1 165 ? 10.632 67.657 -0.392 1.00 20.13 151 VAL B CA 1
ATOM 4744 C C . VAL B 1 165 ? 11.477 67.545 -1.658 1.00 22.11 151 VAL B C 1
ATOM 4745 O O . VAL B 1 165 ? 12.098 68.521 -2.103 1.00 23.05 151 VAL B O 1
ATOM 4749 N N . LYS B 1 166 ? 11.514 66.355 -2.266 1.00 18.41 152 LYS B N 1
ATOM 4750 C CA . LYS B 1 166 ? 12.305 66.178 -3.479 1.00 20.44 152 LYS B CA 1
ATOM 4751 C C . LYS B 1 166 ? 11.853 67.121 -4.591 1.00 24.91 152 LYS B C 1
ATOM 4752 O O . LYS B 1 166 ? 12.686 67.632 -5.354 1.00 23.84 152 LYS B O 1
ATOM 4758 N N . GLN B 1 167 ? 10.542 67.366 -4.706 1.00 21.66 153 GLN B N 1
ATOM 4759 C CA . GLN B 1 167 ? 10.067 68.224 -5.795 1.00 23.55 153 GLN B CA 1
ATOM 4760 C C . GLN B 1 167 ? 10.473 69.679 -5.572 1.00 27.32 153 GLN B C 1
ATOM 4761 O O . GLN B 1 167 ? 10.756 70.403 -6.536 1.00 25.84 153 GLN B O 1
ATOM 4767 N N . ILE B 1 168 ? 10.486 70.126 -4.313 1.00 22.32 154 ILE B N 1
ATOM 4768 C CA . ILE B 1 168 ? 10.965 71.476 -3.993 1.00 26.88 154 ILE B CA 1
ATOM 4769 C C . ILE B 1 168 ? 12.447 71.612 -4.320 1.00 28.64 154 ILE B C 1
ATOM 4770 O O . ILE B 1 168 ? 12.869 72.564 -4.991 1.00 30.73 154 ILE B O 1
ATOM 4775 N N . VAL B 1 169 ? 13.267 70.675 -3.831 1.00 24.13 155 VAL B N 1
ATOM 4776 C CA . VAL B 1 169 ? 14.704 70.753 -4.080 1.00 24.27 155 VAL B CA 1
ATOM 4777 C C . VAL B 1 169 ? 14.992 70.649 -5.575 1.00 30.67 155 VAL B C 1
ATOM 4778 O O . VAL B 1 169 ? 15.886 71.334 -6.100 1.00 29.41 155 VAL B O 1
ATOM 4782 N N . ARG B 1 170 ? 14.222 69.819 -6.290 1.00 27.10 156 ARG B N 1
ATOM 4783 C CA . ARG B 1 170 ? 14.412 69.673 -7.733 1.00 29.29 156 ARG B CA 1
ATOM 4784 C C . ARG B 1 170 ? 14.239 71.006 -8.446 1.00 31.45 156 ARG B C 1
ATOM 4785 O O . ARG B 1 170 ? 15.068 71.392 -9.280 1.00 31.57 156 ARG B O 1
ATOM 4793 N N . ASP B 1 171 ? 13.169 71.727 -8.117 1.00 29.51 157 ASP B N 1
ATOM 4794 C CA . ASP B 1 171 ? 12.909 73.039 -8.703 1.00 35.29 157 ASP B CA 1
ATOM 4795 C C . ASP B 1 171 ? 14.117 73.968 -8.560 1.00 35.00 157 ASP B C 1
ATOM 4796 O O . ASP B 1 171 ? 14.557 74.581 -9.538 1.00 36.99 157 ASP B O 1
ATOM 4801 N N . PHE B 1 172 ? 14.695 74.058 -7.354 1.00 29.84 158 PHE B N 1
ATOM 4802 C CA . PHE B 1 172 ? 15.819 74.978 -7.143 1.00 29.88 158 PHE B CA 1
ATOM 4803 C C . PHE B 1 172 ? 17.109 74.479 -7.780 1.00 36.32 158 PHE B C 1
ATOM 4804 O O . PHE B 1 172 ? 17.936 75.293 -8.213 1.00 33.84 158 PHE B O 1
ATOM 4812 N N . LEU B 1 173 ? 17.324 73.161 -7.837 1.00 28.43 159 LEU B N 1
ATOM 4813 C CA . LEU B 1 173 ? 18.520 72.669 -8.513 1.00 32.26 159 LEU B CA 1
ATOM 4814 C C . LEU B 1 173 ? 18.431 72.901 -10.018 1.00 37.71 159 LEU B C 1
ATOM 4815 O O . LEU B 1 173 ? 19.440 73.204 -10.669 1.00 36.6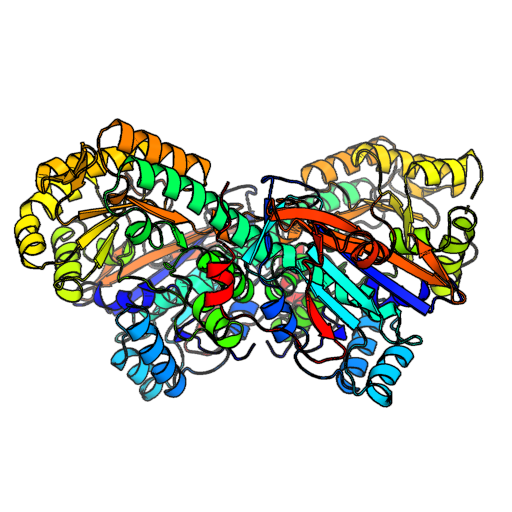4 159 LEU B O 1
ATOM 4820 N N . GLN B 1 174 ? 17.232 72.777 -10.586 1.00 32.95 160 GLN B N 1
ATOM 4821 C CA . GLN B 1 174 ? 17.089 72.981 -12.023 1.00 38.48 160 GLN B CA 1
ATOM 4822 C C . GLN B 1 174 ? 17.430 74.414 -12.411 1.00 45.33 160 GLN B C 1
ATOM 4823 O O . GLN B 1 174 ? 17.968 74.655 -13.499 1.00 46.08 160 GLN B O 1
ATOM 4829 N N . ARG B 1 175 ? 17.160 75.368 -11.522 1.00 40.04 161 ARG B N 1
ATOM 4830 C CA . ARG B 1 175 ? 17.388 76.778 -11.815 1.00 43.40 161 ARG B CA 1
ATOM 4831 C C . ARG B 1 175 ? 18.809 77.240 -11.524 1.00 40.19 161 ARG B C 1
ATOM 4832 O O . ARG B 1 175 ? 19.275 78.202 -12.143 1.00 45.32 161 ARG B O 1
ATOM 4840 N N . THR B 1 176 ? 19.527 76.579 -10.620 1.00 36.24 162 THR B N 1
ATOM 4841 C CA . THR B 1 176 ? 20.782 77.121 -10.126 1.00 37.73 162 THR B CA 1
ATOM 4842 C C . THR B 1 176 ? 21.976 76.181 -10.203 1.00 35.08 162 THR B C 1
ATOM 4843 O O . THR B 1 176 ? 23.082 76.609 -9.860 1.00 40.10 162 THR B O 1
ATOM 4847 N N . SER B 1 177 ? 21.801 74.921 -10.619 1.00 36.53 163 SER B N 1
ATOM 4848 C CA . SER B 1 177 ? 22.887 73.944 -10.600 1.00 37.33 163 SER B CA 1
ATOM 4849 C C . SER B 1 177 ? 23.242 73.481 -12.007 1.00 38.60 163 SER B C 1
ATOM 4850 O O . SER B 1 177 ? 22.376 73.378 -12.879 1.00 36.59 163 SER B O 1
ATOM 4853 N N . ASP B 1 178 ? 24.520 73.158 -12.209 1.00 40.87 164 ASP B N 1
ATOM 4854 C CA . ASP B 1 178 ? 24.936 72.544 -13.466 1.00 45.59 164 ASP B CA 1
ATOM 4855 C C . ASP B 1 178 ? 24.664 71.044 -13.518 1.00 46.90 164 ASP B C 1
ATOM 4856 O O . ASP B 1 178 ? 24.727 70.461 -14.608 1.00 45.27 164 ASP B O 1
ATOM 4861 N N . ASP B 1 179 ? 24.355 70.406 -12.386 1.00 42.95 165 ASP B N 1
ATOM 4862 C CA . ASP B 1 179 ? 24.124 68.959 -12.329 1.00 38.15 165 ASP B CA 1
ATOM 4863 C C . ASP B 1 179 ? 22.945 68.673 -11.403 1.00 37.26 165 ASP B C 1
ATOM 4864 O O . ASP B 1 179 ? 23.105 68.095 -10.325 1.00 39.05 165 ASP B O 1
ATOM 4869 N N . PRO B 1 180 ? 21.736 69.056 -11.811 1.00 32.34 166 PRO B N 1
ATOM 4870 C CA . PRO B 1 180 ? 20.577 68.912 -10.904 1.00 37.06 166 PRO B CA 1
ATOM 4871 C C . PRO B 1 180 ? 20.290 67.476 -10.513 1.00 38.44 166 PRO B C 1
ATOM 4872 O O . PRO B 1 180 ? 20.173 67.168 -9.322 1.00 33.77 166 PRO B O 1
ATOM 4876 N N . GLU B 1 181 ? 20.171 66.578 -11.490 1.00 39.80 167 GLU B N 1
ATOM 4877 C CA . GLU B 1 181 ? 19.787 65.216 -11.155 1.00 40.19 167 GLU B CA 1
ATOM 4878 C C . GLU B 1 181 ? 20.924 64.448 -10.494 1.00 40.28 167 GLU B C 1
ATOM 4879 O O . GLU B 1 181 ? 20.663 63.466 -9.792 1.00 42.51 167 GLU B O 1
ATOM 4885 N N . GLY B 1 182 ? 22.173 64.886 -10.669 1.00 34.45 168 GLY B N 1
ATOM 4886 C CA . GLY B 1 182 ? 23.266 64.279 -9.932 1.00 33.02 168 GLY B CA 1
ATOM 4887 C C . GLY B 1 182 ? 23.349 64.719 -8.484 1.00 35.71 168 GLY B C 1
ATOM 4888 O O . GLY B 1 182 ? 23.804 63.957 -7.628 1.00 35.66 168 GLY B O 1
ATOM 4889 N N . GLN B 1 183 ? 22.925 65.948 -8.189 1.00 32.84 169 GLN B N 1
ATOM 4890 C CA . GLN B 1 183 ? 22.932 66.461 -6.822 1.00 30.50 169 GLN B CA 1
ATOM 4891 C C . GLN B 1 183 ? 21.707 65.987 -6.036 1.00 26.72 169 GLN B C 1
ATOM 4892 O O . GLN B 1 183 ? 21.804 65.699 -4.835 1.00 28.07 169 GLN B O 1
ATOM 4898 N N . LEU B 1 184 ? 20.567 65.908 -6.711 1.00 27.36 170 LEU B N 1
ATOM 4899 C CA . LEU B 1 184 ? 19.276 65.752 -6.039 1.00 26.97 170 LEU B CA 1
ATOM 4900 C C . LEU B 1 184 ? 19.191 64.576 -5.064 1.00 26.50 170 LEU B C 1
ATOM 4901 O O . LEU B 1 184 ? 18.651 64.770 -3.958 1.00 25.12 170 LEU B O 1
ATOM 4906 N N . PRO B 1 185 ? 19.671 63.365 -5.380 1.00 28.79 171 PRO B N 1
ATOM 4907 C CA . PRO B 1 185 ? 19.443 62.232 -4.464 1.00 27.83 171 PRO B CA 1
ATOM 4908 C C . PRO B 1 185 ? 20.140 62.356 -3.115 1.00 25.21 171 PRO B C 1
ATOM 4909 O O . PRO B 1 185 ? 19.851 61.551 -2.220 1.00 25.61 171 PRO B O 1
ATOM 4913 N N . PHE B 1 186 ? 21.042 63.318 -2.917 1.00 25.35 172 PHE B N 1
ATOM 4914 C CA . PHE B 1 186 ? 21.740 63.424 -1.644 1.00 23.03 172 PHE B CA 1
ATOM 4915 C C . PHE B 1 186 ? 21.241 64.575 -0.786 1.00 23.27 172 PHE B C 1
ATOM 4916 O O . PHE B 1 186 ? 21.866 64.882 0.235 1.00 27.68 172 PHE B O 1
ATOM 4924 N N . LYS B 1 187 ? 20.128 65.199 -1.149 1.00 22.79 173 LYS B N 1
ATOM 4925 C CA . LYS B 1 187 ? 19.808 66.490 -0.554 1.00 21.43 173 LYS B CA 1
ATOM 4926 C C . LYS B 1 187 ? 18.884 66.401 0.652 1.00 24.09 173 LYS B C 1
ATOM 4927 O O . LYS B 1 187 ? 18.755 67.394 1.371 1.00 22.16 173 LYS B O 1
ATOM 4933 N N . LEU B 1 188 ? 18.250 65.256 0.911 1.00 21.67 174 LEU B N 1
ATOM 4934 C CA . LEU B 1 188 ? 17.474 65.080 2.140 1.00 20.41 174 LEU B CA 1
ATOM 4935 C C . LEU B 1 188 ? 17.964 63.820 2.836 1.00 21.53 174 LEU B C 1
ATOM 4936 O O . LEU B 1 188 ? 17.874 62.723 2.275 1.00 21.23 174 LEU B O 1
ATOM 4941 N N . HIS B 1 189 ? 18.481 63.978 4.047 1.00 17.77 175 HIS B N 1
ATOM 4942 C CA . HIS B 1 189 ? 19.080 62.888 4.816 1.00 21.18 175 HIS B CA 1
ATOM 4943 C C . HIS B 1 189 ? 18.191 62.547 6.009 1.00 23.08 175 HIS B C 1
ATOM 4944 O O . HIS B 1 189 ? 17.795 63.437 6.761 1.00 23.41 175 HIS B O 1
ATOM 4951 N N . ASP B 1 190 ? 17.912 61.261 6.206 1.00 20.46 176 ASP B N 1
ATOM 4952 C CA . ASP B 1 190 ? 17.052 60.817 7.302 1.00 19.85 176 ASP B CA 1
ATOM 4953 C C . ASP B 1 190 ? 17.926 60.552 8.523 1.00 23.19 176 ASP B C 1
ATOM 4954 O O . ASP B 1 190 ? 18.867 59.760 8.448 1.00 24.04 176 ASP B O 1
ATOM 4959 N N . PHE B 1 191 ? 17.648 61.231 9.639 1.00 23.13 177 PHE B N 1
ATOM 4960 C CA . PHE B 1 191 ? 18.304 60.832 10.887 1.00 27.15 177 PHE B CA 1
ATOM 4961 C C . PHE B 1 191 ? 17.278 60.622 12.001 1.00 27.13 177 PHE B C 1
ATOM 4962 O O . PHE B 1 191 ? 17.520 60.932 13.174 1.00 26.45 177 PHE B O 1
ATOM 4970 N N . GLY B 1 192 ? 16.132 60.046 11.655 1.00 24.81 178 GLY B N 1
ATOM 4971 C CA . GLY B 1 192 ? 15.048 59.868 12.600 1.00 22.24 178 GLY B CA 1
ATOM 4972 C C . GLY B 1 192 ? 15.057 58.634 13.474 1.00 22.01 178 GLY B C 1
ATOM 4973 O O . GLY B 1 192 ? 14.111 58.457 14.249 1.00 24.01 178 GLY B O 1
ATOM 4974 N N . ALA B 1 193 ? 16.079 57.776 13.413 1.00 21.68 179 ALA B N 1
ATOM 4975 C CA . ALA B 1 193 ? 15.973 56.481 14.098 1.00 22.61 179 ALA B CA 1
ATOM 4976 C C . ALA B 1 193 ? 15.790 56.617 15.611 1.00 22.15 179 ALA B C 1
ATOM 4977 O O . ALA B 1 193 ? 15.125 55.776 16.227 1.00 21.85 179 ALA B O 1
ATOM 4979 N N . ARG B 1 194 ? 16.365 57.650 16.233 1.00 19.54 180 ARG B N 1
ATOM 4980 C CA . ARG B 1 194 ? 16.198 57.805 17.675 1.00 21.85 180 ARG B CA 1
ATOM 4981 C C . ARG B 1 194 ? 14.891 58.502 18.044 1.00 25.20 180 ARG B C 1
ATOM 4982 O O . ARG B 1 194 ? 14.474 58.441 19.212 1.00 23.88 180 ARG B O 1
ATOM 4990 N N . GLY B 1 195 ? 14.234 59.148 17.078 1.00 21.57 181 GLY B N 1
ATOM 4991 C CA . GLY B 1 195 ? 13.013 59.895 17.301 1.00 23.94 181 GLY B CA 1
ATOM 4992 C C . GLY B 1 195 ? 11.755 59.216 16.806 1.00 21.03 181 GLY B C 1
ATOM 4993 O O . GLY B 1 195 ? 10.692 59.847 16.790 1.00 21.95 181 GLY B O 1
ATOM 4994 N N . VAL B 1 196 ? 11.827 57.941 16.440 1.00 20.79 182 VAL B N 1
ATOM 4995 C CA . VAL B 1 196 ? 10.657 57.201 15.994 1.00 19.38 182 VAL B CA 1
ATOM 4996 C C . VAL B 1 196 ? 10.289 56.193 17.082 1.00 19.32 182 VAL B C 1
ATOM 4997 O O . VAL B 1 196 ? 11.079 55.891 17.985 1.00 19.06 182 VAL B O 1
ATOM 5001 N N . SER B 1 197 ? 9.063 55.680 17.014 1.00 18.86 183 SER B N 1
ATOM 5002 C CA . SER B 1 197 ? 8.501 54.962 18.161 1.00 16.11 183 SER B CA 1
ATOM 5003 C C . SER B 1 197 ? 8.981 53.512 18.306 1.00 19.11 183 SER B C 1
ATOM 5004 O O . SER B 1 197 ? 8.858 52.959 19.401 1.00 20.38 183 SER B O 1
ATOM 5007 N N . SER B 1 198 ? 9.517 52.870 17.264 1.00 17.15 184 SER B N 1
ATOM 5008 C CA . SER B 1 198 ? 10.055 51.520 17.438 1.00 16.27 184 SER B CA 1
ATOM 5009 C C . SER B 1 198 ? 11.019 51.216 16.306 1.00 17.56 184 SER B C 1
ATOM 5010 O O . SER B 1 198 ? 11.056 51.909 15.285 1.00 17.97 184 SER B O 1
ATOM 5013 N N . LEU B 1 199 ? 11.770 50.135 16.502 1.00 16.91 185 LEU B N 1
ATOM 5014 C CA . LEU B 1 199 ? 12.676 49.606 15.482 1.00 18.11 185 LEU B CA 1
ATOM 5015 C C . LEU B 1 199 ? 11.949 49.328 14.170 1.00 18.35 185 LEU B C 1
ATOM 5016 O O . LEU B 1 199 ? 12.436 49.680 13.088 1.00 18.15 185 LEU B O 1
ATOM 5021 N N . GLY B 1 200 ? 10.775 48.696 14.250 1.00 18.20 186 GLY B N 1
ATOM 5022 C CA . GLY B 1 200 ? 10.040 48.363 13.037 1.00 18.94 186 GLY B CA 1
ATOM 5023 C C . GLY B 1 200 ? 9.589 49.593 12.276 1.00 18.22 186 GLY B C 1
ATOM 5024 O O . GLY B 1 200 ? 9.595 49.613 11.044 1.00 17.60 186 GLY B O 1
ATOM 5025 N N . SER B 1 201 ? 9.149 50.622 13.000 1.00 16.28 187 SER B N 1
ATOM 5026 C CA . SER B 1 201 ? 8.793 51.874 12.345 1.00 18.33 187 SER B CA 1
ATOM 5027 C C . SER B 1 201 ? 10.024 52.563 11.743 1.00 18.09 187 SER B C 1
ATOM 5028 O O . SER B 1 201 ? 9.946 53.130 10.644 1.00 18.02 187 SER B O 1
ATOM 5031 N N . ALA B 1 202 ? 11.166 52.536 12.447 1.00 16.81 188 ALA B N 1
ATOM 5032 C CA . ALA B 1 202 ? 12.398 53.079 11.858 1.00 13.67 188 ALA B CA 1
ATOM 5033 C C . ALA B 1 202 ? 12.729 52.378 10.547 1.00 18.14 188 ALA B C 1
ATOM 5034 O O . ALA B 1 202 ? 13.108 53.029 9.566 1.00 18.03 188 ALA B O 1
ATOM 5036 N N . ALA B 1 203 ? 12.615 51.046 10.514 1.00 15.33 189 ALA B N 1
ATOM 5037 C CA . ALA B 1 203 ? 12.947 50.308 9.295 1.00 15.64 189 ALA B CA 1
ATOM 5038 C C . ALA B 1 203 ? 12.007 50.667 8.141 1.00 17.90 189 ALA B C 1
ATOM 5039 O O . ALA B 1 203 ? 12.459 50.912 7.017 1.00 18.72 189 ALA B O 1
ATOM 5041 N N . LEU B 1 204 ? 10.690 50.669 8.393 1.00 16.23 190 LEU B N 1
ATOM 5042 C CA . LEU B 1 204 ? 9.725 50.844 7.305 1.00 14.72 190 LEU B CA 1
ATOM 5043 C C . LEU B 1 204 ? 9.614 52.306 6.903 1.00 16.71 190 LEU B C 1
ATOM 5044 O O . LEU B 1 204 ? 9.568 52.623 5.706 1.00 17.66 190 LEU B O 1
ATOM 5049 N N . GLY B 1 205 ? 9.590 53.209 7.883 1.00 16.47 191 GLY B N 1
ATOM 5050 C CA . GLY B 1 205 ? 9.584 54.629 7.559 1.00 17.40 191 GLY B CA 1
ATOM 5051 C C . GLY B 1 205 ? 10.890 55.067 6.930 1.00 19.27 191 GLY B C 1
ATOM 5052 O O . GLY B 1 205 ? 10.900 55.840 5.967 1.00 18.79 191 GLY B O 1
ATOM 5053 N N . GLY B 1 206 ? 12.009 54.559 7.445 1.00 18.87 192 GLY B N 1
ATOM 5054 C CA . GLY B 1 206 ? 13.289 54.873 6.832 1.00 18.10 192 GLY B CA 1
ATOM 5055 C C . GLY B 1 206 ? 13.363 54.391 5.393 1.00 17.81 192 GLY B C 1
ATOM 5056 O O . GLY B 1 206 ? 13.915 55.065 4.523 1.00 16.99 192 GLY B O 1
ATOM 5057 N N . ALA B 1 207 ? 12.792 53.224 5.118 1.00 18.23 193 ALA B N 1
ATOM 5058 C CA . ALA B 1 207 ? 12.811 52.724 3.748 1.00 15.83 193 ALA B CA 1
ATOM 5059 C C . ALA B 1 207 ? 11.924 53.569 2.840 1.00 16.19 193 ALA B C 1
ATOM 5060 O O . ALA B 1 207 ? 12.255 53.767 1.660 1.00 16.49 193 ALA B O 1
ATOM 5062 N N . ALA B 1 208 ? 10.819 54.099 3.383 1.00 15.92 194 ALA B N 1
ATOM 5063 C CA . ALA B 1 208 ? 9.943 54.980 2.615 1.00 16.28 194 ALA B CA 1
ATOM 5064 C C . ALA B 1 208 ? 10.690 56.216 2.135 1.00 17.50 194 ALA B C 1
ATOM 5065 O O . ALA B 1 208 ? 10.460 56.696 1.019 1.00 17.02 194 ALA B O 1
ATOM 5067 N N . HIS B 1 209 ? 11.577 56.756 2.973 1.00 17.33 195 HIS B N 1
ATOM 5068 C CA . HIS B 1 209 ? 12.420 57.880 2.552 1.00 18.19 195 HIS B CA 1
ATOM 5069 C C . HIS B 1 209 ? 13.355 57.481 1.417 1.00 17.70 195 HIS B C 1
ATOM 5070 O O . HIS B 1 209 ? 13.590 58.272 0.487 1.00 18.63 195 HIS B O 1
ATOM 5077 N N . LEU B 1 210 ? 13.886 56.252 1.467 1.00 17.11 196 LEU B N 1
ATOM 5078 C CA . LEU B 1 210 ? 14.799 55.729 0.451 1.00 16.66 196 LEU B CA 1
ATOM 5079 C C . LEU B 1 210 ? 14.129 55.546 -0.910 1.00 19.74 196 LEU B C 1
ATOM 5080 O O . LEU B 1 210 ? 14.827 55.346 -1.912 1.00 20.17 196 LEU B O 1
ATOM 5085 N N . VAL B 1 211 ? 12.801 55.607 -0.970 1.00 18.22 197 VAL B N 1
ATOM 5086 C CA . VAL B 1 211 ? 12.094 55.675 -2.256 1.00 16.75 197 VAL B CA 1
ATOM 5087 C C . VAL B 1 211 ? 12.575 56.873 -3.074 1.00 19.36 197 VAL B C 1
ATOM 5088 O O . VAL B 1 211 ? 12.669 56.808 -4.314 1.00 19.29 197 VAL B O 1
ATOM 5092 N N . ASN B 1 212 ? 12.911 57.973 -2.401 1.00 16.55 198 ASN B N 1
ATOM 5093 C CA . ASN B 1 212 ? 13.202 59.233 -3.067 1.00 18.19 198 ASN B CA 1
ATOM 5094 C C . ASN B 1 212 ? 14.648 59.673 -2.980 1.00 20.62 198 ASN B C 1
ATOM 5095 O O . ASN B 1 212 ? 15.113 60.373 -3.880 1.00 23.12 198 ASN B O 1
ATOM 5100 N N . PHE B 1 213 ? 15.365 59.291 -1.931 1.00 18.41 199 PHE B N 1
ATOM 5101 C CA . PHE B 1 213 ? 16.701 59.804 -1.685 1.00 19.14 199 PHE B CA 1
ATOM 5102 C C . PHE B 1 213 ? 17.630 58.666 -1.316 1.00 21.74 199 PHE B C 1
ATOM 5103 O O . PHE B 1 213 ? 17.179 57.573 -0.969 1.00 19.31 199 PHE B O 1
ATOM 5111 N N . LEU B 1 214 ? 18.947 58.951 -1.377 1.00 19.10 200 LEU B N 1
ATOM 5112 C CA . LEU B 1 214 ? 19.962 57.955 -1.058 1.00 21.91 200 LEU B CA 1
ATOM 5113 C C . LEU B 1 214 ? 20.542 58.092 0.338 1.00 22.56 200 LEU B C 1
ATOM 5114 O O . LEU B 1 214 ? 21.141 57.140 0.833 1.00 25.15 200 LEU B O 1
ATOM 5119 N N . GLY B 1 215 ? 20.389 59.237 0.999 1.00 21.05 201 GLY B N 1
ATOM 5120 C CA . GLY B 1 215 ? 21.100 59.480 2.240 1.00 19.22 201 GLY B CA 1
ATOM 5121 C C . GLY B 1 215 ? 20.254 59.091 3.431 1.00 20.75 201 GLY B C 1
ATOM 5122 O O . GLY B 1 215 ? 19.128 59.570 3.585 1.00 21.43 201 GLY B O 1
ATOM 5123 N N . THR B 1 216 ? 20.807 58.229 4.283 1.00 22.79 202 THR B N 1
ATOM 5124 C CA . THR B 1 216 ? 20.116 57.861 5.508 1.00 18.48 202 THR B CA 1
ATOM 5125 C C . THR B 1 216 ? 21.120 57.481 6.577 1.00 20.83 202 THR B C 1
ATOM 5126 O O . THR B 1 216 ? 22.157 56.884 6.281 1.00 22.87 202 THR B O 1
ATOM 5130 N N . ASP B 1 217 ? 20.798 57.828 7.818 1.00 19.40 203 ASP B N 1
ATOM 5131 C CA . ASP B 1 217 ? 21.496 57.282 8.969 1.00 21.86 203 ASP B CA 1
ATOM 5132 C C . ASP B 1 217 ? 20.717 56.160 9.627 1.00 22.21 203 ASP B C 1
ATOM 5133 O O . ASP B 1 217 ? 21.171 55.618 10.635 1.00 22.20 203 ASP B O 1
ATOM 5138 N N . THR B 1 218 ? 19.574 55.774 9.056 1.00 17.63 204 THR B N 1
ATOM 5139 C CA . THR B 1 218 ? 18.726 54.747 9.649 1.00 18.41 204 THR B CA 1
ATOM 5140 C C . THR B 1 218 ? 19.138 53.389 9.086 1.00 17.76 204 THR B C 1
ATOM 5141 O O . THR B 1 218 ? 18.643 52.943 8.051 1.00 18.86 204 THR B O 1
ATOM 5145 N N . LEU B 1 219 ? 20.084 52.730 9.766 1.00 19.00 205 LEU B N 1
ATOM 5146 C CA . LEU B 1 219 ? 20.584 51.440 9.286 1.00 22.04 205 LEU B CA 1
ATOM 5147 C C . LEU B 1 219 ? 19.458 50.414 9.159 1.00 18.71 205 LEU B C 1
ATOM 5148 O O . LEU B 1 219 ? 19.489 49.558 8.265 1.00 19.67 205 LEU B O 1
ATOM 5153 N N . SER B 1 220 ? 18.450 50.494 10.032 1.00 17.21 206 SER B N 1
ATOM 5154 C CA . SER B 1 220 ? 17.304 49.585 9.956 1.00 18.86 206 SER B CA 1
ATOM 5155 C C . SER B 1 220 ? 16.648 49.633 8.582 1.00 18.20 206 SER B C 1
ATOM 5156 O O . SER B 1 220 ? 16.145 48.616 8.085 1.00 19.01 206 SER B O 1
ATOM 5159 N N . ALA B 1 221 ? 16.623 50.816 7.960 1.00 15.88 207 ALA B N 1
ATOM 5160 C CA . ALA B 1 221 ? 16.023 50.951 6.632 1.00 20.11 207 ALA B CA 1
ATOM 5161 C C . ALA B 1 221 ? 16.797 50.161 5.592 1.00 18.11 207 ALA B C 1
ATOM 5162 O O . ALA B 1 221 ? 16.213 49.629 4.636 1.00 15.52 207 ALA B O 1
ATOM 5164 N N . LEU B 1 222 ? 18.124 50.115 5.728 1.00 16.80 208 LEU B N 1
ATOM 5165 C CA . LEU B 1 222 ? 18.915 49.311 4.808 1.00 17.68 208 LEU B CA 1
ATOM 5166 C C . LEU B 1 222 ? 18.551 47.840 4.940 1.00 18.44 208 LEU B C 1
ATOM 5167 O O . LEU B 1 222 ? 18.448 47.123 3.939 1.00 20.42 208 LEU B O 1
ATOM 5172 N N . LEU B 1 223 ? 18.391 47.362 6.169 1.00 18.01 209 LEU B N 1
ATOM 5173 C CA . LEU B 1 223 ? 18.030 45.956 6.356 1.00 16.59 209 LEU B CA 1
ATOM 5174 C C . LEU B 1 223 ? 16.674 45.644 5.728 1.00 17.41 209 LEU B C 1
ATOM 5175 O O . LEU B 1 223 ? 16.481 44.571 5.141 1.00 16.95 209 LEU B O 1
ATOM 5180 N N . LEU B 1 224 ? 15.716 46.562 5.848 1.00 16.99 210 LEU B N 1
ATOM 5181 C CA . LEU B 1 224 ? 14.397 46.286 5.274 1.00 16.02 210 LEU B CA 1
ATOM 5182 C C . LEU B 1 224 ? 14.446 46.348 3.753 1.00 16.19 210 LEU B C 1
ATOM 5183 O O . LEU B 1 224 ? 13.815 45.529 3.070 1.00 17.66 210 LEU B O 1
ATOM 5188 N N . ALA B 1 225 ? 15.196 47.305 3.195 1.00 16.38 211 ALA B N 1
ATOM 5189 C CA . ALA B 1 225 ? 15.286 47.385 1.743 1.00 17.92 211 ALA B CA 1
ATOM 5190 C C . ALA B 1 225 ? 15.914 46.126 1.178 1.00 18.04 211 ALA B C 1
ATOM 5191 O O . ALA B 1 225 ? 15.524 45.651 0.109 1.00 18.81 211 ALA B O 1
ATOM 5193 N N . ARG B 1 226 ? 16.893 45.573 1.891 1.00 16.84 212 ARG B N 1
ATOM 5194 C CA . ARG B 1 226 ? 17.544 44.352 1.431 1.00 17.90 212 ARG B CA 1
ATOM 5195 C C . ARG B 1 226 ? 16.610 43.155 1.522 1.00 20.11 212 ARG B C 1
ATOM 5196 O O . ARG B 1 226 ? 16.505 42.363 0.571 1.00 22.22 212 ARG B O 1
ATOM 5204 N N . ALA B 1 227 ? 15.884 43.030 2.639 1.00 17.81 213 ALA B N 1
ATOM 5205 C CA . ALA B 1 227 ? 15.089 41.828 2.892 1.00 19.22 213 ALA B CA 1
ATOM 5206 C C . ALA B 1 227 ? 13.760 41.847 2.151 1.00 21.42 213 ALA B C 1
ATOM 5207 O O . ALA B 1 227 ? 13.273 40.790 1.728 1.00 19.34 213 ALA B O 1
ATOM 5209 N N . HIS B 1 228 ? 13.131 43.021 2.034 1.00 16.63 214 HIS B N 1
ATOM 5210 C CA . HIS B 1 228 ? 11.789 43.110 1.472 1.00 18.52 214 HIS B CA 1
ATOM 5211 C C . HIS B 1 228 ? 11.749 43.690 0.072 1.00 19.97 214 HIS B C 1
ATOM 5212 O O . HIS B 1 228 ? 10.764 43.450 -0.639 1.00 20.07 214 HIS B O 1
ATOM 5219 N N . TYR B 1 229 ? 12.783 44.434 -0.343 1.00 17.11 215 TYR B N 1
ATOM 5220 C CA . TYR B 1 229 ? 12.801 45.057 -1.662 1.00 17.45 215 TYR B CA 1
ATOM 5221 C C . TYR B 1 229 ? 14.054 44.675 -2.447 1.00 21.55 215 TYR B C 1
ATOM 5222 O O . TYR B 1 229 ? 14.375 45.339 -3.435 1.00 18.78 215 TYR B O 1
ATOM 5231 N N . HIS B 1 230 ? 14.776 43.634 -2.012 1.00 19.18 216 HIS B N 1
ATOM 5232 C CA . HIS B 1 230 ? 15.825 42.985 -2.821 1.00 20.89 216 HIS B CA 1
ATOM 5233 C C . HIS B 1 230 ? 16.999 43.911 -3.151 1.00 22.30 216 HIS B C 1
ATOM 5234 O O . HIS B 1 230 ? 17.668 43.734 -4.174 1.00 21.00 216 HIS B O 1
ATOM 5241 N N . THR B 1 231 ? 17.276 44.905 -2.309 1.00 20.44 217 THR B N 1
ATOM 5242 C CA . THR B 1 231 ? 18.279 45.926 -2.622 1.00 21.12 217 THR B CA 1
ATOM 5243 C C . THR B 1 231 ? 19.293 45.977 -1.489 1.00 19.66 217 THR B C 1
ATOM 5244 O O . THR B 1 231 ? 19.041 46.639 -0.466 1.00 22.07 217 THR B O 1
ATOM 5248 N N . PRO B 1 232 ? 20.445 45.299 -1.634 1.00 21.02 218 PRO B N 1
ATOM 5249 C CA . PRO B 1 232 ? 21.378 45.145 -0.503 1.00 22.02 218 PRO B CA 1
ATOM 5250 C C . PRO B 1 232 ? 22.028 46.412 0.022 1.00 26.85 218 PRO B C 1
ATOM 5251 O O . PRO B 1 232 ? 22.369 46.436 1.209 1.00 32.15 218 PRO B O 1
ATOM 5255 N N . VAL B 1 233 ? 22.299 47.423 -0.798 1.00 22.42 219 VAL B N 1
ATOM 5256 C CA . VAL B 1 233 ? 22.882 48.652 -0.252 1.00 25.62 219 VAL B CA 1
ATOM 5257 C C . VAL B 1 233 ? 22.057 49.828 -0.751 1.00 23.41 219 VAL B C 1
ATOM 5258 O O . VAL B 1 233 ? 22.379 50.435 -1.774 1.00 28.18 219 VAL B O 1
ATOM 5262 N N . ALA B 1 234 ? 20.968 50.139 -0.047 1.00 21.85 220 ALA B N 1
ATOM 5263 C CA . ALA B 1 234 ? 19.981 51.068 -0.577 1.00 22.22 220 ALA B CA 1
ATOM 5264 C C . ALA B 1 234 ? 20.306 52.528 -0.310 1.00 24.63 220 ALA B C 1
ATOM 5265 O O . ALA B 1 234 ? 19.716 53.401 -0.950 1.00 25.72 220 ALA B O 1
ATOM 5267 N N . GLY B 1 235 ? 21.211 52.819 0.614 1.00 22.51 221 GLY B N 1
ATOM 5268 C CA . GLY B 1 235 ? 21.445 54.192 1.008 1.00 24.72 221 GLY B CA 1
ATOM 5269 C C . GLY B 1 235 ? 22.851 54.353 1.542 1.00 23.66 221 GLY B C 1
ATOM 5270 O O . GLY B 1 235 ? 23.559 53.373 1.783 1.00 23.78 221 GLY B O 1
ATOM 5271 N N . TYR B 1 236 ? 23.228 55.610 1.773 1.00 21.76 222 TYR B N 1
ATOM 5272 C CA . TYR B 1 236 ? 24.611 55.955 2.097 1.00 21.97 222 TYR B CA 1
ATOM 5273 C C . TYR B 1 236 ? 24.648 57.003 3.199 1.00 22.46 222 TYR B C 1
ATOM 5274 O O . TYR B 1 236 ? 23.695 57.763 3.395 1.00 21.02 222 TYR B O 1
ATOM 5283 N N . SER B 1 237 ? 25.771 57.044 3.913 1.00 23.86 223 SER B N 1
ATOM 5284 C CA . SER B 1 237 ? 25.999 58.092 4.907 1.00 23.08 223 SER B CA 1
ATOM 5285 C C . SER B 1 237 ? 27.489 58.408 4.973 1.00 28.96 223 SER B C 1
ATOM 5286 O O . SER B 1 237 ? 28.276 57.937 4.146 1.00 26.90 223 SER B O 1
ATOM 5289 N N . ILE B 1 238 ? 27.866 59.208 5.969 1.00 26.63 224 ILE B N 1
ATOM 5290 C CA . ILE B 1 238 ? 29.246 59.685 6.129 1.00 32.45 224 ILE B CA 1
ATOM 5291 C C . ILE B 1 238 ? 29.584 59.763 7.611 1.00 31.26 224 ILE B C 1
ATOM 5292 O O . ILE B 1 238 ? 28.693 59.876 8.465 1.00 33.89 224 ILE B O 1
ATOM 5297 N N . PRO B 1 239 ? 30.878 59.694 7.952 1.00 34.81 225 PRO B N 1
ATOM 5298 C CA . PRO B 1 239 ? 31.264 59.899 9.355 1.00 33.74 225 PRO B CA 1
ATOM 5299 C C . PRO B 1 239 ? 30.901 61.312 9.795 1.00 37.51 225 PRO B C 1
ATOM 5300 O O . PRO B 1 239 ? 31.005 62.263 9.018 1.00 35.59 225 PRO B O 1
ATOM 5304 N N . ALA B 1 240 ? 30.462 61.443 11.050 1.00 36.93 226 ALA B N 1
ATOM 5305 C CA . ALA B 1 240 ? 29.934 62.715 11.539 1.00 38.37 226 ALA B CA 1
ATOM 5306 C C . ALA B 1 240 ? 30.287 62.920 13.006 1.00 45.10 226 ALA B C 1
ATOM 5307 O O . ALA B 1 240 ? 30.095 62.019 13.833 1.00 39.03 226 ALA B O 1
ATOM 5309 N N . ALA B 1 241 ? 30.795 64.112 13.324 1.00 37.74 227 ALA B N 1
ATOM 5310 C CA . ALA B 1 241 ? 31.195 64.417 14.691 1.00 44.60 227 ALA B CA 1
ATOM 5311 C C . ALA B 1 241 ? 29.974 64.562 15.589 1.00 47.66 227 ALA B C 1
ATOM 5312 O O . ALA B 1 241 ? 28.970 65.171 15.208 1.00 48.89 227 ALA B O 1
ATOM 5314 N N . GLU B 1 242 ? 30.056 63.982 16.783 1.00 46.38 228 GLU B N 1
ATOM 5315 C CA . GLU B 1 242 ? 29.046 64.190 17.811 1.00 52.96 228 GLU B CA 1
ATOM 5316 C C . GLU B 1 242 ? 29.473 65.354 18.699 1.00 52.94 228 GLU B C 1
ATOM 5317 O O . GLU B 1 242 ? 30.612 65.386 19.181 1.00 50.73 228 GLU B O 1
ATOM 5323 N N . HIS B 1 243 ? 28.557 66.304 18.915 1.00 52.05 229 HIS B N 1
ATOM 5324 C CA . HIS B 1 243 ? 28.921 67.540 19.605 1.00 56.40 229 HIS B CA 1
ATOM 5325 C C . HIS B 1 243 ? 29.430 67.267 21.017 1.00 55.97 229 HIS B C 1
ATOM 5326 O O . HIS B 1 243 ? 30.458 67.813 21.434 1.00 54.67 229 HIS B O 1
ATOM 5333 N N . SER B 1 244 ? 28.725 66.415 21.769 1.00 54.21 230 SER B N 1
ATOM 5334 C CA . SER B 1 244 ? 29.111 66.169 23.158 1.00 55.41 230 SER B CA 1
ATOM 5335 C C . SER B 1 244 ? 30.462 65.467 23.262 1.00 57.39 230 SER B C 1
ATOM 5336 O O . SER B 1 244 ? 31.222 65.732 24.201 1.00 55.47 230 SER B O 1
ATOM 5339 N N . THR B 1 245 ? 30.786 64.579 22.314 1.00 54.79 231 THR B N 1
ATOM 5340 C CA . THR B 1 245 ? 32.103 63.948 22.329 1.00 53.90 231 THR B CA 1
ATOM 5341 C C . THR B 1 245 ? 33.211 64.970 22.089 1.00 57.41 231 THR B C 1
ATOM 5342 O O . THR B 1 245 ? 34.304 64.844 22.657 1.00 53.27 231 THR B O 1
ATOM 5346 N N . ILE B 1 246 ? 32.949 65.987 21.262 1.00 54.88 232 ILE B N 1
ATOM 5347 C CA . ILE B 1 246 ? 33.910 67.074 21.099 1.00 57.19 232 ILE B CA 1
ATOM 5348 C C . ILE B 1 246 ? 34.053 67.851 22.400 1.00 59.40 232 ILE B C 1
ATOM 5349 O O . ILE B 1 246 ? 35.164 68.203 22.811 1.00 54.94 232 ILE B O 1
ATOM 5354 N N . THR B 1 247 ? 32.932 68.095 23.083 1.00 59.20 233 THR B N 1
ATOM 5355 C CA . THR B 1 247 ? 32.937 68.745 24.390 1.00 62.87 233 THR B CA 1
ATOM 5356 C C . THR B 1 247 ? 33.693 67.930 25.441 1.00 66.45 233 THR B C 1
ATOM 5357 O O . THR B 1 247 ? 34.102 68.481 26.470 1.00 70.59 233 THR B O 1
ATOM 5361 N N . SER B 1 248 ? 33.933 66.641 25.191 1.00 62.71 234 SER B N 1
ATOM 5362 C CA . SER B 1 248 ? 34.678 65.825 26.143 1.00 60.00 234 SER B CA 1
ATOM 5363 C C . SER B 1 248 ? 36.182 66.083 26.103 1.00 62.61 234 SER B C 1
ATOM 5364 O O . SER B 1 248 ? 36.877 65.733 27.065 1.00 62.04 234 SER B O 1
ATOM 5367 N N . TRP B 1 249 ? 36.700 66.675 25.022 1.00 58.39 235 TRP B N 1
ATOM 5368 C CA . TRP B 1 249 ? 38.119 67.019 24.949 1.00 60.67 235 TRP B CA 1
ATOM 5369 C C . TRP B 1 249 ? 38.491 68.230 25.801 1.00 65.11 235 TRP B C 1
ATOM 5370 O O . TRP B 1 249 ? 39.685 68.484 25.991 1.00 63.81 235 TRP B O 1
ATOM 5381 N N . GLY B 1 250 ? 37.516 68.978 26.302 1.00 69.04 236 GLY B N 1
ATOM 5382 C CA . GLY B 1 250 ? 37.783 70.212 27.032 1.00 70.29 236 GLY B CA 1
ATOM 5383 C C . GLY B 1 250 ? 37.876 71.411 26.110 1.00 73.72 236 GLY B C 1
ATOM 5384 O O . GLY B 1 250 ? 38.341 71.325 24.973 1.00 71.29 236 GLY B O 1
ATOM 5385 N N . ARG B 1 251 ? 37.422 72.565 26.621 1.00 77.46 237 ARG B N 1
ATOM 5386 C CA . ARG B 1 251 ? 37.353 73.767 25.789 1.00 78.39 237 ARG B CA 1
ATOM 5387 C C . ARG B 1 251 ? 38.729 74.171 25.273 1.00 76.85 237 ARG B C 1
ATOM 5388 O O . ARG B 1 251 ? 38.858 74.655 24.141 1.00 75.05 237 ARG B O 1
ATOM 5396 N N . GLU B 1 252 ? 39.773 73.972 26.080 1.00 73.14 238 GLU B N 1
ATOM 5397 C CA . GLU B 1 252 ? 41.114 74.331 25.636 1.00 73.70 238 GLU B CA 1
ATOM 5398 C C . GLU B 1 252 ? 41.619 73.414 24.528 1.00 70.80 238 GLU B C 1
ATOM 5399 O O . GLU B 1 252 ? 42.584 73.763 23.844 1.00 70.50 238 GLU B O 1
ATOM 5405 N N . ARG B 1 253 ? 40.984 72.261 24.318 1.00 69.18 239 ARG B N 1
ATOM 5406 C CA . ARG B 1 253 ? 41.372 71.351 23.247 1.00 70.09 239 ARG B CA 1
ATOM 5407 C C . ARG B 1 253 ? 40.239 71.123 22.246 1.00 68.55 239 ARG B C 1
ATOM 5408 O O . ARG B 1 253 ? 40.140 70.045 21.654 1.00 63.47 239 ARG B O 1
ATOM 5416 N N . GLU B 1 254 ? 39.382 72.127 22.029 1.00 67.72 240 GLU B N 1
ATOM 5417 C CA . GLU B 1 254 ? 38.316 71.950 21.045 1.00 64.88 240 GLU B CA 1
ATOM 5418 C C . GLU B 1 254 ? 38.851 71.951 19.621 1.00 62.35 240 GLU B C 1
ATOM 5419 O O . GLU B 1 254 ? 38.313 71.243 18.766 1.00 59.38 240 GLU B O 1
ATOM 5425 N N . VAL B 1 255 ? 39.895 72.733 19.335 1.00 64.34 241 VAL B N 1
ATOM 5426 C CA . VAL B 1 255 ? 40.514 72.660 18.014 1.00 64.07 241 VAL B CA 1
ATOM 5427 C C . VAL B 1 255 ? 41.215 71.322 17.837 1.00 59.80 241 VAL B C 1
ATOM 5428 O O . VAL B 1 255 ? 41.265 70.773 16.728 1.00 59.31 241 VAL B O 1
ATOM 5432 N N . ASP B 1 256 ? 41.739 70.772 18.931 1.00 59.17 242 ASP B N 1
ATOM 5433 C CA . ASP B 1 256 ? 42.294 69.426 18.884 1.00 59.77 242 ASP B CA 1
ATOM 5434 C C . ASP B 1 256 ? 41.224 68.401 18.514 1.00 58.50 242 ASP B C 1
ATOM 5435 O O . ASP B 1 256 ? 41.486 67.463 17.745 1.00 55.15 242 ASP B O 1
ATOM 5440 N N . ALA B 1 257 ? 40.006 68.575 19.038 1.00 56.10 243 ALA B N 1
ATOM 5441 C CA . ALA B 1 257 ? 38.935 67.608 18.806 1.00 55.67 243 ALA B CA 1
ATOM 5442 C C . ALA B 1 257 ? 38.537 67.551 17.335 1.00 51.82 243 ALA B C 1
ATOM 5443 O O . ALA B 1 257 ? 38.428 66.465 16.755 1.00 53.29 243 ALA B O 1
ATOM 5445 N N . TYR B 1 258 ? 38.314 68.713 16.711 1.00 53.62 244 TYR B N 1
ATOM 5446 C CA . TYR B 1 258 ? 37.968 68.738 15.291 1.00 52.53 244 TYR B CA 1
ATOM 5447 C C . TYR B 1 258 ? 39.137 68.295 14.429 1.00 53.86 244 TYR B C 1
ATOM 5448 O O . TYR B 1 258 ? 38.942 67.699 13.361 1.00 46.56 244 TYR B O 1
ATOM 5457 N N . ARG B 1 259 ? 40.355 68.568 14.879 1.00 54.78 245 ARG B N 1
ATOM 5458 C CA . ARG B 1 259 ? 41.515 68.103 14.143 1.00 55.89 245 ARG B CA 1
ATOM 5459 C C . ARG B 1 259 ? 41.567 66.585 14.087 1.00 54.43 245 ARG B C 1
ATOM 5460 O O . ARG B 1 259 ? 41.840 65.999 13.032 1.00 52.18 245 ARG B O 1
ATOM 5468 N N . ASN B 1 260 ? 41.322 65.934 15.226 1.00 55.42 246 ASN B N 1
ATOM 5469 C CA . ASN B 1 260 ? 41.234 64.477 15.260 1.00 50.38 246 ASN B CA 1
ATOM 5470 C C . ASN B 1 260 ? 40.216 63.958 14.249 1.00 51.69 246 ASN B C 1
ATOM 5471 O O . ASN B 1 260 ? 40.474 62.968 13.553 1.00 51.85 246 ASN B O 1
ATOM 5476 N N . MET B 1 261 ? 39.058 64.623 14.147 1.00 46.77 247 MET B N 1
ATOM 5477 C CA . MET B 1 261 ? 38.021 64.206 13.206 1.00 48.17 247 MET B CA 1
ATOM 5478 C C . MET B 1 261 ? 38.559 64.099 11.783 1.00 51.78 247 MET B C 1
ATOM 5479 O O . MET B 1 261 ? 38.262 63.132 11.070 1.00 52.08 247 MET B O 1
ATOM 5484 N N . LEU B 1 262 ? 39.368 65.073 11.353 1.00 51.19 248 LEU B N 1
ATOM 5485 C CA . LEU B 1 262 ? 39.851 65.047 9.976 1.00 48.04 248 LEU B CA 1
ATOM 5486 C C . LEU B 1 262 ? 40.981 64.037 9.780 1.00 51.95 248 LEU B C 1
ATOM 5487 O O . LEU B 1 262 ? 41.043 63.367 8.743 1.00 46.10 248 LEU B O 1
ATOM 5492 N N . THR B 1 263 ? 41.887 63.895 10.752 1.00 54.28 249 THR B N 1
ATOM 5493 C CA . THR B 1 263 ? 42.968 62.932 10.554 1.00 57.15 249 THR B CA 1
ATOM 5494 C C . THR B 1 263 ? 42.445 61.498 10.575 1.00 57.79 249 THR B C 1
ATOM 5495 O O . THR B 1 263 ? 43.052 60.613 9.963 1.00 55.94 249 THR B O 1
ATOM 5499 N N . GLN B 1 264 ? 41.313 61.249 11.246 1.00 53.04 250 GLN B N 1
ATOM 5500 C CA . GLN B 1 264 ? 40.757 59.896 11.261 1.00 53.70 250 GLN B CA 1
ATOM 5501 C C . GLN B 1 264 ? 39.993 59.577 9.980 1.00 53.73 250 GLN B C 1
ATOM 5502 O O . GLN B 1 264 ? 40.056 58.446 9.487 1.00 54.76 250 GLN B O 1
ATOM 5508 N N . PHE B 1 265 ? 39.265 60.547 9.428 1.00 50.26 251 PHE B N 1
ATOM 5509 C CA . PHE B 1 265 ? 38.303 60.267 8.369 1.00 49.89 251 PHE B CA 1
ATOM 5510 C C . PHE B 1 265 ? 38.569 60.996 7.060 1.00 53.38 251 PHE B C 1
ATOM 5511 O O . PHE B 1 265 ? 38.173 60.488 6.007 1.00 53.95 251 PHE B O 1
ATOM 5519 N N . ALA B 1 266 ? 39.220 62.160 7.088 1.00 49.11 252 ALA B N 1
ATOM 5520 C CA . ALA B 1 266 ? 39.399 62.962 5.879 1.00 56.68 252 ALA B CA 1
ATOM 5521 C C . ALA B 1 266 ? 40.539 62.387 5.043 1.00 57.33 252 ALA B C 1
ATOM 5522 O O . ALA B 1 266 ? 41.711 62.447 5.434 1.00 54.71 252 ALA B O 1
ATOM 5524 N N . ARG B 1 267 ? 40.181 61.827 3.899 1.00 56.36 253 ARG B N 1
ATOM 5525 C CA . ARG B 1 267 ? 41.084 61.275 2.902 1.00 56.44 253 ARG B CA 1
ATOM 5526 C C . ARG B 1 267 ? 40.590 61.766 1.553 1.00 58.51 253 ARG B C 1
ATOM 5527 O O . ARG B 1 267 ? 39.512 62.362 1.467 1.00 55.75 253 ARG B O 1
ATOM 5535 N N . PRO B 1 268 ? 41.378 61.545 0.456 1.00 62.99 254 PRO B N 1
ATOM 5536 C CA . PRO B 1 268 ? 40.985 62.021 -0.885 1.00 60.61 254 PRO B CA 1
ATOM 5537 C C . PRO B 1 268 ? 39.496 62.116 -1.212 1.00 57.81 254 PRO B C 1
ATOM 5538 O O . PRO B 1 268 ? 38.895 63.173 -1.008 1.00 60.55 254 PRO B O 1
ATOM 5542 N N . GLY B 1 269 ? 38.879 61.062 -1.730 1.00 62.13 255 GLY B N 1
ATOM 5543 C CA . GLY B 1 269 ? 37.505 61.207 -2.188 1.00 56.47 255 GLY B CA 1
ATOM 5544 C C . GLY B 1 269 ? 36.454 61.331 -1.095 1.00 49.16 255 GLY B C 1
ATOM 5545 O O . GLY B 1 269 ? 35.251 61.341 -1.380 1.00 47.19 255 GLY B O 1
ATOM 5546 N N . ALA B 1 270 ? 36.892 61.450 0.155 1.00 48.88 256 ALA B N 1
ATOM 5547 C CA . ALA B 1 270 ? 36.001 61.292 1.291 1.00 48.50 256 ALA B CA 1
ATOM 5548 C C . ALA B 1 270 ? 35.103 62.514 1.479 1.00 48.05 256 ALA B C 1
ATOM 5549 O O . ALA B 1 270 ? 35.344 63.598 0.937 1.00 43.69 256 ALA B O 1
ATOM 5551 N N . ILE B 1 271 ? 34.041 62.306 2.252 1.00 47.06 257 ILE B N 1
ATOM 5552 C CA . ILE B 1 271 ? 33.146 63.359 2.708 1.00 38.65 257 ILE B CA 1
ATOM 5553 C C . ILE B 1 271 ? 32.951 63.160 4.201 1.00 40.17 257 ILE B C 1
ATOM 5554 O O . ILE B 1 271 ? 32.686 62.039 4.651 1.00 40.43 257 ILE B O 1
ATOM 5559 N N . VAL B 1 272 ? 33.115 64.226 4.974 1.00 33.34 258 VAL B N 1
ATOM 5560 C CA . VAL B 1 272 ? 33.043 64.154 6.430 1.00 34.96 258 VAL B CA 1
ATOM 5561 C C . VAL B 1 272 ? 32.188 65.307 6.937 1.00 38.85 258 VAL B C 1
ATOM 5562 O O . VAL B 1 272 ? 32.232 66.410 6.384 1.00 37.54 258 VAL B O 1
ATOM 5566 N N . ALA B 1 273 ? 31.408 65.055 7.988 1.00 39.77 259 ALA B N 1
ATOM 5567 C CA . ALA B 1 273 ? 30.546 66.065 8.582 1.00 42.18 259 ALA B CA 1
ATOM 5568 C C . ALA B 1 273 ? 31.109 66.485 9.931 1.00 44.60 259 ALA B C 1
ATOM 5569 O O . ALA B 1 273 ? 31.523 65.639 10.731 1.00 38.65 259 ALA B O 1
ATOM 5571 N N . VAL B 1 274 ? 31.123 67.790 10.180 1.00 42.80 260 VAL B N 1
ATOM 5572 C CA . VAL B 1 274 ? 31.432 68.336 11.494 1.00 42.08 260 VAL B CA 1
ATOM 5573 C C . VAL B 1 274 ? 30.269 69.208 11.935 1.00 40.24 260 VAL B C 1
ATOM 5574 O O . VAL B 1 274 ? 29.740 70.000 11.149 1.00 46.54 260 VAL B O 1
ATOM 5578 N N . VAL B 1 275 ? 29.867 69.039 13.169 1.00 45.42 261 VAL B N 1
ATOM 5579 C CA . VAL B 1 275 ? 28.860 69.869 13.811 1.00 48.61 261 VAL B CA 1
ATOM 5580 C C . VAL B 1 275 ? 29.588 70.973 14.563 1.00 56.88 261 VAL B C 1
ATOM 5581 O O . VAL B 1 275 ? 30.714 70.785 15.037 1.00 53.03 261 VAL B O 1
ATOM 5585 N N . SER B 1 276 ? 28.958 72.140 14.657 1.00 55.53 262 SER B N 1
ATOM 5586 C CA . SER B 1 276 ? 29.567 73.281 15.323 1.00 60.92 262 SER B CA 1
ATOM 5587 C C . SER B 1 276 ? 28.481 74.261 15.737 1.00 64.43 262 SER B C 1
ATOM 5588 O O . SER B 1 276 ? 27.464 74.401 15.054 1.00 63.72 262 SER B O 1
ATOM 5591 N N . ASP B 1 277 ? 28.699 74.926 16.872 1.00 68.50 263 ASP B N 1
ATOM 5592 C CA . ASP B 1 277 ? 27.880 76.083 17.207 1.00 69.32 263 ASP B CA 1
ATOM 5593 C C . ASP B 1 277 ? 28.227 77.213 16.251 1.00 64.81 263 ASP B C 1
ATOM 5594 O O . ASP B 1 277 ? 29.397 77.422 15.918 1.00 57.34 263 ASP B O 1
ATOM 5599 N N . SER B 1 278 ? 27.197 77.933 15.796 1.00 65.02 264 SER B N 1
ATOM 5600 C CA . SER B 1 278 ? 27.400 78.932 14.750 1.00 61.15 264 SER B CA 1
ATOM 5601 C C . SER B 1 278 ? 28.423 79.983 15.153 1.00 57.84 264 SER B C 1
ATOM 5602 O O . SER B 1 278 ? 29.203 80.442 14.310 1.00 54.10 264 SER B O 1
ATOM 5605 N N . TYR B 1 279 ? 28.443 80.370 16.430 1.00 54.71 265 TYR B N 1
ATOM 5606 C CA . TYR B 1 279 ? 29.404 81.376 16.856 1.00 55.17 265 TYR B CA 1
ATOM 5607 C C . TYR B 1 279 ? 30.834 80.904 16.647 1.00 59.65 265 TYR B C 1
ATOM 5608 O O . TYR B 1 279 ? 31.712 81.708 16.313 1.00 57.99 265 TYR B O 1
ATOM 5617 N N . ASP B 1 280 ? 31.090 79.605 16.824 1.00 62.14 266 ASP B N 1
ATOM 5618 C CA . ASP B 1 280 ? 32.446 79.107 16.637 1.00 60.23 266 ASP B CA 1
ATOM 5619 C C . ASP B 1 280 ? 32.834 79.041 15.168 1.00 52.56 266 ASP B C 1
ATOM 5620 O O . ASP B 1 280 ? 34.025 79.113 14.856 1.00 50.81 266 ASP B O 1
ATOM 5625 N N . ILE B 1 281 ? 31.865 78.918 14.258 1.00 53.32 267 ILE B N 1
ATOM 5626 C CA . ILE B 1 281 ? 32.185 79.068 12.841 1.00 51.00 267 ILE B CA 1
ATOM 5627 C C . ILE B 1 281 ? 32.634 80.492 12.552 1.00 52.49 267 ILE B C 1
ATOM 5628 O O . ILE B 1 281 ? 33.493 80.722 11.690 1.00 49.53 267 ILE B O 1
ATOM 5633 N N . TYR B 1 282 ? 32.064 81.467 13.264 1.00 51.26 268 TYR B N 1
ATOM 5634 C CA . TYR B 1 282 ? 32.477 82.854 13.077 1.00 50.64 268 TYR B CA 1
ATOM 5635 C C . TYR B 1 282 ? 33.917 83.062 13.540 1.00 52.44 268 TYR B C 1
ATOM 5636 O O . TYR B 1 282 ? 34.749 83.591 12.793 1.00 51.81 268 TYR B O 1
ATOM 5645 N N . ARG B 1 283 ? 34.220 82.665 14.780 1.00 55.31 269 ARG B N 1
ATOM 5646 C CA . ARG B 1 283 ? 35.576 82.811 15.301 1.00 59.71 269 ARG B CA 1
ATOM 5647 C C . ARG B 1 283 ? 36.591 82.116 14.405 1.00 62.69 269 ARG B C 1
ATOM 5648 O O . ARG B 1 283 ? 37.694 82.629 14.189 1.00 64.48 269 ARG B O 1
ATOM 5656 N N . ALA B 1 284 ? 36.227 80.953 13.859 1.00 60.44 270 ALA B N 1
ATOM 5657 C CA . ALA B 1 284 ? 37.166 80.191 13.045 1.00 61.79 270 ALA B CA 1
ATOM 5658 C C . ALA B 1 284 ? 37.582 80.963 11.799 1.00 59.33 270 ALA B C 1
ATOM 5659 O O . ALA B 1 284 ? 38.738 80.884 11.370 1.00 59.42 270 ALA B O 1
ATOM 5661 N N . ILE B 1 285 ? 36.666 81.730 11.215 1.00 57.08 271 ILE B N 1
ATOM 5662 C CA . ILE B 1 285 ? 36.899 82.368 9.924 1.00 55.37 271 ILE B CA 1
ATOM 5663 C C . ILE B 1 285 ? 37.240 83.850 10.068 1.00 59.84 271 ILE B C 1
ATOM 5664 O O . ILE B 1 285 ? 38.095 84.359 9.343 1.00 59.25 271 ILE B O 1
ATOM 5669 N N . ARG B 1 286 ? 36.585 84.562 10.986 1.00 57.36 272 ARG B N 1
ATOM 5670 C CA . ARG B 1 286 ? 36.838 85.990 11.165 1.00 60.68 272 ARG B CA 1
ATOM 5671 C C . ARG B 1 286 ? 37.836 86.283 12.276 1.00 64.67 272 ARG B C 1
ATOM 5672 O O . ARG B 1 286 ? 38.650 87.202 12.143 1.00 66.69 272 ARG B O 1
ATOM 5680 N N . GLU B 1 287 ? 37.791 85.528 13.370 1.00 64.99 273 GLU B N 1
ATOM 5681 C CA . GLU B 1 287 ? 38.780 85.650 14.430 1.00 68.16 273 GLU B CA 1
ATOM 5682 C C . GLU B 1 287 ? 39.952 84.686 14.257 1.00 73.52 273 GLU B C 1
ATOM 5683 O O . GLU B 1 287 ? 40.974 84.856 14.931 1.00 72.29 273 GLU B O 1
ATOM 5689 N N . HIS B 1 288 ? 39.823 83.686 13.379 1.00 74.05 274 HIS B N 1
ATOM 5690 C CA . HIS B 1 288 ? 40.889 82.744 13.034 1.00 73.99 274 HIS B CA 1
ATOM 5691 C C . HIS B 1 288 ? 41.287 81.893 14.247 1.00 78.88 274 HIS B C 1
ATOM 5692 O O . HIS B 1 288 ? 42.350 82.058 14.840 1.00 85.22 274 HIS B O 1
ATOM 5699 N N . TRP B 1 289 ? 40.400 80.973 14.601 1.00 78.78 275 TRP B N 1
ATOM 5700 C CA . TRP B 1 289 ? 40.670 80.066 15.709 1.00 83.84 275 TRP B CA 1
ATOM 5701 C C . TRP B 1 289 ? 40.440 78.613 15.329 1.00 88.97 275 TRP B C 1
ATOM 5702 O O . TRP B 1 289 ? 41.343 77.791 15.402 1.00 88.79 275 TRP B O 1
ATOM 5713 N N . ILE B 1 298 ? 41.659 71.396 3.119 1.00 69.05 284 ILE B N 1
ATOM 5714 C CA . ILE B 1 298 ? 42.116 71.776 1.787 1.00 69.30 284 ILE B CA 1
ATOM 5715 C C . ILE B 1 298 ? 43.156 70.769 1.290 1.00 73.86 284 ILE B C 1
ATOM 5716 O O . ILE B 1 298 ? 43.247 70.483 0.091 1.00 75.21 284 ILE B O 1
ATOM 5721 N N . ALA B 1 299 ? 43.934 70.217 2.224 1.00 69.17 285 ALA B N 1
ATOM 5722 C CA . ALA B 1 299 ? 45.044 69.341 1.876 1.00 68.48 285 ALA B CA 1
ATOM 5723 C C . ALA B 1 299 ? 44.672 67.864 1.849 1.00 69.77 285 ALA B C 1
ATOM 5724 O O . ALA B 1 299 ? 45.383 67.074 1.215 1.00 62.57 285 ALA B O 1
ATOM 5726 N N . SER B 1 300 ? 43.591 67.469 2.524 1.00 67.09 286 SER B N 1
ATOM 5727 C CA . SER B 1 300 ? 43.181 66.070 2.513 1.00 64.14 286 SER B CA 1
ATOM 5728 C C . SER B 1 300 ? 42.448 65.684 1.236 1.00 56.65 286 SER B C 1
ATOM 5729 O O . SER B 1 300 ? 42.336 64.491 0.940 1.00 58.78 286 SER B O 1
ATOM 5732 N N . GLY B 1 301 ? 41.957 66.658 0.473 1.00 58.89 287 GLY B N 1
ATOM 5733 C CA . GLY B 1 301 ? 41.195 66.377 -0.723 1.00 59.66 287 GLY B CA 1
ATOM 5734 C C . GLY B 1 301 ? 39.741 66.042 -0.480 1.00 55.25 287 GLY B C 1
ATOM 5735 O O . GLY B 1 301 ? 39.009 65.793 -1.447 1.00 53.31 287 GLY B O 1
ATOM 5736 N N . ALA B 1 302 ? 39.299 66.039 0.773 1.00 54.07 288 ALA B N 1
ATOM 5737 C CA . ALA B 1 302 ? 37.936 65.666 1.109 1.00 52.32 288 ALA B CA 1
ATOM 5738 C C . ALA B 1 302 ? 36.986 66.853 0.946 1.00 52.04 288 ALA B C 1
ATOM 5739 O O . ALA B 1 302 ? 37.399 68.010 0.826 1.00 53.36 288 ALA B O 1
ATOM 5741 N N . THR B 1 303 ? 35.690 66.546 0.935 1.00 45.49 289 THR B N 1
ATOM 5742 C CA . THR B 1 303 ? 34.633 67.541 1.068 1.00 45.32 289 THR B CA 1
ATOM 5743 C C . THR B 1 303 ? 34.140 67.511 2.508 1.00 42.23 289 THR B C 1
ATOM 5744 O O . THR B 1 303 ? 33.828 66.438 3.033 1.00 40.41 289 THR B O 1
ATOM 5748 N N . VAL B 1 304 ? 34.103 68.668 3.164 1.00 33.30 290 VAL B N 1
ATOM 5749 C CA . VAL B 1 304 ? 33.657 68.737 4.550 1.00 35.87 290 VAL B CA 1
ATOM 5750 C C . VAL B 1 304 ? 32.308 69.440 4.577 1.00 42.46 290 VAL B C 1
ATOM 5751 O O . VAL B 1 304 ? 32.172 70.564 4.076 1.00 38.01 290 VAL B O 1
ATOM 5755 N N . VAL B 1 305 ? 31.307 68.776 5.149 1.00 37.95 291 VAL B N 1
ATOM 5756 C CA . VAL B 1 305 ? 29.962 69.329 5.247 1.00 33.71 291 VAL B CA 1
ATOM 5757 C C . VAL B 1 305 ? 29.801 69.869 6.657 1.00 35.84 291 VAL B C 1
ATOM 5758 O O . VAL B 1 305 ? 29.969 69.135 7.637 1.00 37.40 291 VAL B O 1
ATOM 5762 N N . ILE B 1 306 ? 29.527 71.161 6.768 1.00 30.53 292 ILE B N 1
ATOM 5763 C CA . ILE B 1 306 ? 29.388 71.799 8.066 1.00 30.69 292 ILE B CA 1
ATOM 5764 C C . ILE B 1 306 ? 27.926 71.758 8.451 1.00 31.31 292 ILE B C 1
ATOM 5765 O O . ILE B 1 306 ? 27.061 72.096 7.636 1.00 32.22 292 ILE B O 1
ATOM 5770 N N . ARG B 1 307 ? 27.646 71.352 9.682 1.00 35.51 293 ARG B N 1
ATOM 5771 C CA . ARG B 1 307 ? 26.295 71.442 10.225 1.00 39.43 293 ARG B CA 1
ATOM 5772 C C . ARG B 1 307 ? 26.268 72.409 11.397 1.00 46.21 293 ARG B C 1
ATOM 5773 O O . ARG B 1 307 ? 26.781 72.077 12.482 1.00 46.09 293 ARG B O 1
ATOM 5781 N N . PRO B 1 308 ? 25.690 73.598 11.241 1.00 43.24 294 PRO B N 1
ATOM 5782 C CA . PRO B 1 308 ? 25.481 74.470 12.401 1.00 49.20 294 PRO B CA 1
ATOM 5783 C C . PRO B 1 308 ? 24.431 73.884 13.327 1.00 54.44 294 PRO B C 1
ATOM 5784 O O . PRO B 1 308 ? 23.470 73.250 12.886 1.00 54.33 294 PRO B O 1
ATOM 5788 N N . ASP B 1 309 ? 24.616 74.107 14.629 1.00 57.91 295 ASP B N 1
ATOM 5789 C CA . ASP B 1 309 ? 23.670 73.619 15.624 1.00 61.43 295 ASP B CA 1
ATOM 5790 C C . ASP B 1 309 ? 22.961 74.723 16.397 1.00 66.99 295 ASP B C 1
ATOM 5791 O O . ASP B 1 309 ? 22.197 74.414 17.319 1.00 68.20 295 ASP B O 1
ATOM 5796 N N . SER B 1 310 ? 23.203 75.990 16.071 1.00 64.67 296 SER B N 1
ATOM 5797 C CA . SER B 1 310 ? 22.546 77.109 16.725 1.00 61.99 296 SER B CA 1
ATOM 5798 C C . SER B 1 310 ? 21.899 78.009 15.682 1.00 59.81 296 SER B C 1
ATOM 5799 O O . SER B 1 310 ? 22.097 77.843 14.477 1.00 61.27 296 SER B O 1
ATOM 5802 N N . GLY B 1 311 ? 21.110 78.969 16.162 1.00 59.00 297 GLY B N 1
ATOM 5803 C CA . GLY B 1 311 ? 20.547 79.996 15.311 1.00 50.78 297 GLY B CA 1
ATOM 5804 C C . GLY B 1 311 ? 19.293 79.561 14.571 1.00 54.36 297 GLY B C 1
ATOM 5805 O O . GLY B 1 311 ? 18.858 78.409 14.612 1.00 56.74 297 GLY B O 1
ATOM 5806 N N . ASP B 1 312 ? 18.699 80.529 13.876 1.00 42.96 298 ASP B N 1
ATOM 5807 C CA . ASP B 1 312 ? 17.511 80.328 13.064 1.00 43.87 298 ASP B CA 1
ATOM 5808 C C . ASP B 1 312 ? 17.882 79.596 11.773 1.00 44.73 298 ASP B C 1
ATOM 5809 O O . ASP B 1 312 ? 18.886 79.932 11.142 1.00 43.50 298 ASP B O 1
ATOM 5814 N N . PRO B 1 313 ? 17.093 78.597 11.361 1.00 45.29 299 PRO B N 1
ATOM 5815 C CA . PRO B 1 313 ? 17.528 77.725 10.250 1.00 40.34 299 PRO B CA 1
ATOM 5816 C C . PRO B 1 313 ? 17.762 78.451 8.938 1.00 37.93 299 PRO B C 1
ATOM 5817 O O . PRO B 1 313 ? 18.738 78.146 8.243 1.00 44.79 299 PRO B O 1
ATOM 5821 N N . VAL B 1 314 ? 16.892 79.390 8.565 1.00 30.40 300 VAL B N 1
ATOM 5822 C CA . VAL B 1 314 ? 17.075 80.104 7.304 1.00 32.94 300 VAL B CA 1
ATOM 5823 C C . VAL B 1 314 ? 18.276 81.040 7.394 1.00 36.43 300 VAL B C 1
ATOM 5824 O O . VAL B 1 314 ? 19.164 81.027 6.532 1.00 36.63 300 VAL B O 1
ATOM 5828 N N . ASP B 1 315 ? 18.323 81.864 8.443 1.00 33.67 301 ASP B N 1
ATOM 5829 C CA . ASP B 1 315 ? 19.403 82.839 8.570 1.00 33.54 301 ASP B CA 1
ATOM 5830 C C . ASP B 1 315 ? 20.758 82.156 8.684 1.00 30.83 301 ASP B C 1
ATOM 5831 O O . ASP B 1 315 ? 21.726 82.560 8.029 1.00 29.16 301 ASP B O 1
ATOM 5836 N N . VAL B 1 316 ? 20.853 81.116 9.517 1.00 27.93 302 VAL B N 1
ATOM 5837 C CA . VAL B 1 316 ? 22.173 80.566 9.804 1.00 31.04 302 VAL B CA 1
ATOM 5838 C C . VAL B 1 316 ? 22.772 79.876 8.580 1.00 31.53 302 VAL B C 1
ATOM 5839 O O . VAL B 1 316 ? 24.004 79.873 8.404 1.00 28.50 302 VAL B O 1
ATOM 5843 N N . VAL B 1 317 ? 21.941 79.311 7.698 1.00 26.11 303 VAL B N 1
ATOM 5844 C CA . VAL B 1 317 ? 22.503 78.685 6.504 1.00 25.42 303 VAL B CA 1
ATOM 5845 C C . VAL B 1 317 ? 23.092 79.745 5.579 1.00 26.50 303 VAL B C 1
ATOM 5846 O O . VAL B 1 317 ? 24.196 79.578 5.050 1.00 26.22 303 VAL B O 1
ATOM 5850 N N . GLU B 1 318 ? 22.365 80.847 5.365 1.00 26.02 304 GLU B N 1
ATOM 5851 C CA . GLU B 1 318 ? 22.893 81.933 4.542 1.00 27.24 304 GLU B CA 1
ATOM 5852 C C . GLU B 1 318 ? 24.192 82.466 5.126 1.00 27.22 304 GLU B C 1
ATOM 5853 O O . GLU B 1 318 ? 25.180 82.654 4.406 1.00 27.77 304 GLU B O 1
ATOM 5859 N N . GLN B 1 319 ? 24.221 82.679 6.442 1.00 25.18 305 GLN B N 1
ATOM 5860 C CA . GLN B 1 319 ? 25.419 83.228 7.070 1.00 29.87 305 GLN B CA 1
ATOM 5861 C C . GLN B 1 319 ? 26.604 82.270 6.953 1.00 32.51 305 GLN B C 1
ATOM 5862 O O . GLN B 1 319 ? 27.730 82.703 6.684 1.00 30.41 305 GLN B O 1
ATOM 5868 N N . CYS B 1 320 ? 26.372 80.962 7.132 1.00 29.08 306 CYS B N 1
ATOM 5869 C CA . CYS B 1 320 ? 27.456 79.998 6.964 1.00 27.56 306 CYS B CA 1
ATOM 5870 C C . CYS B 1 320 ? 28.012 80.031 5.552 1.00 29.49 306 CYS B C 1
ATOM 5871 O O . CYS B 1 320 ? 29.232 79.973 5.361 1.00 32.03 306 CYS B O 1
ATOM 5874 N N . LEU B 1 321 ? 27.135 80.084 4.549 1.00 26.86 307 LEU B N 1
ATOM 5875 C CA . LEU B 1 321 ? 27.617 80.149 3.177 1.00 27.86 307 LEU B CA 1
ATOM 5876 C C . LEU B 1 321 ? 28.475 81.392 2.961 1.00 36.47 307 LEU B C 1
ATOM 5877 O O . LEU B 1 321 ? 29.537 81.320 2.325 1.00 30.47 307 LEU B O 1
ATOM 5882 N N . LEU B 1 322 ? 28.036 82.538 3.495 1.00 29.85 308 LEU B N 1
ATOM 5883 C CA . LEU B 1 322 ? 28.806 83.771 3.344 1.00 33.04 308 LEU B CA 1
ATOM 5884 C C . LEU B 1 322 ? 30.182 83.635 3.991 1.00 31.83 308 LEU B C 1
ATOM 5885 O O . LEU B 1 322 ? 31.206 83.922 3.360 1.00 38.97 308 LEU B O 1
ATOM 5890 N N . LEU B 1 323 ? 30.222 83.184 5.249 1.00 32.46 309 LEU B N 1
ATOM 5891 C CA . LEU B 1 323 ? 31.490 83.008 5.951 1.00 33.77 309 LEU B CA 1
ATOM 5892 C C . LEU B 1 323 ? 32.370 81.973 5.263 1.00 40.62 309 LEU B C 1
ATOM 5893 O O . LEU B 1 323 ? 33.576 82.188 5.075 1.00 38.59 309 LEU B O 1
ATOM 5898 N N . LEU B 1 324 ? 31.789 80.826 4.896 1.00 34.42 310 LEU B N 1
ATOM 5899 C CA . LEU B 1 324 ? 32.566 79.793 4.222 1.00 37.12 310 LEU B CA 1
ATOM 5900 C C . LEU B 1 324 ? 33.119 80.288 2.894 1.00 37.59 310 LEU B C 1
ATOM 5901 O O . LEU B 1 324 ? 34.221 79.892 2.494 1.00 39.78 310 LEU B O 1
ATOM 5906 N N . ASP B 1 325 ? 32.365 81.137 2.193 1.00 35.41 311 ASP B N 1
ATOM 5907 C CA . ASP B 1 325 ? 32.862 81.732 0.958 1.00 35.06 311 ASP B CA 1
ATOM 5908 C C . ASP B 1 325 ? 34.111 82.570 1.221 1.00 39.97 311 ASP B C 1
ATOM 5909 O O . ASP B 1 325 ? 35.058 82.562 0.423 1.00 39.67 311 ASP B O 1
ATOM 5914 N N . GLU B 1 326 ? 34.129 83.289 2.346 1.00 38.53 312 GLU B N 1
ATOM 5915 C CA . GLU B 1 326 ? 35.297 84.079 2.721 1.00 42.09 312 GLU B CA 1
ATOM 5916 C C . GLU B 1 326 ? 36.528 83.201 2.907 1.00 47.15 312 GLU B C 1
ATOM 5917 O O . GLU B 1 326 ? 37.615 83.535 2.421 1.00 48.05 312 GLU B O 1
ATOM 5923 N N . ALA B 1 327 ? 36.382 82.079 3.614 1.00 43.18 313 ALA B N 1
ATOM 5924 C CA . ALA B 1 327 ? 37.537 81.254 3.961 1.00 45.73 313 ALA B CA 1
ATOM 5925 C C . ALA B 1 327 ? 37.939 80.276 2.870 1.00 43.00 313 ALA B C 1
ATOM 5926 O O . ALA B 1 327 ? 39.132 79.982 2.733 1.00 45.33 313 ALA B O 1
ATOM 5928 N N . PHE B 1 328 ? 36.982 79.754 2.102 1.00 37.40 314 PHE B N 1
ATOM 5929 C CA . PHE B 1 328 ? 37.260 78.725 1.112 1.00 39.22 314 PHE B CA 1
ATOM 5930 C C . PHE B 1 328 ? 37.090 79.201 -0.318 1.00 36.38 314 PHE B C 1
ATOM 5931 O O . PHE B 1 328 ? 37.565 78.526 -1.237 1.00 37.66 314 PHE B O 1
ATOM 5939 N N . GLY B 1 329 ? 36.450 80.335 -0.536 1.00 33.73 315 GLY B N 1
ATOM 5940 C CA . GLY B 1 329 ? 36.231 80.794 -1.890 1.00 29.38 315 GLY B CA 1
ATOM 5941 C C . GLY B 1 329 ? 35.169 79.970 -2.587 1.00 39.31 315 GLY B C 1
ATOM 5942 O O . GLY B 1 329 ? 34.543 79.072 -2.019 1.00 36.25 315 GLY B O 1
ATOM 5943 N N . HIS B 1 330 ? 34.983 80.285 -3.864 1.00 33.77 316 HIS B N 1
ATOM 5944 C CA . HIS B 1 330 ? 33.915 79.705 -4.661 1.00 39.11 316 HIS B CA 1
ATOM 5945 C C . HIS B 1 330 ? 34.290 79.790 -6.132 1.00 44.41 316 HIS B C 1
ATOM 5946 O O . HIS B 1 330 ? 35.185 80.542 -6.526 1.00 45.83 316 HIS B O 1
ATOM 5953 N N . GLN B 1 331 ? 33.582 79.015 -6.938 1.00 41.28 317 GLN B N 1
ATOM 5954 C CA . GLN B 1 331 ? 33.587 79.162 -8.381 1.00 44.61 317 GLN B CA 1
ATOM 5955 C C . GLN B 1 331 ? 32.166 79.453 -8.830 1.00 44.45 317 GLN B C 1
ATOM 5956 O O . GLN B 1 331 ? 31.201 79.083 -8.154 1.00 43.19 317 GLN B O 1
ATOM 5962 N N . VAL B 1 332 ? 32.038 80.128 -9.965 1.00 43.53 318 VAL B N 1
ATOM 5963 C CA . VAL B 1 332 ? 30.733 80.407 -10.551 1.00 42.15 318 VAL B CA 1
ATOM 5964 C C . VAL B 1 332 ? 30.430 79.317 -11.563 1.00 46.94 318 VAL B C 1
ATOM 5965 O O . VAL B 1 332 ? 31.267 79.004 -12.420 1.00 40.95 318 VAL B O 1
ATOM 5969 N N . ASN B 1 333 ? 29.237 78.729 -11.465 1.00 43.20 319 ASN B N 1
ATOM 5970 C CA . ASN B 1 333 ? 28.876 77.641 -12.356 1.00 44.65 319 ASN B CA 1
ATOM 5971 C C . ASN B 1 333 ? 28.238 78.203 -13.622 1.00 43.66 319 ASN B C 1
ATOM 5972 O O . ASN B 1 333 ? 28.124 79.417 -13.807 1.00 43.86 319 ASN B O 1
ATOM 5977 N N . GLY B 1 334 ? 27.799 77.296 -14.496 1.00 45.70 320 GLY B N 1
ATOM 5978 C CA . GLY B 1 334 ? 27.281 77.674 -15.798 1.00 46.96 320 GLY B CA 1
ATOM 5979 C C . GLY B 1 334 ? 25.965 78.415 -15.764 1.00 49.18 320 GLY B C 1
ATOM 5980 O O . GLY B 1 334 ? 25.583 79.017 -16.773 1.00 51.28 320 GLY B O 1
ATOM 5981 N N . LYS B 1 335 ? 25.254 78.376 -14.642 1.00 46.12 321 LYS B N 1
ATOM 5982 C CA . LYS B 1 335 ? 24.005 79.111 -14.511 1.00 44.73 321 LYS B CA 1
ATOM 5983 C C . LYS B 1 335 ? 24.194 80.475 -13.856 1.00 41.72 321 LYS B C 1
ATOM 5984 O O . LYS B 1 335 ? 23.240 81.255 -13.787 1.00 47.41 321 LYS B O 1
ATOM 5990 N N . GLY B 1 336 ? 25.397 80.781 -13.388 1.00 42.27 322 GLY B N 1
ATOM 5991 C CA . GLY B 1 336 ? 25.679 82.052 -12.766 1.00 41.70 322 GLY B CA 1
ATOM 5992 C C . GLY B 1 336 ? 25.737 82.039 -11.259 1.00 45.38 322 GLY B C 1
ATOM 5993 O O . GLY B 1 336 ? 25.807 83.115 -10.655 1.00 41.01 322 GLY B O 1
ATOM 5994 N N . TYR B 1 337 ? 25.740 80.863 -10.632 1.00 39.50 323 TYR B N 1
ATOM 5995 C CA . TYR B 1 337 ? 25.606 80.746 -9.191 1.00 33.58 323 TYR B CA 1
ATOM 5996 C C . TYR B 1 337 ? 26.900 80.234 -8.573 1.00 35.50 323 TYR B C 1
ATOM 5997 O O . TYR B 1 337 ? 27.639 79.453 -9.180 1.00 37.97 323 TYR B O 1
ATOM 6006 N N . LYS B 1 338 ? 27.175 80.696 -7.359 1.00 30.39 324 LYS B N 1
ATOM 6007 C CA . LYS B 1 338 ? 28.415 80.361 -6.682 1.00 37.43 324 LYS B CA 1
ATOM 6008 C C . LYS B 1 338 ? 28.346 78.972 -6.060 1.00 40.00 324 LYS B C 1
ATOM 6009 O O . LYS B 1 338 ? 27.337 78.594 -5.449 1.00 36.62 324 LYS B O 1
ATOM 6015 N N . VAL B 1 339 ? 29.433 78.219 -6.225 1.00 37.68 325 VAL B N 1
ATOM 6016 C CA . VAL B 1 339 ? 29.615 76.901 -5.630 1.00 34.14 325 VAL B CA 1
ATOM 6017 C C . VAL B 1 339 ? 30.859 76.953 -4.758 1.00 40.34 325 VAL B C 1
ATOM 6018 O O . VAL B 1 339 ? 31.963 77.210 -5.260 1.00 40.77 325 VAL B O 1
ATOM 6022 N N . LEU B 1 340 ? 30.687 76.709 -3.461 1.00 32.38 326 LEU B N 1
ATOM 6023 C CA . LEU B 1 340 ? 31.807 76.770 -2.528 1.00 34.20 326 LEU B CA 1
ATOM 6024 C C . LEU B 1 340 ? 32.852 75.694 -2.823 1.00 39.87 326 LEU B C 1
ATOM 6025 O O . LEU B 1 340 ? 32.532 74.596 -3.285 1.00 40.03 326 LEU B O 1
ATOM 6030 N N . ASN B 1 341 ? 34.114 76.017 -2.513 1.00 38.34 327 ASN B N 1
ATOM 6031 C CA . ASN B 1 341 ? 35.223 75.073 -2.625 1.00 32.86 327 ASN B CA 1
ATOM 6032 C C . ASN B 1 341 ? 35.334 74.222 -1.367 1.00 38.98 327 ASN B C 1
ATOM 6033 O O . ASN B 1 341 ? 35.392 74.756 -0.254 1.00 38.19 327 ASN B O 1
ATOM 6038 N N . HIS B 1 342 ? 35.388 72.898 -1.549 1.00 45.14 328 HIS B N 1
ATOM 6039 C CA . HIS B 1 342 ? 35.722 71.950 -0.484 1.00 48.03 328 HIS B CA 1
ATOM 6040 C C . HIS B 1 342 ? 34.669 71.806 0.611 1.00 44.25 328 HIS B C 1
ATOM 6041 O O . HIS B 1 342 ? 34.788 70.899 1.441 1.00 41.97 328 HIS B O 1
ATOM 6048 N N . VAL B 1 343 ? 33.676 72.700 0.680 1.00 41.26 329 VAL B N 1
ATOM 6049 C CA . VAL B 1 343 ? 32.770 72.708 1.824 1.00 36.93 329 VAL B CA 1
ATOM 6050 C C . VAL B 1 343 ? 31.320 72.799 1.374 1.00 33.69 329 VAL B C 1
ATOM 6051 O O . VAL B 1 343 ? 30.997 73.357 0.321 1.00 34.06 329 VAL B O 1
ATOM 6055 N N . ARG B 1 344 ? 30.445 72.228 2.199 1.00 32.33 330 ARG B N 1
ATOM 6056 C CA . ARG B 1 344 ? 29.005 72.270 2.002 1.00 31.56 330 ARG B CA 1
ATOM 6057 C C . ARG B 1 344 ? 28.367 72.508 3.356 1.00 28.42 330 ARG B C 1
ATOM 6058 O O . ARG B 1 344 ? 29.016 72.394 4.402 1.00 31.85 330 ARG B O 1
ATOM 6066 N N . VAL B 1 345 ? 27.073 72.827 3.346 1.00 28.93 331 VAL B N 1
ATOM 6067 C CA . VAL B 1 345 ? 26.332 73.077 4.575 1.00 26.41 331 VAL B CA 1
ATOM 6068 C C . VAL B 1 345 ? 25.145 72.131 4.599 1.00 25.28 331 VAL B C 1
ATOM 6069 O O . VAL B 1 345 ? 24.453 71.986 3.589 1.00 26.56 331 VAL B O 1
ATOM 6073 N N . ILE B 1 346 ? 24.916 71.486 5.737 1.00 28.85 332 ILE B N 1
ATOM 6074 C CA . ILE B 1 346 ? 23.686 70.731 5.942 1.00 28.59 332 ILE B CA 1
ATOM 6075 C C . ILE B 1 346 ? 22.977 71.307 7.149 1.00 27.70 332 ILE B C 1
ATOM 6076 O O . ILE B 1 346 ? 23.598 71.552 8.193 1.00 30.50 332 ILE B O 1
ATOM 6081 N N . GLN B 1 347 ? 21.681 71.544 6.995 1.00 26.30 333 GLN B N 1
ATOM 6082 C CA . GLN B 1 347 ? 20.833 72.032 8.070 1.00 28.94 333 GLN B CA 1
ATOM 6083 C C . GLN B 1 347 ? 19.905 70.895 8.473 1.00 32.23 333 GLN B C 1
ATOM 6084 O O . GLN B 1 347 ? 19.109 70.430 7.653 1.00 26.13 333 GLN B O 1
ATOM 6090 N N . GLY B 1 348 ? 20.033 70.435 9.712 1.00 34.24 334 GLY B N 1
ATOM 6091 C CA . GLY B 1 348 ? 19.188 69.363 10.201 1.00 39.20 334 GLY B CA 1
ATOM 6092 C C . GLY B 1 348 ? 18.315 69.771 11.367 1.00 45.01 334 GLY B C 1
ATOM 6093 O O . GLY B 1 348 ? 17.595 68.942 11.927 1.00 48.80 334 GLY B O 1
ATOM 6094 N N . ASP B 1 349 ? 18.361 71.040 11.753 1.00 43.64 335 ASP B N 1
ATOM 6095 C CA . ASP B 1 349 ? 17.526 71.540 12.833 1.00 45.95 335 ASP B CA 1
ATOM 6096 C C . ASP B 1 349 ? 16.398 72.388 12.264 1.00 44.74 335 ASP B C 1
ATOM 6097 O O . ASP B 1 349 ? 16.609 73.202 11.356 1.00 43.11 335 ASP B O 1
ATOM 6102 N N . GLY B 1 350 ? 15.194 72.181 12.789 1.00 37.31 336 GLY B N 1
ATOM 6103 C CA . GLY B 1 350 ? 14.062 72.982 12.379 1.00 35.79 336 GLY B CA 1
ATOM 6104 C C . GLY B 1 350 ? 13.621 72.802 10.948 1.00 37.20 336 GLY B C 1
ATOM 6105 O O . GLY B 1 350 ? 12.906 73.660 10.424 1.00 34.28 336 GLY B O 1
ATOM 6106 N N . ILE B 1 351 ? 14.010 71.709 10.293 1.00 31.76 337 ILE B N 1
ATOM 6107 C CA . ILE B 1 351 ? 13.668 71.502 8.892 1.00 31.33 337 ILE B CA 1
ATOM 6108 C C . ILE B 1 351 ? 12.296 70.856 8.784 1.00 35.43 337 ILE B C 1
ATOM 6109 O O . ILE B 1 351 ? 12.046 69.792 9.367 1.00 32.58 337 ILE B O 1
ATOM 6114 N N . ASN B 1 352 ? 11.424 71.492 8.024 1.00 31.73 338 ASN B N 1
ATOM 6115 C CA . ASN B 1 352 ? 10.160 70.956 7.556 1.00 39.75 338 ASN B CA 1
ATOM 6116 C C . ASN B 1 352 ? 10.050 71.442 6.119 1.00 37.05 338 ASN B C 1
ATOM 6117 O O . ASN B 1 352 ? 10.886 72.255 5.693 1.00 34.44 338 ASN B O 1
ATOM 6122 N N . PRO B 1 353 ? 9.076 70.978 5.337 1.00 41.11 339 PRO B N 1
ATOM 6123 C CA . PRO B 1 353 ? 8.998 71.440 3.937 1.00 40.29 339 PRO B CA 1
ATOM 6124 C C . PRO B 1 353 ? 8.938 72.957 3.768 1.00 41.20 339 PRO B C 1
ATOM 6125 O O . PRO B 1 353 ? 9.538 73.481 2.819 1.00 39.27 339 PRO B O 1
ATOM 6129 N N . GLN B 1 354 ? 8.266 73.684 4.666 1.00 37.49 340 GLN B N 1
ATOM 6130 C CA . GLN B 1 354 ? 8.154 75.133 4.492 1.00 37.32 340 GLN B CA 1
ATOM 6131 C C . GLN B 1 354 ? 9.470 75.851 4.806 1.00 35.79 340 GLN B C 1
ATOM 6132 O O . GLN B 1 354 ? 9.883 76.757 4.070 1.00 33.49 340 GLN B O 1
ATOM 6138 N N . SER B 1 355 ? 10.143 75.468 5.890 1.00 31.39 341 SER B N 1
ATOM 6139 C CA . SER B 1 355 ? 11.423 76.100 6.198 1.00 32.04 341 SER B CA 1
ATOM 6140 C C . SER B 1 355 ? 12.507 75.684 5.214 1.00 33.38 341 SER B C 1
ATOM 6141 O O . SER B 1 355 ? 13.449 76.447 4.975 1.00 28.94 341 SER B O 1
ATOM 6144 N N . LEU B 1 356 ? 12.406 74.481 4.644 1.00 28.10 342 LEU B N 1
ATOM 6145 C CA . LEU B 1 356 ? 13.371 74.068 3.629 1.00 32.62 342 LEU B CA 1
ATOM 6146 C C . LEU B 1 356 ? 13.243 74.931 2.377 1.00 29.66 342 LEU B C 1
ATOM 6147 O O . LEU B 1 356 ? 14.250 75.345 1.790 1.00 28.23 342 LEU B O 1
ATOM 6152 N N . ARG B 1 357 ? 12.014 75.238 1.964 1.00 28.56 343 ARG B N 1
ATOM 6153 C CA . ARG B 1 357 ? 11.832 76.145 0.833 1.00 28.81 343 ARG B CA 1
ATOM 6154 C C . ARG B 1 357 ? 12.314 77.564 1.146 1.00 30.56 343 ARG B C 1
ATOM 6155 O O . ARG B 1 357 ? 12.832 78.255 0.259 1.00 29.61 343 ARG B O 1
ATOM 6163 N N . ALA B 1 358 ? 12.138 78.022 2.384 1.00 28.21 344 ALA B N 1
ATOM 6164 C CA . ALA B 1 358 ? 12.588 79.364 2.736 1.00 31.32 344 ALA B CA 1
ATOM 6165 C C . ALA B 1 358 ? 14.111 79.462 2.683 1.00 31.26 344 ALA B C 1
ATOM 6166 O O . ALA B 1 358 ? 14.665 80.495 2.283 1.00 27.18 344 ALA B O 1
ATOM 6168 N N . ILE B 1 359 ? 14.802 78.389 3.068 1.00 24.12 345 ILE B N 1
ATOM 6169 C CA . ILE B 1 359 ? 16.261 78.362 2.968 1.00 26.70 345 ILE B CA 1
ATOM 6170 C C . ILE B 1 359 ? 16.694 78.468 1.511 1.00 26.53 345 ILE B C 1
ATOM 6171 O O . ILE B 1 359 ? 17.598 79.238 1.166 1.00 27.65 345 ILE B O 1
ATOM 6176 N N . LEU B 1 360 ? 16.070 77.679 0.634 1.00 24.82 346 LEU B N 1
ATOM 6177 C CA . LEU B 1 360 ? 16.480 77.678 -0.769 1.00 23.47 346 LEU B CA 1
ATOM 6178 C C . LEU B 1 360 ? 16.202 79.021 -1.436 1.00 28.52 346 LEU B C 1
ATOM 6179 O O . LEU B 1 360 ? 17.002 79.490 -2.254 1.00 28.05 346 LEU B O 1
ATOM 6184 N N . GLU B 1 361 ? 15.080 79.656 -1.102 1.00 27.18 347 GLU B N 1
ATOM 6185 C CA . GLU B 1 361 ? 14.812 80.993 -1.620 1.00 28.82 347 GLU B CA 1
ATOM 6186 C C . GLU B 1 361 ? 15.895 81.976 -1.186 1.00 29.94 347 GLU B C 1
ATOM 6187 O O . GLU B 1 361 ? 16.438 82.726 -2.005 1.00 32.48 347 GLU B O 1
ATOM 6193 N N . ARG B 1 362 ? 16.245 81.951 0.096 1.00 28.01 348 ARG B N 1
ATOM 6194 C CA . ARG B 1 362 ? 17.228 82.888 0.631 1.00 29.37 348 ARG B CA 1
ATOM 6195 C C . ARG B 1 362 ? 18.595 82.705 -0.020 1.00 35.61 348 ARG B C 1
ATOM 6196 O O . ARG B 1 362 ? 19.207 83.674 -0.481 1.00 32.13 348 ARG B O 1
ATOM 6204 N N . ILE B 1 363 ? 19.109 81.470 -0.049 1.00 29.95 349 ILE B N 1
ATOM 6205 C CA . ILE B 1 363 ? 20.488 81.303 -0.497 1.00 29.78 349 ILE B CA 1
ATOM 6206 C C . ILE B 1 363 ? 20.596 81.541 -1.991 1.00 30.10 349 ILE B C 1
ATOM 6207 O O . ILE B 1 363 ? 21.631 82.018 -2.477 1.00 32.72 349 ILE B O 1
ATOM 6212 N N . THR B 1 364 ? 19.548 81.228 -2.743 1.00 28.60 350 THR B N 1
ATOM 6213 C CA . THR B 1 364 ? 19.612 81.472 -4.171 1.00 34.30 350 THR B CA 1
ATOM 6214 C C . THR B 1 364 ? 19.445 82.954 -4.474 1.00 39.13 350 THR B C 1
ATOM 6215 O O . THR B 1 364 ? 20.098 83.465 -5.392 1.00 35.15 350 THR B O 1
ATOM 6219 N N . ALA B 1 365 ? 18.626 83.663 -3.685 1.00 33.44 351 ALA B N 1
ATOM 6220 C CA . ALA B 1 365 ? 18.586 85.122 -3.777 1.00 36.81 351 ALA B CA 1
ATOM 6221 C C . ALA B 1 365 ? 19.942 85.740 -3.454 1.00 35.31 351 ALA B C 1
ATOM 6222 O O . ALA B 1 365 ? 20.303 86.775 -4.028 1.00 38.78 351 ALA B O 1
ATOM 6224 N N . ALA B 1 366 ? 20.711 85.124 -2.557 1.00 32.28 352 ALA B N 1
ATOM 6225 C CA . ALA B 1 366 ? 22.074 85.558 -2.279 1.00 32.94 352 ALA B CA 1
ATOM 6226 C C . ALA B 1 366 ? 23.066 85.131 -3.358 1.00 38.32 352 ALA B C 1
ATOM 6227 O O . ALA B 1 366 ? 24.264 85.413 -3.223 1.00 39.20 352 ALA B O 1
ATOM 6229 N N . GLY B 1 367 ? 22.605 84.456 -4.409 1.00 36.61 353 GLY B N 1
ATOM 6230 C CA . GLY B 1 367 ? 23.454 84.066 -5.516 1.00 35.87 353 GLY B CA 1
ATOM 6231 C C . GLY B 1 367 ? 24.221 82.767 -5.359 1.00 41.75 353 GLY B C 1
ATOM 6232 O O . GLY B 1 367 ? 25.156 82.524 -6.140 1.00 37.95 353 GLY B O 1
ATOM 6233 N N . TYR B 1 368 ? 23.864 81.922 -4.388 1.00 35.91 354 TYR B N 1
ATOM 6234 C CA . TYR B 1 368 ? 24.502 80.621 -4.214 1.00 32.47 354 TYR B CA 1
ATOM 6235 C C . TYR B 1 368 ? 23.648 79.531 -4.851 1.00 33.60 354 TYR B C 1
ATOM 6236 O O . TYR B 1 368 ? 22.417 79.558 -4.768 1.00 29.41 354 TYR B O 1
ATOM 6245 N N . ALA B 1 369 ? 24.310 78.578 -5.493 1.00 31.23 355 ALA B N 1
ATOM 6246 C CA . ALA B 1 369 ? 23.594 77.476 -6.113 1.00 32.82 355 ALA B CA 1
ATOM 6247 C C . ALA B 1 369 ? 23.016 76.552 -5.041 1.00 24.17 355 ALA B C 1
ATOM 6248 O O . ALA B 1 369 ? 23.555 76.430 -3.938 1.00 28.91 355 ALA B O 1
ATOM 6250 N N . ALA B 1 370 ? 21.924 75.870 -5.386 1.00 34.19 356 ALA B N 1
ATOM 6251 C CA . ALA B 1 370 ? 21.374 74.880 -4.463 1.00 30.76 356 ALA B CA 1
ATOM 6252 C C . ALA B 1 370 ? 22.345 73.732 -4.201 1.00 33.85 356 ALA B C 1
ATOM 6253 O O . ALA B 1 370 ? 22.172 73.004 -3.214 1.00 31.67 356 ALA B O 1
ATOM 6255 N N . ASP B 1 371 ? 23.381 73.564 -5.041 1.00 31.06 357 ASP B N 1
ATOM 6256 C CA . ASP B 1 371 ? 24.409 72.555 -4.783 1.00 29.95 357 ASP B CA 1
ATOM 6257 C C . ASP B 1 371 ? 25.006 72.676 -3.397 1.00 32.86 357 ASP B C 1
ATOM 6258 O O . ASP B 1 371 ? 25.455 71.678 -2.822 1.00 30.06 357 ASP B O 1
ATOM 6263 N N . ASN B 1 372 ? 25.052 73.895 -2.855 1.00 27.66 358 ASN B N 1
ATOM 6264 C CA . ASN B 1 372 ? 25.845 74.160 -1.669 1.00 29.24 358 ASN B CA 1
ATOM 6265 C C . ASN B 1 372 ? 25.230 73.616 -0.398 1.00 27.80 358 ASN B C 1
ATOM 6266 O O . ASN B 1 372 ? 25.927 73.558 0.621 1.00 25.30 358 ASN B O 1
ATOM 6271 N N . VAL B 1 373 ? 23.950 73.225 -0.417 1.00 28.80 359 VAL B N 1
ATOM 6272 C CA . VAL B 1 373 ? 23.247 72.945 0.829 1.00 29.77 359 VAL B CA 1
ATOM 6273 C C . VAL B 1 373 ? 22.518 71.608 0.739 1.00 27.16 359 VAL B C 1
ATOM 6274 O O . VAL B 1 373 ? 22.079 71.181 -0.336 1.00 28.62 359 VAL B O 1
ATOM 6278 N N . ALA B 1 374 ? 22.417 70.939 1.886 1.00 27.72 360 ALA B N 1
ATOM 6279 C CA . ALA B 1 374 ? 21.619 69.728 2.034 1.00 28.69 360 ALA B CA 1
ATOM 6280 C C . ALA B 1 374 ? 20.786 69.849 3.305 1.00 28.97 360 ALA B C 1
ATOM 6281 O O . ALA B 1 374 ? 20.986 70.754 4.125 1.00 24.12 360 ALA B O 1
ATOM 6283 N N . PHE B 1 375 ? 19.841 68.925 3.476 1.00 22.37 361 PHE B N 1
ATOM 6284 C CA . PHE B 1 375 ? 18.882 69.028 4.560 1.00 21.62 361 PHE B CA 1
ATOM 6285 C C . PHE B 1 375 ? 18.778 67.702 5.283 1.00 22.23 361 PHE B C 1
ATOM 6286 O O . PHE B 1 375 ? 18.977 66.649 4.691 1.00 22.67 361 PHE B O 1
ATOM 6294 N N . GLY B 1 376 ? 18.484 67.769 6.564 1.00 23.83 362 GLY B N 1
ATOM 6295 C CA . GLY B 1 376 ? 18.208 66.571 7.340 1.00 26.80 362 GLY B CA 1
ATOM 6296 C C . GLY B 1 376 ? 16.870 66.712 8.024 1.00 28.60 362 GLY B C 1
ATOM 6297 O O . GLY B 1 376 ? 16.496 67.798 8.458 1.00 26.80 362 GLY B O 1
ATOM 6298 N N . MET B 1 377 ? 16.147 65.599 8.115 1.00 26.55 363 MET B N 1
ATOM 6299 C CA . MET B 1 377 ? 14.940 65.534 8.928 1.00 25.42 363 MET B CA 1
ATOM 6300 C C . MET B 1 377 ? 15.012 64.279 9.783 1.00 27.09 363 MET B C 1
ATOM 6301 O O . MET B 1 377 ? 15.515 63.249 9.332 1.00 23.09 363 MET B O 1
ATOM 6306 N N . GLY B 1 378 ? 14.526 64.377 11.017 1.00 27.33 364 GLY B N 1
ATOM 6307 C CA . GLY B 1 378 ? 14.539 63.244 11.921 1.00 26.37 364 GLY B CA 1
ATOM 6308 C C . GLY B 1 378 ? 13.134 62.844 12.319 1.00 26.91 364 GLY B C 1
ATOM 6309 O O . GLY B 1 378 ? 12.397 62.278 11.508 1.00 23.74 364 GLY B O 1
ATOM 6310 N N . GLY B 1 379 ? 12.744 63.149 13.558 1.00 22.96 365 GLY B N 1
ATOM 6311 C CA . GLY B 1 379 ? 11.369 62.910 13.967 1.00 23.96 365 GLY B CA 1
ATOM 6312 C C . GLY B 1 379 ? 10.361 63.598 13.071 1.00 27.33 365 GLY B C 1
ATOM 6313 O O . GLY B 1 379 ? 9.262 63.083 12.848 1.00 24.76 365 GLY B O 1
ATOM 6314 N N . ALA B 1 380 ? 10.717 64.762 12.533 1.00 25.17 366 ALA B N 1
ATOM 6315 C CA . ALA B 1 380 ? 9.826 65.457 11.612 1.00 26.41 366 ALA B CA 1
ATOM 6316 C C . ALA B 1 380 ? 9.476 64.623 10.381 1.00 29.70 366 ALA B C 1
ATOM 6317 O O . ALA B 1 380 ? 8.445 64.880 9.741 1.00 31.09 366 ALA B O 1
ATOM 6319 N N . LEU B 1 381 ? 10.312 63.652 10.022 1.00 24.14 367 LEU B N 1
ATOM 6320 C CA . LEU B 1 381 ? 10.043 62.770 8.893 1.00 22.90 367 LEU B CA 1
ATOM 6321 C C . LEU B 1 381 ? 9.424 61.441 9.320 1.00 22.69 367 LEU B C 1
ATOM 6322 O O . LEU B 1 381 ? 8.450 60.986 8.702 1.00 19.75 367 LEU B O 1
ATOM 6327 N N . LEU B 1 382 ? 9.944 60.812 10.378 1.00 20.62 368 LEU B N 1
ATOM 6328 C CA . LEU B 1 382 ? 9.532 59.454 10.712 1.00 19.21 368 LEU B CA 1
ATOM 6329 C C . LEU B 1 382 ? 8.444 59.375 11.766 1.00 19.07 368 LEU B C 1
ATOM 6330 O O . LEU B 1 382 ? 7.788 58.329 11.860 1.00 17.72 368 LEU B O 1
ATOM 6335 N N . GLN B 1 383 ? 8.249 60.423 12.571 1.00 17.93 369 GLN B N 1
ATOM 6336 C CA . GLN B 1 383 ? 7.358 60.307 13.724 1.00 18.17 369 GLN B CA 1
ATOM 6337 C C . GLN B 1 383 ? 6.229 61.322 13.728 1.00 20.24 369 GLN B C 1
ATOM 6338 O O . GLN B 1 383 ? 5.114 60.995 14.149 1.00 19.27 369 GLN B O 1
ATOM 6344 N N . LYS B 1 384 ? 6.479 62.551 13.269 1.00 17.91 370 LYS B N 1
ATOM 6345 C CA . LYS B 1 384 ? 5.459 63.593 13.313 1.00 20.14 370 LYS B CA 1
ATOM 6346 C C . LYS B 1 384 ? 4.525 63.494 12.112 1.00 23.40 370 LYS B C 1
ATOM 6347 O O . LYS B 1 384 ? 4.248 64.481 11.426 1.00 22.47 370 LYS B O 1
ATOM 6353 N N . VAL B 1 385 ? 4.049 62.287 11.855 1.00 18.84 371 VAL B N 1
ATOM 6354 C CA . VAL B 1 385 ? 3.042 61.996 10.849 1.00 18.42 371 VAL B CA 1
ATOM 6355 C C . VAL B 1 385 ? 2.013 61.121 11.548 1.00 19.34 371 VAL B C 1
ATOM 6356 O O . VAL B 1 385 ? 2.306 60.481 12.559 1.00 19.04 371 VAL B O 1
ATOM 6360 N N . ASP B 1 386 ? 0.798 61.099 11.012 1.00 18.41 372 ASP B N 1
ATOM 6361 C CA . ASP B 1 386 ? -0.226 60.225 11.567 1.00 17.61 372 ASP B CA 1
ATOM 6362 C C . ASP B 1 386 ? -1.228 59.876 10.474 1.00 16.66 372 ASP B C 1
ATOM 6363 O O . ASP B 1 386 ? -1.116 60.330 9.332 1.00 17.77 372 ASP B O 1
ATOM 6368 N N . ARG B 1 387 ? -2.216 59.056 10.841 1.00 17.16 373 ARG B N 1
ATOM 6369 C CA . ARG B 1 387 ? -3.206 58.610 9.869 1.00 19.08 373 ARG B CA 1
ATOM 6370 C C . ARG B 1 387 ? -4.002 59.772 9.287 1.00 21.72 373 ARG B C 1
ATOM 6371 O O . ARG B 1 387 ? -4.524 59.654 8.175 1.00 21.32 373 ARG B O 1
ATOM 6379 N N . ASP B 1 388 ? -4.073 60.906 9.994 1.00 20.49 374 ASP B N 1
ATOM 6380 C CA . ASP B 1 388 ? -4.798 62.080 9.516 1.00 21.49 374 ASP B CA 1
ATOM 6381 C C . ASP B 1 388 ? -3.985 62.995 8.613 1.00 21.00 374 ASP B C 1
ATOM 6382 O O . ASP B 1 388 ? -4.583 63.861 7.962 1.00 22.84 374 ASP B O 1
ATOM 6387 N N . THR B 1 389 ? -2.654 62.853 8.577 1.00 17.82 375 THR B N 1
ATOM 6388 C CA . THR B 1 389 ? -1.834 63.685 7.700 1.00 18.38 375 THR B CA 1
ATOM 6389 C C . THR B 1 389 ? -2.360 63.652 6.268 1.00 20.77 375 THR B C 1
ATOM 6390 O O . THR B 1 389 ? -2.502 64.698 5.619 1.00 20.56 375 THR B O 1
ATOM 6394 N N . GLN B 1 390 ? -2.630 62.453 5.749 1.00 17.54 376 GLN B N 1
ATOM 6395 C CA . GLN B 1 390 ? -3.217 62.276 4.422 1.00 18.13 376 GLN B CA 1
ATOM 6396 C C . GLN B 1 390 ? -4.590 61.622 4.512 1.00 18.65 376 GLN B C 1
ATOM 6397 O O . GLN B 1 390 ? -5.044 60.993 3.554 1.00 19.32 376 GLN B O 1
ATOM 6403 N N . LYS B 1 391 ? -5.264 61.794 5.652 1.00 17.63 377 LYS B N 1
ATOM 6404 C CA . LYS B 1 391 ? -6.656 61.378 5.856 1.00 18.09 377 LYS B CA 1
ATOM 6405 C C . LYS B 1 391 ? -6.895 59.968 5.318 1.00 19.59 377 LYS B C 1
ATOM 6406 O O . LYS B 1 391 ? -7.764 59.724 4.479 1.00 20.83 377 LYS B O 1
ATOM 6412 N N . PHE B 1 392 ? -6.095 59.034 5.812 1.00 15.48 378 PHE B N 1
ATOM 6413 C CA . PHE B 1 392 ? -6.014 57.722 5.176 1.00 18.17 378 PHE B CA 1
ATOM 6414 C C . PHE B 1 392 ? -7.209 56.865 5.558 1.00 22.96 378 PHE B C 1
ATOM 6415 O O . PHE B 1 392 ? -7.489 56.681 6.744 1.00 26.81 378 PHE B O 1
ATOM 6423 N N . ALA B 1 393 ? -7.903 56.333 4.554 1.00 21.43 379 ALA B N 1
ATOM 6424 C CA . ALA B 1 393 ? -9.157 55.610 4.757 1.00 21.42 379 ALA B CA 1
ATOM 6425 C C . ALA B 1 393 ? -9.076 54.196 4.185 1.00 22.45 379 ALA B C 1
ATOM 6426 O O . ALA B 1 393 ? -8.447 53.971 3.147 1.00 19.89 379 ALA B O 1
ATOM 6428 N N . LEU B 1 394 ? -9.701 53.245 4.882 1.00 19.79 380 LEU B N 1
ATOM 6429 C CA . LEU B 1 394 ? -9.970 51.906 4.366 1.00 18.23 380 LEU B CA 1
ATOM 6430 C C . LEU B 1 394 ? -11.443 51.650 4.635 1.00 22.56 380 LEU B C 1
ATOM 6431 O O . LEU B 1 394 ? -11.868 51.674 5.792 1.00 24.26 380 LEU B O 1
ATOM 6436 N N . LYS B 1 395 ? -12.237 51.463 3.584 1.00 19.84 381 LYS B N 1
ATOM 6437 C CA . LYS B 1 395 ? -13.678 51.350 3.768 1.00 19.19 381 LYS B CA 1
ATOM 6438 C C . LYS B 1 395 ? -14.209 50.110 3.076 1.00 18.47 381 LYS B C 1
ATOM 6439 O O . LYS B 1 395 ? -13.753 49.765 1.991 1.00 17.77 381 LYS B O 1
ATOM 6445 N N . CYS B 1 396 ? -15.195 49.459 3.694 1.00 18.47 382 CYS B N 1
ATOM 6446 C CA . CYS B 1 396 ? -15.910 48.386 3.025 1.00 16.54 382 CYS B CA 1
ATOM 6447 C C . CYS B 1 396 ? -16.915 49.053 2.106 1.00 19.95 382 CYS B C 1
ATOM 6448 O O . CYS B 1 396 ? 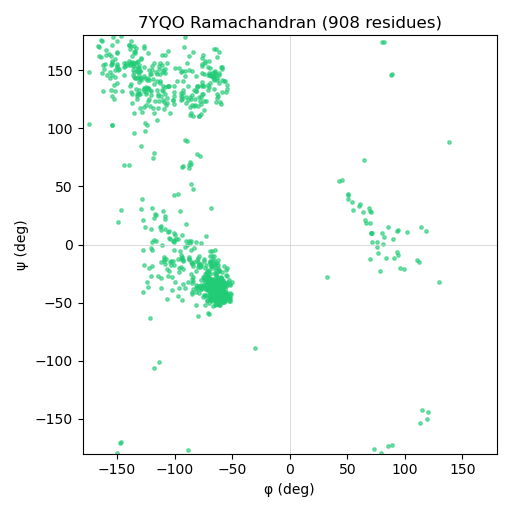-17.766 49.819 2.575 1.00 22.58 382 CYS B O 1
ATOM 6451 N N . SER B 1 397 ? -16.808 48.811 0.810 1.00 18.70 383 SER B N 1
ATOM 6452 C CA . SER B 1 397 ? -17.676 49.516 -0.118 1.00 17.44 383 SER B CA 1
ATOM 6453 C C . SER B 1 397 ? -18.752 48.625 -0.718 1.00 18.67 383 SER B C 1
ATOM 6454 O O . SER B 1 397 ? -19.703 49.153 -1.298 1.00 18.65 383 SER B O 1
ATOM 6457 N N . ALA B 1 398 ? -18.652 47.298 -0.567 1.00 20.24 384 ALA B N 1
ATOM 6458 C CA . ALA B 1 398 ? -19.697 46.410 -1.070 1.00 19.88 384 ALA B CA 1
ATOM 6459 C C . ALA B 1 398 ? -19.597 45.052 -0.385 1.00 19.22 384 ALA B C 1
ATOM 6460 O O . ALA B 1 398 ? -18.514 44.623 0.028 1.00 18.90 384 ALA B O 1
ATOM 6462 N N . VAL B 1 399 ? -20.749 44.387 -0.257 1.00 17.42 385 VAL B N 1
ATOM 6463 C CA . VAL B 1 399 ? -20.815 42.993 0.175 1.00 18.33 385 VAL B CA 1
ATOM 6464 C C . VAL B 1 399 ? -21.828 42.284 -0.711 1.00 22.23 385 VAL B C 1
ATOM 6465 O O . VAL B 1 399 ? -22.721 42.908 -1.288 1.00 19.98 385 VAL B O 1
ATOM 6469 N N . ARG B 1 400 ? -21.698 40.962 -0.808 1.00 20.04 386 ARG B N 1
ATOM 6470 C CA . ARG B 1 400 ? -22.718 40.162 -1.469 1.00 18.22 386 ARG B CA 1
ATOM 6471 C C . ARG B 1 400 ? -23.579 39.503 -0.400 1.00 20.17 386 ARG B C 1
ATOM 6472 O O . ARG B 1 400 ? -23.064 38.792 0.465 1.00 18.85 386 ARG B O 1
ATOM 6480 N N . VAL B 1 401 ? -24.886 39.729 -0.473 1.00 20.24 387 VAL B N 1
ATOM 6481 C CA . VAL B 1 401 ? -25.840 39.196 0.490 1.00 19.62 387 VAL B CA 1
ATOM 6482 C C . VAL B 1 401 ? -26.995 38.590 -0.298 1.00 19.19 387 VAL B C 1
ATOM 6483 O O . VAL B 1 401 ? -27.549 39.248 -1.184 1.00 19.73 387 VAL B O 1
ATOM 6487 N N . ASP B 1 402 ? -27.332 37.333 0.003 1.00 21.33 388 ASP B N 1
ATOM 6488 C CA . ASP B 1 402 ? -28.408 36.628 -0.706 1.00 21.62 388 ASP B CA 1
ATOM 6489 C C . ASP B 1 402 ? -28.176 36.643 -2.210 1.00 21.50 388 ASP B C 1
ATOM 6490 O O . ASP B 1 402 ? -29.110 36.792 -3.004 1.00 22.81 388 ASP B O 1
ATOM 6495 N N . GLY B 1 403 ? -26.909 36.543 -2.599 1.00 19.74 389 GLY B N 1
ATOM 6496 C CA . GLY B 1 403 ? -26.534 36.408 -3.986 1.00 22.57 389 GLY B CA 1
ATOM 6497 C C . GLY B 1 403 ? -26.475 37.692 -4.768 1.00 22.99 389 GLY B C 1
ATOM 6498 O O . GLY B 1 403 ? -26.290 37.642 -5.990 1.00 27.09 389 GLY B O 1
ATOM 6499 N N . ALA B 1 404 ? -26.643 38.837 -4.120 1.00 21.16 390 ALA B N 1
ATOM 6500 C CA . ALA B 1 404 ? -26.645 40.125 -4.802 1.00 21.48 390 ALA B CA 1
ATOM 6501 C C . ALA B 1 404 ? -25.604 41.037 -4.166 1.00 20.65 390 ALA B C 1
ATOM 6502 O O . ALA B 1 404 ? -25.559 41.180 -2.938 1.00 19.04 390 ALA B O 1
ATOM 6504 N N . TRP B 1 405 ? -24.774 41.656 -4.998 1.00 19.46 391 TRP B N 1
ATOM 6505 C CA . TRP B 1 405 ? -23.858 42.669 -4.486 1.00 20.10 391 TRP B CA 1
ATOM 6506 C C . TRP B 1 405 ? -24.644 43.916 -4.104 1.00 21.59 391 TRP B C 1
ATOM 6507 O O . TRP B 1 405 ? -25.504 44.372 -4.864 1.00 22.55 391 TRP B O 1
ATOM 6518 N N . ILE B 1 406 ? -24.368 44.465 -2.923 1.00 19.52 392 ILE B N 1
ATOM 6519 C CA . ILE B 1 406 ? -25.008 45.699 -2.495 1.00 20.62 392 ILE B CA 1
ATOM 6520 C C . ILE B 1 406 ? -23.937 46.658 -2.020 1.00 21.37 392 ILE B C 1
ATOM 6521 O O . ILE B 1 406 ? -22.895 46.242 -1.491 1.00 21.35 392 ILE B O 1
ATOM 6526 N N . ASP B 1 407 ? -24.207 47.949 -2.205 1.00 21.65 393 ASP B N 1
ATOM 6527 C CA . ASP B 1 407 ? -23.326 48.987 -1.684 1.00 23.62 393 ASP B CA 1
ATOM 6528 C C . ASP B 1 407 ? -23.444 49.054 -0.166 1.00 23.14 393 ASP B C 1
ATOM 6529 O O . ASP B 1 407 ? -24.519 48.861 0.415 1.00 23.57 393 ASP B O 1
ATOM 6534 N N . VAL B 1 408 ? -22.324 49.357 0.479 1.00 22.51 394 VAL B N 1
ATOM 6535 C CA . VAL B 1 408 ? -22.232 49.463 1.928 1.00 20.47 394 VAL B CA 1
ATOM 6536 C C . VAL B 1 408 ? -21.767 50.879 2.245 1.00 24.46 394 VAL B C 1
ATOM 6537 O O . VAL B 1 408 ? -20.748 51.320 1.700 1.00 21.41 394 VAL B O 1
ATOM 6541 N N . TYR B 1 409 ? -22.491 51.575 3.132 1.00 22.10 395 TYR B N 1
ATOM 6542 C CA . TYR B 1 409 ? -22.198 52.979 3.439 1.00 21.30 395 TYR B CA 1
ATOM 6543 C C . TYR B 1 409 ? -23.078 53.478 4.574 1.00 22.12 395 TYR B C 1
ATOM 6544 O O . TYR B 1 409 ? -24.244 53.081 4.699 1.00 23.55 395 TYR B O 1
ATOM 6553 N N . LYS B 1 410 ? -22.535 54.408 5.354 1.00 21.13 396 LYS B N 1
ATOM 6554 C CA . LYS B 1 410 ? -23.383 55.217 6.233 1.00 22.83 396 LYS B CA 1
ATOM 6555 C C . LYS B 1 410 ? -24.168 56.253 5.432 1.00 22.86 396 LYS B C 1
ATOM 6556 O O . LYS B 1 410 ? -23.762 56.677 4.346 1.00 25.67 396 LYS B O 1
ATOM 6562 N N . ASP B 1 411 ? -25.286 56.691 6.004 1.00 21.41 397 ASP B N 1
ATOM 6563 C CA . ASP B 1 411 ? -26.041 57.784 5.406 1.00 25.14 397 ASP B CA 1
ATOM 6564 C C . ASP B 1 411 ? -25.147 59.013 5.240 1.00 23.38 397 ASP B C 1
ATOM 6565 O O . ASP B 1 411 ? -24.333 59.305 6.120 1.00 22.44 397 ASP B O 1
ATOM 6570 N N . PRO B 1 412 ? -25.273 59.757 4.131 1.00 24.78 398 PRO B N 1
ATOM 6571 C CA . PRO B 1 412 ? -24.466 60.985 3.974 1.00 24.37 398 PRO B CA 1
ATOM 6572 C C . PRO B 1 412 ? -24.527 61.920 5.174 1.00 28.00 398 PRO B C 1
ATOM 6573 O O . PRO B 1 412 ? -23.532 62.588 5.488 1.00 28.38 398 PRO B O 1
ATOM 6577 N N . ILE B 1 413 ? -25.655 61.963 5.883 1.00 25.46 399 ILE B N 1
ATOM 6578 C CA . ILE B 1 413 ? -25.759 62.888 7.002 1.00 27.79 399 ILE B CA 1
ATOM 6579 C C . ILE B 1 413 ? -24.884 62.475 8.173 1.00 27.22 399 ILE B C 1
ATOM 6580 O O . ILE B 1 413 ? -24.514 63.327 8.986 1.00 30.26 399 ILE B O 1
ATOM 6585 N N . THR B 1 414 ? -24.511 61.196 8.294 1.00 21.51 400 THR B N 1
ATOM 6586 C CA . THR B 1 414 ? -23.623 60.801 9.381 1.00 19.17 400 THR B CA 1
ATOM 6587 C C . THR B 1 414 ? -22.225 60.426 8.911 1.00 19.62 400 THR B C 1
ATOM 6588 O O . THR B 1 414 ? -21.328 60.282 9.750 1.00 23.45 400 THR B O 1
ATOM 6592 N N . ASP B 1 415 ? -22.027 60.251 7.602 1.00 21.24 401 ASP B N 1
ATOM 6593 C CA . ASP B 1 415 ? -20.743 59.798 7.092 1.00 23.72 401 ASP B CA 1
ATOM 6594 C C . ASP B 1 415 ? -19.654 60.856 7.212 1.00 26.64 401 ASP B C 1
ATOM 6595 O O . ASP B 1 415 ? -18.473 60.498 7.251 1.00 23.64 401 ASP B O 1
ATOM 6600 N N . GLN B 1 416 ? -20.020 62.139 7.261 1.00 22.54 402 GLN B N 1
ATOM 6601 C CA . GLN B 1 416 ? -19.049 63.233 7.403 1.00 23.29 402 GLN B CA 1
ATOM 6602 C C . GLN B 1 416 ? -17.918 63.117 6.381 1.00 25.16 402 GLN B C 1
ATOM 6603 O O . GLN B 1 416 ? -16.745 63.357 6.680 1.00 26.74 402 GLN B O 1
ATOM 6609 N N . GLY B 1 417 ? -18.283 62.715 5.164 1.00 26.10 403 GLY B N 1
ATOM 6610 C CA . GLY B 1 417 ? -17.349 62.648 4.053 1.00 27.50 403 GLY B CA 1
ATOM 6611 C C . GLY B 1 417 ? -16.303 61.561 4.129 1.00 30.89 403 GLY B C 1
ATOM 6612 O O . GLY B 1 417 ? -15.364 61.566 3.323 1.00 29.83 403 GLY B O 1
ATOM 6613 N N . LYS B 1 418 ? -16.413 60.622 5.066 1.00 25.19 404 LYS B N 1
ATOM 6614 C CA . LYS B 1 418 ? -15.324 59.663 5.220 1.00 26.60 404 LYS B CA 1
ATOM 6615 C C . LYS B 1 418 ? -15.345 58.556 4.169 1.00 28.41 404 LYS B C 1
ATOM 6616 O O . LYS B 1 418 ? -14.319 57.897 3.974 1.00 27.00 404 LYS B O 1
ATOM 6622 N N . GLN B 1 419 ? -16.455 58.352 3.467 1.00 23.84 405 GLN B N 1
ATOM 6623 C CA . GLN B 1 419 ? -16.533 57.345 2.403 1.00 23.17 405 GLN B CA 1
ATOM 6624 C C . GLN B 1 419 ? -16.981 58.011 1.108 1.00 23.11 405 GLN B C 1
ATOM 6625 O O . GLN B 1 419 ? -18.172 58.277 0.907 1.00 22.41 405 GLN B O 1
ATOM 6631 N N . SER B 1 420 ? -16.042 58.241 0.205 1.00 21.00 406 SER B N 1
ATOM 6632 C CA . SER B 1 420 ? -16.374 58.906 -1.044 1.00 23.24 406 SER B CA 1
ATOM 6633 C C . SER B 1 420 ? -16.838 57.956 -2.135 1.00 22.03 406 SER B C 1
ATOM 6634 O O . SER B 1 420 ? -17.344 58.429 -3.159 1.00 26.95 406 SER B O 1
ATOM 6637 N N . LYS B 1 421 ? -16.661 56.637 -1.977 1.00 21.18 407 LYS B N 1
ATOM 6638 C CA . LYS B 1 421 ? -16.950 55.702 -3.057 1.00 21.93 407 LYS B CA 1
ATOM 6639 C C . LYS B 1 421 ? -17.732 54.500 -2.537 1.00 22.20 407 LYS B C 1
ATOM 6640 O O . LYS B 1 421 ? -17.637 54.136 -1.363 1.00 24.23 407 LYS B O 1
ATOM 6646 N N . ARG B 1 422 ? -18.510 53.894 -3.435 1.00 20.16 408 ARG B N 1
ATOM 6647 C CA . ARG B 1 422 ? -19.322 52.716 -3.129 1.00 20.70 408 ARG B CA 1
ATOM 6648 C C . ARG B 1 422 ? -19.161 51.687 -4.243 1.00 21.45 408 ARG B C 1
ATOM 6649 O O . ARG B 1 422 ? -18.839 52.035 -5.378 1.00 24.18 408 ARG B O 1
ATOM 6657 N N . GLY B 1 423 ? -19.413 50.412 -3.923 1.00 21.29 409 GLY B N 1
ATOM 6658 C CA . GLY B 1 423 ? -19.354 49.365 -4.935 1.00 18.95 409 GLY B CA 1
ATOM 6659 C C . GLY B 1 423 ? -17.973 48.753 -5.095 1.00 22.64 409 GLY B C 1
ATOM 6660 O O . GLY B 1 423 ? -17.041 49.015 -4.328 1.00 20.95 409 GLY B O 1
ATOM 6661 N N . ARG B 1 424 ? -17.846 47.904 -6.125 1.00 22.21 410 ARG B N 1
ATOM 6662 C CA . ARG B 1 424 ? -16.566 47.290 -6.463 1.00 21.05 410 ARG B CA 1
ATOM 6663 C C . ARG B 1 424 ? -15.802 48.228 -7.392 1.00 22.88 410 ARG B C 1
ATOM 6664 O O . ARG B 1 424 ? -16.325 48.668 -8.420 1.00 21.27 410 ARG B O 1
ATOM 6672 N N . LEU B 1 425 ? -14.563 48.543 -7.027 1.00 21.76 411 LEU B N 1
ATOM 6673 C CA . LEU B 1 425 ? -13.876 49.699 -7.588 1.00 20.63 411 LEU B CA 1
ATOM 6674 C C . LEU B 1 425 ? -12.497 49.330 -8.101 1.00 23.12 411 LEU B C 1
ATOM 6675 O O . LEU B 1 425 ? -11.903 48.335 -7.683 1.00 20.43 411 LEU B O 1
ATOM 6680 N N . THR B 1 426 ? -11.967 50.183 -8.979 1.00 20.78 412 THR B N 1
ATOM 6681 C CA . THR B 1 426 ? -10.564 50.101 -9.348 1.00 19.29 412 THR B CA 1
ATOM 6682 C C . THR B 1 426 ? -10.040 51.503 -9.630 1.00 22.99 412 THR B C 1
ATOM 6683 O O . THR B 1 426 ? -10.762 52.501 -9.528 1.00 21.42 412 THR B O 1
ATOM 6687 N N . LEU B 1 427 ? -8.755 51.570 -9.966 1.00 21.18 413 LEU B N 1
ATOM 6688 C CA . LEU B 1 427 ? -8.103 52.792 -10.405 1.00 21.61 413 LEU B CA 1
ATOM 6689 C C . LEU B 1 427 ? -7.775 52.666 -11.888 1.00 22.05 413 LEU B C 1
ATOM 6690 O O . LEU B 1 427 ? -7.295 51.620 -12.332 1.00 23.94 413 LEU B O 1
ATOM 6695 N N . LEU B 1 428 ? -8.037 53.721 -12.652 1.00 21.49 414 LEU B N 1
ATOM 6696 C CA . LEU B 1 428 ? -7.694 53.760 -14.070 1.00 23.83 414 LEU B CA 1
ATOM 6697 C C . LEU B 1 428 ? -6.616 54.809 -14.325 1.00 24.50 414 LEU B C 1
ATOM 6698 O O . LEU B 1 428 ? -6.505 55.787 -13.585 1.00 25.04 414 LEU B O 1
ATOM 6703 N N . ARG B 1 429 ? -5.826 54.606 -15.385 1.00 25.53 415 ARG B N 1
ATOM 6704 C CA . ARG B 1 429 ? -4.913 55.629 -15.895 1.00 30.94 415 ARG B CA 1
ATOM 6705 C C . ARG B 1 429 ? -5.339 55.994 -17.312 1.00 34.09 415 ARG B C 1
ATOM 6706 O O . ARG B 1 429 ? -5.425 55.120 -18.184 1.00 30.74 415 ARG B O 1
ATOM 6714 N N . ASP B 1 430 ? -5.609 57.279 -17.528 1.00 34.79 416 ASP B N 1
ATOM 6715 C CA . ASP B 1 430 ? -6.016 57.770 -18.835 1.00 40.91 416 ASP B CA 1
ATOM 6716 C C . ASP B 1 430 ? -4.875 57.607 -19.829 1.00 43.48 416 ASP B C 1
ATOM 6717 O O . ASP B 1 430 ? -3.722 57.931 -19.531 1.00 42.33 416 ASP B O 1
ATOM 6722 N N . ARG B 1 431 ? -5.201 57.084 -21.010 1.00 49.13 417 ARG B N 1
ATOM 6723 C CA . ARG B 1 431 ? -4.169 56.822 -22.008 1.00 48.50 417 ARG B CA 1
ATOM 6724 C C . ARG B 1 431 ? -3.665 58.116 -22.642 1.00 51.08 417 ARG B C 1
ATOM 6725 O O . ARG B 1 431 ? -2.468 58.252 -22.917 1.00 50.99 417 ARG B O 1
ATOM 6733 N N . ALA B 1 432 ? -4.556 59.079 -22.880 1.00 52.32 418 ALA B N 1
ATOM 6734 C CA . ALA B 1 432 ? -4.130 60.321 -23.520 1.00 54.63 418 ALA B CA 1
ATOM 6735 C C . ALA B 1 432 ? -3.291 61.169 -22.571 1.00 58.05 418 ALA B C 1
ATOM 6736 O O . ALA B 1 432 ? -2.196 61.623 -22.929 1.00 60.48 418 ALA B O 1
ATOM 6738 N N . THR B 1 433 ? -3.779 61.367 -21.345 1.00 52.66 419 THR B N 1
ATOM 6739 C CA . THR B 1 433 ? -3.217 62.343 -20.425 1.00 49.51 419 THR B CA 1
ATOM 6740 C C . THR B 1 433 ? -2.323 61.737 -19.353 1.00 52.61 419 THR B C 1
ATOM 6741 O O . THR B 1 433 ? -1.582 62.480 -18.699 1.00 54.24 419 THR B O 1
ATOM 6745 N N . GLY B 1 434 ? -2.355 60.419 -19.161 1.00 48.21 420 GLY B N 1
ATOM 6746 C CA . GLY B 1 434 ? -1.697 59.822 -18.018 1.00 41.40 420 GLY B CA 1
ATOM 6747 C C . GLY B 1 434 ? -2.382 60.080 -16.692 1.00 38.47 420 GLY B C 1
ATOM 6748 O O . GLY B 1 434 ? -1.876 59.637 -15.655 1.00 41.04 420 GLY B O 1
ATOM 6749 N N . GLN B 1 435 ? -3.517 60.770 -16.688 1.00 40.67 421 GLN B N 1
ATOM 6750 C CA . GLN B 1 435 ? -4.195 61.109 -15.445 1.00 42.16 421 GLN B CA 1
ATOM 6751 C C . GLN B 1 435 ? -4.885 59.888 -14.844 1.00 35.15 421 GLN B C 1
ATOM 6752 O O . GLN B 1 435 ? -5.398 59.018 -15.554 1.00 31.43 421 GLN B O 1
ATOM 6758 N N . TYR B 1 436 ? -4.923 59.858 -13.514 1.00 31.12 422 TYR B N 1
ATOM 6759 C CA . TYR B 1 436 ? -5.589 58.807 -12.757 1.00 27.86 422 TYR B CA 1
ATOM 6760 C C . TYR B 1 436 ? -7.041 59.165 -12.463 1.00 25.12 422 TYR B C 1
ATOM 6761 O O . TYR B 1 436 ? -7.375 60.324 -12.225 1.00 29.01 422 TYR B O 1
ATOM 6770 N N . ARG B 1 437 ? -7.908 58.152 -12.455 1.00 27.43 423 ARG B N 1
ATOM 6771 C CA . ARG B 1 437 ? -9.239 58.351 -11.911 1.00 27.42 423 ARG B CA 1
ATOM 6772 C C . ARG B 1 437 ? -9.775 57.017 -11.425 1.00 24.82 423 ARG B C 1
ATOM 6773 O O . ARG B 1 437 ? -9.362 55.950 -11.891 1.00 27.05 423 ARG B O 1
ATOM 6781 N N . SER B 1 438 ? -10.702 57.090 -10.473 1.00 21.83 424 SER B N 1
ATOM 6782 C CA . SER B 1 438 ? -11.267 55.894 -9.870 1.00 22.24 424 SER B CA 1
ATOM 6783 C C . SER B 1 438 ? -12.568 55.554 -10.578 1.00 25.02 424 SER B C 1
ATOM 6784 O O . SER B 1 438 ? -13.239 56.437 -11.114 1.00 24.98 424 SER B O 1
ATOM 6787 N N . ALA B 1 439 ? -12.918 54.273 -10.591 1.00 20.21 425 ALA B N 1
ATOM 6788 C CA . ALA B 1 439 ? -14.050 53.860 -11.417 1.00 23.98 425 ALA B CA 1
ATOM 6789 C C . ALA B 1 439 ? -14.676 52.596 -10.860 1.00 26.17 425 ALA B C 1
ATOM 6790 O O . ALA B 1 439 ? -14.030 51.819 -10.156 1.00 23.50 425 ALA B O 1
ATOM 6792 N N . LEU B 1 440 ? -15.943 52.383 -11.219 1.00 22.22 426 LEU B N 1
ATOM 6793 C CA . LEU B 1 440 ? -16.635 51.147 -10.881 1.00 26.34 426 LEU B CA 1
ATOM 6794 C C . LEU B 1 440 ? -16.162 50.022 -11.791 1.00 31.19 426 LEU B C 1
ATOM 6795 O O . LEU B 1 440 ? -15.979 50.216 -13.000 1.00 35.30 426 LEU B O 1
ATOM 6800 N N . LEU B 1 441 ? -15.942 48.842 -11.202 1.00 27.24 427 LEU B N 1
ATOM 6801 C CA . LEU B 1 441 ? -15.485 47.697 -11.985 1.00 31.58 427 LEU B CA 1
ATOM 6802 C C . LEU B 1 441 ? -16.547 47.241 -12.975 1.00 39.60 427 LEU B C 1
ATOM 6803 O O . LEU B 1 441 ? -16.213 46.774 -14.070 1.00 46.63 427 LEU B O 1
ATOM 6808 N N . ASP B 1 442 ? -17.822 47.362 -12.607 1.00 36.49 428 ASP B N 1
ATOM 6809 C CA . ASP B 1 442 ? -18.894 46.982 -13.522 1.00 50.61 428 ASP B CA 1
ATOM 6810 C C . ASP B 1 442 ? -18.948 47.889 -14.746 1.00 51.44 428 ASP B C 1
ATOM 6811 O O . ASP B 1 442 ? -19.330 47.439 -15.829 1.00 54.06 428 ASP B O 1
ATOM 6816 N N . GLU B 1 443 ? -18.581 49.161 -14.597 1.00 47.73 429 GLU B N 1
ATOM 6817 C CA . GLU B 1 443 ? -18.604 50.069 -15.737 1.00 51.82 429 GLU B CA 1
ATOM 6818 C C . GLU B 1 443 ? -17.404 49.851 -16.650 1.00 55.43 429 GLU B C 1
ATOM 6819 O O . GLU B 1 443 ? -17.529 49.958 -17.875 1.00 57.42 429 GLU B O 1
ATOM 6825 N N . VAL B 1 444 ? -16.243 49.542 -16.077 1.00 49.05 430 VAL B N 1
ATOM 6826 C CA . VAL B 1 444 ? -15.046 49.267 -16.869 1.00 53.25 430 VAL B CA 1
ATOM 6827 C C . VAL B 1 444 ? -15.310 48.147 -17.873 1.00 55.49 430 VAL B C 1
ATOM 6828 O O . VAL B 1 444 ? -15.976 47.160 -17.548 1.00 59.51 430 VAL B O 1
ATOM 6832 N N . GLY B 1 449 ? -12.629 52.167 -22.006 1.00 66.51 435 GLY B N 1
ATOM 6833 C CA . GLY B 1 449 ? -12.640 53.264 -22.957 1.00 63.85 435 GLY B CA 1
ATOM 6834 C C . GLY B 1 449 ? -11.461 54.211 -22.820 1.00 58.40 435 GLY B C 1
ATOM 6835 O O . GLY B 1 449 ? -11.538 55.211 -22.103 1.00 66.38 435 GLY B O 1
ATOM 6836 N N . ASP B 1 450 ? -10.368 53.888 -23.515 1.00 53.87 436 ASP B N 1
ATOM 6837 C CA . ASP B 1 450 ? -9.161 54.719 -23.567 1.00 48.29 436 ASP B CA 1
ATOM 6838 C C . ASP B 1 450 ? -8.524 54.922 -22.196 1.00 48.39 436 ASP B C 1
ATOM 6839 O O . ASP B 1 450 ? -7.959 55.984 -21.912 1.00 45.92 436 ASP B O 1
ATOM 6844 N N . SER B 1 451 ? -8.595 53.901 -21.349 1.00 46.03 437 SER B N 1
ATOM 6845 C CA . SER B 1 451 ? -7.940 53.893 -20.049 1.00 41.02 437 SER B CA 1
ATOM 6846 C C . SER B 1 451 ? -7.468 52.474 -19.781 1.00 40.18 437 SER B C 1
ATOM 6847 O O . SER B 1 451 ? -8.032 51.513 -20.309 1.00 41.34 437 SER B O 1
ATOM 6850 N N . ASP B 1 452 ? -6.416 52.340 -18.985 1.00 34.36 438 ASP B N 1
ATOM 6851 C CA . ASP B 1 452 ? -5.969 51.026 -18.549 1.00 35.80 438 ASP B CA 1
ATOM 6852 C C . ASP B 1 452 ? -6.165 50.898 -17.046 1.00 31.02 438 ASP B C 1
ATOM 6853 O O . ASP B 1 452 ? -6.140 51.892 -16.319 1.00 30.13 438 ASP B O 1
ATOM 6858 N N . ASP B 1 453 ? -6.392 49.670 -16.592 1.00 31.17 439 ASP B N 1
ATOM 6859 C CA . ASP B 1 453 ? -6.447 49.425 -15.159 1.00 34.04 439 ASP B CA 1
ATOM 6860 C C . ASP B 1 453 ? -5.082 49.735 -14.571 1.00 30.64 439 ASP B C 1
ATOM 6861 O O . ASP B 1 453 ? -4.065 49.239 -15.053 1.00 30.58 439 ASP B O 1
ATOM 6866 N N . ALA B 1 454 ? -5.053 50.592 -13.559 1.00 25.84 440 ALA B N 1
ATOM 6867 C CA . ALA B 1 454 ? -3.795 51.007 -12.954 1.00 27.44 440 ALA B CA 1
ATOM 6868 C C . ALA B 1 454 ? -3.409 50.167 -11.747 1.00 27.39 440 ALA B C 1
ATOM 6869 O O . ALA B 1 454 ? -2.281 50.288 -11.253 1.00 25.86 440 ALA B O 1
ATOM 6871 N N . LEU B 1 455 ? -4.311 49.333 -11.249 1.00 22.11 441 LEU B N 1
ATOM 6872 C CA . LEU B 1 455 ? -3.954 48.424 -10.170 1.00 22.29 441 LEU B CA 1
ATOM 6873 C C . LEU B 1 455 ? -3.466 47.101 -10.747 1.00 27.33 441 LEU B C 1
ATOM 6874 O O . LEU B 1 455 ? -3.873 46.687 -11.835 1.00 27.40 441 LEU B O 1
ATOM 6879 N N . VAL B 1 456 ? -2.564 46.455 -10.017 1.00 21.46 442 VAL B N 1
ATOM 6880 C CA . VAL B 1 456 ? -2.106 45.107 -10.330 1.00 23.62 442 VAL B CA 1
ATOM 6881 C C . VAL B 1 456 ? -2.446 44.225 -9.141 1.00 23.94 442 VAL B C 1
ATOM 6882 O O . VAL B 1 456 ? -2.488 44.690 -7.997 1.00 21.28 442 VAL B O 1
ATOM 6886 N N . THR B 1 457 ? -2.697 42.946 -9.404 1.00 23.97 443 THR B N 1
ATOM 6887 C CA . THR B 1 457 ? -2.911 42.002 -8.312 1.00 22.81 443 THR B CA 1
ATOM 6888 C C . THR B 1 457 ? -1.554 41.657 -7.710 1.00 25.25 443 THR B C 1
ATOM 6889 O O . THR B 1 457 ? -0.694 41.043 -8.362 1.00 27.84 443 THR B O 1
ATOM 6893 N N . VAL B 1 458 ? -1.336 42.082 -6.474 1.00 20.61 444 VAL B N 1
ATOM 6894 C CA . VAL B 1 458 ? -0.055 41.844 -5.831 1.00 22.98 444 VAL B CA 1
ATOM 6895 C C . VAL B 1 458 ? -0.052 40.607 -4.945 1.00 22.55 444 VAL B C 1
ATOM 6896 O O . VAL B 1 458 ? 1.029 40.052 -4.689 1.00 23.13 444 VAL B O 1
ATOM 6900 N N . TRP B 1 459 ? -1.212 40.168 -4.456 1.00 21.09 445 TRP B N 1
ATOM 6901 C CA . TRP B 1 459 ? -1.255 39.111 -3.455 1.00 20.55 445 TRP B CA 1
ATOM 6902 C C . TRP B 1 459 ? -2.605 38.420 -3.541 1.00 23.61 445 TRP B C 1
ATOM 6903 O O . TRP B 1 459 ? -3.643 39.091 -3.594 1.00 20.30 445 TRP B O 1
ATOM 6914 N N . GLU B 1 460 ? -2.600 37.086 -3.558 1.00 20.53 446 GLU B N 1
ATOM 6915 C CA . GLU B 1 460 ? -3.864 36.353 -3.587 1.00 20.36 446 GLU B CA 1
ATOM 6916 C C . GLU B 1 460 ? -3.647 34.975 -2.983 1.00 23.41 446 GLU B C 1
ATOM 6917 O O . GLU B 1 460 ? -2.708 34.273 -3.371 1.00 22.33 446 GLU B O 1
ATOM 6923 N N . ASN B 1 461 ? -4.492 34.621 -2.013 1.00 22.41 447 ASN B N 1
ATOM 6924 C CA . ASN B 1 461 ? -4.550 33.270 -1.445 1.00 26.47 447 ASN B CA 1
ATOM 6925 C C . ASN B 1 461 ? -3.171 32.764 -1.024 1.00 28.11 447 ASN B C 1
ATOM 6926 O O . ASN B 1 461 ? -2.803 31.613 -1.263 1.00 27.04 447 ASN B O 1
ATOM 6931 N N . GLY B 1 462 ? -2.401 33.631 -0.384 1.00 26.48 448 GLY B N 1
ATOM 6932 C CA . GLY B 1 462 ? -1.125 33.236 0.172 1.00 31.77 448 GLY B CA 1
ATOM 6933 C C . GLY B 1 462 ? 0.069 33.456 -0.725 1.00 32.75 448 GLY B C 1
ATOM 6934 O O . GLY B 1 462 ? 1.203 33.263 -0.270 1.00 37.88 448 GLY B O 1
ATOM 6935 N N . GLN B 1 463 ? -0.131 33.863 -1.973 1.00 27.37 449 GLN B N 1
ATOM 6936 C CA . GLN B 1 463 ? 0.960 33.993 -2.931 1.00 28.82 449 GLN B CA 1
ATOM 6937 C C . GLN B 1 463 ? 1.192 35.458 -3.262 1.00 29.11 449 GLN B C 1
ATOM 6938 O O . GLN B 1 463 ? 0.262 36.156 -3.669 1.00 24.71 449 GLN B O 1
ATOM 6944 N N . MET B 1 464 ? 2.432 35.914 -3.130 1.00 26.03 450 MET B N 1
ATOM 6945 C CA . MET B 1 464 ? 2.769 37.242 -3.628 1.00 26.36 450 MET B CA 1
ATOM 6946 C C . MET B 1 464 ? 2.958 37.139 -5.134 1.00 26.95 450 MET B C 1
ATOM 6947 O O . MET B 1 464 ? 3.930 36.538 -5.604 1.00 31.13 450 MET B O 1
ATOM 6952 N N . LEU B 1 465 ? 2.034 37.721 -5.893 1.00 24.31 451 LEU B N 1
ATOM 6953 C CA . LEU B 1 465 ? 2.004 37.549 -7.338 1.00 27.68 451 LEU B CA 1
ATOM 6954 C C . LEU B 1 465 ? 2.843 38.572 -8.086 1.00 30.82 451 LEU B C 1
ATOM 6955 O O . LEU B 1 465 ? 3.372 38.264 -9.160 1.00 31.54 451 LEU B O 1
ATOM 6960 N N . ARG B 1 466 ? 2.952 39.790 -7.569 1.00 30.84 452 ARG B N 1
ATOM 6961 C CA . ARG B 1 466 ? 3.800 40.814 -8.166 1.00 31.19 452 ARG B CA 1
ATOM 6962 C C . ARG B 1 466 ? 4.630 41.440 -7.059 1.00 30.84 452 ARG B C 1
ATOM 6963 O O . ARG B 1 466 ? 4.069 41.910 -6.065 1.00 26.96 452 ARG B O 1
ATOM 6971 N N . GLU B 1 467 ? 5.960 41.438 -7.226 1.00 27.36 453 GLU B N 1
ATOM 6972 C CA . GLU B 1 467 ? 6.879 42.080 -6.293 1.00 28.31 453 GLU B CA 1
ATOM 6973 C C . GLU B 1 467 ? 7.789 43.039 -7.037 1.00 29.32 453 GLU B C 1
ATOM 6974 O O . GLU B 1 467 ? 8.127 42.825 -8.208 1.00 29.30 453 GLU B O 1
ATOM 6980 N N . TRP B 1 468 ? 8.254 44.052 -6.311 1.00 20.88 454 TRP B N 1
ATOM 6981 C CA . TRP B 1 468 ? 9.077 45.120 -6.858 1.00 21.26 454 TRP B CA 1
ATOM 6982 C C . TRP B 1 468 ? 10.464 45.096 -6.233 1.00 21.32 454 TRP B C 1
ATOM 6983 O O . TRP B 1 468 ? 10.621 44.741 -5.060 1.00 22.20 454 TRP B O 1
ATOM 6994 N N . THR B 1 469 ? 11.482 45.480 -7.010 1.00 18.91 455 THR B N 1
ATOM 6995 C CA . THR B 1 469 ? 12.746 45.852 -6.376 1.00 16.73 455 THR B CA 1
ATOM 6996 C C . THR B 1 469 ? 12.691 47.331 -6.022 1.00 18.80 455 THR B C 1
ATOM 6997 O O . THR B 1 469 ? 11.882 48.082 -6.570 1.00 18.07 455 THR B O 1
ATOM 7001 N N . LEU B 1 470 ? 13.580 47.758 -5.117 1.00 19.12 456 LEU B N 1
ATOM 7002 C CA . LEU B 1 470 ? 13.610 49.184 -4.792 1.00 20.96 456 LEU B CA 1
ATOM 7003 C C . LEU B 1 470 ? 14.007 50.011 -6.005 1.00 21.05 456 LEU B C 1
ATOM 7004 O O . LEU B 1 470 ? 13.547 51.142 -6.158 1.00 19.91 456 LEU B O 1
ATOM 7009 N N . GLU B 1 471 ? 14.820 49.444 -6.899 1.00 19.47 457 GLU B N 1
ATOM 7010 C CA . GLU B 1 471 ? 15.141 50.115 -8.157 1.00 22.22 457 GLU B CA 1
ATOM 7011 C C . GLU B 1 471 ? 13.877 50.444 -8.954 1.00 21.66 457 GLU B C 1
ATOM 7012 O O . GLU B 1 471 ? 13.715 51.562 -9.461 1.00 20.30 457 GLU B O 1
ATOM 7018 N N . GLN B 1 472 ? 12.959 49.486 -9.067 1.00 20.82 458 GLN B N 1
ATOM 7019 C CA . GLN B 1 472 ? 11.721 49.745 -9.797 1.00 19.75 458 GLN B CA 1
ATOM 7020 C C . GLN B 1 472 ? 10.853 50.771 -9.080 1.00 17.76 458 GLN B C 1
ATOM 7021 O O . GLN B 1 472 ? 10.252 51.645 -9.718 1.00 19.47 458 GLN B O 1
ATOM 7027 N N . VAL B 1 473 ? 10.750 50.650 -7.760 1.00 19.00 459 VAL B N 1
ATOM 7028 C CA . VAL B 1 473 ? 9.989 51.613 -6.965 1.00 18.12 459 VAL B CA 1
ATOM 7029 C C . VAL B 1 473 ? 10.534 53.017 -7.182 1.00 18.20 459 VAL B C 1
ATOM 7030 O O . VAL B 1 473 ? 9.777 53.963 -7.413 1.00 18.28 459 VAL B O 1
ATOM 7034 N N . ARG B 1 474 ? 11.871 53.169 -7.101 1.00 18.85 460 ARG B N 1
ATOM 7035 C CA . ARG B 1 474 ? 12.487 54.482 -7.281 1.00 21.10 460 ARG B CA 1
ATOM 7036 C C . ARG B 1 474 ? 12.224 55.031 -8.679 1.00 18.84 460 ARG B C 1
ATOM 7037 O O . ARG B 1 474 ? 12.023 56.237 -8.850 1.00 19.32 460 ARG B O 1
ATOM 7045 N N . ALA B 1 475 ? 12.250 54.167 -9.691 1.00 20.33 461 ALA B N 1
ATOM 7046 C CA . ALA B 1 475 ? 11.964 54.619 -11.051 1.00 23.98 461 ALA B CA 1
ATOM 7047 C C . ALA B 1 475 ? 10.556 55.207 -11.162 1.00 22.84 461 ALA B C 1
ATOM 7048 O O . ALA B 1 475 ? 10.358 56.262 -11.786 1.00 22.62 461 ALA B O 1
ATOM 7050 N N . HIS B 1 476 ? 9.566 54.535 -10.569 1.00 20.13 462 HIS B N 1
ATOM 7051 C CA . HIS B 1 476 ? 8.195 55.040 -10.568 1.00 21.78 462 HIS B CA 1
ATOM 7052 C C . HIS B 1 476 ? 8.110 56.402 -9.898 1.00 24.13 462 HIS B C 1
ATOM 7053 O O . HIS B 1 476 ? 7.455 57.322 -10.407 1.00 24.10 462 HIS B O 1
ATOM 7060 N N . ALA B 1 477 ? 8.743 56.538 -8.734 1.00 18.52 463 ALA B N 1
ATOM 7061 C CA . ALA B 1 477 ? 8.633 57.781 -7.980 1.00 19.16 463 ALA B CA 1
ATOM 7062 C C . ALA B 1 477 ? 9.392 58.907 -8.667 1.00 22.46 463 ALA B C 1
ATOM 7063 O O . ALA B 1 477 ? 8.935 60.058 -8.676 1.00 23.22 463 ALA B O 1
ATOM 7065 N N . ASP B 1 478 ? 10.556 58.598 -9.245 1.00 24.52 464 ASP B N 1
ATOM 7066 C CA . ASP B 1 478 ? 11.335 59.644 -9.897 1.00 27.18 464 ASP B CA 1
ATOM 7067 C C . ASP B 1 478 ? 10.688 60.118 -11.188 1.00 27.48 464 ASP B C 1
ATOM 7068 O O . ASP B 1 478 ? 10.915 61.260 -11.603 1.00 31.99 464 ASP B O 1
ATOM 7073 N N . ALA B 1 479 ? 9.904 59.262 -11.844 1.00 26.04 465 ALA B N 1
ATOM 7074 C CA . ALA B 1 479 ? 9.180 59.689 -13.036 1.00 28.66 465 ALA B CA 1
ATOM 7075 C C . ALA B 1 479 ? 8.037 60.643 -12.701 1.00 32.23 465 ALA B C 1
ATOM 7076 O O . ALA B 1 479 ? 7.608 61.419 -13.562 1.00 32.01 465 ALA B O 1
ATOM 7078 N N . ALA B 1 480 ? 7.528 60.599 -11.476 1.00 25.66 466 ALA B N 1
ATOM 7079 C CA . ALA B 1 480 ? 6.416 61.451 -11.098 1.00 25.01 466 ALA B CA 1
ATOM 7080 C C . ALA B 1 480 ? 6.906 62.856 -10.771 1.00 28.55 466 ALA B C 1
ATOM 7081 O O . ALA B 1 480 ? 7.897 63.028 -10.058 1.00 30.57 466 ALA B O 1
ATOM 7083 N N . ARG B 1 481 ? 6.183 63.867 -11.263 1.00 28.52 467 ARG B N 1
ATOM 7084 C CA . ARG B 1 481 ? 6.557 65.263 -11.045 1.00 31.29 467 ARG B CA 1
ATOM 7085 C C . ARG B 1 481 ? 5.339 66.084 -10.637 1.00 36.20 467 ARG B C 1
ATOM 7086 O O . ARG B 1 481 ? 4.196 65.629 -10.750 1.00 34.50 467 ARG B O 1
ATOM 7094 N N . LEU B 1 482 ? 5.644 67.298 -10.146 1.00 36.55 468 LEU B N 1
ATOM 7095 C CA . LEU B 1 482 ? 4.752 68.406 -9.727 1.00 40.82 468 LEU B CA 1
ATOM 7096 C C . LEU B 1 482 ? 4.850 68.657 -8.215 1.00 40.23 468 LEU B C 1
ATOM 7097 O O . LEU B 1 482 ? 4.013 68.196 -7.429 1.00 46.26 468 LEU B O 1
#

B-factor: mean 32.74, std 13.22, range [13.25, 102.58]

Sequence (912 aa):
MHYLDNLLLNTDSYKASHWLQYPPGTDASFFYVESRGGVYDQTAFFGLQSILKEAINRPVTHADIDDAKALLAAHGEPFNEAGWRDIVDRLGGQLPIRIRAVPEGCVVPTHNVLMTIESTDAKAFWVPSYLETLLLRVWYPVTVATVSWQVKQIVRDFLQRTSDDPEGQLPFKLHDFGARGVSSLGSAALGGAAHLVNFLGTDTLSALLLARAHYHTPVAGYSIPAAEHSTITSWGREREVDAYRNMLTQFARPGAIVAVVSDSYDIYRAIREHWGTTLREEIIASGATVVIRPDSGDPVDVVEQCLLLLDEAFGHQVNGKGYKVLNHVRVIQGDGINPQSLRAILERITAAGYAADNVAFGMGGALLQKVDRDTQKFALKCSAVRVDGAWIDVSKRGRLTLLRDRATGQYRSALLDEVATHAGDSDDALVTVWENGQMLREWTLEQVRAHAAARLMHYLDNLLLNTDSYKASHWLQYPPGTDASFFYVESRGGVYDQTAFFGLQSILKEAINRPVTHADIDDAKALLAAHGEPFNEAGWRDIVDRLGGQLPIRIRAVPEGCVVPTHNVLMTIESTDAKAFWVPSYLETLLLRVWYPVTVATVSWQVKQIVRDFLQRTSDDPEGQLPFKLHDFGARGVSSLGSAALGGAAHLVNFLGTDTLSALLLARAHYHTPVAGYSIPAAEHSTITSWGREREVDAYRNMLTQFARPGAIVAVVSDSYDIYRAIREHWIASGATVVIRPDSGDPVDVVEQCLLLLDEAFGHQVNGKGYKVLNHVRVIQGDGINPQSLRAILERITAAGYAADNVAFGMGGALLQKVDRDTQKFALKCSAVRVDGAWIDVYKDPITDQGKQSKRGRLTLLRDRATGQYRSALLDEVGDSDDALVTVWENGQMLREWTLEQVRAHADAARL

InterPro domains:
  IPR013785 Aldolase-type TIM barrel [G3DSA:3.20.20.70] (137-399)
  IPR016471 Nicotinamide phosphoribosyl transferase [NF006629] (2-465)
  IPR016471 Nicotinamide phosphoribosyl transferase [PIRSF005943] (5-466)
  IPR016471 Nicotinamide phosphoribosyl transferase [PTHR43816] (6-465)
  IPR016471 Nicotinamide phosphoribosyl transferase [cd01569] (8-409)
  IPR036068 Nicotinate phosphoribosyltransferase-like, C-terminal [SSF51690] (171-464)
  IPR041525 Nicotinate/nicotinamide phosphoribosyltransferase [PF04095] (172-417)
  IPR041529 Nicotinamide phosphoribosyltransferase, N-terminal domain [PF18127] (6-99)

GO terms:
  GO:0047280 nicotinamide phosphoribosyltransferase activity (F, EXP)

Foldseek 3Di:
DVVPPQLLPLFDLALQACVVVDDPFFFKFKKFKFQQFFDDQKWQQDDLLLLCCPNVPAAHDLVSLVVVCVVSVVVPGHHPSVLQVCCCPPLVSFAFKWKKAFPGQAIAGGPFTGMMIMGRGRSNNSVVVRCCNSNLCSLQLRVLLRQLLVLLQLQLVQLVQFPPCSVVLRQFFEEEPAPVPADDLVLLQSSVLSNLLAHAHYPSVSVCVSLVVRFVDNRSHDYAAEDDLVQQCVVPPVCNLVSVVVQCVVFQAAPHEYEYEQVSPHNLCCLQPRCLPVCVVVLVVRNAAYEYEYADDDQQVVQQVNVVSQCVRFNFDQDPSGATHGPRYAYEYAYPDGSVVSSVNSVVNVVVRHRSSRYHYYYHCNSRPPDDCNNSVMDMDIQWIAGPNRIDGPVRHEAKFKKAFPPPRHIHMDHPVCCVVVVDRIHGSMDTQDRRSDGDDHHHSVRSSVSNVDHD/DVVPPALLPLFDLCLQQPVVPDDPFFFKFKKFKFQQFFDDFKWQQDDLLLLCCPSVVDAHDPVSLVVCCVVSVVVPHHHDSVLQVCCCPVLVSFAFKWKKAFPGLAMAGGPATGMMIMGRGRSNNSRVVRCCNSNLVSLQLRVLLRQLLLLLQLLLVQQVQFHPCSVVLRQAFEEEPAPVPADDLVLLQSSVLSNLLAHAHYPSVSVLVSLCPRQVHNRSHDYAAEDDPVVLCVVPPVCSVVSVVVQCVVFQAAAHEYEYEDALVVLCCCQPVNPAPRNYAYEYEHDDDDQQVSQLVSVVSQCNVFNFDADPSGATDGPSYAYEYEPPDGSVVSSSNSVVNVVVRHGSSRYHYYYHCNSRPPDDCNNSVMDMDTAWIAGNRRIDGDDDDPVPRVSSDPDHAAKFWKQAQPPRHIDIDHPVVDPRIDTSIDTQDRRNDGPDGHHSVRSSVNNVVDHD

Radius of gyration: 28.81 Å; Cα contacts (8 Å, |Δi|>4): 2144; chains: 2; bounding box: 84×64×79 Å

Solvent-accessible surface area: 31884 Å² total; per-residue (Å²): 75,153,42,13,51,12,20,0,1,8,3,2,0,25,4,2,0,6,58,45,8,17,4,90,44,14,43,4,0,4,11,11,0,12,1,122,10,41,101,45,113,19,1,0,0,0,0,2,6,3,19,1,52,48,21,19,77,80,60,5,55,68,70,11,0,78,50,0,94,66,9,0,73,54,0,34,5,54,24,17,46,79,14,1,54,30,0,23,105,113,52,48,2,65,2,5,0,65,0,41,1,1,17,5,0,11,14,0,56,22,103,14,0,2,0,3,2,13,8,49,26,55,138,2,23,12,0,3,1,9,2,12,0,4,0,0,14,0,0,0,0,0,1,0,0,0,11,0,1,24,0,34,22,20,1,20,45,17,0,92,153,2,0,86,79,28,92,40,52,1,31,104,14,0,20,0,60,0,2,47,5,0,1,12,47,19,0,0,0,16,0,0,0,0,0,0,2,5,2,45,2,0,2,1,0,4,0,0,5,3,0,90,44,10,0,96,19,96,41,0,0,88,10,46,8,15,5,25,27,12,0,1,6,0,21,15,120,136,70,8,30,49,2,0,83,22,1,13,105,69,3,18,146,114,72,19,78,0,9,0,1,0,0,0,17,58,12,96,124,0,0,124,68,22,1,7,96,70,0,93,132,71,0,70,90,18,40,2,38,0,13,0,55,0,42,12,38,75,32,22,54,6,0,37,68,0,0,90,29,0,21,154,27,15,26,69,114,94,20,74,92,50,57,59,27,4,34,72,1,58,1,18,2,29,44,44,8,61,30,132,12,0,102,26,0,1,88,91,0,17,93,36,22,4,0,2,14,0,2,17,1,1,4,20,19,31,0,0,1,102,5,28,72,82,23,0,102,4,5,10,96,15,0,1,0,71,14,125,51,57,83,72,78,15,154,54,111,6,76,9,0,0,0,70,19,135,94,87,36,125,38,94,32,12,74,52,110,54,47,79,110,71,59,55,96,3,60,43,3,4,31,36,10,7,46,74,30,106,28,93,107,75,15,46,0,139,75,0,63,65,57,13,91,20,127,154,97,135,32,17,46,10,18,0,0,8,3,1,0,19,3,3,0,3,61,47,3,13,4,95,45,13,45,5,0,4,6,0,0,1,1,45,10,40,99,38,110,36,1,0,0,0,0,2,6,2,19,1,53,54,22,20,90,79,58,5,53,72,70,9,0,75,48,0,90,67,7,0,73,53,0,37,6,41,30,16,49,80,16,2,56,39,0,22,104,110,47,47,1,65,2,5,0,69,0,43,1,0,15,5,0,15,17,0,60,15,100,13,0,2,0,4,2,14,12,50,23,62,151,3,20,12,0,4,0,10,1,15,0,2,0,1,13,0,0,0,0,0,1,0,0,0,10,0,2,19,0,14,22,20,2,8,51,9,0,88,131,3,0,89,79,31,84,36,49,1,33,110,14,0,32,0,78,1,3,39,4,0,1,14,36,14,0,0,0,18,0,0,0,0,0,0,2,5,2,42,5,0,12,0,0,4,0,0,5,2,0,84,44,13,0,91,6,81,48,0,0,89,10,48,11,24,10,29,59,36,7,8,46,11,21,31,184,172,91,45,86,43,4,54,150,23,3,66,78,69,11,4,122,100,79,31,77,0,12,14,6,11,50,24,134,68,14,82,41,53,23,124,81,138,200,144,109,42,50,8,45,24,17,21,75,1,39,57,59,70,30,20,53,5,0,36,96,3,0,81,22,5,23,97,50,61,26,74,125,95,24,70,89,49,57,49,28,4,35,75,3,55,0,30,3,10,72,52,8,61,18,136,20,0,101,42,0,0,95,87,0,19,92,32,15,6,0,2,13,0,1,14,1,0,4,7,16,33,0,0,1,98,5,27,66,81,23,0,84,4,3,9,53,10,0,2,0,70,10,109,66,53,89,60,70,4,67,14,24,93,142,10,12,86,53,85,23,66,30,92,7,58,7,0,0,6,75,37,139,85,87,37,124,41,123,30,15,67,45,134,140,102,106,82,19,64,64,3,6,28,36,10,7,40,65,26,116,44,88,120,74,16,44,0,101,78,0,48,60,58,1,46,81,21,113,169

Secondary structure (DSSP, 8-state):
-GGG--GGGSSBGGGGGGGGGSPTTEEEEEEEEEE---SSSEEE---HHHHHHHHS-S---HHHHHHHHHHHHHHT----HHHHHHHHHHHTT---EEEEEPPTT-EEESSSEEEEEEE--STTTTHHHHTHHHHHTTHHHHHHHHHHHHHHHHHHHHHHHH-S-HHHHGGGSEEE-GGGGSS-HHHHHHHHHHHHTT-SBB-BHHHHHHHHHHSS-S---B---EE-HHHHHTT-GGGHHHHHHHHHHHH--TT-EEEEE--SS-HHHIIIIIIIIISHHHHHHHT-EEEEE--SS-HHHHHHHHHHHHHHHH-EEE-TTS-EEESSEEEEE-TT--HHHHHHHHHHHHHTTB-GGGEEEEESHHHHTS--TTTTTEEEEEEEEEETTEEEE----SSEEEEEETTT--EEEEETTHHHHTTTTEEE--EEEEETTEE-----HHHHHHH-----/-GGG--GGGSSBGGGGGGGGGSPTTEEEEEEEEEE--SS-SEEE---HHHHHHHHS-S---HHHHHHHHHHHHHHT----HHHHHHHHHHHTT---EEEEEPPTT-EEESSS--EEEEE--STTTTHHHHTHHHHHTTHHHHHHHHHHHHHHHHHHHHHHHH-S-HHHHGGGSEEE--GGGSS-HHHHHHHHHHHHTT-SBB-BHHHHHHHHHHHS-SS--B---B--HHHHHTT-GGGHHHHHHHHHHHH--TT-EEEEEE-HHHHHIIIII----S--EEEEEE-SS-HHHHHHHHHHHHHHHH-EEE-TTS-EEESSEEEEE-SS--HHHHHHHHHHHHHTTB-GGGEEEEESHHHHTS--TTTTTEEEEEEEEEETTEEEE----HHHHTT-----SSEEEEEETTT--EEEEETTT---EEE--EEEEETTEE-----HHHHHHHHHH---

Nearest PDB structures (foldseek):
  7yqo-assembly1_A  TM=1.002E+00  e=0.000E+00  Xanthomonas campestris pv. campestris str. 8004
  8igz-assembly1_A  TM=9.869E-01  e=1.576E-92  Xanthomonas campestris pv. campestris str. 8004
  7yqo-assembly1_B  TM=9.642E-01  e=4.300E-93  Xanthomonas campestris pv. campestris str. 8004
  2gvg-assembly1_C  TM=9.371E-01  e=6.326E-59  Homo sapiens
  2gvg-assembly4_F-3  TM=9.418E-01  e=2.791E-58  Homo sapiens